Protein 4Z5P (pdb70)

CATH classification: 1.10.630.10

B-factor: mean 34.8, std 13.47, range [12.61, 114.12]

Sequence (776 aa):
VHIYPFEGEVDGLEIHPKFAELRETDPLARVRLPYGGEGWMVTRYDDVRAANSDPRFSRAQIGEDTPRTTPDTILSLDPPEHTRLLRRRLLSKAFTARRMMGAMQSWLEEELFAGLLDGVERTGHPADIVRDLAQPFTIAVICRLLGVPYEDRGRFQHWSEVIMMSTTAYSKEEAVSADASIRAYLADLVSARRAAPHDDLLLGVLVSARDDDDRLTEDDELITFGVTLLVAGHETSAHQLGNMVYALLTHEEDQLSLLREQPELLPRAVEELLRFVPLGNGVGNARIALEDVELSGGTVRAGEGVVAAAVNANRDPRAFDDPDRLDITREKNPHLAFGHGAHYCLGAQLARMELRVAIGGLLERFPGLRLAVPADQVEEWKTGGLFRGPQRLPIAWVHIYPFEGEVDGLEIHPKFAELRETDPLARVRLPYGGEGWMVTRYDDVRAANSDPRFSRAQIGEDTPRTTPDTILSLDPPEHTRLLRRLLSKAFTARRMMGAMQSWLEEELFAGLLDGVERTGHPADIVRDLAQPFTIAVICRLLGVPYEDRGRFQHWSEVIMMSTTAYSKEEAVSADASIRAYLADLVSARRAAPHDDLLLGVLVSARDDDDRLTEDELITFGVTLLVAGHETSAHQLGNMVYALLTHEEDQLSLLREQPELLPRAVEELLRFVPLGNGVGNARIALEDVELSGGTVRAGEGVVAAAVNANRDPRAFDDPDRLDITREKNPHLAFGHGAHYCLGAQLARMELRVAIGGLLERFPGLRLAVPADQVEEWKTGGLFRGPQRLPIAW

Organism: Streptomyces atroolivaceus (NCBI:txid66869)

Secondary structure (DSSP, 8-state):
-EESSPSSPPPTTPPPHHHHHHHHH-SSEEEE-SBSSEEEEE-SHHHHHHHHH-TTEESS---TTS-BS----GGG--TTHHHHHHHHHTTTS-HHHHHTTHHHHHHHHHHHHHHHHHH-S-EEIIIIIIHHHHHHHHHHHHT--GGGHHHHHHHHHHHH-TTTS-HHHHHHHHHHHHHHHHHHHHHHHHS---SHHHHHHH--BTTB---HHHHHHHHHHHIIIIIIHHHHHHHHHHHHHHT-HHHHHHHHH-GGGHHHHHHHHHHHS--S-S----EEESS-EEETTEEEPTT-EEEE-HHHHTT-TTTSSSTTS--TT-S-----TT--STT--TTHHHHHHHHHHHHHHHHHH-TT-EESS-GGG--B--SSS---BS--EEE-/-EESSPSSPPPTTPPPHHHHHHHHH-SSEEEE-SBSSEEEEE-SHHHHHHHHH-TTEESS---TTS-BS----GGG--TTHHHHHHHHHTTTS-HHHHHTTHHHHHHHHHHHHHHHHHH-S-EEIIIIIIHHHHHHHHHHHHT--GGGHHHHHHHHHHHH-TTTS-HHHHHHHHHHHHHHHHHHHHHHHHS---SHHHHHHH--BTTB---HHHHHHHHHHHIIIIIIHHHHHHHHHHHHHHT-HHHHHHHHH-GGGHHHHHHHHHHHS--S-S----EEESS-EEETTEEEPTT-EEEE-HHHHTT-TTTSSSTTS--TT-S-----TT--STT--TTHHHHHHHHHHHHHHHHHH-TT-EESS-GGG--B--SSS---BS--EEE-

Nearest PDB structures (foldseek):
  4z5p-assembly2_B  TM=1.002E+00  e=5.324E-66  Streptomyces atroolivaceus
  4aw3-assembly1_B  TM=9.470E-01  e=5.330E-37  Micromonospora griseorubida
  3zsn-assembly3_C  TM=9.431E-01  e=8.327E-37  Micromonospora griseorubida
  6j82-assembly1_A  TM=9.379E-01  e=2.478E-36  Streptomyces blastmyceticus
  6j87-assembly1_A  TM=9.157E-01  e=1.238E-36  Streptoalloteichus hindustanus

InterPro domains:
  IPR001128 Cytochrome P450 [PF00067] (202-369)
  IPR001128 Cytochrome P450 [PR00385] (236-253)
  IPR001128 Cytochrome P450 [PR00385] (271-282)
  IPR001128 Cytochrome P450 [PR00385] (339-348)
  IPR001128 Cytochrome P450 [PR00385] (348-359)
  IPR002397 Cytochrome P450, B-class [PR00359] (88-99)
  IPR002397 Cytochrome P450, B-class [PR00359] (135-151)
  IPR002397 Cytochrome P450, B-class [PR00359] (152-167)
  IPR002397 Cytochrome P450, B-class [PR00359] (190-212)
  IPR002397 Cytochrome P450, B-class [PR00359] (271-282)
  IPR002397 Cytochrome P450, B-class [PR00359] (290-317)
  IPR002397 Cytochrome P450, B-class [PR00359] (318-333)
  IPR002397 Cytochrome P450, B-class [PR00359] (339-348)
  IPR002397 Cytochrome P450, B-class [PR00359] (348-359)
  IPR017972 Cytochrome P450, conserved site [PS00086] (341-350)
  IPR036396 Cytochrome P450 superfamily [G3DSA:1.10.630.10] (1-399)
  IPR036396 Cytochrome P450 superfamily [SSF48264] (19-399)

Structure (mmCIF, N/CA/C/O backbone):
data_4Z5P
#
_entry.id   4Z5P
#
_cell.length_a   55.759
_cell.length_b   75.454
_cell.length_c   93.858
_cell.angle_alpha   90.000
_cell.angle_beta   98.910
_cell.angle_gamma   90.000
#
_symmetry.space_group_name_H-M   'P 1 21 1'
#
loop_
_entity.id
_entity.type
_entity.pdbx_description
1 polymer 'Cytochrome P450 hydroxylase'
2 non-polymer 'PROTOPORPHYRIN IX CONTAINING FE'
3 non-polymer 'TRIETHYLENE GLYCOL'
4 water water
#
loop_
_atom_site.group_PDB
_atom_site.id
_atom_site.type_symbol
_atom_site.label_atom_id
_atom_site.label_alt_id
_atom_site.label_comp_id
_atom_site.label_asym_id
_atom_site.label_entity_id
_atom_site.label_seq_id
_atom_site.pdbx_PDB_ins_code
_atom_site.Cartn_x
_atom_site.Cartn_y
_atom_site.Cartn_z
_atom_site.occupancy
_atom_site.B_iso_or_equiv
_atom_site.auth_seq_id
_atom_site.auth_comp_id
_atom_site.auth_asym_id
_atom_site.auth_atom_id
_atom_site.pdbx_PDB_model_num
ATOM 1 N N . VAL A 1 8 ? -24.749 7.571 17.352 1.00 46.75 7 VAL A N 1
ATOM 2 C CA . VAL A 1 8 ? -24.883 7.507 18.844 1.00 45.72 7 VAL A CA 1
ATOM 3 C C . VAL A 1 8 ? -23.676 6.801 19.428 1.00 44.05 7 VAL A C 1
ATOM 4 O O . VAL A 1 8 ? -23.391 5.674 19.048 1.00 44.82 7 VAL A O 1
ATOM 8 N N . HIS A 1 9 ? -22.998 7.455 20.366 1.00 41.72 8 HIS A N 1
ATOM 9 C CA . HIS A 1 9 ? -21.803 6.904 21.000 1.00 41.13 8 HIS A CA 1
ATOM 10 C C . HIS A 1 9 ? -22.198 6.172 22.264 1.00 43.10 8 HIS A C 1
ATOM 11 O O . HIS A 1 9 ? -22.969 6.697 23.084 1.00 42.58 8 HIS A O 1
ATOM 18 N N . ILE A 1 10 ? -21.641 4.985 22.458 1.00 45.58 9 ILE A N 1
ATOM 19 C CA . ILE A 1 10 ? -21.933 4.209 23.666 1.00 48.51 9 ILE A CA 1
ATOM 20 C C . ILE A 1 10 ? -20.901 4.565 24.722 1.00 49.38 9 ILE A C 1
ATOM 21 O O . ILE A 1 10 ? -19.715 4.512 24.443 1.00 51.92 9 ILE A O 1
ATOM 26 N N . TYR A 1 11 ? -21.350 4.903 25.930 1.00 49.31 10 TYR A N 1
ATOM 27 C CA . TYR A 1 11 ? -20.468 5.024 27.107 1.00 54.01 10 TYR A CA 1
ATOM 28 C C . TYR A 1 11 ? -20.802 3.846 28.052 1.00 55.25 10 TYR A C 1
ATOM 29 O O . TYR A 1 11 ? -21.993 3.615 28.282 1.00 51.88 10 TYR A O 1
ATOM 38 N N . PRO A 1 12 ? -19.814 3.122 28.616 1.00 54.14 11 PRO A N 1
ATOM 39 C CA . PRO A 1 12 ? -18.379 3.462 28.576 1.00 51.97 11 PRO A CA 1
ATOM 40 C C . PRO A 1 12 ? -17.737 3.318 27.207 1.00 50.69 11 PRO A C 1
ATOM 41 O O . PRO A 1 12 ? -18.135 2.469 26.431 1.00 48.46 11 PRO A O 1
ATOM 45 N N . PHE A 1 13 ? -16.752 4.164 26.923 1.00 50.20 12 PHE A N 1
ATOM 46 C CA . PHE A 1 13 ? -16.015 4.071 25.657 1.00 49.27 12 PHE A CA 1
ATOM 47 C C . PHE A 1 13 ? -15.100 2.845 25.690 1.00 51.16 12 PHE A C 1
ATOM 48 O O . PHE A 1 13 ? -14.727 2.367 26.770 1.00 55.25 12 PHE A O 1
ATOM 56 N N . GLU A 1 14 ? -14.723 2.368 24.509 1.00 54.40 13 GLU A N 1
ATOM 57 C CA . GLU A 1 14 ? -13.792 1.249 24.365 1.00 55.95 13 GLU A CA 1
ATOM 58 C C . GLU A 1 14 ? -12.388 1.630 24.839 1.00 50.64 13 GLU A C 1
ATOM 59 O O . GLU A 1 14 ? -11.884 2.698 24.489 1.00 49.87 13 GLU A O 1
ATOM 65 N N . GLY A 1 15 ? -11.762 0.739 25.611 1.00 46.17 14 GLY A N 1
ATOM 66 C CA . GLY A 1 15 ? -10.412 0.938 26.135 1.00 45.24 14 GLY A CA 1
ATOM 67 C C . GLY A 1 15 ? -10.535 1.602 27.487 1.00 45.21 14 GLY A C 1
ATOM 68 O O . GLY A 1 15 ? -11.213 2.618 27.601 1.00 41.94 14 GLY A O 1
ATOM 69 N N . GLU A 1 16 ? -9.926 1.003 28.517 1.00 49.24 15 GLU A N 1
ATOM 70 C CA . GLU A 1 16 ? -9.911 1.570 29.867 1.00 47.25 15 GLU A CA 1
ATOM 71 C C . GLU A 1 16 ? -8.664 2.438 30.040 1.00 45.89 15 GLU A C 1
ATOM 72 O O . GLU A 1 16 ? -7.612 2.181 29.441 1.00 46.46 15 GLU A O 1
ATOM 74 N N . VAL A 1 17 ? -8.779 3.475 30.859 1.00 43.93 16 VAL A N 1
ATOM 75 C CA . VAL A 1 17 ? -7.646 4.364 31.139 1.00 46.49 16 VAL A CA 1
ATOM 76 C C . VAL A 1 17 ? -6.942 3.934 32.435 1.00 46.66 16 VAL A C 1
ATOM 77 O O . VAL A 1 17 ? -7.579 3.387 33.350 1.00 45.95 16 VAL A O 1
ATOM 81 N N . ASP A 1 18 ? -5.622 4.091 32.471 1.00 47.63 17 ASP A N 1
ATOM 82 C CA . ASP A 1 18 ? -4.852 3.875 33.696 1.00 51.62 17 ASP A CA 1
ATOM 83 C C . ASP A 1 18 ? -4.551 5.226 34.386 1.00 48.28 17 ASP A C 1
ATOM 84 O O . ASP A 1 18 ? -4.367 6.264 33.727 1.00 40.14 17 ASP A O 1
ATOM 89 N N . GLY A 1 19 ? -4.452 5.191 35.710 1.00 43.98 18 GLY A N 1
ATOM 90 C CA . GLY A 1 19 ? -3.965 6.351 36.471 1.00 37.91 18 GLY A CA 1
ATOM 91 C C . GLY A 1 19 ? -4.810 7.568 36.249 1.00 31.96 18 GLY A C 1
ATOM 92 O O . GLY A 1 19 ? -6.029 7.516 36.361 1.00 31.79 18 GLY A O 1
ATOM 93 N N . LEU A 1 20 ? -4.157 8.654 35.884 1.00 32.18 19 LEU A N 1
ATOM 94 C CA . LEU A 1 20 ? -4.835 9.925 35.681 1.00 30.84 19 LEU A CA 1
ATOM 95 C C . LEU A 1 20 ? -5.078 10.216 34.210 1.00 30.71 19 LEU A C 1
ATOM 96 O O . LEU A 1 20 ? -5.389 11.347 33.879 1.00 29.76 19 LEU A O 1
ATOM 101 N N . GLU A 1 21 ? -4.980 9.214 33.324 1.00 30.49 20 GLU A N 1
ATOM 102 C CA . GLU A 1 21 ? -5.164 9.466 31.898 1.00 31.74 20 GLU A CA 1
ATOM 103 C C . GLU A 1 21 ? -6.613 9.792 31.582 1.00 29.35 20 GLU A C 1
ATOM 104 O O . GLU A 1 21 ? -7.521 9.273 32.227 1.00 26.48 20 GLU A O 1
ATOM 110 N N . ILE A 1 22 ? -6.793 10.714 30.640 1.00 28.98 21 ILE A N 1
ATOM 111 C CA . ILE A 1 22 ? -8.081 11.081 30.115 1.00 30.87 21 ILE A CA 1
ATOM 112 C C . ILE A 1 22 ? -8.373 10.251 28.856 1.00 31.44 21 ILE A C 1
ATOM 113 O O . ILE A 1 22 ? -7.551 10.197 27.949 1.00 30.34 21 ILE A O 1
ATOM 118 N N . HIS A 1 23 ? -9.545 9.627 28.782 1.00 29.84 22 HIS A N 1
ATOM 119 C CA . HIS A 1 23 ? -9.891 8.853 27.601 1.00 31.39 22 HIS A CA 1
ATOM 120 C C . HIS A 1 23 ? -9.853 9.755 26.354 1.00 30.30 22 HIS A C 1
ATOM 121 O O . HIS A 1 23 ? -10.465 10.815 26.371 1.00 27.53 22 HIS A O 1
ATOM 128 N N . PRO A 1 24 ? -9.129 9.353 25.294 1.00 31.41 23 PRO A N 1
ATOM 129 C CA . PRO A 1 24 ? -9.018 10.210 24.085 1.00 32.67 23 PRO A CA 1
ATOM 130 C C . PRO A 1 24 ? -10.341 10.603 23.382 1.00 32.65 23 PRO A C 1
ATOM 131 O O . PRO A 1 24 ? -10.395 11.614 22.659 1.00 33.30 23 PRO A O 1
ATOM 135 N N . LYS A 1 25 ? -11.379 9.797 23.568 1.00 31.19 24 LYS A N 1
ATOM 136 C CA . LYS A 1 25 ? -12.684 10.016 22.920 1.00 34.31 24 LYS A CA 1
ATOM 137 C C . LYS A 1 25 ? -13.275 11.386 23.259 1.00 32.11 24 LYS A C 1
ATOM 138 O O . LYS A 1 25 ? -13.931 11.991 22.419 1.00 31.54 24 LYS A O 1
ATOM 144 N N . PHE A 1 26 ? -13.047 11.865 24.479 1.00 30.99 25 PHE A N 1
ATOM 145 C CA . PHE A 1 26 ? -13.622 13.140 24.878 1.00 31.14 25 PHE A CA 1
ATOM 146 C C . PHE A 1 26 ? -13.040 14.265 24.007 1.00 31.07 25 PHE A C 1
ATOM 147 O O . PHE A 1 26 ? -13.777 15.114 23.500 1.00 31.87 25 PHE A O 1
ATOM 155 N N . ALA A 1 27 ? -11.719 14.260 23.843 1.00 31.27 26 ALA A N 1
ATOM 156 C CA . ALA A 1 27 ? -11.042 15.222 22.956 1.00 32.43 26 ALA A CA 1
ATOM 157 C C . ALA A 1 27 ? -11.469 15.122 21.476 1.00 31.89 26 ALA A C 1
ATOM 158 O O . ALA A 1 27 ? -11.664 16.143 20.804 1.00 30.87 26 ALA A O 1
ATOM 160 N N . GLU A 1 28 ? -11.643 13.890 21.006 1.00 33.33 27 GLU A N 1
ATOM 161 C CA . GLU A 1 28 ? -12.185 13.588 19.666 1.00 36.12 27 GLU A CA 1
ATOM 162 C C . GLU A 1 28 ? -13.584 14.183 19.512 1.00 35.81 27 GLU A C 1
ATOM 163 O O . GLU A 1 28 ? -13.852 14.929 18.547 1.00 34.60 27 GLU A O 1
ATOM 169 N N . LEU A 1 29 ? -14.449 13.924 20.497 1.00 34.61 28 LEU A N 1
ATOM 170 C CA . LEU A 1 29 ? -15.802 14.501 20.521 1.00 34.65 28 LEU A CA 1
ATOM 171 C C . LEU A 1 29 ? -15.792 16.022 20.622 1.00 34.34 28 LEU A C 1
ATOM 172 O O . LEU A 1 29 ? -16.553 16.691 19.926 1.00 35.80 28 LEU A O 1
ATOM 177 N N . ARG A 1 30 ? -14.936 16.581 21.470 1.00 32.99 29 ARG A N 1
ATOM 178 C CA . ARG A 1 30 ? -14.876 18.051 21.605 1.00 32.23 29 ARG A CA 1
ATOM 179 C C . ARG A 1 30 ? -14.662 18.763 20.263 1.00 33.15 29 ARG A C 1
ATOM 180 O O . ARG A 1 30 ? -15.303 19.776 19.998 1.00 32.31 29 ARG A O 1
ATOM 188 N N . GLU A 1 31 ? -13.804 18.209 19.411 1.00 36.79 30 GLU A N 1
ATOM 189 C CA . GLU A 1 31 ? -13.476 18.854 18.122 1.00 39.68 30 GLU A CA 1
ATOM 190 C C . GLU A 1 31 ? -14.440 18.558 16.980 1.00 42.72 30 GLU A C 1
ATOM 191 O O . GLU A 1 31 ? -14.700 19.433 16.171 1.00 42.50 30 GLU A O 1
ATOM 197 N N . THR A 1 32 ? -14.993 17.345 16.931 1.00 44.74 31 THR A N 1
ATOM 198 C CA . THR A 1 32 ? -15.830 16.903 15.790 1.00 44.87 31 THR A CA 1
ATOM 199 C C . THR A 1 32 ? -17.326 16.689 16.104 1.00 42.99 31 THR A C 1
ATOM 200 O O . THR A 1 32 ? -18.165 16.718 15.187 1.00 45.32 31 THR A O 1
ATOM 204 N N . ASP A 1 33 ? -17.659 16.500 17.385 1.00 40.45 32 ASP A N 1
ATOM 205 C CA . ASP A 1 33 ? -19.031 16.217 17.831 1.00 38.37 32 ASP A CA 1
ATOM 206 C C . ASP A 1 33 ? -19.363 16.936 19.159 1.00 38.09 32 ASP A C 1
ATOM 207 O O . ASP A 1 33 ? -19.611 16.277 20.185 1.00 32.93 32 ASP A O 1
ATOM 212 N N . PRO A 1 34 ? -19.383 18.288 19.148 1.00 38.42 33 PRO A N 1
ATOM 213 C CA . PRO A 1 34 ? -19.614 19.069 20.379 1.00 36.45 33 PRO A CA 1
ATOM 214 C C . PRO A 1 34 ? -20.991 18.915 21.058 1.00 37.14 33 PRO A C 1
ATOM 215 O O . PRO A 1 34 ? -21.109 19.140 22.287 1.00 31.94 33 PRO A O 1
ATOM 219 N N . LEU A 1 35 ? -22.021 18.589 20.275 1.00 37.92 34 LEU A N 1
ATOM 220 C CA . LEU A 1 35 ? -23.284 18.110 20.857 1.00 39.00 34 LEU A CA 1
ATOM 221 C C . LEU A 1 35 ? -23.435 16.628 20.490 1.00 38.43 34 LEU A C 1
ATOM 222 O O . LEU A 1 35 ? -24.153 16.269 19.569 1.00 34.07 34 LEU A O 1
ATOM 227 N N . ALA A 1 36 ? -22.747 15.774 21.245 1.00 35.67 35 ALA A N 1
ATOM 228 C CA . ALA A 1 36 ? -22.655 14.357 20.898 1.00 35.40 35 ALA A CA 1
ATOM 229 C C . ALA A 1 36 ? -23.831 13.596 21.496 1.00 34.86 35 ALA A C 1
ATOM 230 O O . ALA A 1 36 ? -24.103 13.697 22.677 1.00 31.76 35 ALA A O 1
ATOM 232 N N . ARG A 1 37 ? -24.521 12.830 20.669 1.00 35.96 36 ARG A N 1
ATOM 233 C CA . ARG A 1 37 ? -25.595 11.967 21.159 1.00 37.09 36 ARG A CA 1
ATOM 234 C C . ARG A 1 37 ? -24.954 10.743 21.788 1.00 35.76 36 ARG A C 1
ATOM 235 O O . ARG A 1 37 ? -24.103 10.102 21.164 1.00 35.09 36 ARG A O 1
ATOM 243 N N . VAL A 1 38 ? -25.335 10.441 23.014 1.00 33.76 37 VAL A N 1
ATOM 244 C CA . VAL A 1 38 ? -24.744 9.326 23.763 1.00 36.62 37 VAL A CA 1
ATOM 245 C C . VAL A 1 38 ? -25.808 8.424 24.385 1.00 39.12 37 VAL A C 1
ATOM 246 O O . VAL A 1 38 ? -26.956 8.843 24.604 1.00 38.84 37 VAL A O 1
ATOM 250 N N . ARG A 1 39 ? -25.394 7.189 24.655 1.00 39.90 38 ARG A N 1
ATOM 251 C CA . ARG A 1 39 ? -26.238 6.183 25.294 1.00 44.83 38 ARG A CA 1
ATOM 252 C C . ARG A 1 39 ? -25.430 5.648 26.444 1.00 43.57 38 ARG A C 1
ATOM 253 O O . ARG A 1 39 ? -24.386 5.027 26.235 1.00 45.60 38 ARG A O 1
ATOM 261 N N . LEU A 1 40 ? -25.900 5.924 27.646 1.00 44.27 39 LEU A N 1
ATOM 262 C CA . LEU A 1 40 ? -25.253 5.475 28.887 1.00 44.18 39 LEU A CA 1
ATOM 263 C C . LEU A 1 40 ? -25.821 4.096 29.234 1.00 45.69 39 LEU A C 1
ATOM 264 O O . LEU A 1 40 ? -26.660 3.582 28.480 1.00 45.06 39 LEU A O 1
ATOM 269 N N . PRO A 1 41 ? -25.313 3.449 30.298 1.00 44.29 40 PRO A N 1
ATOM 270 C CA . PRO A 1 41 ? -25.828 2.122 30.649 1.00 46.75 40 PRO A CA 1
ATOM 271 C C . PRO A 1 41 ? -27.330 2.084 30.962 1.00 47.47 40 PRO A C 1
ATOM 272 O O . PRO A 1 41 ? -28.004 1.134 30.560 1.00 45.97 40 PRO A O 1
ATOM 276 N N . TYR A 1 42 ? -27.842 3.104 31.652 1.00 46.89 41 TYR A N 1
ATOM 277 C CA . TYR A 1 42 ? -29.268 3.196 31.959 1.00 49.48 41 TYR A CA 1
ATOM 278 C C . TYR A 1 42 ? -29.891 4.464 31.378 1.00 54.67 41 TYR A C 1
ATOM 279 O O . TYR A 1 42 ? -29.189 5.443 31.092 1.00 56.42 41 TYR A O 1
ATOM 288 N N . GLY A 1 43 ? -31.216 4.443 31.229 1.00 52.97 42 GLY A N 1
ATOM 289 C CA . GLY A 1 43 ? -31.971 5.567 30.665 1.00 54.06 42 GLY A CA 1
ATOM 290 C C . GLY A 1 43 ? -31.862 5.584 29.155 1.00 56.38 42 GLY A C 1
ATOM 291 O O . GLY A 1 43 ? -31.108 4.810 28.572 1.00 55.96 42 GLY A O 1
ATOM 292 N N . GLY A 1 44 ? -32.598 6.487 28.522 1.00 57.64 43 GLY A N 1
ATOM 293 C CA . GLY A 1 44 ? -32.539 6.655 27.074 1.00 56.27 43 GLY A CA 1
ATOM 294 C C . GLY A 1 44 ? -31.329 7.462 26.641 1.00 53.68 43 GLY A C 1
ATOM 295 O O . GLY A 1 44 ? -30.404 7.704 27.423 1.00 61.97 43 GLY A O 1
ATOM 296 N N . GLU A 1 45 ? -31.346 7.910 25.395 1.00 51.94 44 GLU A N 1
ATOM 297 C CA . GLU A 1 45 ? -30.224 8.674 24.870 1.00 51.50 44 GLU A CA 1
ATOM 298 C C . GLU A 1 45 ? -30.183 10.066 25.488 1.00 46.21 44 GLU A C 1
ATOM 299 O O . GLU A 1 45 ? -31.209 10.609 25.872 1.00 47.36 44 GLU A O 1
ATOM 305 N N . GLY A 1 46 ? -28.980 10.616 25.586 1.00 41.79 45 GLY A N 1
ATOM 306 C CA . GLY A 1 46 ? -28.782 12.002 26.011 1.00 38.98 45 GLY A CA 1
ATOM 307 C C . GLY A 1 46 ? -27.759 12.666 25.139 1.00 35.77 45 GLY A C 1
ATOM 308 O O . GLY A 1 46 ? -27.333 12.093 24.130 1.00 36.95 45 GLY A O 1
ATOM 309 N N . TRP A 1 47 ? -27.431 13.904 25.480 1.00 31.76 46 TRP A N 1
ATOM 310 C CA . TRP A 1 47 ? -26.347 14.641 24.870 1.00 30.66 46 TRP A CA 1
ATOM 311 C C . TRP A 1 47 ? -25.151 14.710 25.838 1.00 31.45 46 TRP A C 1
ATOM 312 O O . TRP A 1 47 ? -25.317 14.801 27.084 1.00 30.40 46 TRP A O 1
ATOM 323 N N . MET A 1 48 ? -23.956 14.689 25.261 1.00 32.07 47 MET A N 1
ATOM 324 C CA . MET A 1 48 ? -22.718 14.881 26.003 1.00 32.63 47 MET A CA 1
ATOM 325 C C . MET A 1 48 ? -22.040 16.119 25.417 1.00 32.35 47 MET A C 1
ATOM 326 O O . MET A 1 48 ? -21.818 16.183 24.207 1.00 31.04 47 MET A O 1
ATOM 331 N N . VAL A 1 49 ? -21.694 17.069 26.276 1.00 30.00 48 VAL A N 1
ATOM 332 C CA . VAL A 1 49 ? -20.961 18.263 25.856 1.00 30.24 48 VAL A CA 1
ATOM 333 C C . VAL A 1 49 ? -19.594 18.241 26.504 1.00 30.20 48 VAL A C 1
ATOM 334 O O . VAL A 1 49 ? -19.447 17.815 27.672 1.00 29.03 48 VAL A O 1
ATOM 338 N N . THR A 1 50 ? -18.593 18.647 25.736 1.00 27.83 49 THR A N 1
ATOM 339 C CA . THR A 1 50 ? -17.195 18.572 26.154 1.00 28.43 49 THR A CA 1
ATOM 340 C C . THR A 1 50 ? -16.420 19.884 26.043 1.00 27.45 49 THR A C 1
ATOM 341 O O . THR A 1 50 ? -15.330 19.986 26.605 1.00 27.48 49 THR A O 1
ATOM 345 N N . ARG A 1 51 ? -16.967 20.881 25.355 1.00 26.98 50 ARG A N 1
ATOM 346 C CA . ARG A 1 51 ? -16.338 22.181 25.283 1.00 27.21 50 ARG A CA 1
ATOM 347 C C . ARG A 1 51 ? -16.657 22.969 26.523 1.00 25.97 50 ARG A C 1
ATOM 348 O O . ARG A 1 51 ? -17.761 22.903 27.038 1.00 28.26 50 ARG A O 1
ATOM 356 N N . TYR A 1 52 ? -15.665 23.718 26.979 1.00 25.68 51 TYR A N 1
ATOM 357 C CA . TYR A 1 52 ? -15.762 24.587 28.169 1.00 25.89 51 TYR A CA 1
ATOM 358 C C . TYR A 1 52 ? -17.038 25.410 28.225 1.00 27.41 51 TYR A C 1
ATOM 359 O O . TYR A 1 52 ? -17.790 25.308 29.186 1.00 26.40 51 TYR A O 1
ATOM 368 N N . ASP A 1 53 ? -17.316 26.185 27.187 1.00 29.90 52 ASP A N 1
ATOM 369 C CA . ASP A 1 53 ? -18.546 26.996 27.203 1.00 33.89 52 ASP A CA 1
ATOM 370 C C . ASP A 1 53 ? -19.834 26.180 27.380 1.00 32.68 52 ASP A C 1
ATOM 371 O O . ASP A 1 53 ? -20.744 26.582 28.116 1.00 31.70 52 ASP A O 1
ATOM 376 N N . ASP A 1 54 ? -19.892 25.024 26.742 1.00 30.09 53 ASP A N 1
ATOM 377 C CA . ASP A 1 54 ? -21.089 24.191 26.824 1.00 30.79 53 ASP A CA 1
ATOM 378 C C . ASP A 1 54 ? -21.225 23.524 28.178 1.00 29.20 53 ASP A C 1
ATOM 379 O O . ASP A 1 54 ? -22.312 23.468 28.713 1.00 30.80 53 ASP A O 1
ATOM 384 N N . VAL A 1 55 ? -20.123 22.983 28.690 1.00 27.35 54 VAL A N 1
ATOM 385 C CA . VAL A 1 55 ? -20.074 22.388 30.023 1.00 26.45 54 VAL A CA 1
ATOM 386 C C . VAL A 1 55 ? -20.456 23.424 31.037 1.00 26.41 54 VAL A C 1
ATOM 387 O O . VAL A 1 55 ? -21.204 23.122 31.974 1.00 28.20 54 VAL A O 1
ATOM 391 N N . ARG A 1 56 ? -19.935 24.628 30.879 1.00 26.32 55 ARG A N 1
ATOM 392 C CA . ARG A 1 56 ? -20.283 25.687 31.816 1.00 28.85 55 ARG A CA 1
ATOM 393 C C . ARG A 1 56 ? -21.769 25.982 31.821 1.00 29.09 55 ARG A C 1
ATOM 394 O O . ARG A 1 56 ? -22.383 26.068 32.887 1.00 31.14 55 ARG A O 1
ATOM 402 N N . ALA A 1 57 ? -22.338 26.124 30.631 1.00 30.12 56 ALA A N 1
ATOM 403 C CA . ALA A 1 57 ? -23.763 26.369 30.458 1.00 30.44 56 ALA A CA 1
ATOM 404 C C . ALA A 1 57 ? -24.571 25.243 31.077 1.00 32.45 56 ALA A C 1
ATOM 405 O O . ALA A 1 57 ? -25.483 25.508 31.853 1.00 33.14 56 ALA A O 1
ATOM 407 N N . ALA A 1 58 ? -24.210 23.994 30.772 1.00 29.82 57 ALA A N 1
ATOM 408 C CA . ALA A 1 58 ? -24.939 22.819 31.272 1.00 31.67 57 ALA A CA 1
ATOM 409 C C . ALA A 1 58 ? -24.984 22.786 32.766 1.00 31.12 57 ALA A C 1
ATOM 410 O O . ALA A 1 58 ? -26.011 22.442 33.324 1.00 32.54 57 ALA A O 1
ATOM 412 N N . ASN A 1 59 ? -23.881 23.143 33.416 1.00 30.20 58 ASN A N 1
ATOM 413 C CA . ASN A 1 59 ? -23.801 23.056 34.872 1.00 31.23 58 ASN A CA 1
ATOM 414 C C . ASN A 1 59 ? -24.212 24.298 35.623 1.00 33.83 58 ASN A C 1
ATOM 415 O O . ASN A 1 59 ? -24.334 24.254 36.846 1.00 37.03 58 ASN A O 1
ATOM 420 N N . SER A 1 60 ? -24.481 25.391 34.912 1.00 36.45 59 SER A N 1
ATOM 421 C CA . SER A 1 60 ? -24.848 26.640 35.572 1.00 36.51 59 SER A CA 1
ATOM 422 C C . SER A 1 60 ? -26.050 27.406 35.024 1.00 36.11 59 SER A C 1
ATOM 423 O O . SER A 1 60 ? -26.608 28.197 35.736 1.00 34.04 59 SER A O 1
ATOM 426 N N . ASP A 1 61 ? -26.464 27.192 33.784 1.00 37.50 60 ASP A N 1
ATOM 427 C CA . ASP A 1 61 ? -27.574 27.980 33.214 1.00 38.50 60 ASP A CA 1
ATOM 428 C C . ASP A 1 61 ? -28.840 27.527 33.915 1.00 38.50 60 ASP A C 1
ATOM 429 O O . ASP A 1 61 ? -29.084 26.319 34.021 1.00 36.60 60 ASP A O 1
ATOM 434 N N . PRO A 1 62 ? -29.658 28.483 34.411 1.00 43.61 61 PRO A N 1
ATOM 435 C CA . PRO A 1 62 ? -30.883 28.091 35.129 1.00 43.08 61 PRO A CA 1
ATOM 436 C C . PRO A 1 62 ? -31.969 27.419 34.259 1.00 45.34 61 PRO A C 1
ATOM 437 O O . PRO A 1 62 ? -33.004 27.018 34.794 1.00 45.40 61 PRO A O 1
ATOM 441 N N . ARG A 1 63 ? -31.744 27.312 32.947 1.00 44.12 62 ARG A N 1
ATOM 442 C CA . ARG A 1 63 ? -32.608 26.526 32.049 1.00 46.54 62 ARG A CA 1
ATOM 443 C C . ARG A 1 63 ? -32.389 25.015 32.118 1.00 46.40 62 ARG A C 1
ATOM 444 O O . ARG A 1 63 ? -33.109 24.259 31.458 1.00 47.62 62 ARG A O 1
ATOM 452 N N . PHE A 1 64 ? -31.391 24.574 32.888 1.00 43.37 63 PHE A N 1
ATOM 453 C CA . PHE A 1 64 ? -31.171 23.151 33.141 1.00 41.08 63 PHE A CA 1
ATOM 454 C C . PHE A 1 64 ? -31.543 22.866 34.590 1.00 41.51 63 PHE A C 1
ATOM 455 O O . PHE A 1 64 ? -31.196 23.654 35.466 1.00 43.12 63 PHE A O 1
ATOM 463 N N . SER A 1 65 ? -32.209 21.734 34.817 1.00 38.51 64 SER A N 1
ATOM 464 C CA . SER A 1 65 ? -32.605 21.252 36.128 1.00 38.08 64 SER A CA 1
ATOM 465 C C . SER A 1 65 ? -31.772 20.054 36.583 1.00 37.70 64 SER A C 1
ATOM 466 O O . SER A 1 65 ? -31.445 19.149 35.798 1.00 35.85 64 SER A O 1
ATOM 469 N N . ARG A 1 66 ? -31.461 20.055 37.869 1.00 34.26 65 ARG A N 1
ATOM 470 C CA . ARG A 1 66 ? -30.898 18.889 38.548 1.00 38.11 65 ARG A CA 1
ATOM 471 C C . ARG A 1 66 ? -31.942 18.039 39.289 1.00 40.52 65 ARG A C 1
ATOM 472 O O . ARG A 1 66 ? -31.688 16.879 39.584 1.00 40.53 65 ARG A O 1
ATOM 480 N N . ALA A 1 67 ? -33.070 18.646 39.658 1.00 45.80 66 ALA A N 1
ATOM 481 C CA . ALA A 1 67 ? -34.096 17.996 40.478 1.00 48.14 66 ALA A CA 1
ATOM 482 C C . ALA A 1 67 ? -35.010 17.076 39.677 1.00 54.63 66 ALA A C 1
ATOM 483 O O . ALA A 1 67 ? -35.327 15.973 40.141 1.00 54.98 66 ALA A O 1
ATOM 485 N N . GLN A 1 68 ? -35.419 17.515 38.482 1.00 56.00 67 GLN A N 1
ATOM 486 C CA . GLN A 1 68 ? -36.458 16.802 37.707 1.00 62.11 67 GLN A CA 1
ATOM 487 C C . GLN A 1 68 ? -35.892 15.739 36.784 1.00 64.41 67 GLN A C 1
ATOM 488 O O . GLN A 1 68 ? -36.339 15.630 35.648 1.00 77.25 67 GLN A O 1
ATOM 490 N N . ILE A 1 69 ? -34.924 14.972 37.287 1.00 62.91 68 ILE A N 1
ATOM 491 C CA . ILE A 1 69 ? -34.454 13.727 36.675 1.00 78.87 68 ILE A CA 1
ATOM 492 C C . ILE A 1 69 ? -35.616 12.701 36.590 1.00 88.49 68 ILE A C 1
ATOM 493 O O . ILE A 1 69 ? -36.624 12.841 37.282 1.00 94.77 68 ILE A O 1
ATOM 498 N N . GLY A 1 70 ? -35.497 11.715 35.698 1.00 87.09 69 GLY A N 1
ATOM 499 C CA . GLY A 1 70 ? -36.494 10.640 35.566 1.00 88.81 69 GLY A CA 1
ATOM 500 C C . GLY A 1 70 ? -35.912 9.318 35.082 1.00 86.35 69 GLY A C 1
ATOM 501 O O . GLY A 1 70 ? -34.696 9.131 35.101 1.00 93.31 69 GLY A O 1
ATOM 502 N N . GLU A 1 71 ? -36.792 8.426 34.622 1.00 84.50 70 GLU A N 1
ATOM 503 C CA . GLU A 1 71 ? -36.427 7.063 34.189 1.00 83.65 70 GLU A CA 1
ATOM 504 C C . GLU A 1 71 ? -35.637 7.055 32.875 1.00 84.21 70 GLU A C 1
ATOM 505 O O . GLU A 1 71 ? -34.600 6.384 32.775 1.00 82.22 70 GLU A O 1
ATOM 507 N N . ASP A 1 72 ? -36.091 7.843 31.897 1.00 83.89 71 ASP A N 1
ATOM 508 C CA . ASP A 1 72 ? -35.368 8.009 30.624 1.00 83.03 71 ASP A CA 1
ATOM 509 C C . ASP A 1 72 ? -34.168 8.980 30.712 1.00 77.54 71 ASP A C 1
ATOM 510 O O . ASP A 1 72 ? -33.643 9.402 29.672 1.00 80.06 71 ASP A O 1
ATOM 512 N N . THR A 1 73 ? -33.717 9.319 31.926 1.00 70.74 72 THR A N 1
ATOM 513 C CA . THR A 1 73 ? -32.543 10.178 32.106 1.00 67.81 72 THR A CA 1
ATOM 514 C C . THR A 1 73 ? -31.274 9.349 31.990 1.00 61.03 72 THR A C 1
ATOM 515 O O . THR A 1 73 ? -31.059 8.455 32.816 1.00 59.49 72 THR A O 1
ATOM 519 N N . PRO A 1 74 ? -30.416 9.658 30.991 1.00 49.32 73 PRO A N 1
ATOM 520 C CA . PRO A 1 74 ? -29.126 8.977 30.903 1.00 47.47 73 PRO A CA 1
ATOM 521 C C . PRO A 1 74 ? -28.375 8.994 32.232 1.00 46.57 73 PRO A C 1
ATOM 522 O O . PRO A 1 74 ? -28.325 10.024 32.900 1.00 41.73 73 PRO A O 1
ATOM 526 N N . ARG A 1 75 ? -27.787 7.863 32.590 1.00 48.27 74 ARG A N 1
ATOM 527 C CA . ARG A 1 75 ? -27.046 7.745 33.838 1.00 51.56 74 ARG A CA 1
ATOM 528 C C . ARG A 1 75 ? -26.271 6.439 33.825 1.00 51.60 74 ARG A C 1
ATOM 529 O O . ARG A 1 75 ? -26.567 5.547 33.037 1.00 51.17 74 ARG A O 1
ATOM 537 N N . THR A 1 76 ? -25.291 6.334 34.719 1.00 56.11 75 THR A N 1
ATOM 538 C CA . THR A 1 76 ? -24.455 5.142 34.827 1.00 58.88 75 THR A CA 1
ATOM 539 C C . THR A 1 76 ? -24.908 4.207 35.950 1.00 60.54 75 THR A C 1
ATOM 540 O O . THR A 1 76 ? -24.357 3.121 36.082 1.00 68.84 75 THR A O 1
ATOM 544 N N . THR A 1 77 ? -25.921 4.605 36.720 1.00 64.99 76 THR A N 1
ATOM 545 C CA . THR A 1 77 ? -26.365 3.845 37.898 1.00 73.00 76 THR A CA 1
ATOM 546 C C . THR A 1 77 ? -27.864 3.514 37.807 1.00 75.85 76 THR A C 1
ATOM 547 O O . THR A 1 77 ? -28.627 4.297 37.234 1.00 69.33 76 THR A O 1
ATOM 551 N N . PRO A 1 78 ? -28.292 2.346 38.345 1.00 83.26 77 PRO A N 1
ATOM 552 C CA . PRO A 1 78 ? -29.730 2.054 38.408 1.00 81.15 77 PRO A CA 1
ATOM 553 C C . PRO A 1 78 ? -30.326 2.483 39.747 1.00 73.18 77 PRO A C 1
ATOM 554 O O . PRO A 1 78 ? -30.986 3.513 39.816 1.00 63.10 77 PRO A O 1
ATOM 558 N N . ASP A 1 84 ? -32.624 14.503 47.887 1.00 72.48 83 ASP A N 1
ATOM 559 C CA . ASP A 1 84 ? -32.504 15.221 49.160 1.00 76.48 83 ASP A CA 1
ATOM 560 C C . ASP A 1 84 ? -31.478 16.376 49.113 1.00 73.04 83 ASP A C 1
ATOM 561 O O . ASP A 1 84 ? -31.768 17.510 49.549 1.00 75.37 83 ASP A O 1
ATOM 563 N N . THR A 1 85 ? -30.297 16.063 48.566 1.00 56.26 84 THR A N 1
ATOM 564 C CA . THR A 1 85 ? -29.095 16.901 48.633 1.00 50.95 84 THR A CA 1
ATOM 565 C C . THR A 1 85 ? -29.262 18.276 47.989 1.00 48.81 84 THR A C 1
ATOM 566 O O . THR A 1 85 ? -29.961 18.416 46.975 1.00 53.59 84 THR A O 1
ATOM 570 N N . ILE A 1 86 ? -28.600 19.285 48.558 1.00 36.51 85 ILE A N 1
ATOM 571 C CA . ILE A 1 86 ? -28.470 20.575 47.898 1.00 36.96 85 ILE A CA 1
ATOM 572 C C . ILE A 1 86 ? -27.948 20.474 46.440 1.00 38.91 85 ILE A C 1
ATOM 573 O O . ILE A 1 86 ? -28.342 21.271 45.600 1.00 33.24 85 ILE A O 1
ATOM 578 N N . LEU A 1 87 ? -27.057 19.530 46.167 1.00 35.68 86 LEU A N 1
ATOM 579 C CA . LEU A 1 87 ? -26.509 19.315 44.815 1.00 40.59 86 LEU A CA 1
ATOM 580 C C . LEU A 1 87 ? -27.554 19.005 43.746 1.00 42.35 86 LEU A C 1
ATOM 581 O O . LEU A 1 87 ? -27.336 19.346 42.572 1.00 44.63 86 LEU A O 1
ATOM 586 N N . SER A 1 88 ? -28.669 18.399 44.170 1.00 39.32 87 SER A N 1
ATOM 587 C CA . SER A 1 88 ? -29.776 18.008 43.312 1.00 41.16 87 SER A CA 1
ATOM 588 C C . SER A 1 88 ? -31.008 18.918 43.386 1.00 40.95 87 SER A C 1
ATOM 589 O O . SER A 1 88 ? -32.021 18.602 42.768 1.00 42.93 87 SER A O 1
ATOM 592 N N . LEU A 1 89 ? -30.941 20.047 44.100 1.00 35.70 88 LEU A N 1
ATOM 593 C CA . LEU A 1 89 ? -32.050 21.008 44.129 1.00 35.40 88 LEU A CA 1
ATOM 594 C C . LEU A 1 89 ? -31.867 22.096 43.098 1.00 32.86 88 LEU A C 1
ATOM 595 O O . LEU A 1 89 ? -30.750 22.442 42.758 1.00 34.37 88 LEU A O 1
ATOM 600 N N . ASP A 1 90 ? -32.984 22.653 42.640 1.00 33.31 89 ASP A N 1
ATOM 601 C CA . ASP A 1 90 ? -32.993 23.828 41.771 1.00 35.06 89 ASP A CA 1
ATOM 602 C C . ASP A 1 90 ? -33.596 24.990 42.524 1.00 37.37 89 ASP A C 1
ATOM 603 O O . ASP A 1 90 ? -34.227 24.780 43.578 1.00 36.49 89 ASP A O 1
ATOM 608 N N . PRO A 1 91 ? -33.432 26.218 41.983 1.00 40.54 90 PRO A N 1
ATOM 609 C CA . PRO A 1 91 ? -34.184 27.333 42.501 1.00 43.01 90 PRO A CA 1
ATOM 610 C C . PRO A 1 91 ? -35.686 27.119 42.357 1.00 48.79 90 PRO A C 1
ATOM 611 O O . PRO A 1 91 ? -36.101 26.459 41.414 1.00 55.90 90 PRO A O 1
ATOM 615 N N . PRO A 1 92 ? -36.500 27.667 43.258 1.00 50.07 91 PRO A N 1
ATOM 616 C CA . PRO A 1 92 ? -36.052 28.529 44.347 1.00 48.56 91 PRO A CA 1
ATOM 617 C C . PRO A 1 92 ? -35.667 27.803 45.652 1.00 42.16 91 PRO A C 1
ATOM 618 O O . PRO A 1 92 ? -35.144 28.450 46.558 1.00 40.70 91 PRO A O 1
ATOM 622 N N . GLU A 1 93 ? -35.897 26.489 45.747 1.00 41.47 92 GLU A N 1
ATOM 623 C CA . GLU A 1 93 ? -35.579 25.702 46.966 1.00 38.99 92 GLU A CA 1
ATOM 624 C C . GLU A 1 93 ? -34.085 25.805 47.255 1.00 36.59 92 GLU A C 1
ATOM 625 O O . GLU A 1 93 ? -33.651 26.039 48.393 1.00 35.71 92 GLU A O 1
ATOM 631 N N . HIS A 1 94 ? -33.295 25.632 46.198 1.00 32.34 93 HIS A N 1
ATOM 632 C CA . HIS A 1 94 ? -31.856 25.702 46.301 1.00 30.65 93 HIS A CA 1
ATOM 633 C C . HIS A 1 94 ? -31.386 27.040 46.819 1.00 29.86 93 HIS A C 1
ATOM 634 O O . HIS A 1 94 ? -30.472 27.118 47.619 1.00 29.70 93 HIS A O 1
ATOM 641 N N . THR A 1 95 ? -32.012 28.100 46.337 1.00 29.99 94 THR A N 1
ATOM 642 C CA . THR A 1 95 ? -31.648 29.449 46.682 1.00 30.89 94 THR A CA 1
ATOM 643 C C . THR A 1 95 ? -31.855 29.722 48.167 1.00 29.76 94 THR A C 1
ATOM 644 O O . THR A 1 95 ? -30.986 30.301 48.815 1.00 27.74 94 THR A O 1
ATOM 648 N N . ARG A 1 96 ? -32.989 29.292 48.695 1.00 29.57 95 ARG A N 1
ATOM 649 C CA . ARG A 1 96 ? -33.261 29.409 50.151 1.00 29.98 95 ARG A CA 1
ATOM 650 C C . ARG A 1 96 ? -32.222 28.644 50.998 1.00 29.49 95 ARG A C 1
ATOM 651 O O . ARG A 1 96 ? -31.691 29.177 51.995 1.00 27.08 95 ARG A O 1
ATOM 659 N N . LEU A 1 97 ? -31.938 27.400 50.600 1.00 27.09 96 LEU A N 1
ATOM 660 C CA A LEU A 1 97 ? -30.958 26.563 51.290 0.50 27.27 96 LEU A CA 1
ATOM 661 C CA B LEU A 1 97 ? -30.977 26.579 51.317 0.50 26.85 96 LEU A CA 1
ATOM 662 C C . LEU A 1 97 ? -29.591 27.214 51.292 1.00 26.26 96 LEU A C 1
ATOM 663 O O . LEU A 1 97 ? -28.938 27.342 52.335 1.00 25.36 96 LEU A O 1
ATOM 672 N N . ARG A 1 98 ? -29.156 27.634 50.116 1.00 25.18 97 ARG A N 1
ATOM 673 C CA . ARG A 1 98 ? -27.869 28.285 49.967 1.00 26.55 97 ARG A CA 1
ATOM 674 C C . ARG A 1 98 ? -27.735 29.599 50.779 1.00 27.07 97 ARG A C 1
ATOM 675 O O . ARG A 1 98 ? -26.646 29.873 51.317 1.00 25.83 97 ARG A O 1
ATOM 683 N N . ARG A 1 99 ? -28.784 30.421 50.812 1.00 25.80 98 ARG A N 1
ATOM 684 C CA A ARG A 1 99 ? -28.754 31.669 51.604 0.60 27.41 98 ARG A CA 1
ATOM 685 C CA B ARG A 1 99 ? -28.749 31.663 51.608 0.40 26.54 98 ARG A CA 1
ATOM 686 C C . ARG A 1 99 ? -28.526 31.348 53.090 1.00 25.88 98 ARG A C 1
ATOM 687 O O . ARG A 1 99 ? -27.750 32.023 53.766 1.00 25.13 98 ARG A O 1
ATOM 702 N N . LEU A 1 100 ? -29.216 30.328 53.595 1.00 24.85 99 LEU A N 1
ATOM 703 C CA . LEU A 1 100 ? -29.026 29.937 55.001 1.00 23.26 99 LEU A CA 1
ATOM 704 C C . LEU A 1 100 ? -27.630 29.396 55.235 1.00 24.09 99 LEU A C 1
ATOM 705 O O . LEU A 1 100 ? -26.965 29.792 56.199 1.00 24.51 99 LEU A O 1
ATOM 710 N N . LEU A 1 101 ? -27.161 28.491 54.375 1.00 23.18 100 LEU A N 1
ATOM 711 C CA . LEU A 1 101 ? -25.838 27.876 54.548 1.00 23.26 100 LEU A CA 1
ATOM 712 C C . LEU A 1 101 ? -24.714 28.894 54.529 1.00 24.12 100 LEU A C 1
ATOM 713 O O . LEU A 1 101 ? -23.754 28.730 55.245 1.00 23.41 100 LEU A O 1
ATOM 718 N N . SER A 1 102 ? -24.856 29.956 53.719 1.00 24.28 101 SER A N 1
ATOM 719 C CA . SER A 1 102 ? -23.881 31.037 53.609 1.00 26.36 101 SER A CA 1
ATOM 720 C C . SER A 1 102 ? -23.807 31.968 54.813 1.00 28.13 101 SER A C 1
ATOM 721 O O . SER A 1 102 ? -22.942 32.848 54.870 1.00 30.68 101 SER A O 1
ATOM 724 N N . LYS A 1 103 ? -24.683 31.777 55.785 1.00 30.36 102 LYS A N 1
ATOM 725 C CA . LYS A 1 103 ? -24.494 32.439 57.081 1.00 29.39 102 LYS A CA 1
ATOM 726 C C . LYS A 1 103 ? -23.367 31.819 57.887 1.00 28.38 102 LYS A C 1
ATOM 727 O O . LYS A 1 103 ? -22.820 32.491 58.753 1.00 27.43 102 LYS A O 1
ATOM 733 N N . ALA A 1 104 ? -23.043 30.537 57.641 1.00 27.66 103 ALA A N 1
ATOM 734 C CA . ALA A 1 104 ? -21.919 29.860 58.294 1.00 26.25 103 ALA A CA 1
ATOM 735 C C . ALA A 1 104 ? -20.694 29.791 57.426 1.00 27.04 103 ALA A C 1
ATOM 736 O O . ALA A 1 104 ? -19.578 29.987 57.912 1.00 25.89 103 ALA A O 1
ATOM 738 N N . PHE A 1 105 ? -20.870 29.418 56.150 1.00 26.13 104 PHE A N 1
ATOM 739 C CA . PHE A 1 105 ? -19.735 29.353 55.234 1.00 26.50 104 PHE A CA 1
ATOM 740 C C . PHE A 1 105 ? -19.431 30.774 54.779 1.00 27.69 104 PHE A C 1
ATOM 741 O O . PHE A 1 105 ? -19.891 31.191 53.719 1.00 29.71 104 PHE A O 1
ATOM 749 N N . THR A 1 106 ? -18.646 31.490 55.571 1.00 26.42 105 THR A N 1
ATOM 750 C CA . THR A 1 106 ? -18.230 32.857 55.259 1.00 27.43 105 THR A CA 1
ATOM 751 C C . THR A 1 106 ? -16.717 32.911 55.097 1.00 27.33 105 THR A C 1
ATOM 752 O O . THR A 1 106 ? -16.002 32.050 55.603 1.00 25.18 105 THR A O 1
ATOM 756 N N . ALA A 1 107 ? -16.235 33.898 54.331 1.00 27.21 106 ALA A N 1
ATOM 757 C CA . ALA A 1 107 ? -14.799 34.067 54.146 1.00 26.36 106 ALA A CA 1
ATOM 758 C C . ALA A 1 107 ? -14.070 34.263 55.453 1.00 25.99 106 ALA A C 1
ATOM 759 O O . ALA A 1 107 ? -12.925 33.816 55.611 1.00 26.10 106 ALA A O 1
ATOM 761 N N . ARG A 1 108 ? -14.715 34.971 56.368 1.00 26.09 107 ARG A N 1
ATOM 762 C CA . ARG A 1 108 ? -14.129 35.247 57.662 1.00 30.74 107 ARG A CA 1
ATOM 763 C C . ARG A 1 108 ? -14.006 33.957 58.462 1.00 27.80 107 ARG A C 1
ATOM 764 O O . ARG A 1 108 ? -12.955 33.675 58.996 1.00 27.28 107 ARG A O 1
ATOM 772 N N . ARG A 1 109 ? -15.066 33.152 58.502 1.00 27.88 108 ARG A N 1
ATOM 773 C CA . ARG A 1 109 ? -15.013 31.889 59.273 1.00 28.37 108 ARG A CA 1
ATOM 774 C C . ARG A 1 109 ? -14.062 30.852 58.670 1.00 29.32 108 ARG A C 1
ATOM 775 O O . ARG A 1 109 ? -13.313 30.190 59.398 1.00 30.26 108 ARG A O 1
ATOM 783 N N A MET A 1 110 ? -14.085 30.699 57.348 0.60 28.45 109 MET A N 1
ATOM 784 N N B MET A 1 110 ? -14.085 30.701 57.350 0.40 28.65 109 MET A N 1
ATOM 785 C CA A MET A 1 110 ? -13.182 29.753 56.691 0.60 28.93 109 MET A CA 1
ATOM 786 C CA B MET A 1 110 ? -13.184 29.755 56.695 0.40 28.91 109 MET A CA 1
ATOM 787 C C A MET A 1 110 ? -11.716 30.189 56.792 0.60 28.56 109 MET A C 1
ATOM 788 C C B MET A 1 110 ? -11.718 30.190 56.794 0.40 28.87 109 MET A C 1
ATOM 789 O O A MET A 1 110 ? -10.863 29.389 57.146 0.60 29.09 109 MET A O 1
ATOM 790 O O B MET A 1 110 ? -10.863 29.387 57.145 0.40 29.27 109 MET A O 1
ATOM 799 N N . GLY A 1 111 ? -11.443 31.464 56.525 1.00 30.14 110 GLY A N 1
ATOM 800 C CA . GLY A 1 111 ? -10.066 32.014 56.576 1.00 31.43 110 GLY A CA 1
ATOM 801 C C . GLY A 1 111 ? -9.396 31.962 57.945 1.00 32.05 110 GLY A C 1
ATOM 802 O O . GLY A 1 111 ? -8.192 31.771 58.050 1.00 33.19 110 GLY A O 1
ATOM 803 N N . ALA A 1 112 ? -10.194 32.033 59.001 1.00 32.62 111 ALA A N 1
ATOM 804 C CA . ALA A 1 112 ? -9.678 31.930 60.358 1.00 34.99 111 ALA A CA 1
ATOM 805 C C . ALA A 1 112 ? -9.208 30.533 60.714 1.00 33.53 111 ALA A C 1
ATOM 806 O O . ALA A 1 112 ? -8.503 30.369 61.684 1.00 30.22 111 ALA A O 1
ATOM 808 N N . MET A 1 113 ? -9.538 29.529 59.899 1.00 32.30 112 MET A N 1
ATOM 809 C CA . MET A 1 113 ? -9.034 28.187 60.111 1.00 30.00 112 MET A CA 1
ATOM 810 C C . MET A 1 113 ? -7.582 27.927 59.708 1.00 31.20 112 MET A C 1
ATOM 811 O O . MET A 1 113 ? -7.085 26.844 60.016 1.00 29.45 112 MET A O 1
ATOM 816 N N . GLN A 1 114 ? -6.900 28.890 59.065 1.00 29.24 113 GLN A N 1
ATOM 817 C CA . GLN A 1 114 ? -5.565 28.660 58.470 1.00 30.44 113 GLN A CA 1
ATOM 818 C C . GLN A 1 114 ? -4.562 28.068 59.435 1.00 30.68 113 GLN A C 1
ATOM 819 O O . GLN A 1 114 ? -3.913 27.067 59.116 1.00 27.41 113 GLN A O 1
ATOM 825 N N . SER A 1 115 ? -4.414 28.684 60.610 1.00 29.95 114 SER A N 1
ATOM 826 C CA . SER A 1 115 ? -3.427 28.218 61.590 1.00 31.71 114 SER A CA 1
ATOM 827 C C . SER A 1 115 ? -3.667 26.818 62.074 1.00 27.85 114 SER A C 1
ATOM 828 O O . SER A 1 115 ? -2.739 26.066 62.255 1.00 29.98 114 SER A O 1
ATOM 831 N N . TRP A 1 116 ? -4.920 26.531 62.372 1.00 26.66 115 TRP A N 1
ATOM 832 C CA . TRP A 1 116 ? -5.319 25.237 62.819 1.00 26.05 115 TRP A CA 1
ATOM 833 C C . TRP A 1 116 ? -5.050 24.175 61.719 1.00 25.67 115 TRP A C 1
ATOM 834 O O . TRP A 1 116 ? -4.587 23.108 62.025 1.00 22.99 115 TRP A O 1
ATOM 845 N N . LEU A 1 117 ? -5.315 24.495 60.449 1.00 23.85 116 LEU A N 1
ATOM 846 C CA . LEU A 1 117 ? -4.946 23.564 59.365 1.00 25.65 116 LEU A CA 1
ATOM 847 C C . LEU A 1 117 ? -3.470 23.225 59.343 1.00 25.22 116 LEU A C 1
ATOM 848 O O . LEU A 1 117 ? -3.106 22.066 59.194 1.00 25.63 116 LEU A O 1
ATOM 853 N N . GLU A 1 118 ? -2.637 24.247 59.453 1.00 24.47 117 GLU A N 1
ATOM 854 C CA . GLU A 1 118 ? -1.186 24.097 59.466 1.00 26.70 117 GLU A CA 1
ATOM 855 C C . GLU A 1 118 ? -0.677 23.206 60.605 1.00 26.37 117 GLU A C 1
ATOM 856 O O . GLU A 1 118 ? 0.223 22.377 60.408 1.00 26.14 117 GLU A O 1
ATOM 862 N N . GLU A 1 119 ? -1.225 23.405 61.811 1.00 26.67 118 GLU A N 1
ATOM 863 C CA A GLU A 1 119 ? -0.839 22.577 62.959 0.50 26.97 118 GLU A CA 1
ATOM 864 C CA B GLU A 1 119 ? -0.869 22.613 62.976 0.50 26.88 118 GLU A CA 1
ATOM 865 C C . GLU A 1 119 ? -1.385 21.160 62.843 1.00 25.34 118 GLU A C 1
ATOM 866 O O . GLU A 1 119 ? -0.712 20.203 63.223 1.00 25.67 118 GLU A O 1
ATOM 871 N N . LEU A 1 120 ? -2.592 21.002 62.315 1.00 24.34 119 LEU A N 1
ATOM 872 C CA . LEU A 1 120 ? -3.135 19.672 62.053 1.00 24.70 119 LEU A CA 1
ATOM 873 C C . LEU A 1 120 ? -2.254 18.896 61.073 1.00 26.06 119 LEU A C 1
ATOM 874 O O . LEU A 1 120 ? -1.822 17.768 61.336 1.00 25.23 119 LEU A O 1
ATOM 879 N N . PHE A 1 121 ? -1.956 19.513 59.927 1.00 23.98 120 PHE A N 1
ATOM 880 C CA . PHE A 1 121 ? -1.104 18.835 58.971 1.00 23.94 120 PHE A CA 1
ATOM 881 C C . PHE A 1 121 ? 0.301 18.587 59.488 1.00 23.85 120 PHE A C 1
ATOM 882 O O . PHE A 1 121 ? 0.859 17.522 59.245 1.00 22.41 120 PHE A O 1
ATOM 890 N N . ALA A 1 122 ? 0.844 19.514 60.283 1.00 25.95 121 ALA A N 1
ATOM 891 C CA . ALA A 1 122 ? 2.211 19.332 60.835 1.00 26.59 121 ALA A CA 1
ATOM 892 C C . ALA A 1 122 ? 2.303 18.101 61.776 1.00 27.52 121 ALA A C 1
ATOM 893 O O . ALA A 1 122 ? 3.290 17.358 61.752 1.00 24.63 121 ALA A O 1
ATOM 895 N N . GLY A 1 123 ? 1.270 17.903 62.582 1.00 29.08 122 GLY A N 1
ATOM 896 C CA . GLY A 1 123 ? 1.173 16.712 63.437 1.00 29.34 122 GLY A CA 1
ATOM 897 C C . GLY A 1 123 ? 1.107 15.419 62.651 1.00 28.26 122 GLY A C 1
ATOM 898 O O . GLY A 1 123 ? 1.763 14.466 62.992 1.00 27.12 122 GLY A O 1
ATOM 899 N N . LEU A 1 124 ? 0.342 15.399 61.561 1.00 27.78 123 LEU A N 1
ATOM 900 C CA . LEU A 1 124 ? 0.297 14.216 60.696 1.00 27.29 123 LEU A CA 1
ATOM 901 C C . LEU A 1 124 ? 1.642 13.928 60.032 1.00 27.51 123 LEU A C 1
ATOM 902 O O . LEU A 1 124 ? 2.081 12.775 59.991 1.00 26.52 123 LEU A O 1
ATOM 907 N N . LEU A 1 125 ? 2.297 14.977 59.527 1.00 27.00 124 LEU A N 1
ATOM 908 C CA . LEU A 1 125 ? 3.654 14.847 58.982 1.00 27.53 124 LEU A CA 1
ATOM 909 C C . LEU A 1 125 ? 4.668 14.358 60.005 1.00 28.19 124 LEU A C 1
ATOM 910 O O . LEU A 1 125 ? 5.485 13.495 59.697 1.00 30.96 124 LEU A O 1
ATOM 915 N N . ASP A 1 126 ? 4.616 14.885 61.228 1.00 30.27 125 ASP A N 1
ATOM 916 C CA . ASP A 1 126 ? 5.526 14.413 62.308 1.00 32.02 125 ASP A CA 1
ATOM 917 C C . ASP A 1 126 ? 5.448 12.906 62.486 1.00 30.57 125 ASP A C 1
ATOM 918 O O . ASP A 1 126 ? 6.458 12.264 62.646 1.00 33.29 125 ASP A O 1
ATOM 923 N N . GLY A 1 127 ? 4.233 12.359 62.452 1.00 29.85 126 GLY A N 1
ATOM 924 C CA . GLY A 1 127 ? 4.014 10.934 62.663 1.00 29.77 126 GLY A CA 1
ATOM 925 C C . GLY A 1 127 ? 4.550 10.107 61.530 1.00 29.98 126 GLY A C 1
ATOM 926 O O . GLY A 1 127 ? 5.196 9.090 61.751 1.00 26.75 126 GLY A O 1
ATOM 927 N N . VAL A 1 128 ? 4.302 10.579 60.303 1.00 30.11 127 VAL A N 1
ATOM 928 C CA . VAL A 1 128 ? 4.881 9.966 59.119 1.00 31.37 127 VAL A CA 1
ATOM 929 C C . VAL A 1 128 ? 6.411 9.971 59.193 1.00 30.29 127 VAL A C 1
ATOM 930 O O . VAL A 1 128 ? 7.074 8.968 58.920 1.00 32.09 127 VAL A O 1
ATOM 934 N N . GLU A 1 129 ? 6.963 11.108 59.548 1.00 32.37 128 GLU A N 1
ATOM 935 C CA . GLU A 1 129 ? 8.409 11.260 59.627 1.00 34.51 128 GLU A CA 1
ATOM 936 C C . GLU A 1 129 ? 9.015 10.369 60.704 1.00 35.39 128 GLU A C 1
ATOM 937 O O . GLU A 1 129 ? 10.039 9.744 60.499 1.00 35.77 128 GLU A O 1
ATOM 943 N N . ARG A 1 130 ? 8.344 10.260 61.847 1.00 37.23 129 ARG A N 1
ATOM 944 C CA . ARG A 1 130 ? 8.832 9.390 62.923 1.00 40.82 129 ARG A CA 1
ATOM 945 C C . ARG A 1 130 ? 8.864 7.938 62.500 1.00 40.34 129 ARG A C 1
ATOM 946 O O . ARG A 1 130 ? 9.788 7.217 62.853 1.00 38.66 129 ARG A O 1
ATOM 954 N N . THR A 1 131 ? 7.824 7.509 61.786 1.00 41.89 130 THR A N 1
ATOM 955 C CA . THR A 1 131 ? 7.660 6.111 61.372 1.00 43.40 130 THR A CA 1
ATOM 956 C C . THR A 1 131 ? 8.658 5.711 60.322 1.00 42.99 130 THR A C 1
ATOM 957 O O . THR A 1 131 ? 9.113 4.569 60.301 1.00 43.91 130 THR A O 1
ATOM 961 N N . GLY A 1 132 ? 9.000 6.665 59.462 1.00 41.31 131 GLY A N 1
ATOM 962 C CA . GLY A 1 132 ? 9.993 6.454 58.414 1.00 39.67 131 GLY A CA 1
ATOM 963 C C . GLY A 1 132 ? 9.340 6.017 57.119 1.00 36.40 131 GLY A C 1
ATOM 964 O O . GLY A 1 132 ? 8.216 5.532 57.105 1.00 34.77 131 GLY A O 1
ATOM 965 N N . HIS A 1 133 ? 10.052 6.206 56.021 1.00 39.49 132 HIS A N 1
ATOM 966 C CA . HIS A 1 133 ? 9.512 5.840 54.722 1.00 39.17 132 HIS A CA 1
ATOM 967 C C . HIS A 1 133 ? 9.606 4.325 54.506 1.00 39.85 132 HIS A C 1
ATOM 968 O O . HIS A 1 133 ? 10.445 3.664 55.129 1.00 41.43 132 HIS A O 1
ATOM 975 N N . PRO A 1 134 ? 8.738 3.745 53.677 1.00 40.19 133 PRO A N 1
ATOM 976 C CA . PRO A 1 134 ? 7.718 4.459 52.925 1.00 39.49 133 PRO A CA 1
ATOM 977 C C . PRO A 1 134 ? 6.456 4.716 53.726 1.00 39.03 133 PRO A C 1
ATOM 978 O O . PRO A 1 134 ? 6.098 3.934 54.591 1.00 39.36 133 PRO A O 1
ATOM 982 N N . ALA A 1 135 ? 5.785 5.813 53.411 1.00 32.27 134 ALA A N 1
ATOM 983 C CA . ALA A 1 135 ? 4.461 6.084 53.911 1.00 33.36 134 ALA A CA 1
ATOM 984 C C . ALA A 1 135 ? 3.466 6.054 52.754 1.00 32.52 134 ALA A C 1
ATOM 985 O O . ALA A 1 135 ? 3.837 6.117 51.577 1.00 33.81 134 ALA A O 1
ATOM 987 N N . ASP A 1 136 ? 2.192 5.981 53.100 1.00 32.55 135 ASP A N 1
ATOM 988 C CA . ASP A 1 136 ? 1.103 6.019 52.147 1.00 31.91 135 ASP A CA 1
ATOM 989 C C . ASP A 1 136 ? 0.458 7.410 52.275 1.00 31.53 135 ASP A C 1
ATOM 990 O O . ASP A 1 136 ? -0.167 7.717 53.256 1.00 30.29 135 ASP A O 1
ATOM 995 N N . ILE A 1 137 ? 0.575 8.226 51.230 1.00 29.24 136 ILE A N 1
ATOM 996 C CA . ILE A 1 137 ? -0.161 9.483 51.127 1.00 29.42 136 ILE A CA 1
ATOM 997 C C . ILE A 1 137 ? -1.647 9.356 51.436 1.00 28.68 136 ILE A C 1
ATOM 998 O O . ILE A 1 137 ? -2.220 10.252 52.111 1.00 28.38 136 ILE A O 1
ATOM 1003 N N . VAL A 1 138 ? -2.289 8.305 50.921 1.00 24.87 137 VAL A N 1
ATOM 1004 C CA . VAL A 1 138 ? -3.756 8.188 51.010 1.00 26.73 137 VAL A CA 1
ATOM 1005 C C . VAL A 1 138 ? -4.187 7.961 52.478 1.00 27.46 137 VAL A C 1
ATOM 1006 O O . VAL A 1 138 ? -4.984 8.733 53.035 1.00 25.02 137 VAL A O 1
ATOM 1010 N N . ARG A 1 139 ? -3.653 6.909 53.082 1.00 28.55 138 ARG A N 1
ATOM 1011 C CA . ARG A 1 139 ? -4.067 6.490 54.427 1.00 31.00 138 ARG A CA 1
ATOM 1012 C C . ARG A 1 139 ? -3.442 7.310 55.533 1.00 27.91 138 ARG A C 1
ATOM 1013 O O . ARG A 1 139 ? -4.104 7.546 56.531 1.00 27.67 138 ARG A O 1
ATOM 1021 N N . ASP A 1 140 ? -2.178 7.697 55.368 1.00 25.61 139 ASP A N 1
ATOM 1022 C CA . ASP A 1 140 ? -1.404 8.330 56.433 1.00 28.66 139 ASP A CA 1
ATOM 1023 C C . ASP A 1 140 ? -1.528 9.855 56.458 1.00 29.82 139 ASP A C 1
ATOM 1024 O O . ASP A 1 140 ? -1.287 10.468 57.487 1.00 29.91 139 ASP A O 1
ATOM 1029 N N . LEU A 1 141 ? -1.872 10.502 55.344 1.00 27.35 140 LEU A N 1
ATOM 1030 C CA . LEU A 1 141 ? -1.939 11.967 55.332 1.00 27.24 140 LEU A CA 1
ATOM 1031 C C . LEU A 1 141 ? -3.262 12.520 54.823 1.00 25.50 140 LEU A C 1
ATOM 1032 O O . LEU A 1 141 ? -3.932 13.293 55.551 1.00 25.27 140 LEU A O 1
ATOM 1037 N N . ALA A 1 142 ? -3.648 12.133 53.613 1.00 22.02 141 ALA A N 1
ATOM 1038 C CA . ALA A 1 142 ? -4.808 12.748 52.962 1.00 22.26 141 ALA A CA 1
ATOM 1039 C C . ALA A 1 142 ? -6.108 12.464 53.695 1.00 23.41 141 ALA A C 1
ATOM 1040 O O . ALA A 1 142 ? -6.792 13.418 54.130 1.00 24.24 141 ALA A O 1
ATOM 1042 N N . GLN A 1 143 ? -6.421 11.181 53.888 1.00 22.82 142 GLN A N 1
ATOM 1043 C CA . GLN A 1 143 ? -7.651 10.801 54.547 1.00 24.40 142 GLN A CA 1
ATOM 1044 C C . GLN A 1 143 ? -7.791 11.364 55.968 1.00 23.68 142 GLN A C 1
ATOM 1045 O O . GLN A 1 143 ? -8.803 11.995 56.259 1.00 23.92 142 GLN A O 1
ATOM 1051 N N . PRO A 1 144 ? -6.767 11.187 56.828 1.00 23.91 143 PRO A N 1
ATOM 1052 C CA . PRO A 1 144 ? -6.902 11.733 58.193 1.00 23.90 143 PRO A CA 1
ATOM 1053 C C . PRO A 1 144 ? -6.971 13.263 58.256 1.00 23.30 143 PRO A C 1
ATOM 1054 O O . PRO A 1 144 ? -7.671 13.802 59.106 1.00 24.79 143 PRO A O 1
ATOM 1058 N N . PHE A 1 145 ? -6.264 13.957 57.374 1.00 21.97 144 PHE A N 1
ATOM 1059 C CA . PHE A 1 145 ? -6.357 15.401 57.281 1.00 21.83 144 PHE A CA 1
ATOM 1060 C C . PHE A 1 145 ? -7.778 15.870 56.975 1.00 21.65 144 PHE A C 1
ATOM 1061 O O . PHE A 1 145 ? -8.363 16.674 57.727 1.00 21.30 144 PHE A O 1
ATOM 1069 N N . THR A 1 146 ? -8.355 15.360 55.910 1.00 20.17 145 THR A N 1
ATOM 1070 C CA . THR A 1 146 ? -9.625 15.892 55.435 1.00 20.72 145 THR A CA 1
ATOM 1071 C C . THR A 1 146 ? -10.780 15.500 56.325 1.00 21.00 145 THR A C 1
ATOM 1072 O O . THR A 1 146 ? -11.738 16.261 56.444 1.00 22.06 145 THR A O 1
ATOM 1076 N N . ILE A 1 147 ? -10.731 14.303 56.933 1.00 21.39 146 ILE A N 1
ATOM 1077 C CA . ILE A 1 147 ? -11.794 13.922 57.856 1.00 21.96 146 ILE A CA 1
ATOM 1078 C C . ILE A 1 147 ? -11.757 14.788 59.117 1.00 21.29 146 ILE A C 1
ATOM 1079 O O . ILE A 1 147 ? -12.803 15.180 59.605 1.00 20.79 146 ILE A O 1
ATOM 1084 N N . ALA A 1 148 ? -10.560 15.133 59.588 1.00 20.37 147 ALA A N 1
ATOM 1085 C CA . ALA A 1 148 ? -10.431 15.982 60.745 1.00 20.92 147 ALA A CA 1
ATOM 1086 C C . ALA A 1 148 ? -11.032 17.351 60.480 1.00 20.26 147 ALA A C 1
ATOM 1087 O O . ALA A 1 148 ? -11.651 17.945 61.362 1.00 19.48 147 ALA A O 1
ATOM 1089 N N . VAL A 1 149 ? -10.813 17.881 59.276 1.00 19.87 148 VAL A N 1
ATOM 1090 C CA . VAL A 1 149 ? -11.365 19.185 58.960 1.00 20.64 148 VAL A CA 1
ATOM 1091 C C . VAL A 1 149 ? -12.891 19.136 59.026 1.00 19.38 148 VAL A C 1
ATOM 1092 O O . VAL A 1 149 ? -13.516 19.995 59.629 1.00 17.19 148 VAL A O 1
ATOM 1096 N N . ILE A 1 150 ? -13.499 18.105 58.418 1.00 19.65 149 ILE A N 1
ATOM 1097 C CA . ILE A 1 150 ? -14.975 18.011 58.405 1.00 20.44 149 ILE A CA 1
ATOM 1098 C C . ILE A 1 150 ? -15.500 17.760 59.837 1.00 21.41 149 ILE A C 1
ATOM 1099 O O . ILE A 1 150 ? -16.517 18.344 60.246 1.00 20.00 149 ILE A O 1
ATOM 1104 N N . CYS A 1 151 ? -14.775 16.956 60.608 1.00 21.46 150 CYS A N 1
ATOM 1105 C CA . CYS A 1 151 ? -15.149 16.740 62.011 1.00 22.55 150 CYS A CA 1
ATOM 1106 C C . CYS A 1 151 ? -15.116 18.037 62.806 1.00 23.68 150 CYS A C 1
ATOM 1107 O O . CYS A 1 151 ? -16.024 18.231 63.612 1.00 23.59 150 CYS A O 1
ATOM 1110 N N . ARG A 1 152 ? -14.113 18.905 62.586 1.00 23.90 151 ARG A N 1
ATOM 1111 C CA . ARG A 1 152 ? -14.136 20.239 63.225 1.00 25.99 151 ARG A CA 1
ATOM 1112 C C . ARG A 1 152 ? -15.373 21.024 62.825 1.00 25.42 151 ARG A C 1
ATOM 1113 O O . ARG A 1 152 ? -15.980 21.696 63.661 1.00 23.82 151 ARG A O 1
ATOM 1121 N N . LEU A 1 153 ? -15.736 21.000 61.542 1.00 24.08 152 LEU A N 1
ATOM 1122 C CA . LEU A 1 153 ? -16.927 21.767 61.080 1.00 24.66 152 LEU A CA 1
ATOM 1123 C C . LEU A 1 153 ? -18.227 21.262 61.758 1.00 24.73 152 LEU A C 1
ATOM 1124 O O . LEU A 1 153 ? -19.084 22.060 62.150 1.00 26.90 152 LEU A O 1
ATOM 1129 N N . LEU A 1 154 ? -18.331 19.956 61.941 1.00 23.28 153 LEU A N 1
ATOM 1130 C CA . LEU A 1 154 ? -19.530 19.334 62.517 1.00 24.86 153 LEU A CA 1
ATOM 1131 C C . LEU A 1 154 ? -19.588 19.275 64.059 1.00 25.06 153 LEU A C 1
ATOM 1132 O O . LEU A 1 154 ? -20.631 18.976 64.599 1.00 25.92 153 LEU A O 1
ATOM 1137 N N . GLY A 1 155 ? -18.491 19.576 64.752 1.00 26.06 154 GLY A N 1
ATOM 1138 C CA . GLY A 1 155 ? -18.437 19.481 66.174 1.00 27.06 154 GLY A CA 1
ATOM 1139 C C . GLY A 1 155 ? -18.168 18.059 66.631 1.00 27.32 154 GLY A C 1
ATOM 1140 O O . GLY A 1 155 ? -18.474 17.700 67.777 1.00 25.18 154 GLY A O 1
ATOM 1141 N N . VAL A 1 156 ? -17.601 17.232 65.759 1.00 25.45 155 VAL A N 1
ATOM 1142 C CA . VAL A 1 156 ? -17.342 15.830 66.125 1.00 25.98 155 VAL A CA 1
ATOM 1143 C C . VAL A 1 156 ? -16.021 15.820 66.861 1.00 26.17 155 VAL A C 1
ATOM 1144 O O . VAL A 1 156 ? -15.023 16.283 66.323 1.00 27.49 155 VAL A O 1
ATOM 1148 N N . PRO A 1 157 ? -15.995 15.278 68.087 1.00 26.85 156 PRO A N 1
ATOM 1149 C CA . PRO A 1 157 ? -14.719 15.222 68.797 1.00 27.69 156 PRO A CA 1
ATOM 1150 C C . PRO A 1 157 ? -13.663 14.317 68.167 1.00 27.23 156 PRO A C 1
ATOM 1151 O O . PRO A 1 157 ? -13.968 13.395 67.376 1.00 26.24 156 PRO A O 1
ATOM 1155 N N . TYR A 1 158 ? -12.420 14.607 68.534 1.00 27.80 157 TYR A N 1
ATOM 1156 C CA . TYR A 1 158 ? -11.242 13.921 68.055 1.00 29.98 157 TYR A CA 1
ATOM 1157 C C . TYR A 1 158 ? -11.371 12.430 68.098 1.00 29.92 157 TYR A C 1
ATOM 1158 O O . TYR A 1 158 ? -11.008 11.759 67.157 1.00 33.06 157 TYR A O 1
ATOM 1167 N N . GLU A 1 159 ? -11.870 11.883 69.200 1.00 28.64 158 GLU A N 1
ATOM 1168 C CA . GLU A 1 159 ? -11.958 10.437 69.325 1.00 30.15 158 GLU A CA 1
ATOM 1169 C C . GLU A 1 159 ? -12.887 9.741 68.325 1.00 27.64 158 GLU A C 1
ATOM 1170 O O . GLU A 1 159 ? -12.839 8.522 68.246 1.00 26.74 158 GLU A O 1
ATOM 1176 N N . ASP A 1 160 ? -13.801 10.481 67.687 1.00 26.28 159 ASP A N 1
ATOM 1177 C CA . ASP A 1 160 ? -14.780 9.919 66.743 1.00 27.06 159 ASP A CA 1
ATOM 1178 C C . ASP A 1 160 ? -14.430 10.196 65.274 1.00 26.24 159 ASP A C 1
ATOM 1179 O O . ASP A 1 160 ? -15.198 9.856 64.389 1.00 25.66 159 ASP A O 1
ATOM 1184 N N . ARG A 1 161 ? -13.248 10.746 65.016 1.00 26.98 160 ARG A N 1
ATOM 1185 C CA . ARG A 1 161 ? -12.798 10.990 63.643 1.00 28.76 160 ARG A CA 1
ATOM 1186 C C . ARG A 1 161 ? -12.761 9.664 62.863 1.00 26.76 160 ARG A C 1
ATOM 1187 O O . ARG A 1 161 ? -13.261 9.599 61.766 1.00 28.85 160 ARG A O 1
ATOM 1195 N N . GLY A 1 162 ? -12.172 8.626 63.455 1.00 27.86 161 GLY A N 1
ATOM 1196 C CA . GLY A 1 162 ? -12.048 7.278 62.846 1.00 26.76 161 GLY A CA 1
ATOM 1197 C C . GLY A 1 162 ? -13.403 6.694 62.479 1.00 27.36 161 GLY A C 1
ATOM 1198 O O . GLY A 1 162 ? -13.562 6.135 61.406 1.00 26.65 161 GLY A O 1
ATOM 1199 N N . ARG A 1 163 ? -14.386 6.906 63.344 1.00 26.02 162 ARG A N 1
ATOM 1200 C CA . ARG A 1 163 ? -15.762 6.426 63.154 1.00 27.68 162 ARG A CA 1
ATOM 1201 C C . ARG A 1 163 ? -16.441 7.084 61.943 1.00 26.56 162 ARG A C 1
ATOM 1202 O O . ARG A 1 163 ? -17.097 6.401 61.134 1.00 25.29 162 ARG A O 1
ATOM 1210 N N . PHE A 1 164 ? -16.294 8.408 61.852 1.00 25.66 163 PHE A N 1
ATOM 1211 C CA . PHE A 1 164 ? -16.807 9.173 60.739 1.00 25.50 163 PHE A CA 1
ATOM 1212 C C . PHE A 1 164 ? -16.092 8.817 59.429 1.00 24.16 163 PHE A C 1
ATOM 1213 O O . PHE A 1 164 ? -16.746 8.655 58.410 1.00 22.93 163 PHE A O 1
ATOM 1221 N N . GLN A 1 165 ? -14.772 8.685 59.485 1.00 24.67 164 GLN A N 1
ATOM 1222 C CA . GLN A 1 165 ? -13.975 8.281 58.347 1.00 25.70 164 GLN A CA 1
ATOM 1223 C C . GLN A 1 165 ? -14.471 6.974 57.791 1.00 26.19 164 GLN A C 1
ATOM 1224 O O . GLN A 1 165 ? -14.620 6.838 56.561 1.00 26.44 164 GLN A O 1
ATOM 1230 N N . HIS A 1 166 ? -14.725 6.010 58.684 1.00 24.97 165 HIS A N 1
ATOM 1231 C CA . HIS A 1 166 ? -15.250 4.732 58.265 1.00 27.74 165 HIS A CA 1
ATOM 1232 C C . HIS A 1 166 ? -16.680 4.793 57.704 1.00 24.65 165 HIS A C 1
ATOM 1233 O O . HIS A 1 166 ? -16.961 4.220 56.655 1.00 24.34 165 HIS A O 1
ATOM 1240 N N . TRP A 1 167 ? -17.575 5.460 58.405 1.00 22.55 166 TRP A N 1
ATOM 1241 C CA . TRP A 1 167 ? -18.962 5.555 57.951 1.00 22.83 166 TRP A CA 1
ATOM 1242 C C . TRP A 1 167 ? -19.031 6.286 56.599 1.00 23.54 166 TRP A C 1
ATOM 1243 O O . TRP A 1 167 ? -19.785 5.884 55.703 1.00 23.61 166 TRP A O 1
ATOM 1254 N N . SER A 1 168 ? -18.195 7.301 56.433 1.00 23.08 167 SER A N 1
ATOM 1255 C CA . SER A 1 168 ? -18.151 8.058 55.162 1.00 23.79 167 SER A CA 1
ATOM 1256 C C . SER A 1 168 ? -17.718 7.137 54.017 1.00 24.98 167 SER A C 1
ATOM 1257 O O . SER A 1 168 ? -18.281 7.175 52.925 1.00 24.30 167 SER A O 1
ATOM 1260 N N . GLU A 1 169 ? -16.697 6.340 54.283 1.00 26.66 168 GLU A N 1
ATOM 1261 C CA . GLU A 1 169 ? -16.173 5.386 53.303 1.00 29.81 168 GLU A CA 1
ATOM 1262 C C . GLU A 1 169 ? -17.261 4.417 52.843 1.00 29.49 168 GLU A C 1
ATOM 1263 O O . GLU A 1 169 ? -17.344 4.093 51.672 1.00 31.68 168 GLU A O 1
ATOM 1269 N N . VAL A 1 170 ? -18.077 3.948 53.781 1.00 27.03 169 VAL A N 1
ATOM 1270 C CA . VAL A 1 170 ? -19.113 2.973 53.508 1.00 28.64 169 VAL A CA 1
ATOM 1271 C C . VAL A 1 170 ? -20.179 3.533 52.600 1.00 31.35 169 VAL A C 1
ATOM 1272 O O . VAL A 1 170 ? -20.485 2.921 51.593 1.00 32.24 169 VAL A O 1
ATOM 1276 N N . ILE A 1 171 ? -20.726 4.696 52.951 1.00 31.22 170 ILE A N 1
ATOM 1277 C CA . ILE A 1 171 ? -21.771 5.315 52.108 1.00 31.55 170 ILE A CA 1
ATOM 1278 C C . ILE A 1 171 ? -21.262 5.851 50.744 1.00 31.53 170 ILE A C 1
ATOM 1279 O O . ILE A 1 171 ? -22.034 5.957 49.820 1.00 33.11 170 ILE A O 1
ATOM 1284 N N A MET A 1 172 ? -19.970 6.163 50.650 0.40 32.49 171 MET A N 1
ATOM 1285 N N B MET A 1 172 ? -19.974 6.162 50.648 0.60 31.89 171 MET A N 1
ATOM 1286 C CA A MET A 1 172 ? -19.355 6.654 49.420 0.40 35.44 171 MET A CA 1
ATOM 1287 C CA B MET A 1 172 ? -19.362 6.658 49.427 0.60 35.33 171 MET A CA 1
ATOM 1288 C C A MET A 1 172 ? -18.962 5.532 48.469 0.40 38.69 171 MET A C 1
ATOM 1289 C C B MET A 1 172 ? -18.966 5.532 48.474 0.60 39.15 171 MET A C 1
ATOM 1290 O O A MET A 1 172 ? -19.083 5.693 47.263 0.40 39.38 171 MET A O 1
ATOM 1291 O O B MET A 1 172 ? -19.085 5.695 47.270 0.60 40.32 171 MET A O 1
ATOM 1300 N N . SER A 1 173 ? -18.468 4.415 49.010 1.00 40.37 172 SER A N 1
ATOM 1301 C CA . SER A 1 173 ? -17.855 3.348 48.190 1.00 43.65 172 SER A CA 1
ATOM 1302 C C . SER A 1 173 ? -18.908 2.330 47.798 1.00 42.22 172 SER A C 1
ATOM 1303 O O . SER A 1 173 ? -18.948 1.194 48.314 1.00 37.01 172 SER A O 1
ATOM 1306 N N . THR A 1 174 ? -19.721 2.751 46.824 1.00 40.72 173 THR A N 1
ATOM 1307 C CA . THR A 1 174 ? -20.888 2.003 46.347 1.00 44.65 173 THR A CA 1
ATOM 1308 C C . THR A 1 174 ? -20.590 0.603 45.733 1.00 39.60 173 THR A C 1
ATOM 1309 O O . THR A 1 174 ? -21.447 -0.282 45.718 1.00 39.31 173 THR A O 1
ATOM 1313 N N . THR A 1 175 ? -19.381 0.394 45.247 1.00 37.49 174 THR A N 1
ATOM 1314 C CA . THR A 1 175 ? -19.024 -0.923 44.726 1.00 39.24 174 THR A CA 1
ATOM 1315 C C . THR A 1 175 ? -18.365 -1.830 45.757 1.00 35.31 174 THR A C 1
ATOM 1316 O O . THR A 1 175 ? -18.289 -3.018 45.529 1.00 34.03 174 THR A O 1
ATOM 1320 N N . ALA A 1 176 ? -17.882 -1.271 46.865 1.00 33.47 175 ALA A N 1
ATOM 1321 C CA . ALA A 1 176 ? -17.164 -2.031 47.895 1.00 32.51 175 ALA A CA 1
ATOM 1322 C C . ALA A 1 176 ? -18.007 -2.450 49.099 1.00 31.75 175 ALA A C 1
ATOM 1323 O O . ALA A 1 176 ? -17.583 -3.297 49.883 1.00 33.08 175 ALA A O 1
ATOM 1325 N N . TYR A 1 177 ? -19.187 -1.845 49.274 1.00 31.75 176 TYR A N 1
ATOM 1326 C CA . TYR A 1 177 ? -20.058 -2.140 50.408 1.00 30.79 176 TYR A CA 1
ATOM 1327 C C . TYR A 1 177 ? -21.441 -2.361 49.876 1.00 30.38 176 TYR A C 1
ATOM 1328 O O . TYR A 1 177 ? -21.817 -1.757 48.894 1.00 32.87 176 TYR A O 1
ATOM 1337 N N . SER A 1 178 ? -22.197 -3.193 50.551 1.00 30.43 177 SER A N 1
ATOM 1338 C CA . SER A 1 178 ? -23.521 -3.555 50.143 1.00 32.14 177 SER A CA 1
ATOM 1339 C C . SER A 1 178 ? -24.511 -2.465 50.502 1.00 32.85 177 SER A C 1
ATOM 1340 O O . SER A 1 178 ? -24.224 -1.587 51.321 1.00 30.89 177 SER A O 1
ATOM 1343 N N . LYS A 1 179 ? -25.694 -2.565 49.900 1.00 33.79 178 LYS A N 1
ATOM 1344 C CA . LYS A 1 179 ? -26.803 -1.655 50.185 1.00 34.65 178 LYS A CA 1
ATOM 1345 C C . LYS A 1 179 ? -27.145 -1.696 51.658 1.00 33.34 178 LYS A C 1
ATOM 1346 O O . LYS A 1 179 ? -27.357 -0.650 52.262 1.00 31.33 178 LYS A O 1
ATOM 1348 N N . GLU A 1 180 ? -27.196 -2.896 52.232 1.00 32.76 179 GLU A N 1
ATOM 1349 C CA . GLU A 1 180 ? -27.490 -3.041 53.648 1.00 35.20 179 GLU A CA 1
ATOM 1350 C C . GLU A 1 180 ? -26.428 -2.360 54.534 1.00 32.84 179 GLU A C 1
ATOM 1351 O O . GLU A 1 180 ? -26.767 -1.686 55.508 1.00 31.41 179 GLU A O 1
ATOM 1357 N N . GLU A 1 181 ? -25.156 -2.526 54.176 1.00 31.01 180 GLU A N 1
ATOM 1358 C CA . GLU A 1 181 ? -24.068 -1.827 54.886 1.00 30.33 180 GLU A CA 1
ATOM 1359 C C . GLU A 1 181 ? -24.181 -0.285 54.773 1.00 28.90 180 GLU A C 1
ATOM 1360 O O . GLU A 1 181 ? -24.003 0.428 55.762 1.00 26.84 180 GLU A O 1
ATOM 1366 N N . ALA A 1 182 ? -24.472 0.204 53.573 1.00 28.32 181 ALA A N 1
ATOM 1367 C CA . ALA A 1 182 ? -24.658 1.636 53.356 1.00 29.34 181 ALA A CA 1
ATOM 1368 C C . ALA A 1 182 ? -25.852 2.161 54.159 1.00 30.23 181 ALA A C 1
ATOM 1369 O O . ALA A 1 182 ? -25.746 3.192 54.825 1.00 28.19 181 ALA A O 1
ATOM 1371 N N . VAL A 1 183 ? -26.963 1.440 54.142 1.00 30.77 182 VAL A N 1
ATOM 1372 C CA . VAL A 1 183 ? -28.121 1.823 54.955 1.00 32.62 182 VAL A CA 1
ATOM 1373 C C . VAL A 1 183 ? -27.750 1.949 56.448 1.00 33.94 182 VAL A C 1
ATOM 1374 O O . VAL A 1 183 ? -28.118 2.926 57.093 1.00 31.14 182 VAL A O 1
ATOM 1378 N N . SER A 1 184 ? -27.029 0.951 56.971 1.00 31.16 183 SER A N 1
ATOM 1379 C CA . SER A 1 184 ? -26.606 0.953 58.374 1.00 32.47 183 SER A CA 1
ATOM 1380 C C . SER A 1 184 ? -25.652 2.116 58.718 1.00 28.94 183 SER A C 1
ATOM 1381 O O . SER A 1 184 ? -25.855 2.824 59.715 1.00 27.77 183 SER A O 1
ATOM 1384 N N . ALA A 1 185 ? -24.645 2.336 57.880 1.00 26.78 184 ALA A N 1
ATOM 1385 C CA . ALA A 1 185 ? -23.746 3.486 58.057 1.00 27.41 184 ALA A CA 1
ATOM 1386 C C . ALA A 1 185 ? -24.481 4.839 58.002 1.00 28.14 184 ALA A C 1
ATOM 1387 O O . ALA A 1 185 ? -24.190 5.740 58.798 1.00 26.45 184 ALA A O 1
ATOM 1389 N N . ASP A 1 186 ? -25.410 4.984 57.060 1.00 27.42 185 ASP A N 1
ATOM 1390 C CA . ASP A 1 186 ? -26.148 6.229 56.895 1.00 28.37 185 ASP A CA 1
ATOM 1391 C C . ASP A 1 186 ? -26.979 6.449 58.145 1.00 28.81 185 ASP A C 1
ATOM 1392 O O . ASP A 1 186 ? -27.026 7.567 58.661 1.00 29.00 185 ASP A O 1
ATOM 1397 N N . ALA A 1 187 ? -27.652 5.399 58.629 1.00 28.08 186 ALA A N 1
ATOM 1398 C CA . ALA A 1 187 ? -28.421 5.484 59.842 1.00 27.97 186 ALA A CA 1
ATOM 1399 C C . ALA A 1 187 ? -27.551 5.904 61.038 1.00 29.54 186 ALA A C 1
ATOM 1400 O O . ALA A 1 187 ? -27.993 6.707 61.875 1.00 28.39 186 ALA A O 1
ATOM 1402 N N . SER A 1 188 ? -26.322 5.393 61.107 1.00 28.53 187 SER A N 1
ATOM 1403 C CA . SER A 1 188 ? -25.416 5.733 62.216 1.00 28.76 187 SER A CA 1
ATOM 1404 C C . SER A 1 188 ? -24.999 7.197 62.149 1.00 26.63 187 SER A C 1
ATOM 1405 O O . SER A 1 188 ? -25.000 7.917 63.161 1.00 26.00 187 SER A O 1
ATOM 1408 N N . ILE A 1 189 ? -24.595 7.620 60.964 1.00 25.92 188 ILE A N 1
ATOM 1409 C CA . ILE A 1 189 ? -24.239 9.040 60.732 1.00 26.23 188 ILE A CA 1
ATOM 1410 C C . ILE A 1 189 ? -25.388 9.939 61.177 1.00 26.02 188 ILE A C 1
ATOM 1411 O O . ILE A 1 189 ? -25.195 10.889 61.957 1.00 25.34 188 ILE A O 1
ATOM 1416 N N . ARG A 1 190 ? -26.590 9.630 60.689 1.00 26.16 189 ARG A N 1
ATOM 1417 C CA . ARG A 1 190 ? -27.747 10.488 60.953 1.00 27.87 189 ARG A CA 1
ATOM 1418 C C . ARG A 1 190 ? -28.131 10.512 62.415 1.00 28.65 189 ARG A C 1
ATOM 1419 O O . ARG A 1 190 ? -28.572 11.561 62.904 1.00 30.21 189 ARG A O 1
ATOM 1427 N N . ALA A 1 191 ? -27.961 9.389 63.117 1.00 26.79 190 ALA A N 1
ATOM 1428 C CA . ALA A 1 191 ? -28.238 9.359 64.560 1.00 27.11 190 ALA A CA 1
ATOM 1429 C C . ALA A 1 191 ? -27.252 10.233 65.316 1.00 26.05 190 ALA A C 1
ATOM 1430 O O . ALA A 1 191 ? -27.656 10.985 66.205 1.00 26.09 190 ALA A O 1
ATOM 1432 N N . TYR A 1 192 ? -25.977 10.147 64.958 1.00 25.06 191 TYR A N 1
ATOM 1433 C CA . TYR A 1 192 ? -24.947 10.991 65.569 1.00 25.99 191 TYR A CA 1
ATOM 1434 C C . TYR A 1 192 ? -25.235 12.478 65.293 1.00 25.42 191 TYR A C 1
ATOM 1435 O O . TYR A 1 192 ? -25.172 13.298 66.216 1.00 24.81 191 TYR A O 1
ATOM 1444 N N . LEU A 1 193 ? -25.561 12.819 64.034 1.00 24.95 192 LEU A N 1
ATOM 1445 C CA . LEU A 1 193 ? -25.820 14.216 63.669 1.00 25.20 192 LEU A CA 1
ATOM 1446 C C . LEU A 1 193 ? -27.065 14.738 64.373 1.00 25.36 192 LEU A C 1
ATOM 1447 O O . LEU A 1 193 ? -27.103 15.893 64.804 1.00 24.42 192 LEU A O 1
ATOM 1452 N N . ALA A 1 194 ? -28.068 13.879 64.536 1.00 25.82 193 ALA A N 1
ATOM 1453 C CA . ALA A 1 194 ? -29.280 14.262 65.253 1.00 26.24 193 ALA A CA 1
ATOM 1454 C C . ALA A 1 194 ? -28.936 14.698 66.699 1.00 26.77 193 ALA A C 1
ATOM 1455 O O . ALA A 1 194 ? -29.485 15.671 67.188 1.00 27.23 193 ALA A O 1
ATOM 1457 N N . ASP A 1 195 ? -28.056 13.960 67.374 1.00 27.98 194 ASP A N 1
ATOM 1458 C CA . ASP A 1 195 ? -27.575 14.321 6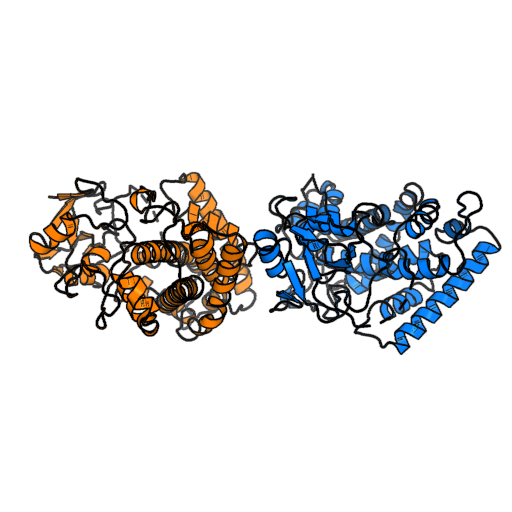8.719 1.00 28.94 194 ASP A CA 1
ATOM 1459 C C . ASP A 1 195 ? -26.772 15.638 68.735 1.00 26.92 194 ASP A C 1
ATOM 1460 O O . ASP A 1 195 ? -26.925 16.487 69.628 1.00 24.45 194 ASP A O 1
ATOM 1465 N N . LEU A 1 196 ? -25.886 15.790 67.778 1.00 25.14 195 LEU A N 1
ATOM 1466 C CA . LEU A 1 196 ? -25.190 17.072 67.626 1.00 24.70 195 LEU A CA 1
ATOM 1467 C C . LEU A 1 196 ? -26.176 18.235 67.416 1.00 24.85 195 LEU A C 1
ATOM 1468 O O . LEU A 1 196 ? -26.009 19.328 67.999 1.00 23.53 195 LEU A O 1
ATOM 1473 N N . VAL A 1 197 ? -27.186 18.029 66.576 1.00 25.03 196 VAL A N 1
ATOM 1474 C CA . VAL A 1 197 ? -28.122 19.125 66.260 1.00 25.55 196 VAL A CA 1
ATOM 1475 C C . VAL A 1 197 ? -28.929 19.434 67.518 1.00 26.63 196 VAL A C 1
ATOM 1476 O O . VAL A 1 197 ? -29.118 20.597 67.865 1.00 25.32 196 VAL A O 1
ATOM 1480 N N . SER A 1 198 ? -29.389 18.377 68.206 1.00 25.49 197 SER A N 1
ATOM 1481 C CA . SER A 1 198 ? -30.157 18.558 69.405 1.00 26.44 197 SER A CA 1
ATOM 1482 C C . SER A 1 198 ? -29.367 19.360 70.479 1.00 25.24 197 SER A C 1
ATOM 1483 O O . SER A 1 198 ? -29.921 20.271 71.107 1.00 26.65 197 SER A O 1
ATOM 1486 N N . ALA A 1 199 ? -28.079 19.070 70.652 1.00 23.73 198 ALA A N 1
ATOM 1487 C CA . ALA A 1 199 ? -27.251 19.854 71.583 1.00 25.21 198 ALA A CA 1
ATOM 1488 C C . ALA A 1 199 ? -27.119 21.333 71.135 1.00 23.10 198 ALA A C 1
ATOM 1489 O O . ALA A 1 199 ? -27.102 22.266 71.948 1.00 22.58 198 ALA A O 1
ATOM 1491 N N . ARG A 1 200 ? -27.007 21.520 69.825 1.00 21.32 199 ARG A N 1
ATOM 1492 C CA . ARG A 1 200 ? -26.910 22.869 69.238 1.00 21.42 199 ARG A CA 1
ATOM 1493 C C . ARG A 1 200 ? -28.218 23.677 69.251 1.00 21.97 199 ARG A C 1
ATOM 1494 O O . ARG A 1 200 ? -28.207 24.893 69.079 1.00 21.65 199 ARG A O 1
ATOM 1502 N N . ARG A 1 201 ? -29.346 22.998 69.398 1.00 24.11 200 ARG A N 1
ATOM 1503 C CA . ARG A 1 201 ? -30.614 23.695 69.585 1.00 27.25 200 ARG A CA 1
ATOM 1504 C C . ARG A 1 201 ? -30.841 24.066 71.041 1.00 28.32 200 ARG A C 1
ATOM 1505 O O . ARG A 1 201 ? -31.572 24.970 71.287 1.00 29.22 200 ARG A O 1
ATOM 1513 N N . ALA A 1 202 ? -30.198 23.387 71.986 1.00 27.78 201 ALA A N 1
ATOM 1514 C CA . ALA A 1 202 ? -30.358 23.685 73.417 1.00 28.35 201 ALA A CA 1
ATOM 1515 C C . ALA A 1 202 ? -29.510 24.902 73.818 1.00 28.99 201 ALA A C 1
ATOM 1516 O O . ALA A 1 202 ? -29.932 25.690 74.643 1.00 28.38 201 ALA A O 1
ATOM 1518 N N . ALA A 1 203 ? -28.323 25.046 73.218 1.00 28.89 202 ALA A N 1
ATOM 1519 C CA . ALA A 1 203 ? -27.464 26.219 73.454 1.00 27.51 202 ALA A CA 1
ATOM 1520 C C . ALA A 1 203 ? -26.574 26.473 72.243 1.00 25.34 202 ALA A C 1
ATOM 1521 O O . ALA A 1 203 ? -26.097 25.524 71.638 1.00 24.88 202 ALA A O 1
ATOM 1523 N N . PRO A 1 204 ? -26.374 27.750 71.863 1.00 24.06 203 PRO A N 1
ATOM 1524 C CA . PRO A 1 204 ? -25.569 28.018 70.683 1.00 22.91 203 PRO A CA 1
ATOM 1525 C C . PRO A 1 204 ? -24.123 27.498 70.802 1.00 23.68 203 PRO A C 1
ATOM 1526 O O . PRO A 1 204 ? -23.470 27.721 71.807 1.00 25.22 203 PRO A O 1
ATOM 1530 N N . HIS A 1 205 ? -23.662 26.794 69.783 1.00 23.41 204 HIS A N 1
ATOM 1531 C CA . HIS A 1 205 ? -22.279 26.360 69.642 1.00 24.49 204 HIS A CA 1
ATOM 1532 C C . HIS A 1 205 ? -21.681 27.106 68.455 1.00 24.35 204 HIS A C 1
ATOM 1533 O O . HIS A 1 205 ? -22.408 27.535 67.553 1.00 25.46 204 HIS A O 1
ATOM 1540 N N . ASP A 1 206 ? -20.355 27.203 68.448 1.00 25.04 205 ASP A N 1
ATOM 1541 C CA . ASP A 1 206 ? -19.627 28.106 67.553 1.00 26.59 205 ASP A CA 1
ATOM 1542 C C . ASP A 1 206 ? -18.987 27.373 66.379 1.00 26.33 205 ASP A C 1
ATOM 1543 O O . ASP A 1 206 ? -18.459 28.004 65.478 1.00 26.47 205 ASP A O 1
ATOM 1548 N N . ASP A 1 207 ? -19.047 26.054 66.393 1.00 25.41 206 ASP A N 1
ATOM 1549 C CA . ASP A 1 207 ? -18.639 25.310 65.213 1.00 24.86 206 ASP A CA 1
ATOM 1550 C C . ASP A 1 207 ? -19.628 25.565 64.080 1.00 24.13 206 ASP A C 1
ATOM 1551 O O . ASP A 1 207 ? -20.762 26.087 64.288 1.00 21.29 206 ASP A O 1
ATOM 1556 N N A LEU A 1 208 ? -19.221 25.186 62.867 0.60 23.88 207 LEU A N 1
ATOM 1557 N N B LEU A 1 208 ? -19.216 25.190 62.873 0.40 23.58 207 LEU A N 1
ATOM 1558 C CA A LEU A 1 208 ? -19.989 25.506 61.695 0.60 23.36 207 LEU A CA 1
ATOM 1559 C CA B LEU A 1 208 ? -19.974 25.516 61.702 0.40 23.09 207 LEU A CA 1
ATOM 1560 C C A LEU A 1 208 ? -21.372 24.942 61.786 0.60 21.69 207 LEU A C 1
ATOM 1561 C C B LEU A 1 208 ? -21.366 24.936 61.765 0.40 21.79 207 LEU A C 1
ATOM 1562 O O A LEU A 1 208 ? -22.330 25.619 61.470 0.60 21.38 207 LEU A O 1
ATOM 1563 O O B LEU A 1 208 ? -22.324 25.617 61.460 0.40 21.61 207 LEU A O 1
ATOM 1572 N N . LEU A 1 209 ? -21.497 23.710 62.244 1.00 21.97 208 LEU A N 1
ATOM 1573 C CA . LEU A 1 209 ? -22.825 23.113 62.423 1.00 22.00 208 LEU A CA 1
ATOM 1574 C C . LEU A 1 209 ? -23.667 23.905 63.457 1.00 21.19 208 LEU A C 1
ATOM 1575 O O . LEU A 1 209 ? -24.830 24.153 63.213 1.00 20.52 208 LEU A O 1
ATOM 1580 N N . GLY A 1 210 ? -23.065 24.357 64.560 1.00 21.65 209 GLY A N 1
ATOM 1581 C CA . GLY A 1 210 ? -23.785 25.180 65.541 1.00 20.91 209 GLY A CA 1
ATOM 1582 C C . GLY A 1 210 ? -24.226 26.513 64.892 1.00 21.01 209 GLY A C 1
ATOM 1583 O O . GLY A 1 210 ? -25.328 26.995 65.097 1.00 21.20 209 GLY A O 1
ATOM 1584 N N . VAL A 1 211 ? -23.380 27.066 64.042 1.00 22.42 210 VAL A N 1
ATOM 1585 C CA . VAL A 1 211 ? -23.718 28.306 63.342 1.00 22.27 210 VAL A CA 1
ATOM 1586 C C . VAL A 1 211 ? -24.891 28.093 62.379 1.00 21.52 210 VAL A C 1
ATOM 1587 O O . VAL A 1 211 ? -25.821 28.909 62.352 1.00 20.10 210 VAL A O 1
ATOM 1591 N N . LEU A 1 212 ? -24.878 26.976 61.646 1.00 20.91 211 LEU A N 1
ATOM 1592 C CA . LEU A 1 212 ? -26.018 26.587 60.801 1.00 21.40 211 LEU A CA 1
ATOM 1593 C C . LEU A 1 212 ? -27.324 26.409 61.554 1.00 21.42 211 LEU A C 1
ATOM 1594 O O . LEU A 1 212 ? -28.380 26.809 61.050 1.00 23.30 211 LEU A O 1
ATOM 1599 N N . VAL A 1 213 ? -27.269 25.788 62.729 1.00 20.45 212 VAL A N 1
ATOM 1600 C CA . VAL A 1 213 ? -28.431 25.645 63.585 1.00 20.97 212 VAL A CA 1
ATOM 1601 C C . VAL A 1 213 ? -28.947 27.024 64.017 1.00 21.93 212 VAL A C 1
ATOM 1602 O O . VAL A 1 213 ? -30.154 27.238 64.043 1.00 22.58 212 VAL A O 1
ATOM 1606 N N . SER A 1 214 ? -28.036 27.953 64.315 1.00 21.81 213 SER A N 1
ATOM 1607 C CA . SER A 1 214 ? -28.411 29.300 64.705 1.00 23.21 213 SER A CA 1
ATOM 1608 C C . SER A 1 214 ? -28.788 30.222 63.543 1.00 23.19 213 SER A C 1
ATOM 1609 O O . SER A 1 214 ? -29.425 31.232 63.775 1.00 23.09 213 SER A O 1
ATOM 1612 N N . ALA A 1 215 ? -28.429 29.878 62.314 1.00 22.34 214 ALA A N 1
ATOM 1613 C CA . ALA A 1 215 ? -28.694 30.734 61.148 1.00 23.08 214 ALA A CA 1
ATOM 1614 C C . ALA A 1 215 ? -30.182 31.013 60.918 1.00 24.25 214 ALA A C 1
ATOM 1615 O O . ALA A 1 215 ? -31.030 30.131 61.096 1.00 24.07 214 ALA A O 1
ATOM 1617 N N . ARG A 1 216 ? -30.503 32.262 60.575 1.00 24.18 215 ARG A N 1
ATOM 1618 C CA . ARG A 1 216 ? -31.881 32.657 60.284 1.00 26.02 215 ARG A CA 1
ATOM 1619 C C . ARG A 1 216 ? -31.898 33.610 59.103 1.00 30.28 215 ARG A C 1
ATOM 1620 O O . ARG A 1 216 ? -31.016 34.440 59.002 1.00 34.50 215 ARG A O 1
ATOM 1628 N N . ASP A 1 217 ? -32.923 33.496 58.261 1.00 34.58 216 ASP A N 1
ATOM 1629 C CA . ASP A 1 217 ? -33.135 34.355 57.084 1.00 39.43 216 ASP A CA 1
ATOM 1630 C C . ASP A 1 217 ? -34.534 34.943 57.234 1.00 40.87 216 ASP A C 1
ATOM 1631 O O . ASP A 1 217 ? -35.511 34.337 56.829 1.00 35.71 216 ASP A O 1
ATOM 1636 N N . ASP A 1 218 ? -34.609 36.119 57.866 1.00 46.29 217 ASP A N 1
ATOM 1637 C CA . ASP A 1 218 ? -35.844 36.617 58.503 1.00 49.65 217 ASP A CA 1
ATOM 1638 C C . ASP A 1 218 ? -36.315 35.594 59.537 1.00 45.97 217 ASP A C 1
ATOM 1639 O O . ASP A 1 218 ? -35.551 35.219 60.406 1.00 45.99 217 ASP A O 1
ATOM 1644 N N . ASP A 1 219 ? -37.537 35.103 59.463 1.00 49.63 218 ASP A N 1
ATOM 1645 C CA . ASP A 1 219 ? -37.944 34.030 60.382 1.00 52.94 218 ASP A CA 1
ATOM 1646 C C . ASP A 1 219 ? -37.487 32.617 59.933 1.00 44.09 218 ASP A C 1
ATOM 1647 O O . ASP A 1 219 ? -37.680 31.663 60.669 1.00 44.76 218 ASP A O 1
ATOM 1652 N N . ASP A 1 220 ? -36.912 32.474 58.742 1.00 37.32 219 ASP A N 1
ATOM 1653 C CA . ASP A 1 220 ? -36.707 31.140 58.149 1.00 34.87 219 ASP A CA 1
ATOM 1654 C C . ASP A 1 220 ? -35.488 30.496 58.767 1.00 31.86 219 ASP A C 1
ATOM 1655 O O . ASP A 1 220 ? -34.548 31.184 59.124 1.00 31.40 219 ASP A O 1
ATOM 1660 N N . ARG A 1 221 ? -35.506 29.178 58.890 1.00 30.13 220 ARG A N 1
ATOM 1661 C CA . ARG A 1 221 ? -34.363 28.427 59.437 1.00 28.61 220 ARG A CA 1
ATOM 1662 C C . ARG A 1 221 ? -34.288 27.068 58.758 1.00 27.17 220 ARG A C 1
ATOM 1663 O O . ARG A 1 221 ? -35.262 26.625 58.162 1.00 26.93 220 ARG A O 1
ATOM 1671 N N . LEU A 1 222 ? -33.148 26.417 58.908 1.00 24.95 221 LEU A N 1
ATOM 1672 C CA . LEU A 1 222 ? -32.978 25.042 58.452 1.00 26.16 221 LEU A CA 1
ATOM 1673 C C . LEU A 1 222 ? -33.723 24.099 59.409 1.00 27.30 221 LEU A C 1
ATOM 1674 O O . LEU A 1 222 ? -33.661 24.251 60.640 1.00 23.74 221 LEU A O 1
ATOM 1679 N N . THR A 1 223 ? -34.463 23.153 58.848 1.00 26.79 222 THR A N 1
ATOM 1680 C CA . THR A 1 223 ? -35.103 22.127 59.648 1.00 26.56 222 THR A CA 1
ATOM 1681 C C . THR A 1 223 ? -34.058 21.092 60.068 1.00 25.76 222 THR A C 1
ATOM 1682 O O . THR A 1 223 ? -32.950 20.985 59.486 1.00 23.80 222 THR A O 1
ATOM 1686 N N . GLU A 1 224 ? -34.426 20.295 61.052 1.00 28.58 223 GLU A N 1
ATOM 1687 C CA . GLU A 1 224 ? -33.577 19.198 61.532 1.00 33.23 223 GLU A CA 1
ATOM 1688 C C . GLU A 1 224 ? -33.186 18.280 60.385 1.00 30.49 223 GLU A C 1
ATOM 1689 O O . GLU A 1 224 ? -32.024 17.939 60.266 1.00 27.99 223 GLU A O 1
ATOM 1695 N N . ASP A 1 225 ? -34.156 17.905 59.562 1.00 29.28 224 ASP A N 1
ATOM 1696 C CA A ASP A 1 225 ? -33.877 17.050 58.387 0.56 30.98 224 ASP A CA 1
ATOM 1697 C CA B ASP A 1 225 ? -33.915 17.044 58.392 0.44 30.28 224 ASP A CA 1
ATOM 1698 C C . ASP A 1 225 ? -32.884 17.657 57.421 1.00 30.76 224 ASP A C 1
ATOM 1699 O O . ASP A 1 225 ? -32.030 16.929 56.863 1.00 29.48 224 ASP A O 1
ATOM 1708 N N . GLU A 1 226 ? -32.984 18.980 57.197 1.00 28.65 225 GLU A N 1
ATOM 1709 C CA . GLU A 1 226 ? -32.091 19.655 56.267 1.00 26.85 225 GLU A CA 1
ATOM 1710 C C . GLU A 1 226 ? -30.705 19.699 56.855 1.00 26.61 225 GLU A C 1
ATOM 1711 O O . GLU A 1 226 ? -29.719 19.514 56.137 1.00 27.11 225 GLU A O 1
ATOM 1717 N N . LEU A 1 227 ? -30.623 19.922 58.168 1.00 25.66 226 LEU A N 1
ATOM 1718 C CA . LEU A 1 227 ? -29.316 19.983 58.865 1.00 25.09 226 LEU A CA 1
ATOM 1719 C C . LEU A 1 227 ? -28.600 18.655 58.822 1.00 25.32 226 LEU A C 1
ATOM 1720 O O . LEU A 1 227 ? -27.423 18.596 58.500 1.00 24.21 226 LEU A O 1
ATOM 1725 N N . ILE A 1 228 ? -29.326 17.603 59.166 1.00 26.20 227 ILE A N 1
ATOM 1726 C CA . ILE A 1 228 ? -28.789 16.242 59.177 1.00 26.78 227 ILE A CA 1
ATOM 1727 C C . ILE A 1 228 ? -28.356 15.824 57.767 1.00 27.08 227 ILE A C 1
ATOM 1728 O O . ILE A 1 228 ? -27.272 15.297 57.593 1.00 27.95 227 ILE A O 1
ATOM 1733 N N . THR A 1 229 ? -29.194 16.090 56.768 1.00 27.40 228 THR A N 1
ATOM 1734 C CA . THR A 1 229 ? -28.889 15.741 55.374 1.00 28.08 228 THR A CA 1
ATOM 1735 C C . THR A 1 229 ? -27.673 16.518 54.904 1.00 26.92 228 THR A C 1
ATOM 1736 O O . THR A 1 229 ? -26.794 15.967 54.232 1.00 25.03 228 THR A O 1
ATOM 1740 N N . PHE A 1 230 ? -27.580 17.772 55.307 1.00 24.85 229 PHE A N 1
ATOM 1741 C CA . PHE A 1 230 ? -26.402 18.549 54.956 1.00 23.95 229 PHE A CA 1
ATOM 1742 C C . PHE A 1 230 ? -25.113 18.015 55.602 1.00 22.79 229 PHE A C 1
ATOM 1743 O O . PHE A 1 230 ? -24.052 18.030 54.936 1.00 22.32 229 PHE A O 1
ATOM 1751 N N . GLY A 1 231 ? -25.181 17.544 56.855 1.00 21.70 230 GLY A N 1
ATOM 1752 C CA . GLY A 1 231 ? -24.012 16.850 57.473 1.00 22.23 230 GLY A CA 1
ATOM 1753 C C . GLY A 1 231 ? -23.494 15.672 56.628 1.00 23.66 230 GLY A C 1
ATOM 1754 O O . GLY A 1 231 ? -22.287 15.479 56.433 1.00 23.80 230 GLY A O 1
ATOM 1755 N N . VAL A 1 232 ? -24.425 14.884 56.116 1.00 26.16 231 VAL A N 1
ATOM 1756 C CA . VAL A 1 232 ? -24.084 13.759 55.245 1.00 27.70 231 VAL A CA 1
ATOM 1757 C C . VAL A 1 232 ? -23.429 14.280 53.976 1.00 26.51 231 VAL A C 1
ATOM 1758 O O . VAL A 1 232 ? -22.374 13.781 53.594 1.00 29.40 231 VAL A O 1
ATOM 1762 N N . THR A 1 233 ? -24.032 15.293 53.342 1.00 28.74 232 THR A N 1
ATOM 1763 C CA . THR A 1 233 ? -23.474 15.900 52.126 1.00 27.72 232 THR A CA 1
ATOM 1764 C C . THR A 1 233 ? -22.063 16.410 52.399 1.00 29.53 232 THR A C 1
ATOM 1765 O O . THR A 1 233 ? -21.183 16.323 51.553 1.00 29.83 232 THR A O 1
ATOM 1769 N N . LEU A 1 234 ? -21.841 16.949 53.590 1.00 28.04 233 LEU A N 1
ATOM 1770 C CA . LEU A 1 234 ? -20.536 17.503 53.901 1.00 27.95 233 LEU A CA 1
ATOM 1771 C C . LEU A 1 234 ? -19.458 16.413 53.971 1.00 25.02 233 LEU A C 1
ATOM 1772 O O . LEU A 1 234 ? -18.307 16.683 53.645 1.00 25.90 233 LEU A O 1
ATOM 1777 N N . LEU A 1 235 ? -19.803 15.200 54.385 1.00 25.34 234 LEU A N 1
ATOM 1778 C CA . LEU A 1 235 ? -18.830 14.095 54.371 1.00 27.15 234 LEU A CA 1
ATOM 1779 C C . LEU A 1 235 ? -18.398 13.691 52.968 1.00 26.58 234 LEU A C 1
ATOM 1780 O O . LEU A 1 235 ? -17.240 13.389 52.722 1.00 28.16 234 LEU A O 1
ATOM 1785 N N . VAL A 1 236 ? -19.334 13.673 52.048 1.00 26.47 235 VAL A N 1
ATOM 1786 C CA . VAL A 1 236 ? -19.036 13.266 50.664 1.00 28.62 235 VAL A CA 1
ATOM 1787 C C . VAL A 1 236 ? -18.428 14.435 49.889 1.00 28.34 235 VAL A C 1
ATOM 1788 O O . VAL A 1 236 ? -17.378 14.282 49.258 1.00 28.51 235 VAL A O 1
ATOM 1792 N N . ALA A 1 237 ? -19.058 15.608 49.970 1.00 26.14 236 ALA A N 1
ATOM 1793 C CA . ALA A 1 237 ? -18.574 16.804 49.231 1.00 24.24 236 ALA A CA 1
ATOM 1794 C C . ALA A 1 237 ? -17.303 17.352 49.859 1.00 25.25 236 ALA A C 1
ATOM 1795 O O . ALA A 1 237 ? -16.396 17.766 49.154 1.00 26.60 236 ALA A O 1
ATOM 1797 N N . GLY A 1 238 ? -17.199 17.343 51.195 1.00 24.25 237 GLY A N 1
ATOM 1798 C CA . GLY A 1 238 ? -16.044 17.942 51.819 1.00 25.83 237 GLY A CA 1
ATOM 1799 C C . GLY A 1 238 ? -14.864 17.032 52.184 1.00 27.27 237 GLY A C 1
ATOM 1800 O O . GLY A 1 238 ? -13.705 17.476 52.228 1.00 34.33 237 GLY A O 1
ATOM 1801 N N . HIS A 1 239 ? -15.153 15.823 52.630 1.00 23.39 238 HIS A N 1
ATOM 1802 C CA . HIS A 1 239 ? -14.079 14.960 53.054 1.00 23.68 238 HIS A CA 1
ATOM 1803 C C . HIS A 1 239 ? -13.621 14.107 51.888 1.00 22.34 238 HIS A C 1
ATOM 1804 O O . HIS A 1 239 ? -12.442 14.124 51.536 1.00 21.74 238 HIS A O 1
ATOM 1811 N N . GLU A 1 240 ? -14.541 13.328 51.328 1.00 25.75 239 GLU A N 1
ATOM 1812 C CA . GLU A 1 240 ? -14.168 12.314 50.325 1.00 24.83 239 GLU A CA 1
ATOM 1813 C C . GLU A 1 240 ? -13.593 12.954 49.054 1.00 23.95 239 GLU A C 1
ATOM 1814 O O . GLU A 1 240 ? -12.584 12.502 48.489 1.00 23.26 239 GLU A O 1
ATOM 1820 N N . THR A 1 241 ? -14.259 14.001 48.603 1.00 22.66 240 THR A N 1
ATOM 1821 C CA . THR A 1 241 ? -13.768 14.797 47.462 1.00 22.69 240 THR A CA 1
ATOM 1822 C C . THR A 1 241 ? -12.386 15.341 47.742 1.00 21.85 240 THR A C 1
ATOM 1823 O O . THR A 1 241 ? -11.467 15.083 46.989 1.00 20.32 240 THR A O 1
ATOM 1827 N N . SER A 1 242 ? -12.222 16.041 48.865 1.00 20.40 241 SER A N 1
ATOM 1828 C CA . SER A 1 242 ? -10.931 16.609 49.177 1.00 20.65 241 SER A CA 1
ATOM 1829 C C . SER A 1 242 ? -9.835 15.570 49.321 1.00 20.43 241 SER A C 1
ATOM 18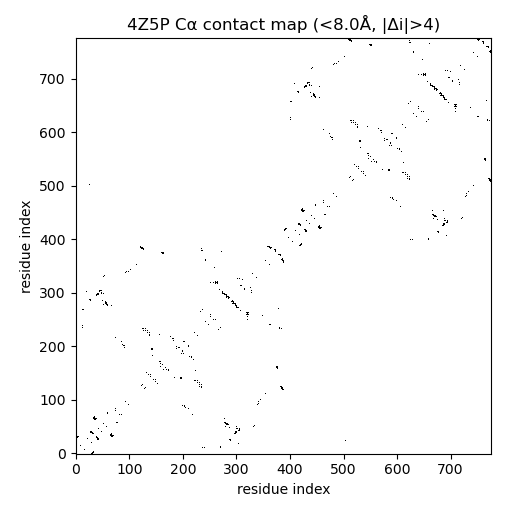30 O O . SER A 1 242 ? -8.714 15.828 48.867 1.00 20.24 241 SER A O 1
ATOM 1833 N N . ALA A 1 243 ? -10.112 14.459 50.026 1.00 20.28 242 ALA A N 1
ATOM 1834 C CA . ALA A 1 243 ? -9.077 13.423 50.206 1.00 22.28 242 ALA A CA 1
ATOM 1835 C C . ALA A 1 243 ? -8.611 12.850 48.843 1.00 21.25 242 ALA A C 1
ATOM 1836 O O . ALA A 1 243 ? -7.425 12.705 48.598 1.00 20.73 242 ALA A O 1
ATOM 1838 N N . HIS A 1 244 ? -9.558 12.545 47.970 1.00 21.87 243 HIS A N 1
ATOM 1839 C CA . HIS A 1 244 ? -9.199 11.949 46.656 1.00 22.50 243 HIS A CA 1
ATOM 1840 C C . HIS A 1 244 ? -8.477 12.925 45.756 1.00 23.10 243 HIS A C 1
ATOM 1841 O O . HIS A 1 244 ? -7.534 12.565 45.091 1.00 23.63 243 HIS A O 1
ATOM 1848 N N . GLN A 1 245 ? -8.898 14.181 45.788 1.00 24.00 244 GLN A N 1
ATOM 1849 C CA . GLN A 1 245 ? -8.292 15.231 44.997 1.00 23.38 244 GLN A CA 1
ATOM 1850 C C . GLN A 1 245 ? -6.866 15.460 45.449 1.00 25.34 244 GLN A C 1
ATOM 1851 O O . GLN A 1 245 ? -5.976 15.684 44.614 1.00 23.40 244 GLN A O 1
ATOM 1857 N N . LEU A 1 246 ? -6.626 15.437 46.763 1.00 23.89 245 LEU A N 1
ATOM 1858 C CA . LEU A 1 246 ? -5.280 15.661 47.266 1.00 23.33 245 LEU A CA 1
ATOM 1859 C C . LEU A 1 246 ? -4.327 14.525 46.853 1.00 23.95 245 LEU A C 1
ATOM 1860 O O . LEU A 1 246 ? -3.182 14.760 46.437 1.00 23.18 245 LEU A O 1
ATOM 1865 N N . GLY A 1 247 ? -4.761 13.281 47.038 1.00 25.31 246 GLY A N 1
ATOM 1866 C CA . GLY A 1 247 ? -3.937 12.117 46.651 1.00 23.24 246 GLY A CA 1
ATOM 1867 C C . GLY A 1 247 ? -3.592 12.168 45.160 1.00 22.90 246 GLY A C 1
ATOM 1868 O O . GLY A 1 247 ? -2.439 11.933 44.768 1.00 22.48 246 GLY A O 1
ATOM 1869 N N . ASN A 1 248 ? -4.606 12.418 44.333 1.00 22.42 247 ASN A N 1
ATOM 1870 C CA . ASN A 1 248 ? -4.409 12.515 42.884 1.00 23.78 247 ASN A CA 1
ATOM 1871 C C . ASN A 1 248 ? -3.464 13.670 42.508 1.00 23.23 247 ASN A C 1
ATOM 1872 O O . ASN A 1 248 ? -2.548 13.483 41.722 1.00 23.31 247 ASN A O 1
ATOM 1877 N N . MET A 1 249 ? -3.609 14.822 43.172 1.00 23.04 248 MET A N 1
ATOM 1878 C CA . MET A 1 249 ? -2.688 15.957 42.963 1.00 23.67 248 MET A CA 1
ATOM 1879 C C . MET A 1 249 ? -1.261 15.630 43.343 1.00 22.07 248 MET A C 1
ATOM 1880 O O . MET A 1 249 ? -0.333 16.000 42.638 1.00 22.26 248 MET A O 1
ATOM 1885 N N . VAL A 1 250 ? -1.071 14.903 44.420 1.00 20.40 249 VAL A N 1
ATOM 1886 C CA . VAL A 1 250 ? 0.289 14.517 44.795 1.00 21.45 249 VAL A CA 1
ATOM 1887 C C . VAL A 1 250 ? 0.845 13.544 43.748 1.00 21.97 249 VAL A C 1
ATOM 1888 O O . VAL A 1 250 ? 2.006 13.638 43.380 1.00 23.51 249 VAL A O 1
ATOM 1892 N N . TYR A 1 251 ? 0.042 12.591 43.299 1.00 22.60 250 TYR A N 1
ATOM 1893 C CA . TYR A 1 251 ? 0.518 11.632 42.279 1.00 22.85 250 TYR A CA 1
ATOM 1894 C C . TYR A 1 251 ? 0.979 12.408 41.044 1.00 23.47 250 TYR A C 1
ATOM 1895 O O . TYR A 1 251 ? 2.084 12.198 40.546 1.00 24.76 250 TYR A O 1
ATOM 1904 N N . ALA A 1 252 ? 0.135 13.330 40.588 1.00 23.92 251 ALA A N 1
ATOM 1905 C CA . ALA A 1 252 ? 0.470 14.155 39.445 1.00 22.56 251 ALA A CA 1
ATOM 1906 C C . ALA A 1 252 ? 1.805 14.888 39.643 1.00 23.96 251 ALA A C 1
ATOM 1907 O O . ALA A 1 252 ? 2.654 14.855 38.741 1.00 23.53 251 ALA A O 1
ATOM 1909 N N . LEU A 1 253 ? 2.020 15.512 40.803 1.00 24.04 252 LEU A N 1
ATOM 1910 C CA . LEU A 1 253 ? 3.309 16.214 41.063 1.00 25.22 252 LEU A CA 1
ATOM 1911 C C . LEU A 1 253 ? 4.480 15.300 41.051 1.00 25.81 252 LEU A C 1
ATOM 1912 O O . LEU A 1 253 ? 5.517 15.616 40.449 1.00 29.41 252 LEU A O 1
ATOM 1917 N N . LEU A 1 254 ? 4.335 14.171 41.718 1.00 27.06 253 LEU A N 1
ATOM 1918 C CA . LEU A 1 254 ? 5.421 13.187 41.778 1.00 28.55 253 LEU A CA 1
ATOM 1919 C C . LEU A 1 254 ? 5.740 12.501 40.447 1.00 28.11 253 LEU A C 1
ATOM 1920 O O . LEU A 1 254 ? 6.815 11.933 40.317 1.00 30.20 253 LEU A O 1
ATOM 1925 N N . THR A 1 255 ? 4.821 12.530 39.483 1.00 26.76 254 THR A N 1
ATOM 1926 C CA . THR A 1 255 ? 5.100 12.002 38.151 1.00 27.30 254 THR A CA 1
ATOM 1927 C C . THR A 1 255 ? 5.430 13.121 37.122 1.00 28.94 254 THR A C 1
ATOM 1928 O O . THR A 1 255 ? 5.634 12.834 35.955 1.00 27.34 254 THR A O 1
ATOM 1932 N N . HIS A 1 256 ? 5.478 14.382 37.567 1.00 27.76 255 HIS A N 1
ATOM 1933 C CA . HIS A 1 256 ? 5.856 15.522 36.713 1.00 29.81 255 HIS A CA 1
ATOM 1934 C C . HIS A 1 256 ? 6.998 16.199 37.447 1.00 32.03 255 HIS A C 1
ATOM 1935 O O . HIS A 1 256 ? 6.819 17.230 38.119 1.00 34.21 255 HIS A O 1
ATOM 1942 N N . GLU A 1 257 ? 8.164 15.593 37.306 1.00 32.87 256 GLU A N 1
ATOM 1943 C CA A GLU A 1 257 ? 9.334 15.967 38.089 0.50 35.99 256 GLU A CA 1
ATOM 1944 C CA B GLU A 1 257 ? 9.335 15.945 38.106 0.50 37.38 256 GLU A CA 1
ATOM 1945 C C . GLU A 1 257 ? 9.856 17.364 37.816 1.00 36.77 256 GLU A C 1
ATOM 1946 O O . GLU A 1 257 ? 10.319 18.052 38.736 1.00 33.61 256 GLU A O 1
ATOM 1957 N N . ASP A 1 258 ? 9.787 17.779 36.560 1.00 36.65 257 ASP A N 1
ATOM 1958 C CA . ASP A 1 258 ? 10.187 19.134 36.189 1.00 36.76 257 ASP A CA 1
ATOM 1959 C C . ASP A 1 258 ? 9.286 20.161 36.898 1.00 31.73 257 ASP A C 1
ATOM 1960 O O . ASP A 1 258 ? 9.771 21.146 37.431 1.00 32.85 257 ASP A O 1
ATOM 1965 N N . GLN A 1 259 ? 7.98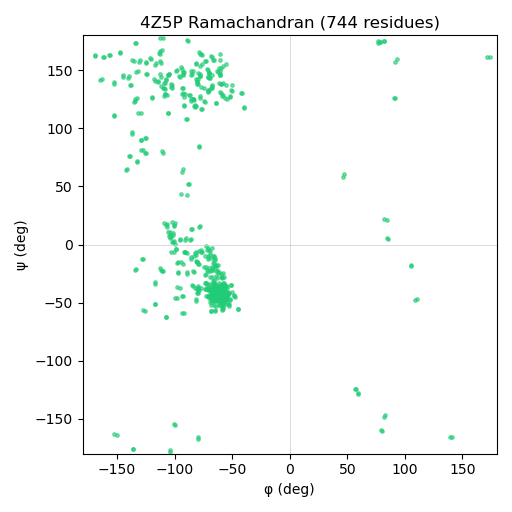9 19.904 36.935 1.00 29.03 258 GLN A N 1
ATOM 1966 C CA . GLN A 1 259 ? 7.071 20.793 37.632 1.00 27.51 258 GLN A CA 1
ATOM 1967 C C . GLN A 1 259 ? 7.267 20.798 39.149 1.00 30.16 258 GLN A C 1
ATOM 1968 O O . GLN A 1 259 ? 7.175 21.862 39.773 1.00 27.69 258 GLN A O 1
ATOM 1974 N N . LEU A 1 260 ? 7.514 19.624 39.743 1.00 28.87 259 LEU A N 1
ATOM 1975 C CA . LEU A 1 260 ? 7.775 19.537 41.160 1.00 30.57 259 LEU A CA 1
ATOM 1976 C C . LEU A 1 260 ? 9.034 20.327 41.548 1.00 31.74 259 LEU A C 1
ATOM 1977 O O . LEU A 1 260 ? 9.009 21.090 42.520 1.00 29.48 259 LEU A O 1
ATOM 1982 N N . SER A 1 261 ? 10.103 20.158 40.765 1.00 31.57 260 SER A N 1
ATOM 1983 C CA . SER A 1 261 ? 11.361 20.907 40.931 1.00 35.52 260 SER A CA 1
ATOM 1984 C C . SER A 1 261 ? 11.159 22.414 40.859 1.00 33.62 260 SER A C 1
ATOM 1985 O O . SER A 1 261 ? 11.746 23.163 41.614 1.00 33.78 260 SER A O 1
ATOM 1988 N N . LEU A 1 262 ? 10.364 22.840 39.892 1.00 31.33 261 LEU A N 1
ATOM 1989 C CA . LEU A 1 262 ? 10.040 24.239 39.727 1.00 29.57 261 LEU A CA 1
ATOM 1990 C C . LEU A 1 262 ? 9.359 24.784 40.956 1.00 28.19 261 LEU A C 1
ATOM 1991 O O . LEU A 1 262 ? 9.713 25.868 41.434 1.00 29.51 261 LEU A O 1
ATOM 1996 N N . LEU A 1 263 ? 8.399 24.033 41.496 1.00 28.27 262 LEU A N 1
ATOM 1997 C CA . LEU A 1 263 ? 7.691 24.446 42.697 1.00 27.49 262 LEU A CA 1
ATOM 1998 C C . LEU A 1 263 ? 8.633 24.559 43.925 1.00 31.64 262 LEU A C 1
ATOM 1999 O O . LEU A 1 263 ? 8.541 25.514 44.677 1.00 29.37 262 LEU A O 1
ATOM 2004 N N . ARG A 1 264 ? 9.578 23.631 44.067 1.00 33.42 263 ARG A N 1
ATOM 2005 C CA . ARG A 1 264 ? 10.567 23.741 45.154 1.00 36.87 263 ARG A CA 1
ATOM 2006 C C . ARG A 1 264 ? 11.460 24.945 45.004 1.00 37.51 263 ARG A C 1
ATOM 2007 O O . ARG A 1 264 ? 11.709 25.653 45.958 1.00 44.89 263 ARG A O 1
ATOM 2015 N N . GLU A 1 265 ? 11.960 25.152 43.800 1.00 38.93 264 GLU A N 1
ATOM 2016 C CA . GLU A 1 265 ? 12.839 26.286 43.526 1.00 39.70 264 GLU A CA 1
ATOM 2017 C C . GLU A 1 265 ? 12.097 27.620 43.620 1.00 35.77 264 GLU A C 1
ATOM 2018 O O . GLU A 1 265 ? 12.704 28.625 43.967 1.00 37.56 264 GLU A O 1
ATOM 2024 N N . GLN A 1 266 ? 10.786 27.625 43.353 1.00 30.90 265 GLN A N 1
ATOM 2025 C CA . GLN A 1 266 ? 9.981 28.848 43.311 1.00 28.51 265 GLN A CA 1
ATOM 2026 C C . GLN A 1 266 ? 8.704 28.652 44.102 1.00 27.62 265 GLN A C 1
ATOM 2027 O O . GLN A 1 266 ? 7.615 28.543 43.522 1.00 27.71 265 GLN A O 1
ATOM 2033 N N . PRO A 1 267 ? 8.823 28.590 45.441 1.00 28.97 266 PRO A N 1
ATOM 2034 C CA . PRO A 1 267 ? 7.677 28.252 46.311 1.00 28.77 266 PRO A CA 1
ATOM 2035 C C . PRO A 1 267 ? 6.507 29.235 46.264 1.00 26.43 266 PRO A C 1
ATOM 2036 O O . PRO A 1 267 ? 5.394 28.868 46.593 1.00 24.65 266 PRO A O 1
ATOM 2040 N N . GLU A 1 268 ? 6.740 30.448 45.770 1.00 27.65 267 GLU A N 1
ATOM 2041 C CA . GLU A 1 268 ? 5.656 31.424 45.582 1.00 26.85 267 GLU A CA 1
ATOM 2042 C C . GLU A 1 268 ? 4.685 30.981 44.516 1.00 24.16 267 GLU A C 1
ATOM 2043 O O . GLU A 1 268 ? 3.566 31.491 44.441 1.00 24.75 267 GLU A O 1
ATOM 2049 N N . LEU A 1 269 ? 5.077 30.006 43.701 1.00 25.27 268 LEU A N 1
ATOM 2050 C CA . LEU A 1 269 ? 4.130 29.373 42.764 1.00 25.41 268 LEU A CA 1
ATOM 2051 C C . LEU A 1 269 ? 3.008 28.556 43.393 1.00 24.64 268 LEU A C 1
ATOM 2052 O O . LEU A 1 269 ? 2.060 28.214 42.698 1.00 24.23 268 LEU A O 1
ATOM 2057 N N . LEU A 1 270 ? 3.070 28.248 44.689 1.00 24.29 269 LEU A N 1
ATOM 2058 C CA . LEU A 1 270 ? 2.116 27.274 45.279 1.00 23.02 269 LEU A CA 1
ATOM 2059 C C . LEU A 1 270 ? 0.636 27.570 44.989 1.00 22.81 269 LEU A C 1
ATOM 2060 O O . LEU A 1 270 ? -0.125 26.664 44.609 1.00 21.23 269 LEU A O 1
ATOM 2065 N N . PRO A 1 271 ? 0.198 28.826 45.172 1.00 23.21 270 PRO A N 1
ATOM 2066 C CA . PRO A 1 271 ? -1.222 29.049 44.846 1.00 23.39 270 PRO A CA 1
ATOM 2067 C C . PRO A 1 271 ? -1.579 28.732 43.391 1.00 21.76 270 PRO A C 1
ATOM 2068 O O . PRO A 1 271 ? -2.611 28.140 43.144 1.00 21.03 270 PRO A O 1
ATOM 2072 N N . ARG A 1 272 ? -0.751 29.149 42.452 1.00 21.57 271 ARG A N 1
ATOM 2073 C CA . ARG A 1 272 ? -1.023 28.847 41.025 1.00 23.26 271 ARG A CA 1
ATOM 2074 C C . ARG A 1 272 ? -0.916 27.373 40.754 1.00 21.84 271 ARG A C 1
ATOM 2075 O O . ARG A 1 272 ? -1.673 26.861 39.925 1.00 21.30 271 ARG A O 1
ATOM 2083 N N . ALA A 1 273 ? -0.013 26.686 41.463 1.00 22.66 272 ALA A N 1
ATOM 2084 C CA . ALA A 1 273 ? 0.187 25.227 41.290 1.00 23.06 272 ALA A CA 1
ATOM 2085 C C . ALA A 1 273 ? -1.035 24.464 41.718 1.00 22.50 272 ALA A C 1
ATOM 2086 O O . ALA A 1 273 ? -1.487 23.550 41.026 1.00 22.57 272 ALA A O 1
ATOM 2088 N N . VAL A 1 274 ? -1.632 24.913 42.816 1.00 20.47 273 VAL A N 1
ATOM 2089 C CA . VAL A 1 274 ? -2.837 24.318 43.302 1.00 20.33 273 VAL A CA 1
ATOM 2090 C C . VAL A 1 274 ? -3.968 24.529 42.305 1.00 19.79 273 VAL A C 1
ATOM 2091 O O . VAL A 1 274 ? -4.707 23.609 42.031 1.00 18.85 273 VAL A O 1
ATOM 2095 N N . GLU A 1 275 ? -4.137 25.747 41.798 1.00 20.58 274 GLU A N 1
ATOM 2096 C CA . GLU A 1 275 ? -5.190 25.979 40.790 1.00 20.51 274 GLU A CA 1
ATOM 2097 C C . GLU A 1 275 ? -4.935 25.150 39.514 1.00 19.51 274 GLU A C 1
ATOM 2098 O O . GLU A 1 275 ? -5.871 24.629 38.944 1.00 18.59 274 GLU A O 1
ATOM 2104 N N . GLU A 1 276 ? -3.685 25.022 39.096 1.00 19.23 275 GLU A N 1
ATOM 2105 C CA . GLU A 1 276 ? -3.361 24.253 37.908 1.00 20.77 275 GLU A CA 1
ATOM 2106 C C . GLU A 1 276 ? -3.618 22.756 38.113 1.00 21.43 275 GLU A C 1
ATOM 2107 O O . GLU A 1 276 ? -4.153 22.074 37.252 1.00 22.27 275 GLU A O 1
ATOM 2113 N N . LEU A 1 277 ? -3.255 22.251 39.270 1.00 21.65 276 LEU A N 1
ATOM 2114 C CA . LEU A 1 277 ? -3.568 20.885 39.624 1.00 21.13 276 LEU A CA 1
ATOM 2115 C C . LEU A 1 277 ? -5.075 20.623 39.752 1.00 20.90 276 LEU A C 1
ATOM 2116 O O . LEU A 1 277 ? -5.551 19.556 39.340 1.00 22.48 276 LEU A O 1
ATOM 2121 N N . LEU A 1 278 ? -5.835 21.575 40.291 1.00 21.68 277 LEU A N 1
ATOM 2122 C CA . LEU A 1 278 ? -7.327 21.503 40.212 1.00 20.84 277 LEU A CA 1
ATOM 2123 C C . LEU A 1 278 ? -7.852 21.408 38.767 1.00 21.28 277 LEU A C 1
ATOM 2124 O O . LEU A 1 278 ? -8.802 20.647 38.462 1.00 21.56 277 LEU A O 1
ATOM 2129 N N . ARG A 1 279 ? -7.276 22.208 37.883 1.00 20.96 278 ARG A N 1
ATOM 2130 C CA . ARG A 1 279 ? -7.691 22.196 36.504 1.00 21.38 278 ARG A CA 1
ATOM 2131 C C . ARG A 1 279 ? -7.339 20.847 35.898 1.00 21.81 278 ARG A C 1
ATOM 2132 O O . ARG A 1 279 ? -8.123 20.264 35.138 1.00 22.42 278 ARG A O 1
ATOM 2140 N N . PHE A 1 280 ? -6.139 20.388 36.158 1.00 21.18 279 PHE A N 1
ATOM 2141 C CA . PHE A 1 280 ? -5.573 19.275 35.381 1.00 22.02 279 PHE A CA 1
ATOM 2142 C C . PHE A 1 280 ? -6.019 17.874 35.830 1.00 24.34 279 PHE A C 1
ATOM 2143 O O . PHE A 1 280 ? -6.231 16.973 34.996 1.00 25.32 279 PHE A O 1
ATOM 2151 N N . VAL A 1 281 ? -6.168 17.662 37.126 1.00 25.13 280 VAL A N 1
ATOM 2152 C CA . VAL A 1 281 ? -6.228 16.286 37.647 1.00 27.13 280 VAL A CA 1
ATOM 2153 C C . VAL A 1 281 ? -7.668 15.802 37.543 1.00 26.46 280 VAL A C 1
ATOM 2154 O O . VAL A 1 281 ? -8.565 16.447 38.032 1.00 30.77 280 VAL A O 1
ATOM 2158 N N . PRO A 1 282 ? -7.908 14.663 36.880 1.00 24.33 281 PRO A N 1
ATOM 2159 C CA . PRO A 1 282 ? -9.264 14.112 36.873 1.00 26.36 281 PRO A CA 1
ATOM 2160 C C . PRO A 1 282 ? -9.634 13.565 38.281 1.00 28.20 281 PRO A C 1
ATOM 2161 O O . PRO A 1 282 ? -8.744 13.116 39.021 1.00 30.41 281 PRO A O 1
ATOM 2165 N N . LEU A 1 283 ? -10.907 13.661 38.642 1.00 28.89 282 LEU A N 1
ATOM 2166 C CA . LEU A 1 283 ? -11.414 13.237 39.960 1.00 31.76 282 LEU A CA 1
ATOM 2167 C C . LEU A 1 283 ? -12.417 12.089 39.836 1.00 34.29 282 LEU A C 1
ATOM 2168 O O . LEU A 1 283 ? -12.306 11.078 40.536 1.00 30.62 282 LEU A O 1
ATOM 2173 N N . GLY A 1 284 ? -13.417 12.282 38.976 1.00 38.28 283 GLY A N 1
ATOM 2174 C CA . GLY A 1 284 ? -14.391 11.251 38.651 1.00 44.02 283 GLY A CA 1
ATOM 2175 C C . GLY A 1 284 ? -14.081 10.587 37.344 1.00 46.05 283 GLY A C 1
ATOM 2176 O O . GLY A 1 284 ? -12.940 10.571 36.909 1.00 53.91 283 GLY A O 1
ATOM 2177 N N . ASN A 1 285 ? -15.115 10.050 36.705 1.00 64.64 284 ASN A N 1
ATOM 2178 C CA . ASN A 1 285 ? -14.963 9.187 35.530 1.00 67.24 284 ASN A CA 1
ATOM 2179 C C . ASN A 1 285 ? -15.421 9.829 34.202 1.00 71.03 284 ASN A C 1
ATOM 2180 O O . ASN A 1 285 ? -15.631 9.127 33.203 1.00 73.18 284 ASN A O 1
ATOM 2185 N N . GLY A 1 286 ? -15.528 11.163 34.181 1.00 65.61 285 GLY A N 1
ATOM 2186 C CA . GLY A 1 286 ? -15.751 11.922 32.939 1.00 63.34 285 GLY A CA 1
ATOM 2187 C C . GLY A 1 286 ? -17.181 12.101 32.424 1.00 61.43 285 GLY A C 1
ATOM 2188 O O . GLY A 1 286 ? -17.371 12.665 31.333 1.00 55.41 285 GLY A O 1
ATOM 2189 N N . VAL A 1 287 ? -18.191 11.646 33.178 1.00 54.58 286 VAL A N 1
ATOM 2190 C CA . VAL A 1 287 ? -19.581 11.787 32.727 1.00 52.79 286 VAL A CA 1
ATOM 2191 C C . VAL A 1 287 ? -20.307 12.849 33.548 1.00 48.78 286 VAL A C 1
ATOM 2192 O O . VAL A 1 287 ? -20.721 13.864 32.992 1.00 51.22 286 VAL A O 1
ATOM 2196 N N . GLY A 1 288 ? -20.447 12.629 34.854 1.00 46.50 287 GLY A N 1
ATOM 2197 C CA . GLY A 1 288 ? -21.243 13.518 35.707 1.00 47.61 287 GLY A CA 1
ATOM 2198 C C . GLY A 1 288 ? -22.739 13.268 35.564 1.00 47.48 287 GLY A C 1
ATOM 2199 O O . GLY A 1 288 ? -23.161 12.498 34.730 1.00 51.18 287 GLY A O 1
ATOM 2200 N N . ASN A 1 289 ? -23.547 13.934 36.377 1.00 49.84 288 ASN A N 1
ATOM 2201 C CA . ASN A 1 289 ? -25.001 13.706 36.432 1.00 47.00 288 ASN A CA 1
ATOM 2202 C C . ASN A 1 289 ? -25.680 14.426 35.309 1.00 43.00 288 ASN A C 1
ATOM 2203 O O . ASN A 1 289 ? -25.342 15.566 35.024 1.00 39.57 288 ASN A O 1
ATOM 2208 N N . ALA A 1 290 ? -26.685 13.799 34.713 1.00 44.07 289 ALA A N 1
ATOM 2209 C CA . ALA A 1 290 ? -27.453 14.468 33.672 1.00 45.43 289 ALA A CA 1
ATOM 2210 C C . ALA A 1 290 ? -28.114 15.716 34.251 1.00 44.47 289 ALA A C 1
ATOM 2211 O O . ALA A 1 290 ? -28.414 15.765 35.439 1.00 54.47 289 ALA A O 1
ATOM 2213 N N . ARG A 1 291 ? -28.224 16.750 33.427 1.00 42.37 290 ARG A N 1
ATOM 2214 C CA . ARG A 1 291 ? -29.070 17.894 33.693 1.00 42.16 290 ARG A CA 1
ATOM 2215 C C . ARG A 1 291 ? -30.170 17.804 32.663 1.00 47.73 290 ARG A C 1
ATOM 2216 O O . ARG A 1 291 ? -29.919 17.339 31.539 1.00 47.55 290 ARG A O 1
ATOM 2224 N N . ILE A 1 292 ? -31.390 18.185 33.040 1.00 43.78 291 ILE A N 1
ATOM 2225 C CA . ILE A 1 292 ? -32.514 18.138 32.117 1.00 42.91 291 ILE A CA 1
ATOM 2226 C C . ILE A 1 292 ? -32.869 19.565 31.749 1.00 41.33 291 ILE A C 1
ATOM 2227 O O . ILE A 1 292 ? -32.963 20.433 32.611 1.00 40.42 291 ILE A O 1
ATOM 2232 N N . ALA A 1 293 ? -33.065 19.806 30.464 1.00 39.81 292 ALA A N 1
ATOM 2233 C CA . ALA A 1 293 ? -33.468 21.118 29.975 1.00 41.08 292 ALA A CA 1
ATOM 2234 C C . ALA A 1 293 ? -34.937 21.405 30.304 1.00 42.84 292 ALA A C 1
ATOM 2235 O O . ALA A 1 293 ? -35.815 20.636 29.929 1.00 40.93 292 ALA A O 1
ATOM 2237 N N . LEU A 1 294 ? -35.189 22.504 31.020 1.00 44.22 293 LEU A N 1
ATOM 2238 C CA . LEU A 1 294 ? -36.551 23.003 31.270 1.00 44.19 293 LEU A CA 1
ATOM 2239 C C . LEU A 1 294 ? -37.095 23.792 30.087 1.00 46.03 293 LEU A C 1
ATOM 2240 O O . LEU A 1 294 ? -38.294 24.004 29.995 1.00 49.97 293 LEU A O 1
ATOM 2245 N N . GLU A 1 295 ? -36.210 24.176 29.166 1.00 46.76 294 GLU A N 1
ATOM 2246 C CA . GLU A 1 295 ? -36.520 25.097 28.084 1.00 47.11 294 GLU A CA 1
ATOM 2247 C C . GLU A 1 295 ? -35.431 24.903 27.026 1.00 44.77 294 GLU A C 1
ATOM 2248 O O . GLU A 1 295 ? -34.367 24.366 27.335 1.00 41.45 294 GLU A O 1
ATOM 2254 N N . ASP A 1 296 ? -35.666 25.339 25.795 1.00 45.68 295 ASP A N 1
ATOM 2255 C CA . ASP A 1 296 ? -34.692 25.140 24.721 1.00 46.46 295 ASP A CA 1
ATOM 2256 C C . ASP A 1 296 ? -33.435 25.974 24.992 1.00 47.28 295 ASP A C 1
ATOM 2257 O O . ASP A 1 296 ? -33.517 27.114 25.453 1.00 48.52 295 ASP A O 1
ATOM 2262 N N . VAL A 1 297 ? -32.269 25.378 24.777 1.00 47.34 296 VAL A N 1
ATOM 2263 C CA . VAL A 1 297 ? -30.990 26.039 25.049 1.00 45.19 296 VAL A CA 1
ATOM 2264 C C . VAL A 1 297 ? -30.096 25.764 23.862 1.00 43.39 296 VAL A C 1
ATOM 2265 O O . VAL A 1 297 ? -29.877 24.585 23.509 1.00 40.66 296 VAL A O 1
ATOM 2269 N N . GLU A 1 298 ? -29.610 26.841 23.238 1.00 40.76 297 GLU A N 1
ATOM 2270 C CA . GLU A 1 298 ? -28.655 26.749 22.136 1.00 41.70 297 GLU A CA 1
ATOM 2271 C C . GLU A 1 298 ? -27.251 26.576 22.698 1.00 41.18 297 GLU A C 1
ATOM 2272 O O . GLU A 1 298 ? -26.781 27.419 23.465 1.00 40.54 297 GLU A O 1
ATOM 2278 N N . LEU A 1 299 ? -26.604 25.472 22.341 1.00 38.69 298 LEU A N 1
ATOM 2279 C CA . LEU A 1 299 ? -25.203 25.231 22.674 1.00 37.54 298 LEU A CA 1
ATOM 2280 C C . LEU A 1 299 ? -24.368 25.249 21.396 1.00 39.20 298 LEU A C 1
ATOM 2281 O O . LEU A 1 299 ? -24.921 25.415 20.313 1.00 36.76 298 LEU A O 1
ATOM 2286 N N . SER A 1 300 ? -23.045 25.093 21.523 1.00 40.57 299 SER A N 1
ATOM 2287 C CA . SER A 1 300 ? -22.130 25.248 20.382 1.00 42.25 299 SER A CA 1
ATOM 2288 C C . SER A 1 300 ? -22.477 24.306 19.239 1.00 42.50 299 SER A C 1
ATOM 2289 O O . SER A 1 300 ? -22.486 24.723 18.078 1.00 38.87 299 SER A O 1
ATOM 2292 N N . GLY A 1 301 ? -22.770 23.043 19.571 1.00 41.04 300 GLY A N 1
ATOM 2293 C CA . GLY A 1 301 ? -23.115 22.013 18.577 1.00 38.88 300 GLY A CA 1
ATOM 2294 C C . GLY A 1 301 ? -24.574 21.896 18.137 1.00 38.76 300 GLY A C 1
ATOM 2295 O O . GLY A 1 301 ? -24.908 21.007 17.353 1.00 37.14 300 GLY A O 1
ATOM 2296 N N . GLY A 1 302 ? -25.448 22.780 18.616 1.00 39.44 301 GLY A N 1
ATOM 2297 C CA . GLY A 1 302 ? -26.880 22.730 18.288 1.00 39.38 301 GLY A CA 1
ATOM 2298 C C . GLY A 1 302 ? -27.763 23.063 19.469 1.00 39.40 301 GLY A C 1
ATOM 2299 O O . GLY A 1 302 ? -27.294 23.604 20.487 1.00 36.72 301 GLY A O 1
ATOM 2300 N N . THR A 1 303 ? -29.051 22.746 19.341 1.00 40.43 302 THR A N 1
ATOM 2301 C CA . THR A 1 303 ? -30.043 23.127 20.362 1.00 41.55 302 THR A CA 1
ATOM 2302 C C . THR A 1 303 ? -30.510 21.912 21.155 1.00 42.05 302 THR A C 1
ATOM 2303 O O . THR A 1 303 ? -30.860 20.890 20.561 1.00 45.77 302 THR A O 1
ATOM 2307 N N . VAL A 1 304 ? -30.473 22.039 22.485 1.00 40.13 303 VAL A N 1
ATOM 2308 C CA . VAL A 1 304 ? -31.028 21.057 23.409 1.00 41.52 303 VAL A CA 1
ATOM 2309 C C . VAL A 1 304 ? -32.473 21.460 23.723 1.00 40.46 303 VAL A C 1
ATOM 2310 O O . VAL A 1 304 ? -32.718 22.564 24.223 1.00 38.07 303 VAL A O 1
ATOM 2314 N N . ARG A 1 305 ? -33.426 20.594 23.384 1.00 40.18 304 ARG A N 1
ATOM 2315 C CA . ARG A 1 305 ? -34.843 20.893 23.579 1.00 41.81 304 ARG A CA 1
ATOM 2316 C C . ARG A 1 305 ? -35.254 20.623 25.012 1.00 42.45 304 ARG A C 1
ATOM 2317 O O . ARG A 1 305 ? -34.599 19.844 25.712 1.00 41.99 304 ARG A O 1
ATOM 2325 N N . ALA A 1 306 ? -36.317 21.297 25.456 1.00 41.87 305 ALA A N 1
ATOM 2326 C CA . ALA A 1 306 ? -36.903 21.047 26.775 1.00 41.31 305 ALA A CA 1
ATOM 2327 C C . ALA A 1 306 ? -37.205 19.561 26.975 1.00 40.22 305 ALA A C 1
ATOM 2328 O O . ALA A 1 306 ? -37.851 18.954 26.147 1.00 43.07 305 ALA A O 1
ATOM 2330 N N . GLY A 1 307 ? -36.722 18.988 28.063 1.00 40.71 306 GLY A N 1
ATOM 2331 C CA . GLY A 1 307 ? -36.985 17.592 28.415 1.00 40.75 306 GLY A CA 1
ATOM 2332 C C . GLY A 1 307 ? -35.811 16.663 28.184 1.00 39.94 306 GLY A C 1
ATOM 2333 O O . GLY A 1 307 ? -35.794 15.571 28.739 1.00 40.17 306 GLY A O 1
ATOM 2334 N N . GLU A 1 308 ? -34.845 17.088 27.362 1.00 40.36 307 GLU A N 1
ATOM 2335 C CA . GLU A 1 308 ? -33.689 16.267 26.978 1.00 42.02 307 GLU A CA 1
ATOM 2336 C C . GLU A 1 308 ? -32.581 16.376 28.030 1.00 43.30 307 GLU A C 1
ATOM 2337 O O . GLU A 1 308 ? -32.392 17.441 28.662 1.00 42.45 307 GLU A O 1
ATOM 2343 N N . GLY A 1 309 ? -31.857 15.273 28.209 1.00 41.12 308 GLY A N 1
ATOM 2344 C CA . GLY A 1 309 ? -30.779 15.200 29.180 1.00 38.32 308 GLY A CA 1
ATOM 2345 C C . GLY A 1 309 ? -29.429 15.545 28.573 1.00 37.48 308 GLY A C 1
ATOM 2346 O O . GLY A 1 309 ? -29.154 15.222 27.402 1.00 35.77 308 GLY A O 1
ATOM 2347 N N . VAL A 1 310 ? -28.586 16.178 29.387 1.00 35.31 309 VAL A N 1
ATOM 2348 C CA . VAL A 1 310 ? -27.220 16.576 29.028 1.00 33.74 309 VAL A CA 1
ATOM 2349 C C . VAL A 1 310 ? -26.236 16.169 30.134 1.00 33.61 309 VAL A C 1
ATOM 2350 O O . VAL A 1 310 ? -26.437 16.546 31.320 1.00 30.09 309 VAL A O 1
ATOM 2354 N N . VAL A 1 311 ? -25.187 15.433 29.751 1.00 31.53 310 VAL A N 1
ATOM 2355 C CA . VAL A 1 311 ? -24.071 15.177 30.658 1.00 32.21 310 VAL A CA 1
ATOM 2356 C C . VAL A 1 311 ? -22.867 16.055 30.319 1.00 31.05 310 VAL A C 1
ATOM 2357 O O . VAL A 1 311 ? -22.526 16.221 29.164 1.00 31.45 310 VAL A O 1
ATOM 2361 N N . ALA A 1 312 ? -22.219 16.585 31.350 1.00 29.50 311 ALA A N 1
ATOM 2362 C CA . ALA A 1 312 ? -21.148 17.561 31.189 1.00 29.58 311 ALA A CA 1
ATOM 2363 C C . ALA A 1 312 ? -20.174 17.496 32.360 1.00 32.69 311 ALA A C 1
ATOM 2364 O O . ALA A 1 312 ? -20.530 17.880 33.489 1.00 33.53 311 ALA A O 1
ATOM 2366 N N . ALA A 1 313 ? -18.951 17.029 32.107 1.00 31.85 312 ALA A N 1
ATOM 2367 C CA . ALA A 1 313 ? -17.960 16.849 33.167 1.00 33.35 312 ALA A CA 1
ATOM 2368 C C . ALA A 1 313 ? -16.981 17.997 33.110 1.00 32.27 312 ALA A C 1
ATOM 2369 O O . ALA A 1 313 ? -16.496 18.342 32.046 1.00 29.70 312 ALA A O 1
ATOM 2371 N N . ALA A 1 314 ? -16.674 18.560 34.273 1.00 30.72 313 ALA A N 1
ATOM 2372 C CA . ALA A 1 314 ? -15.722 19.668 34.390 1.00 30.03 313 ALA A CA 1
ATOM 2373 C C . ALA A 1 314 ? -14.330 19.300 33.870 1.00 27.15 313 ALA A C 1
ATOM 2374 O O . ALA A 1 314 ? -13.630 20.129 33.310 1.00 23.86 313 ALA A O 1
ATOM 2376 N N . VAL A 1 315 ? -13.939 18.054 34.079 1.00 25.96 314 VAL A N 1
ATOM 2377 C CA . VAL A 1 315 ? -12.631 17.578 33.662 1.00 27.59 314 VAL A CA 1
ATOM 2378 C C . VAL A 1 315 ? -12.425 17.805 32.159 1.00 27.08 314 VAL A C 1
ATOM 2379 O O . VAL A 1 315 ? -11.336 18.172 31.746 1.00 25.38 314 VAL A O 1
ATOM 2383 N N . ASN A 1 316 ? -13.478 17.656 31.365 1.00 26.92 315 ASN A N 1
ATOM 2384 C CA . ASN A 1 316 ? -13.347 17.831 29.910 1.00 27.84 315 ASN A CA 1
ATOM 2385 C C . ASN A 1 316 ? -13.319 19.273 29.494 1.00 25.81 315 ASN A C 1
ATOM 2386 O O . ASN A 1 316 ? -12.510 19.655 28.648 1.00 24.58 315 ASN A O 1
ATOM 2391 N N . ALA A 1 317 ? -14.139 20.096 30.152 1.00 24.54 316 ALA A N 1
ATOM 2392 C CA . ALA A 1 317 ? -14.054 21.501 29.998 1.00 23.61 316 ALA A CA 1
ATOM 2393 C C . ALA A 1 317 ? -12.659 22.035 30.305 1.00 23.37 316 ALA A C 1
ATOM 2394 O O . ALA A 1 317 ? -12.163 22.945 29.598 1.00 22.19 316 ALA A O 1
ATOM 2396 N N . ASN A 1 318 ? -12.029 21.489 31.356 1.00 22.07 317 ASN A N 1
ATOM 2397 C CA . ASN A 1 318 ? -10.716 21.973 31.797 1.00 21.50 317 ASN A CA 1
ATOM 2398 C C . ASN A 1 318 ? -9.548 21.588 30.893 1.00 22.03 317 ASN A C 1
ATOM 2399 O O . ASN A 1 318 ? -8.430 22.096 31.090 1.00 22.37 317 ASN A O 1
ATOM 2404 N N . ARG A 1 319 ? -9.782 20.697 29.927 1.00 23.69 318 ARG A N 1
ATOM 2405 C CA . ARG A 1 319 ? -8.814 20.393 28.888 1.00 25.19 318 ARG A CA 1
ATOM 2406 C C . ARG A 1 319 ? -9.166 21.037 27.522 1.00 26.16 318 ARG A C 1
ATOM 2407 O O . ARG A 1 319 ? -8.555 20.703 26.515 1.00 29.45 318 ARG A O 1
ATOM 2415 N N . ASP A 1 320 ? -10.141 21.941 27.474 1.00 25.01 319 ASP A N 1
ATOM 2416 C CA . ASP A 1 320 ? -10.570 22.547 26.204 1.00 25.62 319 ASP A CA 1
ATOM 2417 C C . ASP A 1 320 ? -9.537 23.618 25.792 1.00 26.77 319 ASP A C 1
ATOM 2418 O O . ASP A 1 320 ? -9.352 24.633 26.513 1.00 24.41 319 ASP A O 1
ATOM 2423 N N . PRO A 1 321 ? -8.851 23.406 24.637 1.00 27.42 320 PRO A N 1
ATOM 2424 C CA . PRO A 1 321 ? -7.872 24.423 24.216 1.00 28.15 320 PRO A CA 1
ATOM 2425 C C . PRO A 1 321 ? -8.475 25.799 23.852 1.00 28.93 320 PRO A C 1
ATOM 2426 O O . PRO A 1 321 ? -7.726 26.773 23.728 1.00 33.64 320 PRO A O 1
ATOM 2430 N N . ARG A 1 322 ? -9.797 25.887 23.679 1.00 27.42 321 ARG A N 1
ATOM 2431 C CA . ARG A 1 322 ? -10.464 27.177 23.589 1.00 28.78 321 ARG A CA 1
ATOM 2432 C C . ARG A 1 322 ? -10.380 28.010 24.871 1.00 28.19 321 ARG A C 1
ATOM 2433 O O . ARG A 1 322 ? -10.530 29.216 24.827 1.00 27.82 321 ARG A O 1
ATOM 2441 N N . ALA A 1 323 ? -10.167 27.371 26.020 1.00 27.08 322 ALA A N 1
ATOM 2442 C CA . ALA A 1 323 ? -10.101 28.070 27.325 1.00 27.77 322 ALA A CA 1
ATOM 2443 C C . ALA A 1 323 ? -8.713 28.098 27.982 1.00 26.25 322 ALA A C 1
ATOM 2444 O O . ALA A 1 323 ? -8.481 28.955 28.818 1.00 25.46 322 ALA A O 1
ATOM 2446 N N . PHE A 1 324 ? -7.825 27.157 27.633 1.00 25.32 323 PHE A N 1
ATOM 2447 C CA . PHE A 1 324 ? -6.488 27.063 28.220 1.00 26.17 323 PHE A CA 1
ATOM 2448 C C . PHE A 1 324 ? -5.475 26.765 27.130 1.00 28.34 323 PHE A C 1
ATOM 2449 O O . PHE A 1 324 ? -5.740 25.980 26.249 1.00 31.10 323 PHE A O 1
ATOM 2457 N N . ASP A 1 325 ? -4.330 27.428 27.169 1.00 30.21 324 ASP A N 1
ATOM 2458 C CA . ASP A 1 325 ? -3.247 27.138 26.263 1.00 32.13 324 ASP A CA 1
ATOM 2459 C C . ASP A 1 325 ? -2.591 25.791 26.603 1.00 30.44 324 ASP A C 1
ATOM 2460 O O . ASP A 1 325 ? -2.294 25.530 27.769 1.00 27.92 324 ASP A O 1
ATOM 2465 N N . ASP A 1 326 ? -2.376 24.945 25.580 1.00 30.87 325 ASP A N 1
ATOM 2466 C CA . ASP A 1 326 ? -1.690 23.654 25.700 1.00 29.79 325 ASP A CA 1
ATOM 2467 C C . ASP A 1 326 ? -2.253 22.890 26.908 1.00 28.15 325 ASP A C 1
ATOM 2468 O O . ASP A 1 326 ? -1.539 22.591 27.878 1.00 26.69 325 ASP A O 1
ATOM 2473 N N . PRO A 1 327 ? -3.556 22.616 26.859 1.00 26.36 326 PRO A N 1
ATOM 2474 C CA . PRO A 1 327 ? -4.313 22.206 28.037 1.00 25.97 326 PRO A CA 1
ATOM 2475 C C . PRO A 1 327 ? -3.928 20.843 28.588 1.00 25.61 326 PRO A C 1
ATOM 2476 O O . PRO A 1 327 ? -4.200 20.571 29.773 1.00 23.28 326 PRO A O 1
ATOM 2480 N N . ASP A 1 328 ? -3.311 19.989 27.754 1.00 25.08 327 ASP A N 1
ATOM 2481 C CA . ASP A 1 328 ? -2.942 18.663 28.199 1.00 26.46 327 ASP A CA 1
ATOM 2482 C C . ASP A 1 328 ? -1.545 18.600 28.795 1.00 27.00 327 ASP A C 1
ATOM 2483 O O . ASP A 1 328 ? -1.112 17.558 29.169 1.00 28.53 327 ASP A O 1
ATOM 2488 N N . ARG A 1 329 ? -0.878 19.729 28.951 1.00 28.78 328 ARG A N 1
ATOM 2489 C CA . ARG A 1 329 ? 0.379 19.813 29.671 1.00 32.36 328 ARG A CA 1
ATOM 2490 C C . ARG A 1 329 ? 0.174 20.547 31.014 1.00 31.51 328 ARG A C 1
ATOM 2491 O O . ARG A 1 329 ? -0.368 21.653 31.066 1.00 31.18 328 ARG A O 1
ATOM 2499 N N . LEU A 1 330 ? 0.625 19.917 32.090 1.00 30.22 329 LEU A N 1
ATOM 2500 C CA . LEU A 1 330 ? 0.674 20.546 33.395 1.00 28.80 329 LEU A CA 1
ATOM 2501 C C . LEU A 1 330 ? 1.648 21.730 33.344 1.00 27.03 329 LEU A C 1
ATOM 2502 O O . LEU A 1 330 ? 2.806 21.553 33.015 1.00 30.13 329 LEU A O 1
ATOM 2507 N N . ASP A 1 331 ? 1.164 22.922 33.660 1.00 26.47 330 ASP A N 1
ATOM 2508 C CA . ASP A 1 331 ? 2.010 24.113 33.783 1.00 26.37 330 ASP A CA 1
ATOM 2509 C C . ASP A 1 331 ? 1.618 24.948 35.038 1.00 23.92 330 ASP A C 1
ATOM 2510 O O . ASP A 1 331 ? 0.699 25.763 34.999 1.00 21.56 330 ASP A O 1
ATOM 2515 N N . ILE A 1 332 ? 2.334 24.742 36.132 1.00 23.22 331 ILE A N 1
ATOM 2516 C CA . ILE A 1 332 ? 1.961 25.374 37.461 1.00 23.31 331 ILE A CA 1
ATOM 2517 C C . ILE A 1 332 ? 2.165 26.889 37.503 1.00 24.06 331 ILE A C 1
ATOM 2518 O O . ILE A 1 332 ? 1.725 27.554 38.452 1.00 23.09 331 ILE A O 1
ATOM 2523 N N . THR A 1 333 ? 2.802 27.440 36.464 1.00 25.14 332 THR A N 1
ATOM 2524 C CA . THR A 1 333 ? 2.937 28.888 36.345 1.00 27.22 332 THR A CA 1
ATOM 2525 C C . THR A 1 333 ? 1.702 29.602 35.773 1.00 29.02 332 THR A C 1
ATOM 2526 O O . THR A 1 333 ? 1.670 30.828 35.836 1.00 28.94 332 THR A O 1
ATOM 2530 N N . ARG A 1 334 ? 0.695 28.871 35.255 1.00 27.61 333 ARG A N 1
ATOM 2531 C CA . ARG A 1 334 ? -0.454 29.479 34.551 1.00 27.99 333 ARG A CA 1
ATOM 2532 C C . ARG A 1 334 ? -1.143 30.501 35.441 1.00 31.39 333 ARG A C 1
ATOM 2533 O O . ARG A 1 334 ? -1.521 30.174 36.573 1.00 28.71 333 ARG A O 1
ATOM 2541 N N . GLU A 1 335 ? -1.301 31.726 34.924 1.00 31.33 334 GLU A N 1
ATOM 2542 C CA . GLU A 1 335 ? -1.848 32.877 35.685 1.00 34.09 334 GLU A CA 1
ATOM 2543 C C . GLU A 1 335 ? -3.345 33.018 35.520 1.00 33.87 334 GLU A C 1
ATOM 2544 O O . GLU A 1 335 ? -4.062 33.224 36.479 1.00 36.93 334 GLU A O 1
ATOM 2550 N N . LYS A 1 336 ? -3.800 32.890 34.290 1.00 36.71 335 LYS A N 1
ATOM 2551 C CA . LYS A 1 336 ? -5.209 32.945 33.936 1.00 40.78 335 LYS A CA 1
ATOM 2552 C C . LYS A 1 336 ? -5.725 31.505 34.014 1.00 35.05 335 LYS A C 1
ATOM 2553 O O . LYS A 1 336 ? -5.370 30.682 33.178 1.00 37.43 335 LYS A O 1
ATOM 2559 N N . ASN A 1 337 ? -6.527 31.204 35.027 1.00 34.74 336 ASN A N 1
ATOM 2560 C CA . ASN A 1 337 ? -6.975 29.828 35.248 1.00 29.94 336 ASN A CA 1
ATOM 2561 C C . ASN A 1 337 ? -8.413 29.757 35.639 1.00 28.07 336 ASN A C 1
ATOM 2562 O O . ASN A 1 337 ? -8.727 29.481 36.781 1.00 26.77 336 ASN A O 1
ATOM 2567 N N . PRO A 1 338 ? -9.317 29.926 34.652 1.00 27.83 337 PRO A N 1
ATOM 2568 C CA . PRO A 1 338 ? -10.748 29.911 34.960 1.00 26.40 337 PRO A CA 1
ATOM 2569 C C . PRO A 1 338 ? -11.333 28.499 34.906 1.00 25.05 337 PRO A C 1
ATOM 2570 O O . PRO A 1 338 ? -12.346 28.269 34.255 1.00 26.93 337 PRO A O 1
ATOM 2574 N N . HIS A 1 339 ? -10.717 27.563 35.619 1.00 23.24 338 HIS A N 1
ATOM 2575 C CA . HIS A 1 339 ? -11.135 26.149 35.592 1.00 23.04 338 HIS A CA 1
ATOM 2576 C C . HIS A 1 339 ? -12.491 26.026 36.265 1.00 24.12 338 HIS A C 1
ATOM 2577 O O . HIS A 1 339 ? -12.907 26.927 37.039 1.00 22.23 338 HIS A O 1
ATOM 2584 N N . LEU A 1 340 ? -13.149 24.910 35.987 1.00 22.38 339 LEU A N 1
ATOM 2585 C CA . LEU A 1 340 ? -14.462 24.593 36.524 1.00 23.75 339 LEU A CA 1
ATOM 2586 C C . LEU A 1 340 ? -14.493 23.515 37.613 1.00 22.79 339 LEU A C 1
ATOM 2587 O O . LEU A 1 340 ? -15.529 22.924 37.872 1.00 21.86 339 LEU A O 1
ATOM 2592 N N . ALA A 1 341 ? -13.344 23.196 38.191 1.00 22.92 340 ALA A N 1
ATOM 2593 C CA . ALA A 1 341 ? -13.209 22.191 39.242 1.00 21.91 340 ALA A CA 1
ATOM 2594 C C . ALA A 1 341 ? -14.057 22.428 40.479 1.00 21.86 340 ALA A C 1
ATOM 2595 O O . ALA A 1 341 ? -14.389 21.466 41.150 1.00 23.77 340 ALA A O 1
ATOM 2597 N N . PHE A 1 342 ? -14.369 23.689 40.789 1.00 20.45 341 PHE A N 1
ATOM 2598 C CA . PHE A 1 342 ? -15.342 24.016 41.831 1.00 21.11 341 PHE A CA 1
ATOM 2599 C C . PHE A 1 342 ? -16.704 24.395 41.295 1.00 21.12 341 PHE A C 1
ATOM 2600 O O . PHE A 1 342 ? -17.536 24.867 42.037 1.00 20.17 341 PHE A O 1
ATOM 2608 N N . GLY A 1 343 ? -16.905 24.231 39.983 1.00 21.78 342 GLY A N 1
ATOM 2609 C CA . GLY A 1 343 ? -18.120 24.647 39.311 1.00 22.29 342 GLY A CA 1
ATOM 2610 C C . GLY A 1 343 ? -18.181 26.118 38.990 1.00 23.98 342 GLY A C 1
ATOM 2611 O O . GLY A 1 343 ? -17.165 26.800 38.949 1.00 25.09 342 GLY A O 1
ATOM 2612 N N . HIS A 1 344 ? -19.395 26.592 38.765 1.00 25.89 343 HIS A N 1
ATOM 2613 C CA . HIS A 1 344 ? -19.666 27.946 38.352 1.00 28.83 343 HIS A CA 1
ATOM 2614 C C . HIS A 1 344 ? -21.130 28.272 38.597 1.00 28.88 343 HIS A C 1
ATOM 2615 O O . HIS A 1 344 ? -21.982 27.461 38.359 1.00 32.92 343 HIS A O 1
ATOM 2622 N N . GLY A 1 345 ? -21.447 29.469 39.019 1.00 30.95 344 GLY A N 1
ATOM 2623 C CA . GLY A 1 345 ? -22.858 29.838 39.206 1.00 32.31 344 GLY A CA 1
ATOM 2624 C C . GLY A 1 345 ? -23.417 29.378 40.530 1.00 29.22 344 GLY A C 1
ATOM 2625 O O . GLY A 1 345 ? -22.691 29.309 41.503 1.00 25.04 344 GLY A O 1
ATOM 2626 N N . ALA A 1 346 ? -24.701 29.035 40.549 1.00 28.59 345 ALA A N 1
ATOM 2627 C CA . ALA A 1 346 ? -25.462 28.880 41.786 1.00 30.59 345 ALA A CA 1
ATOM 2628 C C . ALA A 1 346 ? -24.922 27.800 42.746 1.00 29.57 345 ALA A C 1
ATOM 2629 O O . ALA A 1 346 ? -24.946 27.985 43.971 1.00 28.47 345 ALA A O 1
ATOM 2631 N N . HIS A 1 347 ? -24.412 26.713 42.174 1.00 26.92 346 HIS A N 1
ATOM 2632 C CA . HIS A 1 347 ? -23.956 25.553 42.935 1.00 29.68 346 HIS A CA 1
ATOM 2633 C C . HIS A 1 347 ? -22.461 25.583 43.219 1.00 26.30 346 HIS A C 1
ATOM 2634 O O . HIS A 1 347 ? -21.926 24.617 43.761 1.00 28.10 346 HIS A O 1
ATOM 2641 N N . TYR A 1 348 ? -21.791 26.670 42.849 1.00 24.66 347 TYR A N 1
ATOM 2642 C CA . TYR A 1 348 ? -20.364 26.815 43.087 1.00 25.95 347 TYR A CA 1
ATOM 2643 C C . TYR A 1 348 ? -19.941 26.317 44.474 1.00 25.27 347 TYR A C 1
ATOM 2644 O O . TYR A 1 348 ? -20.541 26.709 45.493 1.00 25.86 347 TYR A O 1
ATOM 2653 N N . CYS A 1 349 ? -18.912 25.479 44.514 1.00 22.30 348 CYS A N 1
ATOM 2654 C CA . CYS A 1 349 ? -18.478 24.824 45.750 1.00 22.30 348 CYS A CA 1
ATOM 2655 C C . CYS A 1 349 ? -18.538 25.759 46.988 1.00 22.07 348 CYS A C 1
ATOM 2656 O O . CYS A 1 349 ? -17.838 26.752 47.069 1.00 19.45 348 CYS A O 1
ATOM 2659 N N . LEU A 1 350 ? -19.360 25.382 47.944 1.00 23.71 349 LEU A N 1
ATOM 2660 C CA . LEU A 1 350 ? -19.579 26.201 49.144 1.00 25.52 349 LEU A CA 1
ATOM 2661 C C . LEU A 1 350 ? -18.341 26.208 50.044 1.00 23.16 349 LEU A C 1
ATOM 2662 O O . LEU A 1 350 ? -18.125 27.121 50.850 1.00 22.72 349 LEU A O 1
ATOM 2667 N N . GLY A 1 351 ? -17.489 25.209 49.851 1.00 20.98 350 GLY A N 1
ATOM 2668 C CA . GLY A 1 351 ? -16.234 25.142 50.525 1.00 20.94 350 GLY A CA 1
ATOM 2669 C C . GLY A 1 351 ? -14.975 25.510 49.819 1.00 20.67 350 GLY A C 1
ATOM 2670 O O . GLY A 1 351 ? -13.883 25.185 50.308 1.00 20.75 350 GLY A O 1
ATOM 2671 N N . ALA A 1 352 ? -15.061 26.255 48.723 1.00 23.02 351 ALA A N 1
ATOM 2672 C CA . ALA A 1 352 ? -13.871 26.410 47.831 1.00 22.35 351 ALA A CA 1
ATOM 2673 C C . ALA A 1 352 ? -12.696 27.045 48.522 1.00 22.11 351 ALA A C 1
ATOM 2674 O O . ALA A 1 352 ? -11.552 26.647 48.319 1.00 21.61 351 ALA A O 1
ATOM 2676 N N . GLN A 1 353 ? -12.973 28.054 49.343 1.00 22.62 352 GLN A N 1
ATOM 2677 C CA . GLN A 1 353 ? -11.904 28.735 50.061 1.00 22.62 352 GLN A CA 1
ATOM 2678 C C . GLN A 1 353 ? -11.162 27.781 50.980 1.00 21.96 352 GLN A C 1
ATOM 2679 O O . GLN A 1 353 ? -9.940 27.783 51.046 1.00 21.99 352 GLN A O 1
ATOM 2685 N N . LEU A 1 354 ? -11.924 26.990 51.722 1.00 22.94 353 LEU A N 1
ATOM 2686 C CA . LEU A 1 354 ? -11.362 26.026 52.650 1.00 22.58 353 LEU A CA 1
ATOM 2687 C C . LEU A 1 354 ? -10.605 24.895 51.918 1.00 22.12 353 LEU A C 1
ATOM 2688 O O . LEU A 1 354 ? -9.518 24.473 52.326 1.00 21.94 353 LEU A O 1
ATOM 2693 N N . ALA A 1 355 ? -11.171 24.424 50.829 1.00 22.60 354 ALA A N 1
ATOM 2694 C CA . ALA A 1 355 ? -10.495 23.422 49.953 1.00 21.64 354 ALA A CA 1
ATOM 2695 C C . ALA A 1 355 ? -9.149 23.914 49.444 1.00 20.23 354 ALA A C 1
ATOM 2696 O O . ALA A 1 355 ? -8.135 23.224 49.549 1.00 19.52 354 ALA A O 1
ATOM 2698 N N . ARG A 1 356 ? -9.132 25.137 48.929 1.00 19.74 355 ARG A N 1
ATOM 2699 C CA . ARG A 1 356 ? -7.885 25.734 48.522 1.00 20.97 355 ARG A CA 1
ATOM 2700 C C . ARG A 1 356 ? -6.890 25.827 49.646 1.00 20.74 355 ARG A C 1
ATOM 2701 O O . ARG A 1 356 ? -5.719 25.563 49.463 1.00 21.14 355 ARG A O 1
ATOM 2709 N N . MET A 1 357 ? -7.346 26.227 50.830 1.00 22.58 356 MET A N 1
ATOM 2710 C CA . MET A 1 357 ? -6.450 26.305 52.005 1.00 23.12 356 MET A CA 1
ATOM 2711 C C . MET A 1 357 ? -5.912 24.936 52.350 1.00 20.13 356 MET A C 1
ATOM 2712 O O . MET A 1 357 ? -4.727 24.761 52.606 1.00 20.67 356 MET A O 1
ATOM 2717 N N . GLU A 1 358 ? -6.785 23.968 52.351 1.00 20.96 357 GLU A N 1
ATOM 2718 C CA . GLU A 1 358 ? -6.368 22.575 52.603 1.00 24.00 357 GLU A CA 1
ATOM 2719 C C . GLU A 1 358 ? -5.298 22.070 51.638 1.00 22.97 357 GLU A C 1
ATOM 2720 O O . GLU A 1 358 ? -4.301 21.438 52.055 1.00 22.10 357 GLU A O 1
ATOM 2726 N N . LEU A 1 359 ? -5.496 22.340 50.357 1.00 22.03 358 LEU A N 1
ATOM 2727 C CA . LEU A 1 359 ? -4.567 21.850 49.337 1.00 23.43 358 LEU A CA 1
ATOM 2728 C C . LEU A 1 359 ? -3.233 22.596 49.427 1.00 22.64 358 LEU A C 1
ATOM 2729 O O . LEU A 1 359 ? -2.196 21.979 49.325 1.00 23.02 358 LEU A O 1
ATOM 2734 N N . ARG A 1 360 ? -3.246 23.891 49.726 1.00 22.60 359 ARG A N 1
ATOM 2735 C CA . ARG A 1 360 ? -1.974 24.625 49.905 1.00 22.67 359 ARG A CA 1
ATOM 2736 C C . ARG A 1 360 ? -1.204 24.190 51.142 1.00 22.41 359 ARG A C 1
ATOM 2737 O O . ARG A 1 360 ? 0.024 24.071 51.110 1.00 21.18 359 ARG A O 1
ATOM 2745 N N . VAL A 1 361 ? -1.928 24.018 52.249 1.00 23.25 360 VAL A N 1
ATOM 2746 C CA . VAL A 1 361 ? -1.316 23.558 53.493 1.00 24.44 360 VAL A CA 1
ATOM 2747 C C . VAL A 1 361 ? -0.658 22.188 53.277 1.00 23.78 360 VAL A C 1
ATOM 2748 O O . VAL A 1 361 ? 0.495 21.988 53.643 1.00 23.73 360 VAL A O 1
ATOM 2752 N N . ALA A 1 362 ? -1.386 21.264 52.664 1.00 22.73 361 ALA A N 1
ATOM 2753 C CA . ALA A 1 362 ? -0.910 19.897 52.510 1.00 23.54 361 ALA A CA 1
ATOM 2754 C C . ALA A 1 362 ? 0.256 19.836 51.558 1.00 23.90 361 ALA A C 1
ATOM 2755 O O . ALA A 1 362 ? 1.330 19.284 51.890 1.00 23.48 361 ALA A O 1
ATOM 2757 N N . ILE A 1 363 ? 0.084 20.413 50.372 1.00 23.32 362 ILE A N 1
ATOM 2758 C CA . ILE A 1 363 ? 1.156 20.331 49.371 1.00 24.67 362 ILE A CA 1
ATOM 2759 C C . ILE A 1 363 ? 2.383 21.128 49.818 1.00 25.50 362 ILE A C 1
ATOM 2760 O O . ILE A 1 363 ? 3.519 20.621 49.759 1.00 24.04 362 ILE A O 1
ATOM 2765 N N . GLY A 1 364 ? 2.151 22.339 50.349 1.00 26.86 363 GLY A N 1
ATOM 2766 C CA . GLY A 1 364 ? 3.244 23.182 50.871 1.00 25.06 363 GLY A CA 1
ATOM 2767 C C . GLY A 1 364 ? 3.936 22.521 52.014 1.00 24.77 363 GLY A C 1
ATOM 2768 O O . GLY A 1 364 ? 5.149 22.489 52.074 1.00 28.43 363 GLY A O 1
ATOM 2769 N N . GLY A 1 365 ? 3.166 21.948 52.928 1.00 25.81 364 GLY A N 1
ATOM 2770 C CA . GLY A 1 365 ? 3.736 21.212 54.097 1.00 24.09 364 GLY A CA 1
ATOM 2771 C C . GLY A 1 365 ? 4.587 20.014 53.681 1.00 24.03 364 GLY A C 1
ATOM 2772 O O . GLY A 1 365 ? 5.685 19.810 54.193 1.00 23.60 364 GLY A O 1
ATOM 2773 N N . LEU A 1 366 ? 4.066 19.220 52.758 1.00 22.76 365 LEU A N 1
ATOM 2774 C CA . LEU A 1 366 ? 4.775 18.053 52.226 1.00 24.50 365 LEU A CA 1
ATOM 2775 C C . LEU A 1 366 ? 6.121 18.449 51.603 1.00 25.71 365 LEU A C 1
ATOM 2776 O O . LEU A 1 366 ? 7.171 17.886 51.945 1.00 24.41 365 LEU A O 1
ATOM 2781 N N . LEU A 1 367 ? 6.113 19.436 50.696 1.00 26.63 366 LEU A N 1
ATOM 2782 C CA . LEU A 1 367 ? 7.368 19.861 50.045 1.00 29.16 366 LEU A CA 1
ATOM 2783 C C . LEU A 1 367 ? 8.380 20.454 50.991 1.00 30.13 366 LEU A C 1
ATOM 2784 O O . LEU A 1 367 ? 9.569 20.260 50.789 1.00 28.85 366 LEU A O 1
ATOM 2789 N N . GLU A 1 368 ? 7.932 21.201 52.008 1.00 30.59 367 GLU A N 1
ATOM 2790 C CA . GLU A 1 368 ? 8.878 21.799 52.936 1.00 33.74 367 GLU A CA 1
ATOM 2791 C C . GLU A 1 368 ? 9.497 20.761 53.862 1.00 32.86 367 GLU A C 1
ATOM 2792 O O . GLU A 1 368 ? 10.670 20.821 54.154 1.00 35.39 367 GLU A O 1
ATOM 2798 N N . ARG A 1 369 ? 8.716 19.789 54.313 1.00 31.11 368 ARG A N 1
ATOM 2799 C CA . ARG A 1 369 ? 9.256 18.746 55.189 1.00 31.12 368 ARG A CA 1
ATOM 2800 C C . ARG A 1 369 ? 10.171 17.787 54.455 1.00 31.36 368 ARG A C 1
ATOM 2801 O O . ARG A 1 369 ? 11.128 17.311 55.041 1.00 31.68 368 ARG A O 1
ATOM 2809 N N . PHE A 1 370 ? 9.881 17.498 53.188 1.00 30.45 369 PHE A N 1
ATOM 2810 C CA . PHE A 1 370 ? 10.576 16.426 52.444 1.00 32.51 369 PHE A CA 1
ATOM 2811 C C . PHE A 1 370 ? 11.150 16.923 51.101 1.00 32.77 369 PHE A C 1
ATOM 2812 O O . PHE A 1 370 ? 10.550 16.702 50.046 1.00 31.95 369 PHE A O 1
ATOM 2820 N N . PRO A 1 371 ? 12.333 17.570 51.137 1.00 38.54 370 PRO A N 1
ATOM 2821 C CA . PRO A 1 371 ? 13.016 17.979 49.895 1.00 40.63 370 PRO A CA 1
ATOM 2822 C C . PRO A 1 371 ? 13.238 16.819 48.900 1.00 39.04 370 PRO A C 1
ATOM 2823 O O . PRO A 1 371 ? 13.119 16.996 47.692 1.00 42.37 370 PRO A O 1
ATOM 2827 N N . GLY A 1 372 ? 13.542 15.647 49.426 1.00 36.15 371 GLY A N 1
ATOM 2828 C CA . GLY A 1 372 ? 13.748 14.453 48.614 1.00 38.12 371 GLY A CA 1
ATOM 2829 C C . GLY A 1 372 ? 12.481 13.688 48.265 1.00 36.55 371 GLY A C 1
ATOM 2830 O O . GLY A 1 372 ? 12.571 12.564 47.794 1.00 39.40 371 GLY A O 1
ATOM 2831 N N . LEU A 1 373 ? 11.300 14.272 48.475 1.00 35.22 372 LEU A N 1
ATOM 2832 C CA . LEU A 1 373 ? 10.045 13.542 48.242 1.00 33.60 372 LEU A CA 1
ATOM 2833 C C . LEU A 1 373 ? 9.999 12.855 46.841 1.00 31.79 372 LEU A C 1
ATOM 2834 O O . LEU A 1 373 ? 10.274 13.478 45.837 1.00 29.34 372 LEU A O 1
ATOM 2839 N N . ARG A 1 374 ? 9.619 11.589 46.802 1.00 31.12 373 ARG A N 1
ATOM 2840 C CA . ARG A 1 374 ? 9.461 10.868 45.521 1.00 31.91 373 ARG A CA 1
ATOM 2841 C C . ARG A 1 374 ? 8.490 9.709 45.695 1.00 30.45 373 ARG A C 1
ATOM 2842 O O . ARG A 1 374 ? 8.223 9.313 46.835 1.00 28.82 373 ARG A O 1
ATOM 2850 N N . LEU A 1 375 ? 7.970 9.161 44.595 1.00 28.80 374 LEU A N 1
ATOM 2851 C CA . LEU A 1 375 ? 7.275 7.876 44.660 1.00 30.10 374 LEU A CA 1
ATOM 2852 C C . LEU A 1 375 ? 8.252 6.849 45.180 1.00 29.95 374 LEU A C 1
ATOM 2853 O O . LEU A 1 375 ? 9.402 6.860 44.809 1.00 35.58 374 LEU A O 1
ATOM 2858 N N . ALA A 1 376 ? 7.804 5.984 46.065 1.00 27.93 375 ALA A N 1
ATOM 2859 C CA . ALA A 1 376 ? 8.658 4.970 46.615 1.00 28.94 375 ALA A CA 1
ATOM 2860 C C . ALA A 1 376 ? 8.786 3.765 45.664 1.00 30.57 375 ALA A C 1
ATOM 2861 O O . ALA A 1 376 ? 9.635 2.945 45.881 1.00 33.46 375 ALA A O 1
ATOM 2863 N N . VAL A 1 377 ? 7.919 3.663 44.658 1.00 30.68 376 VAL A N 1
ATOM 2864 C CA . VAL A 1 377 ? 7.945 2.581 43.639 1.00 32.31 376 VAL A CA 1
ATOM 2865 C C . VAL A 1 377 ? 7.710 3.202 42.260 1.00 30.51 376 VAL A C 1
ATOM 2866 O O . VAL A 1 377 ? 7.127 4.278 42.176 1.00 28.31 376 VAL A O 1
ATOM 2870 N N . PRO A 1 378 ? 8.121 2.509 41.170 1.00 30.40 377 PRO A N 1
ATOM 2871 C CA . PRO A 1 378 ? 7.804 3.051 39.860 1.00 29.84 377 PRO A CA 1
ATOM 2872 C C . PRO A 1 378 ? 6.296 3.226 39.724 1.00 30.55 377 PRO A C 1
ATOM 2873 O O . PRO A 1 378 ? 5.523 2.555 40.417 1.00 28.01 377 PRO A O 1
ATOM 2877 N N . ALA A 1 379 ? 5.886 4.155 38.877 1.00 28.29 378 ALA A N 1
ATOM 2878 C CA . ALA A 1 379 ? 4.469 4.425 38.651 1.00 28.45 378 ALA A CA 1
ATOM 2879 C C . ALA A 1 379 ? 3.672 3.223 38.190 1.00 28.90 378 ALA A C 1
ATOM 2880 O O . ALA A 1 379 ? 2.486 3.152 38.487 1.00 27.85 378 ALA A O 1
ATOM 2882 N N . ASP A 1 380 ? 4.292 2.320 37.421 1.00 29.86 379 ASP A N 1
ATOM 2883 C CA . ASP A 1 380 ? 3.580 1.135 36.925 1.00 32.42 379 ASP A CA 1
ATOM 2884 C C . ASP A 1 380 ? 3.282 0.149 38.045 1.00 30.58 379 ASP A C 1
ATOM 2885 O O . ASP A 1 380 ? 2.627 -0.852 37.807 1.00 28.34 379 ASP A O 1
ATOM 2890 N N . GLN A 1 381 ? 3.765 0.432 39.256 1.00 28.02 380 GLN A N 1
ATOM 2891 C CA . GLN A 1 381 ? 3.455 -0.402 40.416 1.00 28.51 380 GLN A CA 1
ATOM 2892 C C . GLN A 1 381 ? 2.360 0.164 41.292 1.00 28.73 380 GLN A C 1
ATOM 2893 O O . GLN A 1 381 ? 2.016 -0.472 42.299 1.00 29.74 380 GLN A O 1
ATOM 2899 N N . VAL A 1 382 ? 1.794 1.317 40.936 1.00 27.58 381 VAL A N 1
ATOM 2900 C CA . VAL A 1 382 ? 0.694 1.909 41.707 1.00 28.64 381 VAL A CA 1
ATOM 2901 C C . VAL A 1 382 ? -0.589 1.258 41.223 1.00 29.24 381 VAL A C 1
ATOM 2902 O O . VAL A 1 382 ? -0.827 1.223 40.019 1.00 28.56 381 VAL A O 1
ATOM 2906 N N . GLU A 1 383 ? -1.368 0.676 42.147 1.00 26.97 382 GLU A N 1
ATOM 2907 C CA A GLU A 1 383 ? -2.680 0.129 41.832 0.48 29.17 382 GLU A CA 1
ATOM 2908 C CA B GLU A 1 383 ? -2.683 0.125 41.817 0.52 28.98 382 GLU A CA 1
ATOM 2909 C C . GLU A 1 383 ? -3.733 1.212 41.977 1.00 30.15 382 GLU A C 1
ATOM 2910 O O . GLU A 1 383 ? -3.753 1.910 42.975 1.00 30.78 382 GLU A O 1
ATOM 2921 N N . TRP A 1 384 ? -4.592 1.341 40.965 1.00 31.85 383 TRP A N 1
ATOM 2922 C CA . TRP A 1 384 ? -5.639 2.355 40.930 1.00 34.09 383 TRP A CA 1
ATOM 2923 C C . TRP A 1 384 ? -6.990 1.713 41.219 1.00 33.94 383 TRP A C 1
ATOM 2924 O O . TRP A 1 384 ? -7.216 0.568 40.850 1.00 34.43 383 TRP A O 1
ATOM 2935 N N . LYS A 1 385 ? -7.870 2.453 41.880 1.00 35.26 384 LYS A N 1
ATOM 2936 C CA . LYS A 1 385 ? -9.232 2.002 42.138 1.00 39.52 384 LYS A CA 1
ATOM 2937 C C . LYS A 1 385 ? -9.955 1.786 40.825 1.00 46.18 384 LYS A C 1
ATOM 2938 O O . LYS A 1 385 ? -9.617 2.409 39.828 1.00 46.16 384 LYS A O 1
ATOM 2944 N N . THR A 1 386 ? -10.925 0.877 40.809 1.00 53.45 385 THR A N 1
ATOM 2945 C CA . THR A 1 386 ? -11.674 0.602 39.581 1.00 59.17 385 THR A CA 1
ATOM 2946 C C . THR A 1 386 ? -13.173 0.917 39.637 1.00 60.42 385 THR A C 1
ATOM 2947 O O . THR A 1 386 ? -13.742 1.305 38.624 1.00 74.38 385 THR A O 1
ATOM 2951 N N . GLY A 1 387 ? -13.815 0.740 40.785 1.00 61.29 386 GLY A N 1
ATOM 2952 C CA . GLY A 1 387 ? -15.233 1.080 40.926 1.00 65.95 386 GLY A CA 1
ATOM 2953 C C . GLY A 1 387 ? -15.401 2.372 41.682 1.00 63.16 386 GLY A C 1
ATOM 2954 O O . GLY A 1 387 ? -14.417 3.004 42.071 1.00 68.56 386 GLY A O 1
ATOM 2955 N N . GLY A 1 388 ? -16.655 2.761 41.885 1.00 58.78 387 GLY A N 1
ATOM 2956 C CA . GLY A 1 388 ? -16.993 3.905 42.715 1.00 57.53 387 GLY A CA 1
ATOM 2957 C C . GLY A 1 388 ? -16.866 5.210 41.968 1.00 49.09 387 GLY A C 1
ATOM 2958 O O . GLY A 1 388 ? -16.428 5.263 40.809 1.00 51.78 387 GLY A O 1
ATOM 2959 N N . LEU A 1 389 ? -17.255 6.268 42.662 1.00 47.86 388 LEU A N 1
ATOM 2960 C CA . LEU A 1 389 ? -17.343 7.589 42.082 1.00 48.60 388 LEU A CA 1
ATOM 2961 C C . LEU A 1 389 ? -16.001 8.251 41.768 1.00 47.41 388 LEU A C 1
ATOM 2962 O O . LEU A 1 389 ? -15.965 9.176 40.940 1.00 45.13 388 LEU A O 1
ATOM 2967 N N . PHE A 1 390 ? -14.923 7.819 42.435 1.00 38.78 389 PHE A N 1
ATOM 2968 C CA . PHE A 1 390 ? -13.636 8.521 42.369 1.00 35.14 389 PHE A CA 1
ATOM 2969 C C . PHE A 1 390 ? -12.536 7.710 41.755 1.00 35.33 389 PHE A C 1
ATOM 2970 O O . PHE A 1 390 ? -12.406 6.488 41.980 1.00 33.69 389 PHE A O 1
ATOM 2978 N N . ARG A 1 391 ? -11.730 8.402 40.969 1.00 30.51 390 ARG A N 1
ATOM 2979 C CA . ARG A 1 391 ? -10.422 7.906 40.658 1.00 30.48 390 ARG A CA 1
ATOM 2980 C 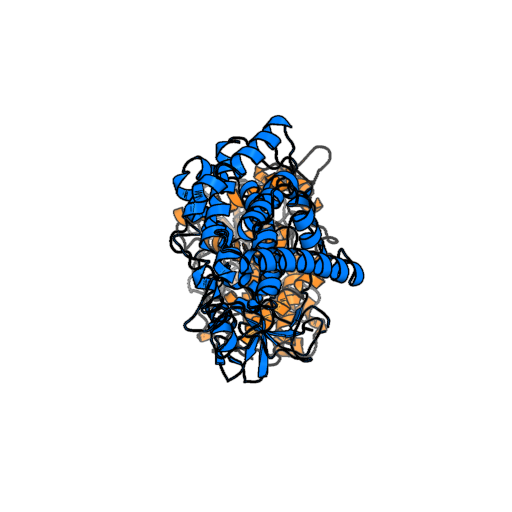C . ARG A 1 391 ? -9.518 8.149 41.827 1.00 32.03 390 ARG A C 1
ATOM 2981 O O . ARG A 1 391 ? -9.642 9.172 42.497 1.00 33.04 390 ARG A O 1
ATOM 2989 N N . GLY A 1 392 ? -8.600 7.214 42.044 1.00 32.14 391 GLY A N 1
ATOM 2990 C CA . GLY A 1 392 ? -7.512 7.407 42.970 1.00 30.76 391 GLY A CA 1
ATOM 2991 C C . GLY A 1 392 ? -6.684 6.157 43.167 1.00 32.85 391 GLY A C 1
ATOM 2992 O O . GLY A 1 392 ? -7.138 5.039 42.849 1.00 30.97 391 GLY A O 1
ATOM 2993 N N . PRO A 1 393 ? -5.458 6.331 43.694 1.00 33.02 392 PRO A N 1
ATOM 2994 C CA . PRO A 1 393 ? -4.602 5.186 43.964 1.00 34.49 392 PRO A CA 1
ATOM 2995 C C . PRO A 1 393 ? -5.147 4.416 45.127 1.00 34.85 392 PRO A C 1
ATOM 2996 O O . PRO A 1 393 ? -5.679 5.021 46.048 1.00 33.29 392 PRO A O 1
ATOM 3000 N N . GLN A 1 394 ? -5.019 3.099 45.097 1.00 35.97 393 GLN A N 1
ATOM 3001 C CA . GLN A 1 394 ? -5.375 2.290 46.273 1.00 38.68 393 GLN A CA 1
ATOM 3002 C C . GLN A 1 394 ? -4.466 2.653 47.433 1.00 34.14 393 GLN A C 1
ATOM 3003 O O . GLN A 1 394 ? -4.897 2.770 48.561 1.00 35.44 393 GLN A O 1
ATOM 3009 N N . ARG A 1 395 ? -3.192 2.772 47.128 1.00 31.74 394 ARG A N 1
ATOM 3010 C CA . ARG A 1 395 ? -2.169 3.167 48.054 1.00 33.56 394 ARG A CA 1
ATOM 3011 C C . ARG A 1 395 ? -1.200 3.995 47.210 1.00 31.38 394 ARG A C 1
ATOM 3012 O O . ARG A 1 395 ? -0.983 3.679 46.052 1.00 33.07 394 ARG A O 1
ATOM 3020 N N . LEU A 1 396 ? -0.620 5.029 47.784 1.00 27.62 395 LEU A N 1
ATOM 3021 C CA . LEU A 1 396 ? 0.345 5.874 47.094 1.00 26.03 395 LEU A CA 1
ATOM 3022 C C . LEU A 1 396 ? 1.584 6.010 47.975 1.00 28.06 395 LEU A C 1
ATOM 3023 O O . LEU A 1 396 ? 1.653 6.941 48.803 1.00 25.94 395 LEU A O 1
ATOM 3028 N N . PRO A 1 397 ? 2.568 5.096 47.804 1.00 28.41 396 PRO A N 1
ATOM 3029 C CA . PRO A 1 397 ? 3.732 5.144 48.669 1.00 29.09 396 PRO A CA 1
ATOM 3030 C C . PRO A 1 397 ? 4.733 6.205 48.244 1.00 31.07 396 PRO A C 1
ATOM 3031 O O . PRO A 1 397 ? 4.999 6.378 47.034 1.00 31.01 396 PRO A O 1
ATOM 3035 N N . ILE A 1 398 ? 5.265 6.912 49.233 1.00 27.39 397 ILE A N 1
ATOM 3036 C CA . ILE A 1 398 ? 6.270 7.910 49.018 1.00 26.90 397 ILE A CA 1
ATOM 3037 C C . ILE A 1 398 ? 7.480 7.610 49.856 1.00 28.46 397 ILE A C 1
ATOM 3038 O O . ILE A 1 398 ? 7.387 6.916 50.883 1.00 28.83 397 ILE A O 1
ATOM 3043 N N . ALA A 1 399 ? 8.613 8.146 49.412 1.00 28.56 398 ALA A N 1
ATOM 3044 C CA . ALA A 1 399 ? 9.843 8.120 50.176 1.00 31.02 398 ALA A CA 1
ATOM 3045 C C . ALA A 1 399 ? 10.442 9.514 50.097 1.00 30.44 398 ALA A C 1
ATOM 3046 O O . ALA A 1 399 ? 9.914 10.370 49.416 1.00 29.37 398 ALA A O 1
ATOM 3048 N N . TRP A 1 400 ? 11.513 9.747 50.840 1.00 33.00 399 TRP A N 1
ATOM 3049 C CA . TRP A 1 400 ? 12.099 11.086 50.949 1.00 34.33 399 TRP A CA 1
ATOM 3050 C C . TRP A 1 400 ? 13.520 11.012 51.463 1.00 39.18 399 TRP A C 1
ATOM 3051 O O . TRP A 1 400 ? 13.957 9.948 51.927 1.00 37.62 399 TRP A O 1
ATOM 3063 N N . VAL B 1 8 ? 25.596 17.650 -22.057 1.00 65.09 7 VAL B N 1
ATOM 3064 C CA . VAL B 1 8 ? 25.260 17.690 -20.598 1.00 64.13 7 VAL B CA 1
ATOM 3065 C C . VAL B 1 8 ? 23.935 18.388 -20.406 1.00 63.65 7 VAL B C 1
ATOM 3066 O O . VAL B 1 8 ? 23.775 19.519 -20.845 1.00 63.15 7 VAL B O 1
ATOM 3070 N N . HIS B 1 9 ? 23.000 17.717 -19.734 1.00 62.01 8 HIS B N 1
ATOM 3071 C CA . HIS B 1 9 ? 21.652 18.251 -19.510 1.00 61.43 8 HIS B CA 1
ATOM 3072 C C . HIS B 1 9 ? 21.616 18.962 -18.174 1.00 65.35 8 HIS B C 1
ATOM 3073 O O . HIS B 1 9 ? 22.096 18.428 -17.171 1.00 65.68 8 HIS B O 1
ATOM 3080 N N . ILE B 1 10 ? 21.025 20.149 -18.156 1.00 65.94 9 ILE B N 1
ATOM 3081 C CA . ILE B 1 10 ? 20.913 20.936 -16.937 1.00 68.67 9 ILE B CA 1
ATOM 3082 C C . ILE B 1 10 ? 19.586 20.594 -16.261 1.00 68.38 9 ILE B C 1
ATOM 3083 O O . ILE B 1 10 ? 18.547 20.604 -16.910 1.00 65.33 9 ILE B O 1
ATOM 3088 N N . TYR B 1 11 ? 19.633 20.217 -14.980 1.00 66.25 10 TYR B N 1
ATOM 3089 C CA . TYR B 1 11 ? 18.415 20.070 -14.155 1.00 67.52 10 TYR B CA 1
ATOM 3090 C C . TYR B 1 11 ? 18.430 21.235 -13.150 1.00 68.80 10 TYR B C 1
ATOM 3091 O O . TYR B 1 11 ? 19.491 21.458 -12.548 1.00 71.25 10 TYR B O 1
ATOM 3100 N N . PRO B 1 12 ? 17.307 21.948 -12.919 1.00 65.05 11 PRO B N 1
ATOM 3101 C CA . PRO B 1 12 ? 15.951 21.601 -13.409 1.00 64.97 11 PRO B CA 1
ATOM 3102 C C . PRO B 1 12 ? 15.750 21.755 -14.910 1.00 64.73 11 PRO B C 1
ATOM 3103 O O . PRO B 1 12 ? 16.376 22.614 -15.525 1.00 65.24 11 PRO B O 1
ATOM 3107 N N . PHE B 1 13 ? 14.903 20.906 -15.491 1.00 60.47 12 PHE B N 1
ATOM 3108 C CA . PHE B 1 13 ? 14.600 20.999 -16.922 1.00 59.71 12 PHE B CA 1
ATOM 3109 C C . PHE B 1 13 ? 13.703 22.212 -17.185 1.00 60.97 12 PHE B C 1
ATOM 3110 O O . PHE B 1 13 ? 13.012 22.694 -16.275 1.00 61.12 12 PHE B O 1
ATOM 3118 N N . GLU B 1 14 ? 13.714 22.686 -18.432 1.00 64.47 13 GLU B N 1
ATOM 3119 C CA . GLU B 1 14 ? 12.877 23.812 -18.872 1.00 67.70 13 GLU B CA 1
ATOM 3120 C C . GLU B 1 14 ? 11.400 23.424 -18.889 1.00 66.00 13 GLU B C 1
ATOM 3121 O O . GLU B 1 14 ? 11.051 22.344 -19.373 1.00 61.47 13 GLU B O 1
ATOM 3127 N N . GLY B 1 15 ? 10.551 24.308 -18.362 1.00 62.74 14 GLY B N 1
ATOM 3128 C CA . GLY B 1 15 ? 9.108 24.091 -18.301 1.00 58.58 14 GLY B CA 1
ATOM 3129 C C . GLY B 1 15 ? 8.785 23.414 -16.990 1.00 56.25 14 GLY B C 1
ATOM 3130 O O . GLY B 1 15 ? 9.391 22.396 -16.669 1.00 55.15 14 GLY B O 1
ATOM 3131 N N . GLU B 1 16 ? 7.864 23.993 -16.217 1.00 54.06 15 GLU B N 1
ATOM 3132 C CA . GLU B 1 16 ? 7.447 23.432 -14.939 1.00 53.73 15 GLU B CA 1
ATOM 3133 C C . GLU B 1 16 ? 6.226 22.537 -15.133 1.00 52.30 15 GLU B C 1
ATOM 3134 O O . GLU B 1 16 ? 5.397 22.774 -16.011 1.00 48.17 15 GLU B O 1
ATOM 3136 N N . VAL B 1 17 ? 6.114 21.504 -14.299 1.00 53.44 16 VAL B N 1
ATOM 3137 C CA . VAL B 1 17 ? 4.968 20.591 -14.366 1.00 50.39 16 VAL B CA 1
ATOM 3138 C C . VAL B 1 17 ? 3.905 21.041 -13.356 1.00 48.98 16 VAL B C 1
ATOM 3139 O O . VAL B 1 17 ? 4.231 21.563 -12.282 1.00 47.19 16 VAL B O 1
ATOM 3143 N N . ASP B 1 18 ? 2.639 20.880 -13.729 1.00 49.06 17 ASP B N 1
ATOM 3144 C CA . ASP B 1 18 ? 1.544 21.048 -12.785 1.00 50.61 17 ASP B CA 1
ATOM 3145 C C . ASP B 1 18 ? 1.068 19.670 -12.230 1.00 47.14 17 ASP B C 1
ATOM 3146 O O . ASP B 1 18 ? 1.118 18.635 -12.909 1.00 40.49 17 ASP B O 1
ATOM 3151 N N . GLY B 1 19 ? 0.574 19.688 -11.001 1.00 41.82 18 GLY B N 1
ATOM 3152 C CA . GLY B 1 19 ? -0.091 18.523 -10.444 1.00 39.61 18 GLY B CA 1
ATOM 3153 C C . GLY B 1 19 ? 0.792 17.305 -10.401 1.00 33.74 18 GLY B C 1
ATOM 3154 O O . GLY B 1 19 ? 1.918 17.355 -9.902 1.00 33.78 18 GLY B O 1
ATOM 3155 N N . LEU B 1 20 ? 0.274 16.208 -10.930 1.00 34.19 19 LEU B N 1
ATOM 3156 C CA . LEU B 1 20 ? 0.989 14.941 -10.911 1.00 32.31 19 LEU B CA 1
ATOM 3157 C C . LEU B 1 20 ? 1.655 14.664 -12.261 1.00 33.91 19 LEU B C 1
ATOM 3158 O O . LEU B 1 20 ? 2.079 13.556 -12.487 1.00 31.34 19 LEU B O 1
ATOM 3163 N N . GLU B 1 21 ? 1.814 15.671 -13.123 1.00 34.24 20 GLU B N 1
ATOM 3164 C CA . GLU B 1 21 ? 2.438 15.441 -14.426 1.00 35.42 20 GLU B CA 1
ATOM 3165 C C . GLU B 1 21 ? 3.905 15.125 -14.265 1.00 33.84 20 GLU B C 1
ATOM 3166 O O . GLU B 1 21 ? 4.575 15.661 -13.374 1.00 29.02 20 GLU B O 1
ATOM 3172 N N . ILE B 1 22 ? 4.376 14.214 -15.112 1.00 32.75 21 ILE B N 1
ATOM 3173 C CA . ILE B 1 22 ? 5.772 13.869 -15.214 1.00 33.58 21 ILE B CA 1
ATOM 3174 C C . ILE B 1 22 ? 6.420 14.733 -16.314 1.00 34.41 21 ILE B C 1
ATOM 3175 O O . ILE B 1 22 ? 5.923 14.781 -17.439 1.00 34.12 21 ILE B O 1
ATOM 3180 N N . HIS B 1 23 ? 7.542 15.372 -16.015 1.00 32.58 22 HIS B N 1
ATOM 3181 C CA . HIS B 1 23 ? 8.240 16.153 -17.035 1.00 37.26 22 HIS B CA 1
ATOM 3182 C C . HIS B 1 23 ? 8.609 15.259 -18.239 1.00 37.78 22 HIS B C 1
ATOM 3183 O O . HIS B 1 23 ? 9.198 14.212 -18.040 1.00 38.48 22 HIS B O 1
ATOM 3190 N N . PRO B 1 24 ? 8.262 15.669 -19.491 1.00 40.41 23 PRO B N 1
ATOM 3191 C CA . PRO B 1 24 ? 8.536 14.821 -20.674 1.00 39.18 23 PRO B CA 1
ATOM 3192 C C . PRO B 1 24 ? 10.023 14.459 -20.943 1.00 37.21 23 PRO B C 1
ATOM 3193 O O . PRO B 1 24 ? 10.318 13.448 -21.592 1.00 36.27 23 PRO B O 1
ATOM 3197 N N . LYS B 1 25 ? 10.939 15.286 -20.471 1.00 37.98 24 LYS B N 1
ATOM 3198 C CA . LYS B 1 25 ? 12.385 15.074 -20.640 1.00 40.99 24 LYS B CA 1
ATOM 3199 C C . LYS B 1 25 ? 12.850 13.708 -20.133 1.00 39.40 24 LYS B C 1
ATOM 3200 O O . LYS B 1 25 ? 13.762 13.113 -20.718 1.00 39.78 24 LYS B O 1
ATOM 3206 N N . PHE B 1 26 ? 12.247 13.209 -19.053 1.00 37.04 25 PHE B N 1
ATOM 3207 C CA . PHE B 1 26 ? 12.699 11.942 -18.486 1.00 37.32 25 PHE B CA 1
ATOM 3208 C C . PHE B 1 26 ? 12.428 10.824 -19.483 1.00 37.51 25 PHE B C 1
ATOM 3209 O O . PHE B 1 26 ? 13.305 9.981 -19.746 1.00 38.19 25 PHE B O 1
ATOM 3217 N N . ALA B 1 27 ? 11.224 10.822 -20.049 1.00 39.72 26 ALA B N 1
ATOM 3218 C CA . ALA B 1 27 ? 10.878 9.860 -21.110 1.00 40.01 26 ALA B CA 1
ATOM 3219 C C . ALA B 1 27 ? 11.756 9.983 -22.378 1.00 41.36 26 ALA B C 1
ATOM 3220 O O . ALA B 1 27 ? 12.151 8.971 -22.984 1.00 39.71 26 ALA B O 1
ATOM 3222 N N . GLU B 1 28 ? 12.072 11.223 -22.748 1.00 45.13 27 GLU B N 1
ATOM 3223 C CA . GLU B 1 28 ? 12.990 11.538 -23.865 1.00 48.37 27 GLU B CA 1
ATOM 3224 C C . GLU B 1 28 ? 14.367 10.946 -23.584 1.00 48.08 27 GLU B C 1
ATOM 3225 O O . GLU B 1 28 ? 14.929 10.225 -24.428 1.00 50.65 27 GLU B O 1
ATOM 3231 N N . LEU B 1 29 ? 14.883 11.201 -22.376 1.00 45.03 28 LEU B N 1
ATOM 3232 C CA . LEU B 1 29 ? 16.164 10.643 -21.946 1.00 44.63 28 LEU B CA 1
ATOM 3233 C C . LEU B 1 29 ? 16.141 9.133 -21.870 1.00 42.58 28 LEU B C 1
ATOM 3234 O O . LEU B 1 29 ? 17.083 8.474 -22.289 1.00 43.81 28 LEU B O 1
ATOM 3239 N N . ARG B 1 30 ? 15.072 8.562 -21.343 1.00 42.05 29 ARG B N 1
ATOM 3240 C CA . ARG B 1 30 ? 14.991 7.097 -21.250 1.00 42.88 29 ARG B CA 1
ATOM 3241 C C . ARG B 1 30 ? 15.238 6.400 -22.591 1.00 43.79 29 ARG B C 1
ATOM 3242 O O . ARG B 1 30 ? 15.913 5.376 -22.640 1.00 44.52 29 ARG B O 1
ATOM 3250 N N . GLU B 1 31 ? 14.680 6.943 -23.659 1.00 49.35 30 GLU B N 1
ATOM 3251 C CA . GLU B 1 31 ? 14.768 6.294 -24.975 1.00 50.28 30 GLU B CA 1
ATOM 3252 C C . GLU B 1 31 ? 16.041 6.604 -25.741 1.00 52.55 30 GLU B C 1
ATOM 3253 O O . GLU B 1 31 ? 16.540 5.750 -26.450 1.00 54.83 30 GLU B O 1
ATOM 3259 N N . THR B 1 32 ? 16.552 7.821 -25.613 1.00 53.32 31 THR B N 1
ATOM 3260 C CA . THR B 1 32 ? 17.687 8.271 -26.432 1.00 54.82 31 THR B CA 1
ATOM 3261 C C . THR B 1 32 ? 19.014 8.445 -25.667 1.00 54.83 31 THR B C 1
ATOM 3262 O O . THR B 1 32 ? 20.096 8.432 -26.292 1.00 52.96 31 THR B O 1
ATOM 3266 N N . ASP B 1 33 ? 18.932 8.635 -24.340 1.00 50.26 32 ASP B N 1
ATOM 3267 C CA . ASP B 1 33 ? 20.101 8.947 -23.489 1.00 48.27 32 ASP B CA 1
ATOM 3268 C C . ASP B 1 33 ? 19.995 8.228 -22.120 1.00 45.65 32 ASP B C 1
ATOM 3269 O O . ASP B 1 33 ? 19.892 8.882 -21.079 1.00 42.92 32 ASP B O 1
ATOM 3274 N N . PRO B 1 34 ? 20.018 6.880 -22.125 1.00 45.01 33 PRO B N 1
ATOM 3275 C CA . PRO B 1 34 ? 19.852 6.082 -20.891 1.00 43.01 33 PRO B CA 1
ATOM 3276 C C . PRO B 1 34 ? 20.938 6.246 -19.817 1.00 43.03 33 PRO B C 1
ATOM 3277 O O . PRO B 1 34 ? 20.667 6.012 -18.623 1.00 39.84 33 PRO B O 1
ATOM 3281 N N . LEU B 1 35 ? 22.162 6.568 -20.233 1.00 44.53 34 LEU B N 1
ATOM 3282 C CA . LEU B 1 35 ? 23.184 7.049 -19.298 1.00 45.66 34 LEU B CA 1
ATOM 3283 C C . LEU B 1 35 ? 23.431 8.532 -19.575 1.00 46.62 34 LEU B C 1
ATOM 3284 O O . LEU B 1 35 ? 24.399 8.904 -20.227 1.00 50.41 34 LEU B O 1
ATOM 3289 N N . ALA B 1 36 ? 22.538 9.378 -19.077 1.00 47.28 35 ALA B N 1
ATOM 3290 C CA . ALA B 1 36 ? 22.547 10.798 -19.413 1.00 50.16 35 ALA B CA 1
ATOM 3291 C C . ALA B 1 36 ? 23.465 11.543 -18.490 1.00 53.18 35 ALA B C 1
ATOM 3292 O O . ALA B 1 36 ? 23.348 11.431 -17.271 1.00 50.93 35 ALA B O 1
ATOM 3294 N N . ARG B 1 37 ? 24.375 12.326 -19.057 1.00 57.22 36 ARG B N 1
ATOM 3295 C CA . ARG B 1 37 ? 25.238 13.193 -18.250 1.00 59.06 36 ARG B CA 1
ATOM 3296 C C . ARG B 1 37 ? 24.422 14.401 -17.833 1.00 55.11 36 ARG B C 1
ATOM 3297 O O . ARG B 1 37 ? 23.808 15.052 -18.675 1.00 52.63 36 ARG B O 1
ATOM 3305 N N . VAL B 1 38 ? 24.384 14.675 -16.528 1.00 50.24 37 VAL B N 1
ATOM 3306 C CA . VAL B 1 38 ? 23.587 15.784 -15.988 1.00 50.80 37 VAL B CA 1
ATOM 3307 C C . VAL B 1 38 ? 24.381 16.675 -15.051 1.00 53.30 37 VAL B C 1
ATOM 3308 O O . VAL B 1 38 ? 25.423 16.269 -14.508 1.00 52.41 37 VAL B O 1
ATOM 3312 N N . ARG B 1 39 ? 23.874 17.892 -14.884 1.00 53.86 38 ARG B N 1
ATOM 3313 C CA . ARG B 1 39 ? 24.471 18.887 -14.020 1.00 55.78 38 ARG B CA 1
ATOM 3314 C C . ARG B 1 39 ? 23.338 19.427 -13.197 1.00 56.49 38 ARG B C 1
ATOM 3315 O O . ARG B 1 39 ? 22.425 20.054 -13.724 1.00 52.32 38 ARG B O 1
ATOM 3318 N N . LEU B 1 40 ? 23.397 19.145 -11.902 1.00 57.75 39 LEU B N 1
ATOM 3319 C CA . LEU B 1 40 ? 22.392 19.588 -10.952 1.00 55.62 39 LEU B CA 1
ATOM 3320 C C . LEU B 1 40 ? 22.814 20.973 -10.453 1.00 54.72 39 LEU B C 1
ATOM 3321 O O . LEU B 1 40 ? 23.866 21.467 -10.851 1.00 54.45 39 LEU B O 1
ATOM 3326 N N . PRO B 1 41 ? 21.982 21.627 -9.626 1.00 53.77 40 PRO B N 1
ATOM 3327 C CA . PRO B 1 41 ? 22.385 22.914 -9.064 1.00 57.04 40 PRO B CA 1
ATOM 3328 C C . PRO B 1 41 ? 23.718 22.910 -8.279 1.00 62.86 40 PRO B C 1
ATOM 3329 O O . PRO B 1 41 ? 24.497 23.852 -8.423 1.00 67.43 40 PRO B O 1
ATOM 3333 N N . TYR B 1 42 ? 23.970 21.873 -7.474 1.00 65.87 41 TYR B N 1
ATOM 3334 C CA . TYR B 1 42 ? 25.225 21.755 -6.713 1.00 70.68 41 TYR B CA 1
ATOM 3335 C C . TYR B 1 42 ? 25.984 20.483 -7.048 1.00 67.44 41 TYR B C 1
ATOM 3336 O O . TYR B 1 42 ? 25.412 19.538 -7.581 1.00 71.62 41 TYR B O 1
ATOM 3345 N N . GLY B 1 43 ? 27.278 20.476 -6.742 1.00 63.49 42 GLY B N 1
ATOM 3346 C CA . GLY B 1 43 ? 28.163 19.365 -7.074 1.00 59.28 42 GLY B CA 1
ATOM 3347 C C . GLY B 1 43 ? 28.535 19.368 -8.538 1.00 59.09 42 GLY B C 1
ATOM 3348 O O . GLY B 1 43 ? 28.028 20.167 -9.328 1.00 64.50 42 GLY B O 1
ATOM 3349 N N . GLY B 1 44 ? 29.441 18.477 -8.916 1.00 62.26 43 GLY B N 1
ATOM 3350 C CA . GLY B 1 44 ? 29.875 18.352 -10.311 1.00 65.95 43 GLY B CA 1
ATOM 3351 C C . GLY B 1 44 ? 28.877 17.558 -11.129 1.00 65.10 43 GLY B C 1
ATOM 3352 O O . GLY B 1 44 ? 27.751 17.307 -10.692 1.00 59.61 43 GLY B O 1
ATOM 3353 N N . GLU B 1 45 ? 29.297 17.163 -12.329 1.00 70.40 44 GLU B N 1
ATOM 3354 C CA . GLU B 1 45 ? 28.420 16.415 -13.219 1.00 69.47 44 GLU B CA 1
ATOM 3355 C C . GLU B 1 45 ? 28.213 15.002 -12.689 1.00 65.55 44 GLU B C 1
ATOM 3356 O O . GLU B 1 45 ? 29.054 14.457 -11.973 1.00 70.25 44 GLU B O 1
ATOM 3362 N N . GLY B 1 46 ? 27.048 14.454 -12.990 1.00 58.88 45 GLY B N 1
ATOM 3363 C CA . GLY B 1 46 ? 26.737 13.084 -12.657 1.00 58.13 45 GLY B CA 1
ATOM 3364 C C . GLY B 1 46 ? 26.064 12.426 -13.824 1.00 54.32 45 GLY B C 1
ATOM 3365 O O . GLY B 1 46 ? 25.951 13.021 -14.878 1.00 54.41 45 GLY B O 1
ATOM 3366 N N . TRP B 1 47 ? 25.648 11.184 -13.609 1.00 48.33 46 TRP B N 1
ATOM 3367 C CA . TRP B 1 47 ? 24.807 10.455 -14.506 1.00 44.39 46 TRP B CA 1
ATOM 3368 C C . TRP B 1 47 ? 23.375 10.370 -13.941 1.00 43.47 46 TRP B C 1
ATOM 3369 O O . TRP B 1 47 ? 23.148 10.276 -12.702 1.00 37.64 46 TRP B O 1
ATOM 3380 N N . MET B 1 48 ? 22.415 10.402 -14.869 1.00 41.33 47 MET B N 1
ATOM 3381 C CA . MET B 1 48 ? 21.003 10.216 -14.570 1.00 39.94 47 MET B CA 1
ATOM 3382 C C . MET B 1 48 ? 20.552 8.997 -15.342 1.00 39.20 47 MET B C 1
ATOM 3383 O O . MET B 1 48 ? 20.719 8.933 -16.562 1.00 38.25 47 MET B O 1
ATOM 3388 N N . VAL B 1 49 ? 19.963 8.039 -14.628 1.00 36.10 48 VAL B N 1
ATOM 3389 C CA . VAL B 1 49 ? 19.419 6.857 -15.258 1.00 35.49 48 VAL B CA 1
ATOM 3390 C C . VAL B 1 49 ? 17.919 6.885 -15.073 1.00 35.03 48 VAL B C 1
ATOM 3391 O O . VAL B 1 49 ? 17.417 7.273 -14.015 1.00 35.45 48 VAL B O 1
ATOM 3395 N N . THR B 1 50 ? 17.212 6.475 -16.120 1.00 34.83 49 THR B N 1
ATOM 3396 C CA . THR B 1 50 ? 15.757 6.526 -16.156 1.00 34.67 49 THR B CA 1
ATOM 3397 C C . THR B 1 50 ? 15.081 5.205 -16.541 1.00 32.50 49 THR B C 1
ATOM 3398 O O . THR B 1 50 ? 13.874 5.086 -16.358 1.00 32.37 49 THR B O 1
ATOM 3402 N N . ARG B 1 51 ? 15.834 4.228 -17.054 1.00 32.36 50 ARG B N 1
ATOM 3403 C CA . ARG B 1 51 ? 15.272 2.924 -17.328 1.00 33.39 50 ARG B CA 1
ATOM 3404 C C . ARG B 1 51 ? 15.189 2.119 -16.041 1.00 31.71 50 ARG B C 1
ATOM 3405 O O . ARG B 1 51 ? 16.077 2.181 -15.198 1.00 33.32 50 ARG B O 1
ATOM 3413 N N . TYR B 1 52 ? 14.110 1.359 -15.921 1.00 30.53 51 TYR B N 1
ATOM 3414 C CA . TYR B 1 52 ? 13.847 0.491 -14.778 1.00 30.56 51 TYR B CA 1
ATOM 3415 C C . TYR B 1 52 ? 15.058 -0.322 -14.339 1.00 31.73 51 TYR B C 1
ATOM 3416 O O . TYR B 1 52 ? 15.447 -0.255 -13.176 1.00 29.23 51 TYR B O 1
ATOM 3425 N N . ASP B 1 53 ? 15.658 -1.092 -15.248 1.00 31.51 52 ASP B N 1
ATOM 3426 C CA . ASP B 1 53 ? 16.813 -1.898 -14.849 1.00 36.30 52 ASP B CA 1
ATOM 3427 C C . ASP B 1 53 ? 17.970 -1.078 -14.270 1.00 34.89 52 ASP B C 1
ATOM 3428 O O . ASP B 1 53 ? 18.597 -1.488 -13.284 1.00 35.70 52 ASP B O 1
ATOM 3433 N N . ASP B 1 54 ? 18.229 0.076 -14.865 1.00 32.84 53 ASP B N 1
ATOM 3434 C CA . ASP B 1 54 ? 19.310 0.932 -14.391 1.00 34.35 53 ASP B CA 1
ATOM 3435 C C . ASP B 1 54 ? 19.019 1.598 -13.049 1.00 31.08 53 ASP B C 1
ATOM 3436 O O . ASP B 1 54 ? 19.872 1.623 -12.181 1.00 32.09 53 ASP B O 1
ATOM 3441 N N . VAL B 1 55 ? 17.815 2.115 -12.892 1.00 29.10 54 VAL B N 1
ATOM 3442 C CA . VAL B 1 55 ? 17.354 2.677 -11.632 1.00 28.73 54 VAL B CA 1
ATOM 3443 C C . VAL B 1 55 ? 17.383 1.624 -10.549 1.00 29.80 54 VAL B C 1
ATOM 3444 O O . VAL B 1 55 ? 17.791 1.916 -9.419 1.00 31.72 54 VAL B O 1
ATOM 3448 N N . ARG B 1 56 ? 16.931 0.420 -10.867 1.00 28.80 55 ARG B N 1
ATOM 3449 C CA . ARG B 1 56 ? 16.963 -0.653 -9.878 1.00 30.64 55 ARG B CA 1
ATOM 3450 C C . ARG B 1 56 ? 18.387 -0.950 -9.416 1.00 30.87 55 ARG B C 1
ATOM 3451 O O . ARG B 1 56 ? 18.637 -1.063 -8.221 1.00 30.89 55 ARG B O 1
ATOM 3459 N N . ALA B 1 57 ? 19.301 -1.055 -10.379 1.00 33.35 56 ALA B N 1
ATOM 3460 C CA . ALA B 1 57 ? 20.703 -1.304 -10.111 1.00 34.23 56 ALA B CA 1
ATOM 3461 C C . ALA B 1 57 ? 21.270 -0.181 -9.244 1.00 34.65 56 ALA B C 1
ATOM 3462 O O . ALA B 1 57 ? 21.888 -0.459 -8.221 1.00 35.33 56 ALA B O 1
ATOM 3464 N N . ALA B 1 58 ? 21.036 1.065 -9.643 1.00 32.49 57 ALA B N 1
ATOM 3465 C CA . ALA B 1 58 ? 21.547 2.231 -8.921 1.00 32.71 57 ALA B CA 1
ATOM 3466 C C . ALA B 1 58 ? 21.105 2.232 -7.478 1.00 31.61 57 ALA B C 1
ATOM 3467 O O . ALA B 1 58 ? 21.900 2.553 -6.620 1.00 32.10 57 ALA B O 1
ATOM 3469 N N . ASN B 1 59 ? 19.866 1.858 -7.214 1.00 31.55 58 ASN B N 1
ATOM 3470 C CA . ASN B 1 59 ? 19.331 1.903 -5.854 1.00 32.69 58 ASN B CA 1
ATOM 3471 C C . ASN B 1 59 ? 19.506 0.640 -5.026 1.00 32.50 58 ASN B C 1
ATOM 3472 O O . ASN B 1 59 ? 19.199 0.636 -3.860 1.00 33.08 58 ASN B O 1
ATOM 3477 N N . SER B 1 60 ? 20.003 -0.433 -5.620 1.00 32.74 59 SER B N 1
ATOM 3478 C CA . SER B 1 60 ? 20.144 -1.701 -4.902 1.00 34.38 59 SER B CA 1
ATOM 3479 C C . SER B 1 60 ? 21.481 -2.441 -5.071 1.00 33.78 59 SER B C 1
ATOM 3480 O O . SER B 1 60 ? 21.793 -3.234 -4.234 1.00 31.77 59 SER B O 1
ATOM 3483 N N . ASP B 1 61 ? 22.260 -2.203 -6.125 1.00 35.13 60 ASP B N 1
ATOM 3484 C CA . ASP B 1 61 ? 23.480 -2.953 -6.353 1.00 37.87 60 ASP B CA 1
ATOM 3485 C C . ASP B 1 61 ? 24.505 -2.509 -5.306 1.00 40.93 60 ASP B C 1
ATOM 3486 O O . ASP B 1 61 ? 24.677 -1.316 -5.105 1.00 37.27 60 ASP B O 1
ATOM 3491 N N . PRO B 1 62 ? 25.193 -3.473 -4.647 1.00 45.20 61 PRO B N 1
ATOM 3492 C CA . PRO B 1 62 ? 26.090 -3.104 -3.545 1.00 47.13 61 PRO B CA 1
ATOM 3493 C C . PRO B 1 62 ? 27.377 -2.429 -4.016 1.00 46.17 61 PRO B C 1
ATOM 3494 O O . PRO B 1 62 ? 28.185 -2.021 -3.180 1.00 49.83 61 PRO B O 1
ATOM 3498 N N . ARG B 1 63 ? 27.546 -2.280 -5.328 1.00 41.91 62 ARG B N 1
ATOM 3499 C CA . ARG B 1 63 ? 28.626 -1.471 -5.884 1.00 43.46 62 ARG B CA 1
ATOM 3500 C C . ARG B 1 63 ? 28.385 0.049 -5.862 1.00 44.09 62 ARG B C 1
ATOM 3501 O O . ARG B 1 63 ? 29.260 0.817 -6.257 1.00 46.87 62 ARG B O 1
ATOM 3509 N N . PHE B 1 64 ? 27.194 0.477 -5.454 1.00 41.02 63 PHE B N 1
ATOM 3510 C CA . PHE B 1 64 ? 26.886 1.889 -5.260 1.00 38.10 63 PHE B CA 1
ATOM 3511 C C . PHE B 1 64 ? 26.772 2.141 -3.771 1.00 35.05 63 PHE B C 1
ATOM 3512 O O . PHE B 1 64 ? 26.192 1.322 -3.065 1.00 37.10 63 PHE B O 1
ATOM 3520 N N . SER B 1 65 ? 27.309 3.271 -3.317 1.00 33.34 64 SER B N 1
ATOM 3521 C CA . SER B 1 65 ? 27.251 3.680 -1.926 1.00 32.44 64 SER B CA 1
ATOM 3522 C C . SER B 1 65 ? 26.295 4.838 -1.730 1.00 32.38 64 SER B C 1
ATOM 3523 O O . SER B 1 65 ? 26.233 5.766 -2.548 1.00 30.95 64 SER B O 1
ATOM 3526 N N . ARG B 1 66 ? 25.584 4.785 -0.605 1.00 29.95 65 ARG B N 1
ATOM 3527 C CA . ARG B 1 66 ? 24.811 5.911 -0.095 1.00 32.12 65 ARG B CA 1
ATOM 3528 C C . ARG B 1 66 ? 25.538 6.736 0.975 1.00 34.26 65 ARG B C 1
ATOM 3529 O O . ARG B 1 66 ? 25.224 7.895 1.164 1.00 38.02 65 ARG B O 1
ATOM 3537 N N . ALA B 1 67 ? 26.490 6.123 1.679 1.00 38.17 66 ALA B N 1
ATOM 3538 C CA . ALA B 1 67 ? 27.211 6.760 2.805 1.00 37.64 66 ALA B CA 1
ATOM 3539 C C . ALA B 1 67 ? 28.314 7.705 2.386 1.00 41.43 66 ALA B C 1
ATOM 3540 O O . ALA B 1 67 ? 28.437 8.803 2.940 1.00 42.93 66 ALA B O 1
ATOM 3542 N N . GLN B 1 68 ? 29.090 7.308 1.372 1.00 45.20 67 GLN B N 1
ATOM 3543 C CA . GLN B 1 68 ? 30.315 8.002 1.012 1.00 47.09 67 GLN B CA 1
ATOM 3544 C C . GLN B 1 68 ? 30.108 9.047 -0.099 1.00 50.28 67 GLN B C 1
ATOM 3545 O O . GLN B 1 68 ? 30.936 9.190 -0.995 1.00 51.19 67 GLN B O 1
ATOM 3551 N N . ILE B 1 69 ? 29.016 9.814 0.022 1.00 55.99 68 ILE B N 1
ATOM 3552 C CA . ILE B 1 69 ? 28.791 11.058 -0.750 1.00 59.52 68 ILE B CA 1
ATOM 3553 C C . ILE B 1 69 ? 29.880 12.091 -0.466 1.00 59.22 68 ILE B C 1
ATOM 3554 O O . ILE B 1 69 ? 30.587 11.986 0.540 1.00 65.96 68 ILE B O 1
ATOM 3559 N N . GLY B 1 70 ? 29.993 13.102 -1.326 1.00 58.91 69 GLY B N 1
ATOM 3560 C CA . GLY B 1 70 ? 30.957 14.193 -1.124 1.00 62.48 69 GLY B CA 1
ATOM 3561 C C . GLY B 1 70 ? 30.548 15.517 -1.762 1.00 64.11 69 GLY B C 1
ATOM 3562 O O . GLY B 1 70 ? 29.374 15.718 -2.087 1.00 58.95 69 GLY B O 1
ATOM 3563 N N . GLU B 1 71 ? 31.523 16.419 -1.914 1.00 62.28 70 GLU B N 1
ATOM 3564 C CA . GLU B 1 71 ? 31.293 17.782 -2.403 1.00 64.63 70 GLU B CA 1
ATOM 3565 C C . GLU B 1 71 ? 30.922 17.789 -3.871 1.00 71.87 70 GLU B C 1
ATOM 3566 O O . GLU B 1 71 ? 29.990 18.495 -4.270 1.00 67.13 70 GLU B O 1
ATOM 3568 N N . ASP B 1 72 ? 31.675 17.026 -4.669 1.00 71.79 71 ASP B N 1
ATOM 3569 C CA . ASP B 1 72 ? 31.402 16.901 -6.101 1.00 73.62 71 ASP B CA 1
ATOM 3570 C C . ASP B 1 72 ? 30.233 15.946 -6.412 1.00 70.11 71 ASP B C 1
ATOM 3571 O O . ASP B 1 72 ? 30.081 15.546 -7.565 1.00 72.77 71 ASP B O 1
ATOM 3573 N N . THR B 1 73 ? 29.412 15.600 -5.410 1.00 66.55 72 THR B N 1
ATOM 3574 C CA . THR B 1 73 ? 28.241 14.747 -5.604 1.00 67.12 72 THR B CA 1
ATOM 3575 C C . THR B 1 73 ? 27.046 15.569 -6.090 1.00 68.65 72 THR B C 1
ATOM 3576 O O . THR B 1 73 ? 26.605 16.481 -5.376 1.00 63.67 72 THR B O 1
ATOM 3580 N N . PRO B 1 74 ? 26.515 15.252 -7.296 1.00 67.77 73 PRO B N 1
ATOM 3581 C CA . PRO B 1 74 ? 25.367 15.989 -7.834 1.00 62.27 73 PRO B CA 1
ATOM 3582 C C . PRO B 1 74 ? 24.213 15.962 -6.845 1.00 62.72 73 PRO B C 1
ATOM 3583 O O . PRO B 1 74 ? 23.982 14.940 -6.208 1.00 61.76 73 PRO B O 1
ATOM 3587 N N . ARG B 1 75 ? 23.551 17.098 -6.675 1.00 62.98 74 ARG B N 1
ATOM 3588 C CA . ARG B 1 75 ? 22.466 17.234 -5.707 1.00 62.43 74 ARG B CA 1
ATOM 3589 C C . ARG B 1 75 ? 21.753 18.553 -5.951 1.00 63.74 74 ARG B C 1
ATOM 3590 O O . ARG B 1 75 ? 22.303 19.456 -6.584 1.00 66.47 74 ARG B O 1
ATOM 3598 N N . THR B 1 76 ? 20.547 18.668 -5.416 1.00 69.44 75 THR B N 1
ATOM 3599 C CA . THR B 1 76 ? 19.734 19.873 -5.569 1.00 75.26 75 THR B CA 1
ATOM 3600 C C . THR B 1 76 ? 19.813 20.800 -4.353 1.00 84.75 75 THR B C 1
ATOM 3601 O O . THR B 1 76 ? 19.258 21.892 -4.394 1.00 77.37 75 THR B O 1
ATOM 3605 N N . THR B 1 77 ? 20.522 20.384 -3.297 1.00 93.71 76 THR B N 1
ATOM 3606 C CA . THR B 1 77 ? 20.586 21.139 -2.036 1.00 99.03 76 THR B CA 1
ATOM 3607 C C . THR B 1 77 ? 22.041 21.448 -1.651 1.00 98.95 76 THR B C 1
ATOM 3608 O O . THR B 1 77 ? 22.932 20.649 -1.942 1.00 101.17 76 THR B O 1
ATOM 3612 N N . PRO B 1 78 ? 22.293 22.609 -1.010 1.00 101.20 77 PRO B N 1
ATOM 3613 C CA . PRO B 1 78 ? 23.630 22.875 -0.470 1.00 97.05 77 PRO B CA 1
ATOM 3614 C C . PRO B 1 78 ? 23.756 22.441 0.989 1.00 86.03 77 PRO B C 1
ATOM 3615 O O . PRO B 1 78 ? 24.336 21.393 1.269 1.00 75.34 77 PRO B O 1
ATOM 3619 N N . ASP B 1 84 ? 23.491 10.166 9.261 1.00 57.29 83 ASP B N 1
ATOM 3620 C CA . ASP B 1 84 ? 23.012 9.420 10.426 1.00 61.85 83 ASP B CA 1
ATOM 3621 C C . ASP B 1 84 ? 22.063 8.255 10.062 1.00 57.76 83 ASP B C 1
ATOM 3622 O O . ASP B 1 84 ? 22.207 7.130 10.562 1.00 59.05 83 ASP B O 1
ATOM 3624 N N . THR B 1 85 ? 21.098 8.563 9.194 1.00 52.80 84 THR B N 1
ATOM 3625 C CA . THR B 1 85 ? 19.938 7.721 8.896 1.00 43.00 84 THR B CA 1
ATOM 3626 C C . THR B 1 85 ? 20.306 6.340 8.335 1.00 40.01 84 THR B C 1
ATOM 3627 O O . THR B 1 85 ? 21.258 6.218 7.569 1.00 39.55 84 THR B O 1
ATOM 3631 N N . ILE B 1 86 ? 19.506 5.331 8.666 1.00 29.15 85 ILE B N 1
ATOM 3632 C CA . ILE B 1 86 ? 19.576 4.049 7.992 1.00 30.33 85 ILE B CA 1
ATOM 3633 C C . ILE B 1 86 ? 19.515 4.147 6.441 1.00 29.44 85 ILE B C 1
ATOM 3634 O O . ILE B 1 86 ? 20.166 3.377 5.761 1.00 27.06 85 ILE B O 1
ATOM 3639 N N . LEU B 1 87 ? 18.757 5.104 5.903 1.00 31.49 86 LEU B N 1
ATOM 3640 C CA . LEU B 1 87 ? 18.667 5.337 4.451 1.00 34.07 86 LEU B CA 1
ATOM 3641 C C . LEU B 1 87 ? 19.990 5.651 3.774 1.00 34.38 86 LEU B C 1
ATOM 3642 O O . LEU B 1 87 ? 20.163 5.341 2.590 1.00 38.42 86 LEU B O 1
ATOM 3647 N N . SER B 1 88 ? 20.907 6.249 4.525 1.00 32.02 87 SER B N 1
ATOM 3648 C CA . SER B 1 88 ? 22.221 6.670 4.045 1.00 36.24 87 SER B CA 1
ATOM 3649 C C . SER B 1 88 ? 23.382 5.755 4.482 1.00 34.70 87 SER B C 1
ATOM 3650 O O . SER B 1 88 ? 24.530 6.093 4.239 1.00 34.30 87 SER B O 1
ATOM 3653 N N . LEU B 1 89 ? 23.104 4.624 5.134 1.00 29.24 88 LEU B N 1
ATOM 3654 C CA . LEU B 1 89 ? 24.157 3.676 5.499 1.00 27.98 88 LEU B CA 1
ATOM 3655 C C . LEU B 1 89 ? 24.316 2.605 4.430 1.00 26.57 88 LEU B C 1
ATOM 3656 O O . LEU B 1 89 ? 23.355 2.252 3.778 1.00 28.52 88 LEU B O 1
ATOM 3661 N N . ASP B 1 90 ? 25.518 2.078 4.309 1.00 26.26 89 ASP B N 1
ATOM 3662 C CA . ASP B 1 90 ? 25.805 0.915 3.489 1.00 30.41 89 ASP B CA 1
ATOM 3663 C C . ASP B 1 90 ? 26.156 -0.271 4.398 1.00 31.34 89 ASP B C 1
ATOM 3664 O O . ASP B 1 90 ? 26.387 -0.079 5.619 1.00 29.36 89 ASP B O 1
ATOM 3669 N N . PRO B 1 91 ? 26.190 -1.490 3.814 1.00 31.71 90 PRO B N 1
ATOM 3670 C CA . PRO B 1 91 ? 26.695 -2.632 4.568 1.00 34.87 90 PRO B CA 1
ATOM 3671 C C . PRO B 1 91 ? 28.156 -2.407 4.910 1.00 36.15 90 PRO B C 1
ATOM 3672 O O . PRO B 1 91 ? 28.840 -1.750 4.136 1.00 43.56 90 PRO B O 1
ATOM 3676 N N . PRO B 1 92 ? 28.640 -2.929 6.034 1.00 38.02 91 PRO B N 1
ATOM 3677 C CA . PRO B 1 92 ? 27.888 -3.822 6.907 1.00 36.29 91 PRO B CA 1
ATOM 3678 C C . PRO B 1 92 ? 27.124 -3.094 8.039 1.00 34.26 91 PRO B C 1
ATOM 3679 O O . PRO B 1 92 ? 26.351 -3.743 8.730 1.00 35.29 91 PRO B O 1
ATOM 3683 N N . GLU B 1 93 ? 27.309 -1.780 8.198 1.00 30.79 92 GLU B N 1
ATOM 3684 C CA . GLU B 1 93 ? 26.637 -0.999 9.266 1.00 28.79 92 GLU B CA 1
ATOM 3685 C C . GLU B 1 93 ? 25.125 -1.099 9.069 1.00 26.80 92 GLU B C 1
ATOM 3686 O O . GLU B 1 93 ? 24.361 -1.353 10.020 1.00 23.78 92 GLU B O 1
ATOM 3692 N N . HIS B 1 94 ? 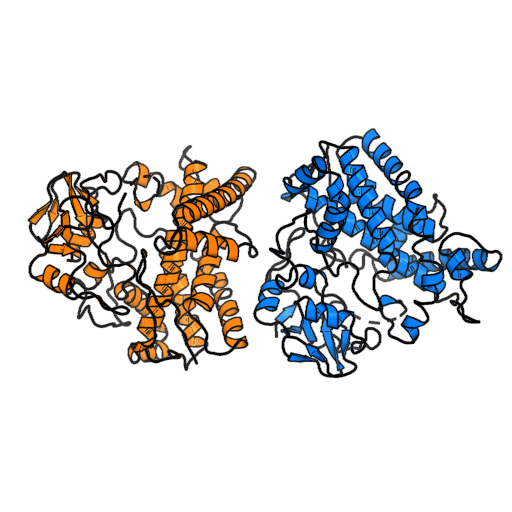24.704 -0.938 7.805 1.00 23.78 93 HIS B N 1
ATOM 3693 C CA . HIS B 1 94 ? 23.297 -1.016 7.451 1.00 22.04 93 HIS B CA 1
ATOM 3694 C C . HIS B 1 94 ? 22.697 -2.367 7.830 1.00 22.34 93 HIS B C 1
ATOM 3695 O O . HIS B 1 94 ? 21.593 -2.446 8.317 1.00 22.19 93 HIS B O 1
ATOM 3702 N N . THR B 1 95 ? 23.436 -3.418 7.559 1.00 24.89 94 THR B N 1
ATOM 3703 C CA . THR B 1 95 ? 22.986 -4.775 7.783 1.00 25.29 94 THR B CA 1
ATOM 3704 C C . THR B 1 95 ? 22.721 -5.027 9.247 1.00 25.03 94 THR B C 1
ATOM 3705 O O . THR B 1 95 ? 21.708 -5.616 9.588 1.00 25.93 94 THR B O 1
ATOM 3709 N N . ARG B 1 96 ? 23.643 -4.600 10.100 1.00 25.44 95 ARG B N 1
ATOM 3710 C CA . ARG B 1 96 ? 23.457 -4.705 11.556 1.00 27.26 95 ARG B CA 1
ATOM 3711 C C . ARG B 1 96 ? 22.192 -3.971 12.050 1.00 26.34 95 ARG B C 1
ATOM 3712 O O . ARG B 1 96 ? 21.389 -4.503 12.832 1.00 26.20 95 ARG B O 1
ATOM 3720 N N . LEU B 1 97 ? 22.041 -2.736 11.615 1.00 24.28 96 LEU B N 1
ATOM 3721 C CA A LEU B 1 97 ? 20.897 -1.929 12.053 0.50 23.44 96 LEU B CA 1
ATOM 3722 C CA B LEU B 1 97 ? 20.913 -1.913 12.011 0.50 23.18 96 LEU B CA 1
ATOM 3723 C C . LEU B 1 97 ? 19.614 -2.555 11.551 1.00 23.35 96 LEU B C 1
ATOM 3724 O O . LEU B 1 97 ? 18.662 -2.672 12.317 1.00 21.74 96 LEU B O 1
ATOM 3733 N N . ARG B 1 98 ? 19.578 -2.955 10.280 1.00 21.75 97 ARG B N 1
ATOM 3734 C CA . ARG B 1 98 ? 18.390 -3.612 9.736 1.00 22.79 97 ARG B CA 1
ATOM 3735 C C . ARG B 1 98 ? 17.998 -4.912 10.482 1.00 22.38 97 ARG B C 1
ATOM 3736 O O . ARG B 1 98 ? 16.811 -5.195 10.642 1.00 22.31 97 ARG B O 1
ATOM 3744 N N . ARG B 1 99 ? 18.981 -5.742 10.842 1.00 21.99 98 ARG B N 1
ATOM 3745 C CA . ARG B 1 99 ? 18.704 -6.986 11.565 1.00 23.23 98 ARG B CA 1
ATOM 3746 C C . ARG B 1 99 ? 18.034 -6.671 12.896 1.00 22.34 98 ARG B C 1
ATOM 3747 O O . ARG B 1 99 ? 17.111 -7.377 13.316 1.00 23.19 98 ARG B O 1
ATOM 3755 N N . LEU B 1 100 ? 18.531 -5.656 13.598 1.00 20.05 99 LEU B N 1
ATOM 3756 C CA . LEU B 1 100 ? 17.949 -5.284 14.890 1.00 20.49 99 LEU B CA 1
ATOM 3757 C C . LEU B 1 100 ? 16.562 -4.717 14.708 1.00 20.87 99 LEU B C 1
ATOM 3758 O O . LEU B 1 100 ? 15.622 -5.152 15.391 1.00 20.74 99 LEU B O 1
ATOM 3763 N N . LEU B 1 101 ? 16.383 -3.797 13.746 1.00 20.21 100 LEU B N 1
ATOM 3764 C CA . LEU B 1 101 ? 15.048 -3.207 13.477 1.00 19.79 100 LEU B CA 1
ATOM 3765 C C . LEU B 1 101 ? 13.987 -4.224 13.100 1.00 20.03 100 LEU B C 1
ATOM 3766 O O . LEU B 1 101 ? 12.848 -4.074 13.485 1.00 22.88 100 LEU B O 1
ATOM 3771 N N . SER B 1 102 ? 14.370 -5.266 12.372 1.00 21.31 101 SER B N 1
ATOM 3772 C CA . SER B 1 102 ? 13.469 -6.362 11.973 1.00 23.31 101 SER B CA 1
ATOM 3773 C C . SER B 1 102 ? 12.988 -7.279 13.089 1.00 24.66 101 SER B C 1
ATOM 3774 O O . SER B 1 102 ? 12.162 -8.177 12.853 1.00 28.05 101 SER B O 1
ATOM 3777 N N . LYS B 1 103 ? 13.522 -7.101 14.283 1.00 25.73 102 LYS B N 1
ATOM 3778 C CA . LYS B 1 103 ? 12.969 -7.779 15.460 1.00 26.83 102 LYS B CA 1
ATOM 3779 C C . LYS B 1 103 ? 11.661 -7.159 15.877 1.00 26.66 102 LYS B C 1
ATOM 3780 O O . LYS B 1 103 ? 10.877 -7.844 16.506 1.00 30.68 102 LYS B O 1
ATOM 3786 N N . ALA B 1 104 ? 11.440 -5.873 15.568 1.00 27.25 103 ALA B N 1
ATOM 3787 C CA . ALA B 1 104 ? 10.152 -5.194 15.819 1.00 26.58 103 ALA B CA 1
ATOM 3788 C C . ALA B 1 104 ? 9.233 -5.120 14.597 1.00 25.40 103 ALA B C 1
ATOM 3789 O O . ALA B 1 104 ? 8.033 -5.323 14.709 1.00 22.37 103 ALA B O 1
ATOM 3791 N N . PHE B 1 105 ? 9.788 -4.746 13.445 1.00 24.53 104 PHE B N 1
ATOM 3792 C CA . PHE B 1 105 ? 9.003 -4.683 12.217 1.00 24.19 104 PHE B CA 1
ATOM 3793 C C . PHE B 1 105 ? 8.840 -6.080 11.664 1.00 25.49 104 PHE B C 1
ATOM 3794 O O . PHE B 1 105 ? 9.625 -6.507 10.813 1.00 24.05 104 PHE B O 1
ATOM 3802 N N . THR B 1 106 ? 7.848 -6.794 12.181 1.00 24.48 105 THR B N 1
ATOM 3803 C CA . THR B 1 106 ? 7.570 -8.150 11.742 1.00 25.74 105 THR B CA 1
ATOM 3804 C C . THR B 1 106 ? 6.198 -8.172 11.095 1.00 25.81 105 THR B C 1
ATOM 3805 O O . THR B 1 106 ? 5.343 -7.332 11.388 1.00 22.72 105 THR B O 1
ATOM 3809 N N . ALA B 1 107 ? 5.975 -9.153 10.220 1.00 23.28 106 ALA B N 1
ATOM 3810 C CA . ALA B 1 107 ? 4.664 -9.326 9.607 1.00 22.32 106 ALA B CA 1
ATOM 3811 C C . ALA B 1 107 ? 3.563 -9.538 10.635 1.00 23.31 106 ALA B C 1
ATOM 3812 O O . ALA B 1 107 ? 2.429 -9.116 10.431 1.00 23.11 106 ALA B O 1
ATOM 3814 N N . ARG B 1 108 ? 3.887 -10.255 11.705 1.00 24.37 107 ARG B N 1
ATOM 3815 C CA . ARG B 1 108 ? 2.930 -10.539 12.749 1.00 27.92 107 ARG B CA 1
ATOM 3816 C C . ARG B 1 108 ? 2.560 -9.258 13.465 1.00 24.99 107 ARG B C 1
ATOM 3817 O O . ARG B 1 108 ? 1.399 -8.992 13.661 1.00 26.95 107 ARG B O 1
ATOM 3825 N N . ARG B 1 109 ? 3.547 -8.463 13.833 1.00 24.97 108 ARG B N 1
ATOM 3826 C CA . ARG B 1 109 ? 3.252 -7.205 14.566 1.00 26.74 108 ARG B CA 1
ATOM 3827 C C . ARG B 1 109 ? 2.519 -6.177 13.694 1.00 27.71 108 ARG B C 1
ATOM 3828 O O . ARG B 1 109 ? 1.583 -5.519 14.158 1.00 30.55 108 ARG B O 1
ATOM 3836 N N A MET B 1 110 ? 2.963 -6.011 12.450 0.60 26.06 109 MET B N 1
ATOM 3837 N N B MET B 1 110 ? 2.945 -6.015 12.448 0.40 27.31 109 MET B N 1
ATOM 3838 C CA A MET B 1 110 ? 2.324 -5.065 11.542 0.60 25.58 109 MET B CA 1
ATOM 3839 C CA B MET B 1 110 ? 2.312 -5.046 11.571 0.40 27.45 109 MET B CA 1
ATOM 3840 C C A MET B 1 110 ? 0.904 -5.505 11.168 0.60 25.50 109 MET B C 1
ATOM 3841 C C B MET B 1 110 ? 0.904 -5.493 11.148 0.40 26.67 109 MET B C 1
ATOM 3842 O O A MET B 1 110 ? -0.024 -4.710 11.231 0.60 24.68 109 MET B O 1
ATOM 3843 O O B MET B 1 110 ? -0.018 -4.681 11.154 0.40 26.10 109 MET B O 1
ATOM 3852 N N . GLY B 1 111 ? 0.730 -6.779 10.832 1.00 26.51 110 GLY B N 1
ATOM 3853 C CA . GLY B 1 111 ? -0.581 -7.324 10.430 1.00 26.93 110 GLY B CA 1
ATOM 3854 C C . GLY B 1 111 ? -1.651 -7.244 11.507 1.00 29.05 110 GLY B C 1
ATOM 3855 O O . GLY B 1 111 ? -2.843 -7.090 11.219 1.00 29.47 110 GLY B O 1
ATOM 3856 N N . ALA B 1 112 ? -1.234 -7.339 12.758 1.00 30.50 111 ALA B N 1
ATOM 3857 C CA . ALA B 1 112 ? -2.170 -7.260 13.875 1.00 31.13 111 ALA B CA 1
ATOM 3858 C C . ALA B 1 112 ? -2.732 -5.869 14.062 1.00 29.12 111 ALA B C 1
ATOM 3859 O O . ALA B 1 112 ? -3.702 -5.702 14.774 1.00 28.37 111 ALA B O 1
ATOM 3861 N N . MET B 1 113 ? -2.167 -4.867 13.389 1.00 28.77 112 MET B N 1
ATOM 3862 C CA . MET B 1 113 ? -2.708 -3.530 13.439 1.00 27.40 112 MET B CA 1
ATOM 3863 C C . MET B 1 113 ? -3.946 -3.262 12.605 1.00 27.36 112 MET B C 1
ATOM 3864 O O . MET B 1 113 ? -4.522 -2.185 12.760 1.00 28.28 112 MET B O 1
ATOM 3869 N N . GLN B 1 114 ? -4.387 -4.215 11.775 1.00 26.57 113 GLN B N 1
ATOM 3870 C CA . GLN B 1 114 ? -5.467 -3.970 10.798 1.00 27.45 113 GLN B CA 1
ATOM 3871 C C . GLN B 1 114 ? -6.731 -3.380 11.388 1.00 27.13 113 GLN B C 1
ATOM 3872 O O . GLN B 1 114 ? -7.240 -2.393 10.882 1.00 25.82 113 GLN B O 1
ATOM 3878 N N . SER B 1 115 ? -7.262 -4.021 12.425 1.00 27.51 114 SER B N 1
ATOM 3879 C CA . SER B 1 115 ? -8.502 -3.583 13.055 1.00 28.36 114 SER B CA 1
ATOM 3880 C C . SER B 1 115 ? -8.440 -2.189 13.622 1.00 26.47 114 SER B C 1
ATOM 3881 O O . SER B 1 115 ? -9.377 -1.426 13.483 1.00 26.52 114 SER B O 1
ATOM 3884 N N . TRP B 1 116 ? -7.353 -1.900 14.307 1.00 24.76 115 TRP B N 1
ATOM 3885 C CA . TRP B 1 116 ? -7.116 -0.593 14.858 1.00 24.64 115 TRP B CA 1
ATOM 3886 C C . TRP B 1 116 ? -7.008 0.472 13.735 1.00 22.23 115 TRP B C 1
ATOM 3887 O O . TRP B 1 116 ? -7.523 1.543 13.891 1.00 21.50 115 TRP B O 1
ATOM 3898 N N . LEU B 1 117 ? -6.342 0.165 12.628 1.00 20.37 116 LEU B N 1
ATOM 3899 C CA . LEU B 1 117 ? -6.319 1.098 11.493 1.00 21.61 116 LEU B CA 1
ATOM 3900 C C . LEU B 1 117 ? -7.710 1.449 10.994 1.00 21.08 116 LEU B C 1
ATOM 3901 O O . LEU B 1 117 ? -8.008 2.620 10.750 1.00 22.55 116 LEU B O 1
ATOM 3906 N N . GLU B 1 118 ? -8.538 0.434 10.840 1.00 23.03 117 GLU B N 1
ATOM 3907 C CA . GLU B 1 118 ? -9.931 0.592 10.365 1.00 24.23 117 GLU B CA 1
ATOM 3908 C C . GLU B 1 118 ? -10.785 1.468 11.276 1.00 24.39 117 GLU B C 1
ATOM 3909 O O . GLU B 1 118 ? -11.567 2.321 10.807 1.00 23.28 117 GLU B O 1
ATOM 3915 N N . GLU B 1 119 ? -10.653 1.265 12.584 1.00 24.56 118 GLU B N 1
ATOM 3916 C CA A GLU B 1 119 ? -11.387 2.085 13.553 0.50 25.41 118 GLU B CA 1
ATOM 3917 C CA B GLU B 1 119 ? -11.385 2.073 13.550 0.50 25.39 118 GLU B CA 1
ATOM 3918 C C . GLU B 1 119 ? -10.828 3.507 13.634 1.00 25.43 118 GLU B C 1
ATOM 3919 O O . GLU B 1 119 ? -11.577 4.453 13.812 1.00 25.52 118 GLU B O 1
ATOM 3924 N N . LEU B 1 120 ? -9.509 3.656 13.541 1.00 25.19 119 LEU B N 1
ATOM 3925 C CA . LEU B 1 120 ? -8.888 4.984 13.520 1.00 23.93 119 LEU B CA 1
ATOM 3926 C C . LEU B 1 120 ? -9.394 5.787 12.308 1.00 24.76 119 LEU B C 1
ATOM 3927 O O . LEU B 1 120 ? -9.883 6.908 12.428 1.00 24.58 119 LEU B O 1
ATOM 3932 N N . PHE B 1 121 ? -9.318 5.188 11.126 1.00 22.14 120 PHE B N 1
ATOM 3933 C CA . PHE B 1 121 ? -9.811 5.885 9.960 1.00 22.26 120 PHE B CA 1
ATOM 3934 C C . PHE B 1 121 ? -11.313 6.154 10.014 1.00 22.42 120 PHE B C 1
ATOM 3935 O O . PHE B 1 121 ? -11.749 7.211 9.605 1.00 22.84 120 PHE B O 1
ATOM 3943 N N . ALA B 1 122 ? -12.102 5.214 10.533 1.00 22.49 121 ALA B N 1
ATOM 3944 C CA . ALA B 1 122 ? -13.555 5.406 10.607 1.00 24.35 121 ALA B CA 1
ATOM 3945 C C . ALA B 1 122 ? -13.934 6.620 11.503 1.00 26.00 121 ALA B C 1
ATOM 3946 O O . ALA B 1 122 ? -14.852 7.374 11.206 1.00 24.12 121 ALA B O 1
ATOM 3948 N N . GLY B 1 123 ? -13.217 6.774 12.610 1.00 27.55 122 GLY B N 1
ATOM 3949 C CA . GLY B 1 123 ? -13.375 7.952 13.472 1.00 28.09 122 GLY B CA 1
ATOM 3950 C C . GLY B 1 123 ? -13.038 9.251 12.742 1.00 26.87 122 GLY B C 1
ATOM 3951 O O . GLY B 1 123 ? -13.743 10.234 12.897 1.00 25.85 122 GLY B O 1
ATOM 3952 N N . LEU B 1 124 ? -11.969 9.275 11.956 1.00 26.04 123 LEU B N 1
ATOM 3953 C CA . LEU B 1 124 ? -11.620 10.492 11.183 1.00 25.88 123 LEU B CA 1
ATOM 3954 C C . LEU B 1 124 ? -12.671 10.824 10.133 1.00 26.14 123 LEU B C 1
ATOM 3955 O O . LEU B 1 124 ? -13.074 11.973 10.000 1.00 25.58 123 LEU B O 1
ATOM 3960 N N . LEU B 1 125 ? -13.145 9.803 9.426 1.00 25.38 124 LEU B N 1
ATOM 3961 C CA . LEU B 1 125 ? -14.260 9.962 8.493 1.00 25.29 124 LEU B CA 1
ATOM 3962 C C . LEU B 1 125 ? -15.530 10.461 9.181 1.00 25.88 124 LEU B C 1
ATOM 3963 O O . LEU B 1 125 ? -16.207 11.333 8.658 1.00 26.81 124 LEU B O 1
ATOM 3968 N N . ASP B 1 126 ? -15.877 9.913 10.337 1.00 26.69 125 ASP B N 1
ATOM 3969 C CA . ASP B 1 126 ? -17.062 10.390 11.077 1.00 29.65 125 ASP B CA 1
ATOM 3970 C C . ASP B 1 126 ? -17.010 11.891 11.319 1.00 28.18 125 ASP B C 1
ATOM 3971 O O . ASP B 1 126 ? -18.011 12.554 11.202 1.00 29.07 125 ASP B O 1
ATOM 3976 N N . GLY B 1 127 ? -15.844 12.398 11.710 1.00 28.92 126 GLY B N 1
ATOM 3977 C CA . GLY B 1 127 ? -15.663 13.822 12.012 1.00 28.73 126 GLY B CA 1
ATOM 3978 C C . GLY B 1 127 ? -15.811 14.681 10.789 1.00 27.83 126 GLY B C 1
ATOM 3979 O O . GLY B 1 127 ? -16.481 15.708 10.816 1.00 26.61 126 GLY B O 1
ATOM 3980 N N . VAL B 1 128 ? -15.210 14.222 9.692 1.00 28.80 127 VAL B N 1
ATOM 3981 C CA . VAL B 1 128 ? -15.387 14.851 8.387 1.00 29.28 127 VAL B CA 1
ATOM 3982 C C . VAL B 1 128 ? -16.863 14.889 7.995 1.00 28.81 127 VAL B C 1
ATOM 3983 O O . VAL B 1 128 ? -17.377 15.908 7.537 1.00 31.01 127 VAL B O 1
ATOM 3987 N N . GLU B 1 129 ? -17.531 13.770 8.155 1.00 28.55 128 GLU B N 1
ATOM 3988 C CA . GLU B 1 129 ? -18.929 13.656 7.787 1.00 32.29 128 GLU B CA 1
ATOM 3989 C C . GLU B 1 129 ? -19.791 14.571 8.668 1.00 33.39 128 GLU B C 1
ATOM 3990 O O . GLU B 1 129 ? -20.694 15.226 8.173 1.00 31.12 128 GLU B O 1
ATOM 3996 N N . ARG B 1 130 ? -19.489 14.649 9.970 1.00 31.89 129 ARG B N 1
ATOM 3997 C CA . ARG B 1 130 ? -20.253 15.533 10.890 1.00 34.44 129 ARG B CA 1
ATOM 3998 C C . ARG B 1 130 ? -20.088 17.014 10.552 1.00 34.41 129 ARG B C 1
ATOM 3999 O O . ARG B 1 130 ? -21.059 17.751 10.561 1.00 38.97 129 ARG B O 1
ATOM 4007 N N . THR B 1 131 ? -18.875 17.404 10.180 1.00 34.68 130 THR B N 1
ATOM 4008 C CA . THR B 1 131 ? -18.554 18.782 9.798 1.00 37.01 130 THR B CA 1
ATOM 4009 C C . THR B 1 131 ? -19.187 19.201 8.502 1.00 35.46 130 THR B C 1
ATOM 4010 O O . THR B 1 131 ? -19.585 20.363 8.352 1.00 37.49 130 THR B O 1
ATOM 4014 N N . GLY B 1 132 ? -19.300 18.259 7.566 1.00 33.92 131 GLY B N 1
ATOM 4015 C CA . GLY B 1 132 ? -19.927 18.522 6.263 1.00 34.55 131 GLY B CA 1
ATOM 4016 C C . GLY B 1 132 ? -18.907 18.970 5.233 1.00 34.51 131 GLY B C 1
ATOM 4017 O O . GLY B 1 132 ? -17.815 19.411 5.552 1.00 33.96 131 GLY B O 1
ATOM 4018 N N . HIS B 1 133 ? -19.241 18.780 3.973 1.00 38.14 132 HIS B N 1
ATOM 4019 C CA . HIS B 1 133 ? -18.305 19.119 2.909 1.00 39.19 132 HIS B CA 1
ATOM 4020 C C . HIS B 1 133 ? -18.292 20.659 2.741 1.00 39.64 132 HIS B C 1
ATOM 4021 O O . HIS B 1 133 ? -19.296 21.328 3.035 1.00 38.81 132 HIS B O 1
ATOM 4028 N N . PRO B 1 134 ? -17.206 21.220 2.216 1.00 39.24 133 PRO B N 1
ATOM 4029 C CA . PRO B 1 134 ? -16.055 20.469 1.732 1.00 39.59 133 PRO B CA 1
ATOM 4030 C C . PRO B 1 134 ? -15.096 20.171 2.860 1.00 38.43 133 PRO B C 1
ATOM 4031 O O . PRO B 1 134 ? -14.998 20.936 3.811 1.00 36.94 133 PRO B O 1
ATOM 4035 N N . ALA B 1 135 ? -14.406 19.052 2.742 1.00 33.44 134 ALA B N 1
ATOM 4036 C CA . ALA B 1 135 ? -13.318 18.732 3.612 1.00 31.20 134 ALA B CA 1
ATOM 4037 C C . ALA B 1 135 ? -12.018 18.749 2.811 1.00 30.42 134 ALA B C 1
ATOM 4038 O O . ALA B 1 135 ? -12.010 18.727 1.575 1.00 30.70 134 ALA B O 1
ATOM 4040 N N . ASP B 1 136 ? -10.912 18.801 3.536 1.00 30.50 135 ASP B N 1
ATOM 4041 C CA . ASP B 1 136 ? -9.585 18.768 2.957 1.00 30.61 135 ASP B CA 1
ATOM 4042 C C . ASP B 1 136 ? -8.996 17.388 3.235 1.00 29.33 135 ASP B C 1
ATOM 4043 O O . ASP B 1 136 ? -8.751 17.057 4.373 1.00 26.18 135 ASP B O 1
ATOM 4048 N N . ILE B 1 137 ? -8.790 16.581 2.179 1.00 25.96 136 ILE B N 1
ATOM 4049 C CA . ILE B 1 137 ? -8.107 15.305 2.298 1.00 25.89 136 ILE B CA 1
ATOM 4050 C C . ILE B 1 137 ? -6.783 15.388 3.043 1.00 25.48 136 ILE B C 1
ATOM 4051 O O . ILE B 1 137 ? -6.492 14.499 3.876 1.00 28.83 136 ILE B O 1
ATOM 4056 N N . VAL B 1 138 ? -6.004 16.437 2.782 1.00 23.55 137 VAL B N 1
ATOM 4057 C CA . VAL B 1 138 ? -4.650 16.546 3.335 1.00 24.97 137 VAL B CA 1
ATOM 4058 C C . VAL B 1 138 ? -4.703 16.759 4.872 1.00 26.35 137 VAL B C 1
ATOM 4059 O O . VAL B 1 138 ? -4.129 15.972 5.647 1.00 24.72 137 VAL B O 1
ATOM 4063 N N . ARG B 1 139 ? -5.384 17.813 5.301 1.00 29.02 138 ARG B N 1
ATOM 4064 C CA . ARG B 1 139 ? -5.396 18.211 6.721 1.00 32.09 138 ARG B CA 1
ATOM 4065 C C . ARG B 1 139 ? -6.344 17.393 7.570 1.00 27.72 138 ARG B C 1
ATOM 4066 O O . ARG B 1 139 ? -6.051 17.164 8.731 1.00 25.81 138 ARG B O 1
ATOM 4074 N N . ASP B 1 140 ? -7.506 17.035 7.014 1.00 25.71 139 ASP B N 1
ATOM 4075 C CA . ASP B 1 140 ? -8.584 16.429 7.774 1.00 26.62 139 ASP B CA 1
ATOM 4076 C C . ASP B 1 140 ? -8.484 14.901 7.822 1.00 25.62 139 ASP B C 1
ATOM 4077 O O . ASP B 1 140 ? -9.071 14.274 8.692 1.00 26.00 139 ASP B O 1
ATOM 4082 N N . LEU B 1 141 ? -7.837 14.264 6.851 1.00 24.85 140 LEU B N 1
ATOM 4083 C CA . LEU B 1 141 ? -7.802 12.787 6.847 1.00 24.12 140 LEU B CA 1
ATOM 4084 C C . LEU B 1 141 ? -6.407 12.221 6.786 1.00 23.85 140 LEU B C 1
ATOM 4085 O O . LEU B 1 141 ? -6.020 11.416 7.671 1.00 23.26 140 LEU B O 1
ATOM 4090 N N . ALA B 1 142 ? -5.653 12.595 5.752 1.00 21.56 141 ALA B N 1
ATOM 4091 C CA . ALA B 1 142 ? -4.371 11.951 5.483 1.00 22.70 141 ALA B CA 1
ATOM 4092 C C . ALA B 1 142 ? -3.376 12.216 6.606 1.00 21.81 141 ALA B C 1
ATOM 4093 O O . ALA B 1 142 ? -2.864 11.260 7.207 1.00 22.66 141 ALA B O 1
ATOM 4095 N N . GLN B 1 143 ? -3.119 13.484 6.889 1.00 22.20 142 GLN B N 1
ATOM 4096 C CA . GLN B 1 143 ? -2.141 13.845 7.912 1.00 25.36 142 GLN B CA 1
ATOM 4097 C C . GLN B 1 143 ? -2.477 13.290 9.289 1.00 23.72 142 GLN B C 1
ATOM 4098 O O . GLN B 1 143 ? -1.632 12.620 9.881 1.00 23.29 142 GLN B O 1
ATOM 4104 N N . PRO B 1 144 ? -3.710 13.488 9.779 1.00 23.16 143 PRO B N 1
ATOM 4105 C CA . PRO B 1 144 ? -4.033 12.924 11.113 1.00 22.88 143 PRO B CA 1
ATOM 4106 C C . PRO B 1 144 ? -4.028 11.393 11.193 1.00 22.45 143 PRO B C 1
ATOM 4107 O O . PRO B 1 144 ? -3.635 10.831 12.217 1.00 19.96 143 PRO B O 1
ATOM 4111 N N . PHE B 1 145 ? -4.415 10.717 10.116 1.00 21.45 144 PHE B N 1
ATOM 4112 C CA . PHE B 1 145 ? -4.290 9.260 10.032 1.00 19.95 144 PHE B CA 1
ATOM 4113 C C . PHE B 1 145 ? -2.860 8.786 10.201 1.00 19.14 144 PHE B C 1
ATOM 4114 O O . PHE B 1 145 ? -2.553 7.959 11.090 1.00 19.16 144 PHE B O 1
ATOM 4122 N N . THR B 1 146 ? -1.974 9.295 9.374 1.00 18.16 145 THR B N 1
ATOM 4123 C CA . THR B 1 146 ? -0.618 8.742 9.301 1.00 17.98 145 THR B CA 1
ATOM 4124 C C . THR B 1 146 ? 0.205 9.122 10.508 1.00 19.21 145 THR B C 1
ATOM 4125 O O . THR B 1 146 ? 1.057 8.335 10.934 1.00 19.39 145 THR B O 1
ATOM 4129 N N . ILE B 1 147 ? -0.019 10.319 11.071 1.00 18.98 146 ILE B N 1
ATOM 4130 C CA . ILE B 1 147 ? 0.670 10.676 12.303 1.00 19.59 146 ILE B CA 1
ATOM 4131 C C . ILE B 1 147 ? 0.226 9.767 13.484 1.00 18.89 146 ILE B C 1
ATOM 4132 O O . ILE B 1 147 ? 1.070 9.388 14.289 1.00 19.16 146 ILE B O 1
ATOM 4137 N N . ALA B 1 148 ? -1.057 9.417 13.560 1.00 18.17 147 ALA B N 1
ATOM 4138 C CA . ALA B 1 148 ? -1.559 8.583 14.633 1.00 19.23 147 ALA B CA 1
ATOM 4139 C C . ALA B 1 148 ? -0.941 7.219 14.554 1.00 20.36 147 ALA B C 1
ATOM 4140 O O . ALA B 1 148 ? -0.582 6.628 15.579 1.00 19.99 147 ALA B O 1
ATOM 4142 N N . VAL B 1 149 ? -0.740 6.721 13.332 1.00 18.40 148 VAL B N 1
ATOM 4143 C CA . VAL B 1 149 ? -0.097 5.432 13.194 1.00 19.47 148 VAL B CA 1
ATOM 4144 C C . VAL B 1 149 ? 1.330 5.478 13.765 1.00 18.55 148 VAL B C 1
ATOM 4145 O O . VAL B 1 149 ? 1.731 4.601 14.532 1.00 18.00 148 VAL B O 1
ATOM 4149 N N . ILE B 1 150 ? 2.100 6.482 13.386 1.00 18.09 149 ILE B N 1
ATOM 4150 C CA . ILE B 1 150 ? 3.499 6.564 13.822 1.00 19.41 149 ILE B CA 1
ATOM 4151 C C . ILE B 1 150 ? 3.548 6.823 15.358 1.00 18.98 149 ILE B C 1
ATOM 4152 O O . ILE B 1 150 ? 4.387 6.256 16.051 1.00 18.36 149 ILE B O 1
ATOM 4157 N N . CYS B 1 151 ? 2.619 7.625 15.870 1.00 19.99 150 CYS B N 1
ATOM 4158 C CA . CYS B 1 151 ? 2.524 7.849 17.332 1.00 20.21 150 CYS B CA 1
ATOM 4159 C C . CYS B 1 151 ? 2.236 6.548 18.076 1.00 21.66 150 CYS B C 1
ATOM 4160 O O . CYS B 1 151 ? 2.874 6.329 19.113 1.00 21.02 150 CYS B O 1
ATOM 4163 N N . ARG B 1 152 ? 1.372 5.666 17.534 1.00 21.58 151 ARG B N 1
ATOM 4164 C CA . ARG B 1 152 ? 1.208 4.320 18.128 1.00 24.89 151 ARG B CA 1
ATOM 4165 C C . ARG B 1 152 ? 2.507 3.533 18.152 1.00 23.53 151 ARG B C 1
ATOM 4166 O O . ARG B 1 152 ? 2.810 2.861 19.150 1.00 21.71 151 ARG B O 1
ATOM 4174 N N . LEU B 1 153 ? 3.259 3.566 17.051 1.00 21.98 152 LEU B N 1
ATOM 4175 C CA . LEU B 1 153 ? 4.516 2.810 16.988 1.00 22.33 152 LEU B CA 1
ATOM 4176 C C . LEU B 1 153 ? 5.526 3.312 18.051 1.00 22.01 152 LEU B C 1
ATOM 4177 O O . LEU B 1 153 ? 6.248 2.516 18.673 1.00 22.06 152 LEU B O 1
ATOM 4182 N N . LEU B 1 154 ? 5.559 4.608 18.256 1.00 20.48 153 LEU B N 1
ATOM 4183 C CA . LEU B 1 154 ? 6.543 5.225 19.168 1.00 21.37 153 LEU B CA 1
ATOM 4184 C C . LEU B 1 154 ? 6.139 5.260 20.663 1.00 22.32 153 LEU B C 1
ATOM 4185 O O . LEU B 1 154 ? 6.968 5.583 21.485 1.00 22.38 153 LEU B O 1
ATOM 4190 N N . GLY B 1 155 ? 4.887 4.988 20.983 1.00 22.50 154 GLY B N 1
ATOM 4191 C CA . GLY B 1 155 ? 4.393 5.096 22.330 1.00 23.96 154 GLY B CA 1
ATOM 4192 C C . GLY B 1 155 ? 3.976 6.517 22.663 1.00 25.25 154 GLY B C 1
ATOM 4193 O O . GLY B 1 155 ? 3.931 6.871 23.828 1.00 23.88 154 GLY B O 1
ATOM 4194 N N . VAL B 1 156 ? 3.695 7.352 21.650 1.00 23.30 155 VAL B N 1
ATOM 4195 C CA . VAL B 1 156 ? 3.334 8.735 21.909 1.00 23.11 155 VAL B CA 1
ATOM 4196 C C . VAL B 1 156 ? 1.859 8.745 22.196 1.00 24.29 155 VAL B C 1
ATOM 4197 O O . VAL B 1 156 ? 1.076 8.292 21.379 1.00 28.09 155 VAL B O 1
ATOM 4201 N N . PRO B 1 157 ? 1.448 9.294 23.349 1.00 27.67 156 PRO B N 1
ATOM 4202 C CA . PRO B 1 157 ? 0.012 9.380 23.627 1.00 27.54 156 PRO B CA 1
ATOM 4203 C C . PRO B 1 157 ? -0.793 10.302 22.727 1.00 26.88 156 PRO B C 1
ATOM 4204 O O . PRO B 1 157 ? -0.242 11.202 22.054 1.00 26.56 156 PRO B O 1
ATOM 4208 N N . TYR B 1 158 ? -2.093 10.028 22.705 1.00 25.56 157 TYR B N 1
ATOM 4209 C CA . TYR B 1 158 ? -3.036 10.712 21.867 1.00 28.13 157 TYR B CA 1
ATOM 4210 C C . TYR B 1 158 ? -2.897 12.208 21.934 1.00 27.66 157 TYR B C 1
ATOM 4211 O O . TYR B 1 158 ? -2.952 12.869 20.924 1.00 26.97 157 TYR B O 1
ATOM 4220 N N . GLU B 1 159 ? -2.749 12.742 23.133 1.00 29.81 158 GLU B N 1
ATOM 4221 C CA . GLU B 1 159 ? -2.699 14.188 23.311 1.00 32.00 158 GLU B CA 1
ATOM 4222 C C . GLU B 1 159 ? -1.511 14.875 22.658 1.00 29.91 158 GLU B C 1
ATOM 4223 O O . GLU B 1 159 ? -1.538 16.082 22.551 1.00 30.36 158 GLU B O 1
ATOM 4229 N N . ASP B 1 160 ? -0.470 14.122 22.308 1.00 28.61 159 ASP B N 1
ATOM 4230 C CA . ASP B 1 160 ? 0.738 14.666 21.695 1.00 28.25 159 ASP B CA 1
ATOM 4231 C C . ASP B 1 160 ? 0.848 14.392 20.197 1.00 26.23 159 ASP B C 1
ATOM 4232 O O . ASP B 1 160 ? 1.863 14.726 19.605 1.00 25.34 159 ASP B O 1
ATOM 4237 N N . ARG B 1 161 ? -0.191 13.836 19.579 1.00 26.01 160 ARG B N 1
ATOM 4238 C CA . ARG B 1 161 ? -0.184 13.566 18.148 1.00 26.52 160 ARG B CA 1
ATOM 4239 C C . ARG B 1 161 ? 0.007 14.895 17.380 1.00 28.11 160 ARG B C 1
ATOM 4240 O O . ARG B 1 161 ? 0.842 14.975 16.507 1.00 28.02 160 ARG B O 1
ATOM 4248 N N . GLY B 1 162 ? -0.755 15.915 17.749 1.00 28.77 161 GLY B N 1
ATOM 4249 C CA . GLY B 1 162 ? -0.678 17.249 17.143 1.00 29.47 161 GLY B CA 1
ATOM 4250 C C . GLY B 1 162 ? 0.697 17.862 17.229 1.00 28.76 161 GLY B C 1
ATOM 4251 O O . GLY B 1 162 ? 1.183 18.447 16.264 1.00 25.44 161 GLY B O 1
ATOM 4252 N N . ARG B 1 163 ? 1.355 17.650 18.354 1.00 28.43 162 ARG B N 1
ATOM 4253 C CA . ARG B 1 163 ? 2.733 18.156 18.598 1.00 30.50 162 ARG B CA 1
ATOM 4254 C C . ARG B 1 163 ? 3.748 17.509 17.639 1.00 29.03 162 ARG B C 1
ATOM 4255 O O . ARG B 1 163 ? 4.625 18.195 17.077 1.00 27.70 162 ARG B O 1
ATOM 4263 N N . PHE B 1 164 ? 3.660 16.184 17.523 1.00 24.40 163 PHE B N 1
ATOM 4264 C CA . PHE B 1 164 ? 4.514 15.424 16.617 1.00 23.23 163 PHE B CA 1
ATOM 4265 C C . PHE B 1 164 ? 4.228 15.768 15.136 1.00 22.37 163 PHE B C 1
ATOM 4266 O O . PHE B 1 164 ? 5.157 15.936 14.370 1.00 20.81 163 PHE B O 1
ATOM 4274 N N . GLN B 1 165 ? 2.953 15.906 14.793 1.00 22.28 164 GLN B N 1
ATOM 4275 C CA . GLN B 1 165 ? 2.550 16.300 13.465 1.00 22.52 164 GLN B CA 1
ATOM 4276 C C . GLN B 1 165 ? 3.163 17.613 13.080 1.00 23.68 164 GLN B C 1
ATOM 4277 O O . GLN B 1 165 ? 3.683 17.761 11.966 1.00 22.63 164 GLN B O 1
ATOM 4283 N N . HIS B 1 166 ? 3.119 18.575 13.999 1.00 23.59 165 HIS B N 1
ATOM 4284 C CA . HIS B 1 166 ? 3.719 19.846 13.769 1.00 25.19 165 HIS B CA 1
ATOM 4285 C C . HIS B 1 166 ? 5.233 19.795 13.688 1.00 24.36 165 HIS B C 1
ATOM 4286 O O . HIS B 1 166 ? 5.816 20.388 12.771 1.00 24.31 165 HIS B O 1
ATOM 4293 N N . TRP B 1 167 ? 5.885 19.156 14.651 1.00 21.06 166 TRP B N 1
ATOM 4294 C CA . TRP B 1 167 ? 7.336 19.068 14.625 1.00 21.85 166 TRP B CA 1
ATOM 4295 C C . TRP B 1 167 ? 7.835 18.344 13.345 1.00 21.50 166 TRP B C 1
ATOM 4296 O O . TRP B 1 167 ? 8.812 18.748 12.731 1.00 22.17 166 TRP B O 1
ATOM 4307 N N . SER B 1 168 ? 7.123 17.314 12.936 1.00 21.33 167 SER B N 1
ATOM 4308 C CA . SER B 1 168 ? 7.476 16.591 11.706 1.00 22.13 167 SER B CA 1
ATOM 4309 C C . SER B 1 168 ? 7.392 17.543 10.493 1.00 23.34 167 SER B C 1
ATOM 4310 O O . SER B 1 168 ? 8.253 17.520 9.603 1.00 22.84 167 SER B O 1
ATOM 4313 N N . GLU B 1 169 ? 6.341 18.346 10.465 1.00 24.34 168 GLU B N 1
ATOM 4314 C CA . GLU B 1 169 ? 6.110 19.300 9.370 1.00 28.42 168 GLU B CA 1
ATOM 4315 C C . GLU B 1 169 ? 7.232 20.307 9.255 1.00 28.33 168 GLU B C 1
ATOM 4316 O O . GLU B 1 169 ? 7.699 20.616 8.158 1.00 28.48 168 GLU B O 1
ATOM 4322 N N . VAL B 1 170 ? 7.706 20.764 10.405 1.00 26.94 169 VAL B N 1
ATOM 4323 C CA . VAL B 1 170 ? 8.773 21.716 10.462 1.00 27.89 169 VAL B CA 1
ATOM 4324 C C . VAL B 1 170 ? 10.069 21.165 9.908 1.00 29.79 169 VAL B C 1
ATOM 4325 O O . VAL B 1 170 ? 10.680 21.804 9.053 1.00 31.06 169 VAL B O 1
ATOM 4329 N N . ILE B 1 171 ? 10.508 20.018 10.406 1.00 28.37 170 ILE B N 1
ATOM 4330 C CA . ILE B 1 171 ? 11.767 19.414 9.910 1.00 32.24 170 ILE B CA 1
ATOM 4331 C C . ILE B 1 171 ? 11.727 18.935 8.448 1.00 31.97 170 ILE B C 1
ATOM 4332 O O . ILE B 1 171 ? 12.763 18.824 7.827 1.00 34.93 170 ILE B O 1
ATOM 4337 N N A MET B 1 172 ? 10.540 18.605 7.958 0.40 33.57 171 MET B N 1
ATOM 4338 N N B MET B 1 172 ? 10.534 18.644 7.930 0.60 31.39 171 MET B N 1
ATOM 4339 C CA A MET B 1 172 ? 10.354 18.120 6.609 0.40 36.71 171 MET B CA 1
ATOM 4340 C CA B MET B 1 172 ? 10.350 18.142 6.575 0.60 33.38 171 MET B CA 1
ATOM 4341 C C A MET B 1 172 ? 10.249 19.254 5.592 0.40 40.48 171 MET B C 1
ATOM 4342 C C B MET B 1 172 ? 10.297 19.287 5.583 0.60 39.47 171 MET B C 1
ATOM 4343 O O A MET B 1 172 ? 10.755 19.112 4.495 0.40 41.07 171 MET B O 1
ATOM 4344 O O B MET B 1 172 ? 10.866 19.186 4.498 0.60 41.28 171 MET B O 1
ATOM 4353 N N . SER B 1 173 ? 9.604 20.367 5.955 1.00 40.37 172 SER B N 1
ATOM 4354 C CA . SER B 1 173 ? 9.256 21.427 4.988 1.00 40.90 172 SER B CA 1
ATOM 4355 C C . SER B 1 173 ? 10.360 22.470 4.951 1.00 40.20 172 SER B C 1
ATOM 4356 O O . SER B 1 173 ? 10.219 23.578 5.485 1.00 33.80 172 SER B O 1
ATOM 4359 N N . THR B 1 174 ? 11.453 22.074 4.293 1.00 40.95 173 THR B N 1
ATOM 4360 C CA . THR B 1 174 ? 12.727 22.813 4.274 1.00 47.53 173 THR B CA 1
ATOM 4361 C C . THR B 1 174 ? 12.629 24.211 3.647 1.00 46.95 173 THR B C 1
ATOM 4362 O O . THR B 1 174 ? 13.454 25.068 3.930 1.00 52.84 173 THR B O 1
ATOM 4366 N N . THR B 1 175 ? 11.648 24.436 2.783 1.00 46.19 174 THR B N 1
ATOM 4367 C CA . THR B 1 175 ? 11.487 25.752 2.195 1.00 44.39 174 THR B CA 1
ATOM 4368 C C . THR B 1 175 ? 10.488 26.632 2.938 1.00 40.73 174 THR B C 1
ATOM 4369 O O . THR B 1 175 ? 10.500 27.835 2.737 1.00 36.84 174 THR B O 1
ATOM 4373 N N . ALA B 1 176 ? 9.661 26.050 3.808 1.00 35.58 175 ALA B N 1
ATOM 4374 C CA . ALA B 1 176 ? 8.651 26.793 4.569 1.00 35.16 175 ALA B CA 1
ATOM 4375 C C . ALA B 1 176 ? 9.054 27.198 5.997 1.00 34.37 175 ALA B C 1
ATOM 4376 O O . ALA B 1 176 ? 8.389 28.022 6.620 1.00 34.44 175 ALA B O 1
ATOM 4378 N N . TYR B 1 177 ? 10.123 26.606 6.528 1.00 33.84 176 TYR B N 1
ATOM 4379 C CA . TYR B 1 177 ? 10.561 26.875 7.876 1.00 33.32 176 TYR B CA 1
ATOM 4380 C C . TYR B 1 177 ? 12.032 27.093 7.820 1.00 33.68 176 TYR B C 1
ATOM 4381 O O . TYR B 1 177 ? 12.712 26.501 7.000 1.00 38.58 176 TYR B O 1
ATOM 4390 N N . SER B 1 178 ? 12.526 27.927 8.703 1.00 33.11 177 SER B N 1
ATOM 4391 C CA . SER B 1 178 ? 13.922 28.303 8.714 1.00 34.59 177 SER B CA 1
ATOM 4392 C C . SER B 1 178 ? 14.774 27.200 9.332 1.00 34.78 177 SER B C 1
ATOM 4393 O O . SER B 1 178 ? 14.257 26.314 10.029 1.00 32.53 177 SER B O 1
ATOM 4396 N N . LYS B 1 179 ? 16.079 27.293 9.095 1.00 35.83 178 LYS B N 1
ATOM 4397 C CA . LYS B 1 179 ? 17.064 26.392 9.696 1.00 35.81 178 LYS B CA 1
ATOM 4398 C C . LYS B 1 179 ? 16.949 26.415 11.203 1.00 34.33 178 LYS B C 1
ATOM 4399 O O . LYS B 1 179 ? 16.970 25.370 11.827 1.00 34.23 178 LYS B O 1
ATOM 4401 N N . GLU B 1 180 ? 16.822 27.600 11.790 1.00 34.27 179 GLU B N 1
ATOM 4402 C CA . GLU B 1 180 ? 16.662 27.700 13.230 1.00 35.22 179 GLU B CA 1
ATOM 4403 C C . GLU B 1 180 ? 15.392 26.998 13.740 1.00 32.34 179 GLU B C 1
ATOM 4404 O O . GLU B 1 180 ? 15.420 26.320 14.767 1.00 29.39 179 GLU B O 1
ATOM 4410 N N . GLU B 1 181 ? 14.273 27.190 13.034 1.00 32.10 180 GLU B N 1
ATOM 4411 C CA . GLU B 1 181 ? 13.028 26.486 13.366 1.00 30.75 180 GLU B CA 1
ATOM 4412 C C . GLU B 1 181 ? 13.172 24.950 13.255 1.00 28.02 180 GLU B C 1
ATOM 4413 O O . GLU B 1 181 ? 12.714 24.223 14.123 1.00 25.28 180 GLU B O 1
ATOM 4419 N N . ALA B 1 182 ? 13.806 24.481 12.180 1.00 27.83 181 ALA B N 1
ATOM 4420 C CA . ALA B 1 182 ? 14.069 23.067 12.001 1.00 29.16 181 ALA B CA 1
ATOM 4421 C C . ALA B 1 182 ? 14.977 22.520 13.099 1.00 30.17 181 ALA B C 1
ATOM 4422 O O . ALA B 1 182 ? 14.698 21.465 13.691 1.00 28.82 181 ALA B O 1
ATOM 4424 N N . VAL B 1 183 ? 16.036 23.242 13.418 1.00 30.90 182 VAL B N 1
ATOM 4425 C CA . VAL B 1 183 ? 16.896 22.829 14.548 1.00 33.24 182 VAL B CA 1
ATOM 4426 C C . VAL B 1 183 ? 16.074 22.659 15.840 1.00 33.74 182 VAL B C 1
ATOM 4427 O O . VAL B 1 183 ? 16.265 21.687 16.567 1.00 30.36 182 VAL B O 1
ATOM 4431 N N . SER B 1 184 ? 15.218 23.645 16.139 1.00 33.54 183 SER B N 1
ATOM 4432 C CA . SER B 1 184 ? 14.398 23.647 17.352 1.00 32.92 183 SER B CA 1
ATOM 4433 C C . SER B 1 184 ? 13.413 22.480 17.379 1.00 31.52 183 SER B C 1
ATOM 4434 O O . SER B 1 184 ? 13.328 21.758 18.392 1.00 29.62 183 SER B O 1
ATOM 4437 N N . ALA B 1 185 ? 12.725 22.256 16.260 1.00 28.47 184 ALA B N 1
ATOM 4438 C CA . ALA B 1 185 ? 11.829 21.113 16.145 1.00 28.40 184 ALA B CA 1
ATOM 4439 C C . ALA B 1 185 ? 12.549 19.749 16.289 1.00 27.33 184 ALA B C 1
ATOM 4440 O O . ALA B 1 185 ? 12.058 18.858 16.986 1.00 25.01 184 ALA B O 1
ATOM 4442 N N . ASP B 1 186 ? 13.712 19.615 15.661 1.00 27.88 185 ASP B N 1
ATOM 4443 C CA . ASP B 1 186 ? 14.508 18.391 15.736 1.00 27.82 185 ASP B CA 1
ATOM 4444 C C . ASP B 1 186 ? 14.933 18.147 17.183 1.00 25.94 185 ASP B C 1
ATOM 4445 O O . ASP B 1 186 ? 14.820 17.031 17.688 1.00 26.13 185 ASP B O 1
ATOM 4450 N N . ALA B 1 187 ? 15.404 19.197 17.852 1.00 26.14 186 ALA B N 1
ATOM 4451 C CA . ALA B 1 187 ? 15.756 19.102 19.250 1.00 26.60 186 ALA B CA 1
ATOM 4452 C C . ALA B 1 187 ? 14.570 18.631 20.087 1.00 27.68 186 ALA B C 1
ATOM 4453 O O . ALA B 1 187 ? 14.749 17.850 21.028 1.00 28.92 186 ALA B O 1
ATOM 4455 N N . SER B 1 188 ? 13.375 19.139 19.785 1.00 26.95 187 SER B N 1
ATOM 4456 C CA . SER B 1 188 ? 12.183 18.822 20.586 1.00 26.67 187 SER B CA 1
ATOM 4457 C C . SER B 1 188 ? 11.796 17.358 20.402 1.00 25.61 187 SER B C 1
ATOM 4458 O O . SER B 1 188 ? 11.512 16.644 21.371 1.00 24.32 187 SER B O 1
ATOM 4461 N N . ILE B 1 189 ? 11.805 16.932 19.151 1.00 24.39 188 ILE B N 1
ATOM 4462 C CA . ILE B 1 189 ? 11.544 15.528 18.839 1.00 24.92 188 ILE B CA 1
ATOM 4463 C C . ILE B 1 189 ? 12.517 14.637 19.605 1.00 24.54 188 ILE B C 1
ATOM 4464 O O . ILE B 1 189 ? 12.099 13.673 20.304 1.00 23.46 188 ILE B O 1
ATOM 4469 N N . ARG B 1 190 ? 13.804 14.954 19.494 1.00 24.00 189 ARG B N 1
ATOM 4470 C CA . ARG B 1 190 ? 14.846 14.100 20.118 1.00 24.40 189 ARG B CA 1
ATOM 4471 C C . ARG B 1 190 ? 14.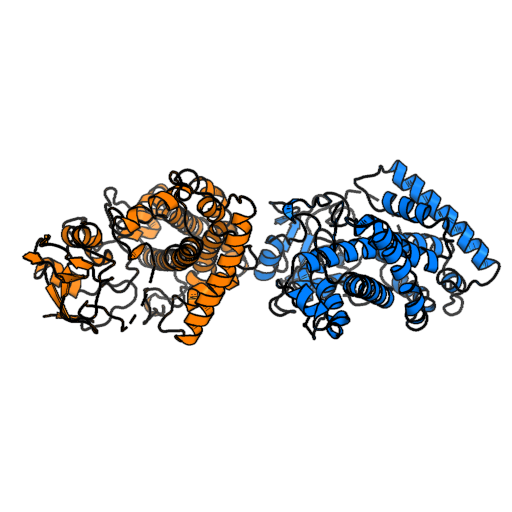744 14.060 21.614 1.00 24.60 189 ARG B C 1
ATOM 4472 O O . ARG B 1 190 ? 15.024 13.019 22.223 1.00 23.87 189 ARG B O 1
ATOM 4480 N N . ALA B 1 191 ? 14.360 15.183 22.230 1.00 24.19 190 ALA B N 1
ATOM 4481 C CA . ALA B 1 191 ? 14.197 15.215 23.666 1.00 24.86 190 ALA B CA 1
ATOM 4482 C C . ALA B 1 191 ? 13.032 14.333 24.101 1.00 23.42 190 ALA B C 1
ATOM 4483 O O . ALA B 1 191 ? 13.151 13.611 25.082 1.00 22.44 190 ALA B O 1
ATOM 4485 N N . TYR B 1 192 ? 11.912 14.421 23.386 1.00 21.68 191 TYR B N 1
ATOM 4486 C CA . TYR B 1 192 ? 10.752 13.591 23.663 1.00 22.93 191 TYR B CA 1
ATOM 4487 C C . TYR B 1 192 ? 11.099 12.097 23.486 1.00 22.19 191 TYR B C 1
ATOM 4488 O O . TYR B 1 192 ? 10.791 11.286 24.360 1.00 23.08 191 TYR B O 1
ATOM 4497 N N . LEU B 1 193 ? 11.797 11.761 22.395 1.00 21.73 192 LEU B N 1
ATOM 4498 C CA . LEU B 1 193 ? 12.183 10.358 22.141 1.00 22.38 192 LEU B CA 1
ATOM 4499 C C . LEU B 1 193 ? 13.157 9.859 23.189 1.00 22.77 192 LEU B C 1
ATOM 4500 O O . LEU B 1 193 ? 13.072 8.705 23.624 1.00 20.38 192 LEU B O 1
ATOM 4505 N N . ALA B 1 194 ? 14.058 10.737 23.648 1.00 24.64 193 ALA B N 1
ATOM 4506 C CA . ALA B 1 194 ? 15.000 10.361 24.711 1.00 24.52 193 ALA B CA 1
ATOM 4507 C C . ALA B 1 194 ? 14.238 9.929 25.976 1.00 25.60 193 ALA B C 1
ATOM 4508 O O . ALA B 1 194 ? 14.603 8.936 26.603 1.00 23.75 193 ALA B O 1
ATOM 4510 N N . ASP B 1 195 ? 13.178 10.661 26.337 1.00 26.12 194 ASP B N 1
ATOM 4511 C CA . ASP B 1 195 ? 12.316 10.289 27.478 1.00 27.67 194 ASP B CA 1
ATOM 4512 C C . ASP B 1 195 ? 11.543 8.966 27.256 1.00 26.14 194 ASP B C 1
ATOM 4513 O O . ASP B 1 195 ? 11.438 8.108 28.146 1.00 22.58 194 ASP B O 1
ATOM 4518 N N . LEU B 1 196 ? 11.005 8.798 26.062 1.00 24.21 195 LEU B N 1
ATOM 4519 C CA . LEU B 1 196 ? 10.401 7.516 25.717 1.00 23.69 195 LEU B CA 1
ATOM 4520 C C . LEU B 1 196 ? 11.407 6.357 25.823 1.00 22.78 195 LEU B C 1
ATOM 4521 O O . LEU B 1 196 ? 11.082 5.261 26.331 1.00 21.76 195 LEU B O 1
ATOM 4526 N N . VAL B 1 197 ? 12.608 6.557 25.309 1.00 22.53 196 VAL B N 1
ATOM 4527 C CA . VAL B 1 197 ? 13.596 5.469 25.298 1.00 23.80 196 VAL B CA 1
ATOM 4528 C C . VAL B 1 197 ? 14.002 5.160 26.737 1.00 24.03 196 VAL B C 1
ATOM 4529 O O . VAL B 1 197 ? 14.079 4.001 27.137 1.00 22.99 196 VAL B O 1
ATOM 4533 N N . SER B 1 198 ? 14.232 6.211 27.525 1.00 23.06 197 SER B N 1
ATOM 4534 C CA . SER B 1 198 ? 14.600 6.040 28.904 1.00 24.96 197 SER B CA 1
ATOM 4535 C C . SER B 1 198 ? 13.534 5.233 29.681 1.00 25.02 197 SER B C 1
A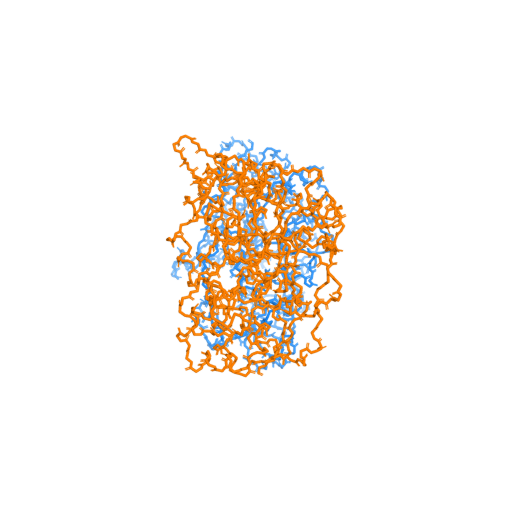TOM 4536 O O . SER B 1 198 ? 13.883 4.343 30.462 1.00 25.16 197 SER B O 1
ATOM 4539 N N . ALA B 1 199 ? 12.250 5.517 29.457 1.00 23.27 198 ALA B N 1
ATOM 4540 C CA . ALA B 1 199 ? 11.197 4.749 30.093 1.00 25.50 198 ALA B CA 1
ATOM 4541 C C . ALA B 1 199 ? 11.224 3.278 29.629 1.00 22.76 198 ALA B C 1
ATOM 4542 O O . ALA B 1 199 ? 10.956 2.338 30.407 1.00 22.76 198 ALA B O 1
ATOM 4544 N N . ARG B 1 200 ? 11.522 3.092 28.361 1.00 20.60 199 ARG B N 1
ATOM 4545 C CA . ARG B 1 200 ? 11.604 1.724 27.766 1.00 21.20 199 ARG B CA 1
ATOM 4546 C C . ARG B 1 200 ? 12.848 0.924 28.144 1.00 22.50 199 ARG B C 1
ATOM 4547 O O . ARG B 1 200 ? 12.871 -0.314 28.040 1.00 23.78 199 ARG B O 1
ATOM 4555 N N . ARG B 1 201 ? 13.881 1.607 28.603 1.00 23.63 200 ARG B N 1
ATOM 4556 C CA . ARG B 1 201 ? 15.022 0.919 29.203 1.00 26.45 200 ARG B CA 1
ATOM 4557 C C . ARG B 1 201 ? 14.802 0.573 30.661 1.00 26.53 200 ARG B C 1
ATOM 4558 O O . ARG B 1 201 ? 15.428 -0.350 31.125 1.00 26.24 200 ARG B O 1
ATOM 4566 N N . ALA B 1 202 ? 13.917 1.274 31.375 1.00 25.68 201 ALA B N 1
ATOM 4567 C CA . ALA B 1 202 ? 13.644 0.961 32.778 1.00 26.15 201 ALA B CA 1
ATOM 4568 C C . ALA B 1 202 ? 12.749 -0.270 32.890 1.00 27.13 201 ALA B C 1
ATOM 4569 O O . ALA B 1 202 ? 12.915 -1.066 33.820 1.00 27.08 201 ALA B O 1
ATOM 4571 N N . ALA B 1 203 ? 11.777 -0.420 31.977 1.00 25.10 202 ALA B N 1
ATOM 4572 C CA . ALA B 1 203 ? 10.899 -1.581 31.992 1.00 25.08 202 ALA B CA 1
ATOM 4573 C C . ALA B 1 203 ? 10.410 -1.858 30.594 1.00 23.50 202 ALA B C 1
ATOM 4574 O O . ALA B 1 203 ? 10.091 -0.928 29.868 1.00 24.97 202 ALA B O 1
ATOM 4576 N N . PRO B 1 204 ? 10.360 -3.139 30.191 1.00 22.89 203 PRO B N 1
ATOM 4577 C CA . PRO B 1 204 ? 9.929 -3.426 28.828 1.00 22.87 203 PRO B CA 1
ATOM 4578 C C . PRO B 1 204 ? 8.515 -2.933 28.489 1.00 22.76 203 PRO B C 1
ATOM 4579 O O . PRO B 1 204 ? 7.578 -3.186 29.242 1.00 25.62 203 PRO B O 1
ATOM 4583 N N . HIS B 1 205 ? 8.376 -2.227 27.382 1.00 22.93 204 HIS B N 1
ATOM 4584 C CA . HIS B 1 205 ? 7.083 -1.822 26.810 1.00 24.17 204 HIS B CA 1
ATOM 4585 C C . HIS B 1 205 ? 6.868 -2.589 25.484 1.00 25.00 204 HIS B C 1
ATOM 4586 O O . HIS B 1 205 ? 7.835 -2.976 24.819 1.00 25.22 204 HIS B O 1
ATOM 4593 N N . ASP B 1 206 ? 5.602 -2.733 25.094 1.00 24.57 205 ASP B N 1
ATOM 4594 C CA . ASP B 1 206 ? 5.195 -3.620 23.994 1.00 26.10 205 ASP B CA 1
ATOM 4595 C C . ASP B 1 206 ? 4.941 -2.882 22.687 1.00 25.82 205 ASP B C 1
ATOM 4596 O O . ASP B 1 206 ? 4.690 -3.518 21.672 1.00 23.61 205 ASP B O 1
ATOM 4601 N N . ASP B 1 207 ? 4.983 -1.555 22.714 1.00 22.86 206 ASP B N 1
ATOM 4602 C CA . ASP B 1 207 ? 4.930 -0.787 21.456 1.00 22.84 206 ASP B CA 1
ATOM 4603 C C . ASP B 1 207 ? 6.194 -1.031 20.672 1.00 21.32 206 ASP B C 1
ATOM 4604 O O . ASP B 1 207 ? 7.208 -1.529 21.209 1.00 20.95 206 ASP B O 1
ATOM 4609 N N A LEU B 1 208 ? 6.166 -0.636 19.396 0.60 21.69 207 LEU B N 1
ATOM 4610 N N B LEU B 1 208 ? 6.179 -0.701 19.383 0.40 20.93 207 LEU B N 1
ATOM 4611 C CA A LEU B 1 208 ? 7.262 -0.937 18.513 0.60 20.79 207 LEU B CA 1
ATOM 4612 C CA B LEU B 1 208 ? 7.303 -1.062 18.549 0.40 19.96 207 LEU B CA 1
ATOM 4613 C C A LEU B 1 208 ? 8.548 -0.378 19.050 0.60 19.15 207 LEU B C 1
ATOM 4614 C C B LEU B 1 208 ? 8.576 -0.393 19.057 0.40 18.93 207 LEU B C 1
ATOM 4615 O O A LEU B 1 208 ? 9.567 -1.028 19.003 0.60 18.46 207 LEU B O 1
ATOM 4616 O O B LEU B 1 208 ? 9.615 -1.027 19.071 0.40 18.52 207 LEU B O 1
ATOM 4625 N N . LEU B 1 209 ? 8.518 0.857 19.521 1.00 19.28 208 LEU B N 1
ATOM 4626 C CA . LEU B 1 209 ? 9.726 1.471 20.055 1.00 19.23 208 LEU B CA 1
ATOM 4627 C C . LEU B 1 209 ? 10.230 0.650 21.283 1.00 19.52 208 LEU B C 1
ATOM 4628 O O . LEU B 1 209 ? 11.415 0.428 21.417 1.00 20.34 208 LEU B O 1
ATOM 4633 N N . GLY B 1 210 ? 9.332 0.208 22.162 1.00 19.60 209 GLY B N 1
ATOM 4634 C CA . GLY B 1 210 ? 9.719 -0.630 23.306 1.00 19.16 209 GLY B CA 1
ATOM 4635 C C . GLY B 1 210 ? 10.334 -1.955 22.853 1.00 20.46 209 GLY B C 1
ATOM 4636 O O . GLY B 1 210 ? 11.352 -2.400 23.383 1.00 19.57 209 GLY B O 1
ATOM 4637 N N . VAL B 1 211 ? 9.779 -2.528 21.785 1.00 20.09 210 VAL B N 1
ATOM 4638 C CA . VAL B 1 211 ? 10.347 -3.732 21.209 1.00 20.99 210 VAL B CA 1
ATOM 4639 C C . VAL B 1 211 ? 11.760 -3.501 20.680 1.00 19.67 210 VAL B C 1
ATOM 4640 O O . VAL B 1 211 ? 12.646 -4.310 20.913 1.00 18.39 210 VAL B O 1
ATOM 4644 N N . LEU B 1 212 ? 11.972 -2.377 19.975 1.00 20.17 211 LEU B N 1
ATOM 4645 C CA . LEU B 1 212 ? 13.303 -1.995 19.503 1.00 19.40 211 LEU B CA 1
ATOM 4646 C C . LEU B 1 212 ? 14.308 -1.801 20.599 1.00 19.26 211 LEU B C 1
ATOM 4647 O O . LEU B 1 212 ? 15.476 -2.193 20.451 1.00 20.95 211 LEU B O 1
ATOM 4652 N N . VAL B 1 213 ? 13.896 -1.175 21.693 1.00 18.91 212 VAL B N 1
ATOM 4653 C CA . VAL B 1 213 ? 14.754 -1.040 22.872 1.00 19.85 212 VAL B CA 1
ATOM 4654 C C . VAL B 1 213 ? 15.141 -2.407 23.444 1.00 21.44 212 VAL B C 1
ATOM 4655 O O . VAL B 1 213 ? 16.289 -2.616 23.842 1.00 20.99 212 VAL B O 1
ATOM 4659 N N . SER B 1 214 ? 14.184 -3.336 23.460 1.00 22.11 213 SER B N 1
ATOM 4660 C CA . SER B 1 214 ? 14.426 -4.681 23.968 1.00 23.45 213 SER B CA 1
ATOM 4661 C C . SER B 1 214 ? 15.157 -5.598 22.979 1.00 24.76 213 SER B C 1
ATOM 4662 O O . SER B 1 214 ? 15.685 -6.617 23.387 1.00 25.44 213 SER B O 1
ATOM 4665 N N . ALA B 1 215 ? 15.199 -5.239 21.693 1.00 23.53 214 ALA B N 1
ATOM 4666 C CA . ALA B 1 215 ? 15.787 -6.107 20.659 1.00 24.34 214 ALA B CA 1
ATOM 4667 C C . ALA B 1 215 ? 17.270 -6.390 20.906 1.00 24.69 214 ALA B C 1
ATOM 4668 O O . ALA B 1 215 ? 18.017 -5.509 21.313 1.00 21.93 214 ALA B O 1
ATOM 4670 N N . ARG B 1 216 ? 17.682 -7.638 20.672 1.00 24.61 215 ARG B N 1
ATOM 4671 C CA . ARG B 1 216 ? 19.087 -8.030 20.793 1.00 27.44 215 ARG B CA 1
ATOM 4672 C C . ARG B 1 216 ? 19.454 -8.972 19.667 1.00 30.05 215 ARG B C 1
ATOM 4673 O O . ARG B 1 216 ? 18.641 -9.792 19.289 1.00 31.35 215 ARG B O 1
ATOM 4681 N N . ASP B 1 217 ? 20.685 -8.862 19.185 1.00 35.45 216 ASP B N 1
ATOM 4682 C CA . ASP B 1 217 ? 21.245 -9.718 18.125 1.00 45.43 216 ASP B CA 1
ATOM 4683 C C . ASP B 1 217 ? 22.545 -10.291 18.692 1.00 51.38 216 ASP B C 1
ATOM 4684 O O . ASP B 1 217 ? 23.597 -9.677 18.585 1.00 51.87 216 ASP B O 1
ATOM 4689 N N . ASP B 1 218 ? 22.444 -11.468 19.313 1.00 63.07 217 ASP B N 1
ATOM 4690 C CA . ASP B 1 218 ? 23.444 -11.958 20.285 1.00 63.84 217 ASP B CA 1
ATOM 4691 C C . ASP B 1 218 ? 23.587 -10.919 21.409 1.00 54.68 217 ASP B C 1
ATOM 4692 O O . ASP B 1 218 ? 22.588 -10.560 22.019 1.00 55.12 217 ASP B O 1
ATOM 4697 N N . ASP B 1 219 ? 24.780 -10.418 21.698 1.00 47.76 218 ASP B N 1
ATOM 4698 C CA . ASP B 1 219 ? 24.904 -9.355 22.689 1.00 50.22 218 ASP B CA 1
ATOM 4699 C C . ASP B 1 219 ? 24.603 -7.941 22.121 1.00 44.71 218 ASP B C 1
ATOM 4700 O O . ASP B 1 219 ? 24.523 -6.998 22.889 1.00 40.04 218 ASP B O 1
ATOM 4705 N N . ASP B 1 220 ? 24.422 -7.807 20.808 1.00 34.72 219 ASP B N 1
ATOM 4706 C CA . ASP B 1 220 ? 24.355 -6.480 20.184 1.00 34.19 219 ASP B CA 1
ATOM 4707 C C . ASP B 1 220 ? 22.984 -5.853 20.412 1.00 29.14 219 ASP B C 1
ATOM 4708 O O . ASP B 1 220 ? 21.988 -6.548 20.489 1.00 28.35 219 ASP B O 1
ATOM 4713 N N . ARG B 1 221 ? 22.950 -4.536 20.544 1.00 26.63 220 ARG B N 1
ATOM 4714 C CA . ARG B 1 221 ? 21.710 -3.813 20.716 1.00 25.34 220 ARG B CA 1
ATOM 4715 C C . ARG B 1 221 ? 21.825 -2.454 20.072 1.00 23.41 220 ARG B C 1
ATOM 4716 O O . ARG B 1 221 ? 22.913 -1.996 19.795 1.00 23.73 220 ARG B O 1
ATOM 4724 N N . LEU B 1 222 ? 20.690 -1.804 19.897 1.00 22.93 221 LEU B N 1
ATOM 4725 C CA . LEU B 1 222 ? 20.653 -0.433 19.401 1.00 22.38 221 LEU B CA 1
ATOM 4726 C C . LEU B 1 222 ? 21.046 0.505 20.546 1.00 23.16 221 LEU B C 1
ATOM 4727 O O . LEU B 1 222 ? 20.590 0.358 21.673 1.00 22.41 221 LEU B O 1
ATOM 4732 N N . THR B 1 223 ? 21.899 1.461 20.243 1.00 24.40 222 THR B N 1
ATOM 4733 C CA . THR B 1 223 ? 22.249 2.492 21.211 1.00 25.79 222 THR B CA 1
ATOM 4734 C C . THR B 1 223 ? 21.115 3.501 21.307 1.00 25.88 222 THR B C 1
ATOM 4735 O O . THR B 1 223 ? 20.260 3.622 20.381 1.00 22.57 222 THR B O 1
ATOM 4739 N N . GLU B 1 224 ? 21.137 4.278 22.380 1.00 26.36 223 GLU B N 1
ATOM 4740 C CA . GLU B 1 224 ? 20.207 5.385 22.558 1.00 29.93 223 GLU B CA 1
ATOM 4741 C C . GLU B 1 224 ? 20.203 6.307 21.331 1.00 25.88 223 GLU B C 1
ATOM 4742 O O . GLU B 1 224 ? 19.145 6.658 20.836 1.00 24.59 223 GLU B O 1
ATOM 4748 N N . ASP B 1 225 ? 21.380 6.677 20.869 1.00 24.49 224 ASP B N 1
ATOM 4749 C CA . ASP B 1 225 ? 21.530 7.567 19.677 1.00 27.23 224 ASP B CA 1
ATOM 4750 C C . ASP B 1 225 ? 20.875 6.967 18.413 1.00 25.38 224 ASP B C 1
ATOM 4751 O O . ASP B 1 225 ? 20.213 7.684 17.623 1.00 25.94 224 ASP B O 1
ATOM 4756 N N . GLU B 1 226 ? 21.022 5.647 18.245 1.00 25.10 225 GLU B N 1
ATOM 4757 C CA . GLU B 1 226 ? 20.443 4.957 17.093 1.00 23.99 225 GLU B CA 1
ATOM 4758 C C . GLU B 1 226 ? 18.937 4.907 17.196 1.00 21.45 225 GLU B C 1
ATOM 4759 O O . GLU B 1 226 ? 18.230 5.095 16.190 1.00 20.28 225 GLU B O 1
ATOM 4765 N N . LEU B 1 227 ? 18.442 4.681 18.412 1.00 20.51 226 LEU B N 1
ATOM 4766 C CA . LEU B 1 227 ? 17.017 4.626 18.661 1.00 20.23 226 LEU B CA 1
ATOM 4767 C C . LEU B 1 227 ? 16.345 5.958 18.392 1.00 20.85 226 LEU B C 1
ATOM 4768 O O . LEU B 1 227 ? 15.307 6.010 17.743 1.00 20.07 226 LEU B O 1
ATOM 4773 N N . ILE B 1 228 ? 16.919 7.009 18.941 1.00 22.26 227 ILE B N 1
ATOM 4774 C CA . ILE B 1 228 ? 16.411 8.370 18.779 1.00 22.66 227 ILE B CA 1
ATOM 4775 C C . ILE B 1 228 ? 16.433 8.807 17.315 1.00 23.56 227 ILE B C 1
ATOM 4776 O O . ILE B 1 228 ? 15.447 9.316 16.811 1.00 23.82 227 ILE B O 1
ATOM 4781 N N . THR B 1 229 ? 17.546 8.557 16.645 1.00 24.09 228 THR B N 1
ATOM 4782 C CA . THR B 1 229 ? 17.687 8.880 15.211 1.00 25.82 228 THR B CA 1
ATOM 4783 C C . THR B 1 229 ? 16.672 8.093 14.395 1.00 24.64 228 THR B C 1
ATOM 4784 O O . THR B 1 229 ? 16.033 8.640 13.488 1.00 21.85 228 THR B O 1
ATOM 4788 N N . PHE B 1 230 ? 16.439 6.845 14.780 1.00 21.33 229 PHE B N 1
ATOM 4789 C CA . PHE B 1 230 ? 15.416 6.062 14.068 1.00 21.16 229 PHE B CA 1
ATOM 4790 C C .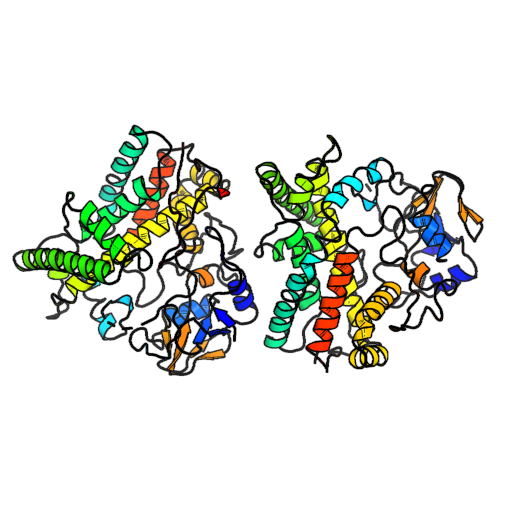 PHE B 1 230 ? 14.006 6.602 14.260 1.00 20.69 229 PHE B C 1
ATOM 4791 O O . PHE B 1 230 ? 13.201 6.572 13.304 1.00 20.63 229 PHE B O 1
ATOM 4799 N N . GLY B 1 231 ? 13.675 7.070 15.474 1.00 20.37 230 GLY B N 1
ATOM 4800 C CA . GLY B 1 231 ? 12.386 7.755 15.683 1.00 20.60 230 GLY B CA 1
ATOM 4801 C C . GLY B 1 231 ? 12.161 8.938 14.711 1.00 22.25 230 GLY B C 1
ATOM 4802 O O . GLY B 1 231 ? 11.055 9.130 14.166 1.00 22.17 230 GLY B O 1
ATOM 4803 N N . VAL B 1 232 ? 13.199 9.730 14.512 1.00 22.18 231 VAL B N 1
ATOM 4804 C CA . VAL B 1 232 ? 13.134 10.857 13.594 1.00 24.00 231 VAL B CA 1
ATOM 4805 C C . VAL B 1 232 ? 12.913 10.346 12.175 1.00 25.31 231 VAL B C 1
ATOM 4806 O O . VAL B 1 232 ? 12.015 10.839 11.501 1.00 24.82 231 VAL B O 1
ATOM 4810 N N . THR B 1 233 ? 13.686 9.330 11.761 1.00 24.30 232 THR B N 1
ATOM 4811 C CA . THR B 1 233 ? 13.518 8.696 10.454 1.00 25.33 232 THR B CA 1
ATOM 4812 C C . THR B 1 233 ? 12.103 8.150 10.281 1.00 24.80 232 THR B C 1
ATOM 4813 O O . THR B 1 233 ? 11.504 8.270 9.212 1.00 26.35 232 THR B O 1
ATOM 4817 N N . LEU B 1 234 ? 11.530 7.606 11.342 1.00 22.85 233 LEU B N 1
ATOM 4818 C CA . LEU B 1 234 ? 10.179 7.076 11.241 1.00 21.92 233 LEU B CA 1
ATOM 4819 C C . LEU B 1 234 ? 9.129 8.171 10.982 1.00 22.13 233 LEU B C 1
ATOM 4820 O O . LEU B 1 234 ? 8.132 7.918 10.303 1.00 21.67 233 LEU B O 1
ATOM 4825 N N . LEU B 1 235 ? 9.343 9.395 11.463 1.00 21.90 234 LEU B N 1
ATOM 4826 C CA . LEU B 1 235 ? 8.428 10.505 11.149 1.00 23.56 234 LEU B CA 1
ATOM 4827 C C . LEU B 1 235 ? 8.472 10.927 9.691 1.00 24.11 234 LEU B C 1
ATOM 4828 O O . LEU B 1 235 ? 7.443 11.251 9.106 1.00 25.81 234 LEU B O 1
ATOM 4833 N N . VAL B 1 236 ? 9.653 10.933 9.106 1.00 23.07 235 VAL B N 1
ATOM 4834 C CA . VAL B 1 236 ? 9.802 11.342 7.697 1.00 26.82 235 VAL B CA 1
ATOM 4835 C C . VAL B 1 236 ? 9.455 10.185 6.768 1.00 27.00 235 VAL B C 1
ATOM 4836 O O . VAL B 1 236 ? 8.649 10.355 5.850 1.00 26.94 235 VAL B O 1
ATOM 4840 N N . ALA B 1 237 ? 9.987 8.993 7.052 1.00 23.55 236 ALA B N 1
ATOM 4841 C CA . ALA B 1 237 ? 9.739 7.812 6.210 1.00 24.46 236 ALA B CA 1
ATOM 4842 C C . ALA B 1 237 ? 8.337 7.281 6.385 1.00 23.86 236 ALA B C 1
ATOM 4843 O O . ALA B 1 237 ? 7.722 6.868 5.413 1.00 24.95 236 ALA B O 1
ATOM 4845 N N . GLY B 1 238 ? 7.810 7.303 7.608 1.00 21.65 237 GLY B N 1
ATOM 4846 C CA . GLY B 1 238 ? 6.554 6.685 7.866 1.00 21.54 237 GLY B CA 1
ATOM 4847 C C . GLY B 1 238 ? 5.345 7.588 7.869 1.00 22.96 237 GLY B C 1
ATOM 4848 O O . GLY B 1 238 ? 4.217 7.137 7.528 1.00 28.04 237 GLY B O 1
ATOM 4849 N N . HIS B 1 239 ? 5.495 8.804 8.365 1.00 21.07 238 HIS B N 1
ATOM 4850 C CA . HIS B 1 239 ? 4.354 9.673 8.442 1.00 18.91 238 HIS B CA 1
ATOM 4851 C C . HIS B 1 239 ? 4.307 10.527 7.183 1.00 19.07 238 HIS B C 1
ATOM 4852 O O . HIS B 1 239 ? 3.291 10.524 6.482 1.00 18.47 238 HIS B O 1
ATOM 4859 N N . GLU B 1 240 ? 5.353 11.297 6.941 1.00 19.84 239 GLU B N 1
ATOM 4860 C CA . GLU B 1 240 ? 5.319 12.333 5.863 1.00 20.26 239 GLU B CA 1
ATOM 4861 C C . GLU B 1 240 ? 5.217 11.728 4.482 1.00 20.31 239 GLU B C 1
ATOM 4862 O O . GLU B 1 240 ? 4.405 12.167 3.637 1.00 20.85 239 GLU B O 1
ATOM 4868 N N . THR B 1 241 ? 5.983 10.680 4.264 1.00 20.57 240 THR B N 1
ATOM 4869 C CA . THR B 1 241 ? 5.859 9.891 3.024 1.00 21.01 240 THR B CA 1
ATOM 4870 C C . THR B 1 241 ? 4.454 9.354 2.851 1.00 19.68 240 THR B C 1
ATOM 4871 O O . THR B 1 241 ? 3.811 9.643 1.845 1.00 19.12 240 THR B O 1
ATOM 4875 N N . SER B 1 242 ? 3.945 8.622 3.840 1.00 18.12 241 SER B N 1
ATOM 4876 C CA . SER B 1 242 ? 2.615 8.066 3.744 1.00 18.57 241 SER B CA 1
ATOM 4877 C C . SER B 1 242 ? 1.521 9.097 3.564 1.00 18.56 241 SER B C 1
ATOM 4878 O O . SER B 1 242 ? 0.597 8.867 2.770 1.00 18.36 241 SER B O 1
ATOM 4881 N N . ALA B 1 243 ? 1.583 10.208 4.311 1.00 17.64 242 ALA B N 1
ATOM 4882 C CA . ALA B 1 243 ? 0.558 11.248 4.166 1.00 17.94 242 ALA B CA 1
ATOM 4883 C C . ALA B 1 243 ? 0.545 11.836 2.749 1.00 17.21 242 ALA B C 1
ATOM 4884 O O . ALA B 1 243 ? -0.514 12.012 2.144 1.00 17.28 242 ALA B O 1
ATOM 4886 N N . HIS B 1 244 ? 1.701 12.149 2.231 1.00 17.97 243 HIS B N 1
ATOM 4887 C CA . HIS B 1 244 ? 1.778 12.762 0.876 1.00 19.31 243 HIS B CA 1
ATOM 4888 C C . HIS B 1 244 ? 1.362 11.803 -0.206 1.00 20.62 243 HIS B C 1
ATOM 4889 O O . HIS B 1 244 ? 0.685 12.183 -1.148 1.00 20.83 243 HIS B O 1
ATOM 4896 N N . GLN B 1 245 ? 1.766 10.539 -0.055 1.00 21.91 244 GLN B N 1
ATOM 4897 C CA . GLN B 1 245 ? 1.422 9.523 -1.025 1.00 22.47 244 GLN B CA 1
ATOM 4898 C C . GLN B 1 245 ? -0.081 9.305 -1.045 1.00 23.87 244 GLN B C 1
ATOM 4899 O O . GLN B 1 245 ? -0.663 9.117 -2.120 1.00 24.97 244 GLN B O 1
ATOM 4905 N N . LEU B 1 246 ? -0.726 9.316 0.136 1.00 21.47 245 LEU B N 1
ATOM 4906 C CA . LEU B 1 246 ? -2.158 9.113 0.193 1.00 20.31 245 LEU B CA 1
ATOM 4907 C C . LEU B 1 246 ? -2.940 10.243 -0.456 1.00 20.82 245 LEU B C 1
ATOM 4908 O O . LEU B 1 246 ? -3.878 10.025 -1.244 1.00 20.48 245 LEU B O 1
ATOM 4913 N N . GLY B 1 247 ? -2.571 11.478 -0.137 1.00 20.71 246 GLY B N 1
ATOM 4914 C CA . GLY B 1 247 ? -3.206 12.651 -0.760 1.00 20.89 246 GLY B CA 1
ATOM 4915 C C . GLY B 1 247 ? -3.077 12.629 -2.269 1.00 19.82 246 GLY B C 1
ATOM 4916 O O . GLY B 1 247 ? -4.051 12.881 -3.019 1.00 20.68 246 GLY B O 1
ATOM 4917 N N . ASN B 1 248 ? -1.869 12.379 -2.732 1.00 20.65 247 ASN B N 1
ATOM 4918 C CA . ASN B 1 248 ? -1.621 12.289 -4.189 1.00 22.36 247 ASN B CA 1
ATOM 4919 C C . ASN B 1 248 ? -2.417 11.167 -4.857 1.00 21.87 247 ASN B C 1
ATOM 4920 O O . ASN B 1 248 ? -3.016 11.367 -5.911 1.00 23.24 247 ASN B O 1
ATOM 4925 N N . MET B 1 249 ? -2.463 9.990 -4.223 1.00 21.65 248 MET B N 1
ATOM 4926 C CA . MET B 1 249 ? -3.274 8.878 -4.712 1.00 21.75 248 MET B CA 1
ATOM 4927 C C . MET B 1 249 ? -4.739 9.232 -4.813 1.00 21.27 248 MET B C 1
ATOM 4928 O O . MET B 1 249 ? -5.411 8.841 -5.759 1.00 20.66 248 MET B O 1
ATOM 4933 N N . VAL B 1 250 ? -5.258 9.956 -3.835 1.00 20.11 249 VAL B N 1
ATOM 4934 C CA . VAL B 1 250 ? -6.662 10.333 -3.889 1.00 20.43 249 VAL B CA 1
ATOM 4935 C C . VAL B 1 250 ? -6.872 11.316 -5.036 1.00 20.38 249 VAL B C 1
ATOM 4936 O O . VAL B 1 250 ? -7.858 11.210 -5.764 1.00 21.08 249 VAL B O 1
ATOM 4940 N N . TYR B 1 251 ? -5.965 12.271 -5.204 1.00 20.19 250 TYR B N 1
ATOM 4941 C CA . TYR B 1 251 ? -6.092 13.222 -6.311 1.00 19.70 250 TYR B CA 1
ATOM 4942 C C . TYR B 1 251 ? -6.157 12.410 -7.639 1.00 20.28 250 TYR B C 1
ATOM 4943 O O . TYR B 1 251 ? -7.041 12.645 -8.474 1.00 21.93 250 TYR B O 1
ATOM 4952 N N . ALA B 1 252 ? -5.224 11.482 -7.811 1.00 19.41 251 ALA B N 1
ATOM 4953 C CA . ALA B 1 252 ? -5.183 10.671 -9.016 1.00 20.71 251 ALA B CA 1
ATOM 4954 C C . ALA B 1 252 ? -6.491 9.927 -9.269 1.00 23.78 251 ALA B C 1
ATOM 4955 O O . ALA B 1 252 ? -7.034 9.984 -10.404 1.00 22.90 251 ALA B O 1
ATOM 4957 N N . LEU B 1 253 ? -7.062 9.290 -8.236 1.00 23.65 252 LEU B N 1
ATOM 4958 C CA . LEU B 1 253 ? -8.366 8.609 -8.402 1.00 24.45 252 LEU B CA 1
ATOM 4959 C C . LEU B 1 253 ? -9.497 9.538 -8.772 1.00 25.95 252 LEU B C 1
ATOM 4960 O O . LEU B 1 253 ? -10.285 9.227 -9.699 1.00 24.48 252 LEU B O 1
ATOM 4965 N N . LEU B 1 254 ? -9.554 10.682 -8.088 1.00 24.92 253 LEU B N 1
ATOM 4966 C CA . LEU B 1 254 ? -10.591 11.679 -8.370 1.00 27.06 253 LEU B CA 1
ATOM 4967 C C . LEU B 1 254 ? -10.485 12.335 -9.727 1.00 25.52 253 LEU B C 1
ATOM 4968 O O . LEU B 1 254 ? -11.451 12.935 -10.170 1.00 33.31 253 LEU B O 1
ATOM 4973 N N . THR B 1 255 ? -9.323 12.291 -10.363 1.00 24.76 254 THR B N 1
ATOM 4974 C CA . THR B 1 255 ? -9.173 12.832 -11.714 1.00 24.76 254 THR B CA 1
ATOM 4975 C C . THR B 1 255 ? -9.179 11.727 -12.812 1.00 25.84 254 THR B C 1
ATOM 4976 O O . THR B 1 255 ? -8.994 12.017 -13.959 1.00 24.52 254 THR B O 1
ATOM 4980 N N . HIS B 1 256 ? -9.352 10.466 -12.421 1.00 27.05 255 HIS B N 1
ATOM 4981 C CA . HIS B 1 256 ? -9.421 9.308 -13.363 1.00 27.18 255 HIS B CA 1
ATOM 4982 C C . HIS B 1 256 ? -10.710 8.613 -13.050 1.00 28.74 255 HIS B C 1
ATOM 4983 O O . HIS B 1 256 ? -10.748 7.588 -12.336 1.00 28.10 255 HIS B O 1
ATOM 4990 N N . GLU B 1 257 ? -11.781 9.208 -13.563 1.00 28.77 256 GLU B N 1
ATOM 4991 C CA A GLU B 1 257 ? -13.150 8.828 -13.206 0.60 31.81 256 GLU B CA 1
ATOM 4992 C CA B GLU B 1 257 ? -13.114 8.832 -13.140 0.40 30.25 256 GLU B CA 1
ATOM 4993 C C . GLU B 1 257 ? -13.524 7.428 -13.601 1.00 29.82 256 GLU B C 1
ATOM 4994 O O . GLU B 1 257 ? -14.258 6.741 -12.881 1.00 30.70 256 GLU B O 1
ATOM 5005 N N . ASP B 1 258 ? -13.040 6.997 -14.759 1.00 30.36 257 ASP B N 1
ATOM 5006 C CA . ASP B 1 258 ? -13.315 5.626 -15.237 1.00 32.16 257 ASP B CA 1
ATOM 5007 C C . ASP B 1 258 ? -12.666 4.609 -14.301 1.00 29.68 257 ASP B C 1
ATOM 5008 O O . ASP B 1 258 ? -13.291 3.611 -13.944 1.00 28.86 257 ASP B O 1
ATOM 5013 N N . GLN B 1 259 ? -11.452 4.902 -13.843 1.00 25.88 258 GLN B N 1
ATOM 5014 C CA . GLN B 1 259 ? -10.778 4.008 -12.901 1.00 25.28 258 GLN B CA 1
ATOM 5015 C C . GLN B 1 259 ? -11.436 3.995 -11.521 1.00 25.75 258 GLN B C 1
ATOM 5016 O O . GLN B 1 259 ? -11.549 2.925 -10.908 1.00 23.92 258 GLN B O 1
ATOM 5022 N N . LEU B 1 260 ? -11.882 5.162 -11.047 1.00 26.76 259 LEU B N 1
ATOM 5023 C CA . LEU B 1 260 ? -12.588 5.257 -9.774 1.00 26.90 259 LEU B CA 1
ATOM 5024 C C . LEU B 1 260 ? -13.874 4.439 -9.813 1.00 28.66 259 LEU B C 1
ATOM 5025 O O . LEU B 1 260 ? -14.150 3.692 -8.878 1.00 27.07 259 LEU B O 1
ATOM 5030 N N . SER B 1 261 ? -14.645 4.599 -10.899 1.00 31.84 260 SER B N 1
ATOM 5031 C CA . SER B 1 261 ? -15.882 3.835 -11.143 1.00 34.00 260 SER B CA 1
ATOM 5032 C C . SER B 1 261 ? -15.663 2.321 -11.176 1.00 29.00 260 SER B C 1
ATOM 5033 O O . SER B 1 261 ? -16.421 1.572 -10.595 1.00 30.20 260 SER B O 1
ATOM 5036 N N . LEU B 1 262 ? -14.623 1.898 -11.867 1.00 27.09 261 LEU B N 1
ATOM 5037 C CA . LEU B 1 262 ? -14.226 0.495 -11.903 1.00 26.53 261 LEU B CA 1
ATOM 5038 C C . LEU B 1 262 ? -13.939 -0.057 -10.501 1.00 27.42 261 LEU B C 1
ATOM 5039 O O . LEU B 1 262 ? -14.428 -1.135 -10.145 1.00 26.20 261 LEU B O 1
ATOM 5044 N N . LEU B 1 263 ? -13.213 0.715 -9.685 1.00 25.86 262 LEU B N 1
ATOM 5045 C CA . LEU B 1 263 ? -12.936 0.305 -8.310 1.00 27.35 262 LEU B CA 1
ATOM 5046 C C . LEU B 1 263 ? -14.213 0.183 -7.459 1.00 27.99 262 LEU B C 1
ATOM 5047 O O . LEU B 1 263 ? -14.360 -0.784 -6.703 1.00 26.55 262 LEU B O 1
ATOM 5052 N N . ARG B 1 264 ? -15.153 1.124 -7.592 1.00 29.11 263 ARG B N 1
ATOM 5053 C CA . ARG B 1 264 ? -16.433 1.022 -6.861 1.00 29.20 263 ARG B CA 1
ATOM 5054 C C . ARG B 1 264 ? -17.192 -0.213 -7.285 1.00 30.46 263 ARG B C 1
ATOM 5055 O O . ARG B 1 264 ? -17.744 -0.916 -6.467 1.00 32.93 263 ARG B O 1
ATOM 5063 N N . GLU B 1 265 ? -17.264 -0.446 -8.588 1.00 30.62 264 GLU B N 1
ATOM 5064 C CA . GLU B 1 265 ? -18.012 -1.575 -9.114 1.00 31.63 264 GLU B CA 1
ATOM 5065 C C . GLU B 1 265 ? -17.341 -2.919 -8.790 1.00 29.78 264 GLU B C 1
ATOM 5066 O O . GLU B 1 265 ? -18.017 -3.923 -8.669 1.00 26.16 264 GLU B O 1
ATOM 5072 N N . GLN B 1 266 ? -16.020 -2.916 -8.636 1.00 27.55 265 GLN B N 1
ATOM 5073 C CA . GLN B 1 266 ? -15.245 -4.142 -8.440 1.00 27.37 265 GLN B CA 1
ATOM 5074 C C . GLN B 1 266 ? -14.289 -3.953 -7.292 1.00 27.04 265 GLN B C 1
ATOM 5075 O O . GLN B 1 266 ? -13.081 -3.807 -7.502 1.00 25.21 265 GLN B O 1
ATOM 5081 N N . PRO B 1 267 ? -14.832 -3.911 -6.049 1.00 30.16 266 PRO B N 1
ATOM 5082 C CA . PRO B 1 267 ? -14.015 -3.512 -4.872 1.00 28.91 266 PRO B CA 1
ATOM 5083 C C . PRO B 1 267 ? -12.885 -4.479 -4.556 1.00 27.27 266 PRO B C 1
ATOM 5084 O O . PRO B 1 267 ? -11.929 -4.100 -3.916 1.00 25.96 266 PRO B O 1
ATOM 5088 N N . GLU B 1 268 ? -12.949 -5.706 -5.056 1.00 26.29 267 GLU B N 1
ATOM 5089 C CA . GLU B 1 268 ? -11.851 -6.656 -4.881 1.00 25.57 267 GLU B CA 1
ATOM 5090 C C . GLU B 1 268 ? -10.591 -6.194 -5.611 1.00 23.79 267 GLU B C 1
ATOM 5091 O O . GLU B 1 268 ? -9.502 -6.720 -5.365 1.00 25.65 267 GLU B O 1
ATOM 5097 N N . LEU B 1 269 ? -10.710 -5.243 -6.532 1.00 23.08 268 LEU B N 1
ATOM 5098 C CA . LEU B 1 269 ? -9.527 -4.624 -7.124 1.00 24.11 268 LEU B CA 1
ATOM 5099 C C . LEU B 1 269 ? -8.657 -3.778 -6.181 1.00 21.77 268 LEU B C 1
ATOM 5100 O O . LEU B 1 269 ? -7.564 -3.420 -6.562 1.00 22.09 268 LEU B O 1
ATOM 5105 N N . LEU B 1 270 ? -9.107 -3.489 -4.966 1.00 22.21 269 LEU B N 1
ATOM 5106 C CA . LEU B 1 270 ? -8.443 -2.496 -4.116 1.00 22.21 269 LEU B CA 1
ATOM 5107 C C . LEU B 1 270 ? -6.951 -2.766 -3.890 1.00 22.27 269 LEU B C 1
ATOM 5108 O O . LEU B 1 270 ? -6.129 -1.859 -4.040 1.00 19.37 269 LEU B O 1
ATOM 5113 N N . PRO B 1 271 ? -6.579 -4.009 -3.550 1.00 22.90 270 PRO B N 1
ATOM 5114 C CA . PRO B 1 271 ? -5.142 -4.249 -3.462 1.00 22.36 270 PRO B CA 1
ATOM 5115 C C . PRO B 1 271 ? -4.311 -3.963 -4.737 1.00 22.46 270 PRO B C 1
ATOM 5116 O O . PRO B 1 271 ? -3.291 -3.324 -4.660 1.00 21.66 270 PRO B O 1
ATOM 5120 N N . ARG B 1 272 ? -4.779 -4.391 -5.881 1.00 23.54 271 ARG B N 1
ATOM 5121 C CA . ARG B 1 272 ? -4.116 -4.055 -7.156 1.00 24.37 271 ARG B CA 1
ATOM 5122 C C . ARG B 1 272 ? -4.159 -2.573 -7.477 1.00 22.69 271 ARG B C 1
ATOM 5123 O O . ARG B 1 272 ? -3.181 -2.046 -8.025 1.00 22.34 271 ARG B O 1
ATOM 5131 N N . ALA B 1 273 ? -5.253 -1.903 -7.113 1.00 23.23 272 ALA B N 1
ATOM 5132 C CA . ALA B 1 273 ? -5.384 -0.429 -7.312 1.00 22.28 272 ALA B CA 1
ATOM 5133 C C . ALA B 1 273 ? -4.358 0.331 -6.519 1.00 20.92 272 ALA B C 1
ATOM 5134 O O . ALA B 1 273 ? -3.722 1.273 -7.026 1.00 19.68 272 ALA B O 1
ATOM 5136 N N . VAL B 1 274 ? -4.153 -0.099 -5.275 1.00 18.90 273 VAL B N 1
ATOM 5137 C CA . VAL B 1 274 ? -3.163 0.513 -4.427 1.00 17.01 273 VAL B CA 1
ATOM 5138 C C . VAL B 1 274 ? -1.801 0.312 -5.008 1.00 17.42 273 VAL B C 1
ATOM 5139 O O . VAL B 1 274 ? -1.018 1.230 -5.042 1.00 17.45 273 VAL B O 1
ATOM 5143 N N . GLU B 1 275 ? -1.463 -0.900 -5.433 1.00 19.54 274 GLU B N 1
ATOM 5144 C CA . GLU B 1 275 ? -0.155 -1.127 -6.085 1.00 20.11 274 GLU B CA 1
ATOM 5145 C C . GLU B 1 275 ? 0.001 -0.291 -7.365 1.00 18.51 274 GLU B C 1
ATOM 5146 O O . GLU B 1 275 ? 1.058 0.229 -7.619 1.00 17.53 274 GLU B O 1
ATOM 5152 N N . GLU B 1 276 ? -1.045 -0.197 -8.173 1.00 18.87 275 GLU B N 1
ATOM 5153 C CA . GLU B 1 276 ? -0.961 0.594 -9.391 1.00 20.46 275 GLU B CA 1
ATOM 5154 C C . GLU B 1 276 ? -0.777 2.095 -9.081 1.00 20.54 275 GLU B C 1
ATOM 5155 O O . GLU B 1 276 ? -0.034 2.795 -9.758 1.00 23.57 275 GLU B O 1
ATOM 5161 N N . LEU B 1 277 ? -1.497 2.598 -8.094 1.00 19.82 276 LEU B N 1
ATOM 5162 C CA . LEU B 1 277 ? -1.342 3.984 -7.673 1.00 20.15 276 LEU B CA 1
ATOM 5163 C C . LEU B 1 277 ? 0.037 4.242 -7.086 1.00 21.50 276 LEU B C 1
ATOM 5164 O O . LEU B 1 277 ? 0.608 5.309 -7.318 1.00 22.74 276 LEU B O 1
ATOM 5169 N N . LEU B 1 278 ? 0.592 3.282 -6.328 1.00 19.86 277 LEU B N 1
ATOM 5170 C CA . LEU B 1 278 ? 2.018 3.352 -5.942 1.00 19.49 277 LEU B CA 1
ATOM 5171 C C . LEU B 1 278 ? 2.965 3.475 -7.149 1.00 19.78 277 LEU B C 1
ATOM 5172 O O . LEU B 1 278 ? 3.966 4.234 -7.113 1.00 20.78 277 LEU B O 1
ATOM 5177 N N . ARG B 1 279 ? 2.703 2.681 -8.193 1.00 19.27 278 ARG B N 1
ATOM 5178 C CA . ARG B 1 279 ? 3.542 2.707 -9.344 1.00 18.82 278 ARG B CA 1
ATOM 5179 C C . ARG B 1 279 ? 3.393 4.057 -10.036 1.00 19.46 278 ARG B C 1
ATOM 5180 O O . ARG B 1 279 ? 4.368 4.632 -10.485 1.00 21.63 278 ARG B O 1
ATOM 5188 N N . PHE B 1 280 ? 2.168 4.514 -10.161 1.00 19.37 279 PHE B N 1
ATOM 5189 C CA . PHE B 1 280 ? 1.853 5.627 -11.041 1.00 20.93 279 PHE B CA 1
ATOM 5190 C C . PHE B 1 280 ? 2.144 7.039 -10.471 1.00 24.47 279 PHE B C 1
ATOM 5191 O O . PHE B 1 280 ? 2.590 7.932 -11.193 1.00 25.66 279 PHE B O 1
ATOM 5199 N N . VAL B 1 281 ? 1.891 7.237 -9.201 1.00 22.96 280 VAL B N 1
ATOM 5200 C CA . VAL B 1 281 ? 1.770 8.593 -8.678 1.00 25.94 280 VAL B CA 1
ATOM 5201 C C . VAL B 1 281 ? 3.174 9.085 -8.333 1.00 25.35 280 VAL B C 1
ATOM 5202 O O . VAL B 1 281 ? 3.868 8.437 -7.577 1.00 29.75 280 VAL B O 1
ATOM 5206 N N . PRO B 1 282 ? 3.603 10.209 -8.896 1.00 24.13 281 PRO B N 1
ATOM 5207 C CA . PRO B 1 282 ? 4.881 10.793 -8.454 1.00 27.59 281 PRO B CA 1
ATOM 5208 C C . PRO B 1 282 ? 4.790 11.325 -6.997 1.00 29.16 281 PRO B C 1
ATOM 5209 O O . PRO B 1 282 ? 3.708 11.745 -6.565 1.00 31.33 281 PRO B O 1
ATOM 5213 N N . LEU B 1 283 ? 5.892 11.220 -6.253 1.00 28.56 282 LEU B N 1
ATOM 5214 C CA . LEU B 1 283 ? 5.952 11.608 -4.835 1.00 32.79 282 LEU B CA 1
ATOM 5215 C C . LEU B 1 283 ? 6.941 12.748 -4.641 1.00 34.48 282 LEU B C 1
ATOM 5216 O O . LEU B 1 283 ? 6.628 13.740 -3.997 1.00 29.93 282 LEU B O 1
ATOM 5221 N N . GLY B 1 284 ? 8.155 12.570 -5.152 1.00 42.18 283 GLY B N 1
ATOM 5222 C CA . GLY B 1 284 ? 9.183 13.618 -5.150 1.00 48.00 283 GLY B CA 1
ATOM 5223 C C . GLY B 1 284 ? 9.274 14.322 -6.478 1.00 48.89 283 GLY B C 1
ATOM 5224 O O . GLY B 1 284 ? 8.331 14.317 -7.257 1.00 55.43 283 GLY B O 1
ATOM 5225 N N . ASN B 1 285 ? 10.440 14.890 -6.754 1.00 61.77 284 ASN B N 1
ATOM 5226 C CA . ASN B 1 285 ? 10.641 15.774 -7.909 1.00 64.34 284 ASN B CA 1
ATOM 5227 C C . ASN B 1 285 ? 11.460 15.144 -9.059 1.00 70.14 284 ASN B C 1
ATOM 5228 O O . ASN B 1 285 ? 11.957 15.859 -9.936 1.00 77.55 284 ASN B O 1
ATOM 5233 N N . GLY B 1 286 ? 11.581 13.812 -9.060 1.00 65.27 285 GLY B N 1
ATOM 5234 C CA . GLY B 1 286 ? 12.185 13.066 -10.172 1.00 60.85 285 GLY B CA 1
ATOM 5235 C C . GLY B 1 286 ? 13.701 12.905 -10.210 1.00 60.36 285 GLY B C 1
ATOM 5236 O O . GLY B 1 286 ? 14.232 12.353 -11.176 1.00 50.87 285 GLY B O 1
ATOM 5237 N N . VAL B 1 287 ? 14.414 13.356 -9.175 1.00 58.78 286 VAL B N 1
ATOM 5238 C CA . VAL B 1 287 ? 15.866 13.220 -9.157 1.00 59.58 286 VAL B CA 1
ATOM 5239 C C . VAL B 1 287 ? 16.293 12.139 -8.159 1.00 58.78 286 VAL B C 1
ATOM 5240 O O . VAL B 1 287 ? 16.890 11.146 -8.558 1.00 61.52 286 VAL B O 1
ATOM 5244 N N . GLY B 1 288 ? 15.993 12.332 -6.876 1.00 60.25 287 GLY B N 1
ATOM 5245 C CA . GLY B 1 288 ? 16.475 11.428 -5.812 1.00 61.64 287 GLY B CA 1
ATOM 5246 C C . GLY B 1 288 ? 17.935 11.661 -5.463 1.00 60.48 287 GLY B C 1
ATOM 5247 O O . GLY B 1 288 ? 18.610 12.463 -6.107 1.00 67.18 287 GLY B O 1
ATOM 5248 N N . ASN B 1 289 ? 18.425 10.955 -4.445 1.00 59.12 288 ASN B N 1
ATOM 5249 C CA . ASN B 1 289 ? 19.776 11.175 -3.901 1.00 54.02 288 ASN B CA 1
ATOM 5250 C C . ASN B 1 289 ? 20.811 10.492 -4.751 1.00 44.47 288 ASN B C 1
ATOM 5251 O O . ASN B 1 289 ? 20.611 9.366 -5.161 1.00 44.82 288 ASN B O 1
ATOM 5256 N N . ALA B 1 290 ? 21.944 11.136 -4.975 1.00 45.12 289 ALA B N 1
ATOM 5257 C CA . ALA B 1 290 ? 22.998 10.498 -5.743 1.00 49.74 289 ALA B CA 1
ATOM 5258 C C . ALA B 1 290 ? 23.459 9.248 -4.995 1.00 42.63 289 ALA B C 1
ATOM 5259 O O . ALA B 1 290 ? 23.377 9.185 -3.772 1.00 42.33 289 ALA B O 1
ATOM 5261 N N . ARG B 1 291 ? 23.885 8.253 -5.758 1.00 39.70 290 ARG B N 1
ATOM 5262 C CA . ARG B 1 291 ? 24.647 7.137 -5.267 1.00 40.16 290 ARG B CA 1
ATOM 5263 C C . ARG B 1 291 ? 26.017 7.291 -5.895 1.00 41.62 290 ARG B C 1
ATOM 5264 O O . ARG B 1 291 ? 26.127 7.719 -7.050 1.00 45.15 290 ARG B O 1
ATOM 5272 N N . ILE B 1 292 ? 27.064 6.881 -5.185 1.00 38.19 291 ILE B N 1
ATOM 5273 C CA . ILE B 1 292 ? 28.405 6.931 -5.758 1.00 38.45 291 ILE B CA 1
ATOM 5274 C C . ILE B 1 292 ? 28.914 5.516 -5.988 1.00 37.72 291 ILE B C 1
ATOM 5275 O O . ILE B 1 292 ? 28.728 4.630 -5.150 1.00 33.66 291 ILE B O 1
ATOM 5280 N N . ALA B 1 293 ? 29.522 5.303 -7.156 1.00 39.90 292 ALA B N 1
ATOM 5281 C CA . ALA B 1 293 ? 30.060 3.993 -7.504 1.00 41.44 292 ALA B CA 1
ATOM 5282 C C . ALA B 1 293 ? 31.342 3.718 -6.721 1.00 42.11 292 ALA B C 1
ATOM 5283 O O . ALA B 1 293 ? 32.284 4.482 -6.812 1.00 43.13 292 ALA B O 1
ATOM 5285 N N . LEU B 1 294 ? 31.364 2.608 -5.986 1.00 43.43 293 LEU B N 1
ATOM 5286 C CA . LEU B 1 294 ? 32.581 2.100 -5.353 1.00 45.16 293 LEU B CA 1
ATOM 5287 C C . LEU B 1 294 ? 33.467 1.314 -6.332 1.00 51.71 293 LEU B C 1
ATOM 5288 O O . LEU B 1 294 ? 34.640 1.085 -6.036 1.00 51.42 293 LEU B O 1
ATOM 5293 N N . GLU B 1 295 ? 32.907 0.924 -7.488 1.00 54.96 294 GLU B N 1
ATOM 5294 C CA . GLU B 1 295 ? 33.527 -0.016 -8.429 1.00 56.01 294 GLU B CA 1
ATOM 5295 C C . GLU B 1 295 ? 32.824 0.156 -9.772 1.00 55.89 294 GLU B C 1
ATOM 5296 O O . GLU B 1 295 ? 31.729 0.722 -9.780 1.00 54.38 294 GLU B O 1
ATOM 5302 N N . ASP B 1 296 ? 33.428 -0.289 -10.891 1.00 59.65 295 ASP B N 1
ATOM 5303 C CA . ASP B 1 296 ? 32.807 -0.069 -12.257 1.00 60.62 295 ASP B CA 1
ATOM 5304 C C . ASP B 1 296 ? 31.540 -0.892 -12.325 1.00 59.07 295 ASP B C 1
ATOM 5305 O O . ASP B 1 296 ? 31.505 -2.023 -11.857 1.00 59.07 295 ASP B O 1
ATOM 5310 N N . VAL B 1 297 ? 30.494 -0.297 -12.875 1.00 57.69 296 VAL B N 1
ATOM 5311 C CA . VAL B 1 297 ? 29.219 -0.958 -13.012 1.00 54.09 296 VAL B CA 1
ATOM 5312 C C . VAL B 1 297 ? 28.758 -0.669 -14.424 1.00 55.73 296 VAL B C 1
ATOM 5313 O O . VAL B 1 297 ? 28.656 0.511 -14.819 1.00 54.64 296 VAL B O 1
ATOM 5317 N N . GLU B 1 298 ? 28.501 -1.745 -15.170 1.00 54.66 297 GLU B N 1
ATOM 5318 C CA . GLU B 1 298 ? 27.930 -1.636 -16.520 1.00 57.34 297 GLU B CA 1
ATOM 5319 C C . GLU B 1 298 ? 26.424 -1.459 -16.406 1.00 51.00 297 GLU B C 1
ATOM 5320 O O . GLU B 1 298 ? 25.734 -2.313 -15.842 1.00 51.06 297 GLU B O 1
ATOM 5326 N N . LEU B 1 299 ? 25.928 -0.339 -16.905 1.00 47.82 298 LEU B N 1
ATOM 5327 C CA . LEU B 1 299 ? 24.481 -0.103 -17.044 1.00 47.32 298 LEU B CA 1
ATOM 5328 C C . LEU B 1 299 ? 24.080 -0.114 -18.542 1.00 49.64 298 LEU B C 1
ATOM 5329 O O . LEU B 1 299 ? 24.939 -0.259 -19.397 1.00 55.08 298 LEU B O 1
ATOM 5334 N N . SER B 1 300 ? 22.788 0.031 -18.836 1.00 50.44 299 SER B N 1
ATOM 5335 C CA . SER B 1 300 ? 22.268 -0.097 -20.207 1.00 51.46 299 SER B CA 1
ATOM 5336 C C . SER B 1 300 ? 22.929 0.875 -21.203 1.00 53.53 299 SER B C 1
ATOM 5337 O O . SER B 1 300 ? 23.317 0.466 -22.288 1.00 55.19 299 SER B O 1
ATOM 5340 N N . GLY B 1 301 ? 23.107 2.131 -20.791 1.00 55.33 300 GLY B N 1
ATOM 5341 C CA . GLY B 1 301 ? 23.756 3.165 -21.605 1.00 54.94 300 GLY B CA 1
ATOM 5342 C C . GLY B 1 301 ? 25.280 3.278 -21.559 1.00 58.27 300 GLY B C 1
ATOM 5343 O O . GLY B 1 301 ? 25.835 4.194 -22.160 1.00 62.72 300 GLY B O 1
ATOM 5344 N N . GLY B 1 302 ? 25.963 2.372 -20.853 1.00 58.81 301 GLY B N 1
ATOM 5345 C CA . GLY B 1 302 ? 27.423 2.425 -20.698 1.00 61.56 301 GLY B CA 1
ATOM 5346 C C . GLY B 1 302 ? 27.895 2.072 -19.283 1.00 64.37 301 GLY B C 1
ATOM 5347 O O . GLY B 1 302 ? 27.137 1.535 -18.476 1.00 61.35 301 GLY B O 1
ATOM 5348 N N . THR B 1 303 ? 29.156 2.386 -18.990 1.00 68.35 302 THR B N 1
ATOM 5349 C CA . THR B 1 303 ? 29.789 1.992 -17.728 1.00 64.87 302 THR B CA 1
ATOM 5350 C C . THR B 1 303 ? 29.987 3.199 -16.827 1.00 63.01 302 THR B C 1
ATOM 5351 O O . THR B 1 303 ? 30.503 4.236 -17.270 1.00 61.60 302 THR B O 1
ATOM 5355 N N . VAL B 1 304 ? 29.537 3.058 -15.575 1.00 56.23 303 VAL B N 1
ATOM 5356 C CA . VAL B 1 304 ? 29.774 4.037 -14.535 1.00 56.59 303 VAL B CA 1
ATOM 5357 C C . VAL B 1 304 ? 31.059 3.605 -13.821 1.00 55.50 303 VAL B C 1
ATOM 5358 O O . VAL B 1 304 ? 31.122 2.523 -13.245 1.00 52.25 303 VAL B O 1
ATOM 5362 N N . ARG B 1 305 ? 32.065 4.468 -13.830 1.00 56.08 304 ARG B N 1
ATOM 5363 C CA . ARG B 1 305 ? 33.353 4.168 -13.175 1.00 58.39 304 ARG B CA 1
ATOM 5364 C C . ARG B 1 305 ? 33.269 4.429 -11.679 1.00 54.98 304 ARG B C 1
ATOM 5365 O O . ARG B 1 305 ? 32.449 5.233 -11.223 1.00 54.63 304 ARG B O 1
ATOM 5369 N N . ALA B 1 306 ? 34.141 3.762 -10.928 1.00 54.22 305 ALA B N 1
ATOM 5370 C CA . ALA B 1 306 ? 34.301 4.036 -9.502 1.00 54.36 305 ALA B CA 1
ATOM 5371 C C . ALA B 1 306 ? 34.537 5.532 -9.225 1.00 50.66 305 ALA B C 1
ATOM 5372 O O . ALA B 1 306 ? 35.414 6.128 -9.807 1.00 53.38 305 ALA B O 1
ATOM 5374 N N . GLY B 1 307 ? 33.736 6.125 -8.346 1.00 50.03 306 GLY B N 1
ATOM 5375 C CA . GLY B 1 307 ? 33.890 7.531 -7.946 1.00 50.47 306 GLY B CA 1
ATOM 5376 C C . GLY B 1 307 ? 32.855 8.469 -8.531 1.00 53.97 306 GLY B C 1
ATOM 5377 O O . GLY B 1 307 ? 32.657 9.558 -7.998 1.00 53.56 306 GLY B O 1
ATOM 5378 N N . GLU B 1 308 ? 32.163 8.030 -9.590 1.00 52.57 307 GLU B N 1
ATOM 5379 C CA . GLU B 1 308 ? 31.162 8.836 -10.277 1.00 52.84 307 GLU B CA 1
ATOM 5380 C C . GLU B 1 308 ? 29.779 8.720 -9.595 1.00 51.86 307 GLU B C 1
ATOM 5381 O O . GLU B 1 308 ? 29.409 7.656 -9.066 1.00 53.06 307 GLU B O 1
ATOM 5387 N N . GLY B 1 309 ? 29.023 9.816 -9.617 1.00 48.01 308 GLY B N 1
ATOM 5388 C CA . GLY B 1 309 ? 27.688 9.873 -9.023 1.00 45.30 308 GLY B CA 1
ATOM 5389 C C . GLY B 1 309 ? 26.582 9.543 -10.021 1.00 42.50 308 GLY B C 1
ATOM 5390 O O . GLY B 1 309 ? 26.691 9.856 -11.222 1.00 39.13 308 GLY B O 1
ATOM 5391 N N . VAL B 1 310 ? 25.521 8.921 -9.500 1.00 39.45 309 VAL B N 1
ATOM 5392 C CA . VAL B 1 310 ? 24.347 8.514 -10.264 1.00 36.83 309 VAL B CA 1
ATOM 5393 C C . VAL B 1 310 ? 23.073 8.904 -9.515 1.00 37.14 309 VAL B C 1
ATOM 5394 O O . VAL B 1 310 ? 22.878 8.492 -8.344 1.00 35.50 309 VAL B O 1
ATOM 5398 N N . VAL B 1 311 ? 22.200 9.654 -10.186 1.00 35.55 310 VAL B N 1
ATOM 5399 C CA . VAL B 1 311 ? 20.842 9.894 -9.692 1.00 35.96 310 VAL B CA 1
ATOM 5400 C C . VAL B 1 311 ? 19.794 9.029 -10.420 1.00 33.85 310 VAL B C 1
ATOM 5401 O O . VAL B 1 311 ? 19.862 8.845 -11.622 1.00 34.38 310 VAL B O 1
ATOM 5405 N N . ALA B 1 312 ? 18.859 8.476 -9.648 1.00 30.93 311 ALA B N 1
ATOM 5406 C CA . ALA B 1 312 ? 17.923 7.495 -10.139 1.00 31.88 311 ALA B CA 1
ATOM 5407 C C . ALA B 1 312 ? 16.637 7.545 -9.335 1.00 33.16 311 ALA B C 1
ATOM 5408 O O . ALA B 1 312 ? 16.617 7.134 -8.160 1.00 32.93 311 ALA B O 1
ATOM 5410 N N . ALA B 1 313 ? 15.550 7.984 -9.972 1.00 30.93 312 ALA B N 1
ATOM 5411 C CA . ALA B 1 313 ? 14.279 8.145 -9.259 1.00 31.35 312 ALA B CA 1
ATOM 5412 C C . ALA B 1 313 ? 13.383 6.989 -9.618 1.00 29.12 312 ALA B C 1
ATOM 5413 O O . ALA B 1 313 ? 13.249 6.659 -10.796 1.00 28.23 312 ALA B O 1
ATOM 5415 N N . ALA B 1 314 ? 12.732 6.413 -8.610 1.00 26.40 313 ALA B N 1
ATOM 5416 C CA . ALA B 1 314 ? 11.812 5.293 -8.815 1.00 26.10 313 ALA B CA 1
ATOM 5417 C C . ALA B 1 314 ? 10.651 5.671 -9.740 1.00 25.19 313 ALA B C 1
ATOM 5418 O O . ALA B 1 314 ? 10.163 4.839 -10.512 1.00 25.33 313 ALA B O 1
ATOM 5420 N N . VAL B 1 315 ? 10.203 6.913 -9.644 1.00 23.97 314 VAL B N 1
ATOM 5421 C CA . VAL B 1 315 ? 9.074 7.381 -10.457 1.00 26.63 314 VAL B CA 1
ATOM 5422 C C . VAL B 1 315 ? 9.359 7.172 -11.958 1.00 25.86 314 VAL B C 1
ATOM 5423 O O . VAL B 1 315 ? 8.464 6.800 -12.703 1.00 27.03 314 VAL B O 1
ATOM 5427 N N . ASN B 1 316 ? 10.597 7.338 -12.379 1.00 26.78 315 ASN B N 1
ATOM 5428 C CA . ASN B 1 316 ? 10.921 7.180 -13.794 1.00 31.00 315 ASN B CA 1
ATOM 5429 C C . ASN B 1 316 ? 11.052 5.734 -14.210 1.00 30.20 315 ASN B C 1
ATOM 5430 O O . ASN B 1 316 ? 10.559 5.350 -15.286 1.00 32.09 315 ASN B O 1
ATOM 5435 N N . ALA B 1 317 ? 11.669 4.917 -13.358 1.00 29.32 316 ALA B N 1
ATOM 5436 C CA . ALA B 1 317 ? 11.662 3.488 -13.550 1.00 26.28 316 ALA B CA 1
ATOM 5437 C C . ALA B 1 317 ? 10.217 2.958 -13.689 1.00 25.79 316 ALA B C 1
ATOM 5438 O O . ALA B 1 317 ? 9.960 2.074 -14.525 1.00 24.28 316 ALA B O 1
ATOM 5440 N N . ASN B 1 318 ? 9.283 3.470 -12.860 1.00 23.32 317 ASN B N 1
ATOM 5441 C CA . ASN B 1 318 ? 7.909 2.980 -12.858 1.00 23.22 317 ASN B CA 1
ATOM 5442 C C . ASN B 1 318 ? 7.071 3.365 -14.091 1.00 25.38 317 ASN B C 1
ATOM 5443 O O . ASN B 1 318 ? 5.944 2.866 -14.242 1.00 24.81 317 ASN B O 1
ATOM 5448 N N . ARG B 1 319 ? 7.590 4.263 -14.940 1.00 26.19 318 ARG B N 1
ATOM 5449 C CA . ARG B 1 319 ? 6.978 4.583 -16.214 1.00 27.90 318 ARG B CA 1
ATOM 5450 C C . ARG B 1 319 ? 7.754 3.980 -17.416 1.00 28.80 318 ARG B C 1
ATOM 5451 O O . ARG B 1 319 ? 7.480 4.323 -18.563 1.00 29.53 318 ARG B O 1
ATOM 5459 N N . ASP B 1 320 ? 8.718 3.096 -17.161 1.00 28.61 319 ASP B N 1
ATOM 5460 C CA . ASP B 1 320 ? 9.522 2.502 -18.240 1.00 29.11 319 ASP B CA 1
ATOM 5461 C C . ASP B 1 320 ? 8.686 1.422 -18.977 1.00 28.89 319 ASP B C 1
ATOM 5462 O O . ASP B 1 320 ? 8.284 0.398 -18.361 1.00 28.03 319 ASP B O 1
ATOM 5467 N N . PRO B 1 321 ? 8.398 1.643 -20.282 1.00 31.69 320 PRO B N 1
ATOM 5468 C CA . PRO B 1 321 ? 7.600 0.628 -21.004 1.00 32.38 320 PRO B CA 1
ATOM 5469 C C . PRO B 1 321 ? 8.295 -0.741 -21.170 1.00 32.33 320 PRO B C 1
ATOM 5470 O O . PRO B 1 321 ? 7.636 -1.719 -21.540 1.00 35.40 320 PRO B O 1
ATOM 5474 N N . ARG B 1 322 ? 9.593 -0.819 -20.870 1.00 31.12 321 ARG B N 1
ATOM 5475 C CA . ARG B 1 322 ? 10.281 -2.108 -20.786 1.00 32.12 321 ARG B CA 1
ATOM 5476 C C . ARG B 1 322 ? 9.808 -2.956 -19.609 1.00 31.54 321 ARG B C 1
ATOM 5477 O O . ARG B 1 322 ? 9.966 -4.157 -19.638 1.00 31.58 321 ARG B O 1
ATOM 5485 N N . ALA B 1 323 ? 9.226 -2.334 -18.582 1.00 30.32 322 ALA B N 1
ATOM 5486 C CA . ALA B 1 323 ? 8.757 -3.050 -17.378 1.00 30.08 322 ALA B CA 1
ATOM 5487 C C . ALA B 1 323 ? 7.241 -3.093 -17.190 1.00 29.94 322 ALA B C 1
ATOM 5488 O O . ALA B 1 323 ? 6.753 -3.952 -16.467 1.00 28.07 322 ALA B O 1
ATOM 5490 N N . PHE B 1 324 ? 6.500 -2.163 -17.797 1.00 29.85 323 PHE B N 1
ATOM 5491 C CA . PHE B 1 324 ? 5.050 -2.088 -17.628 1.00 28.62 323 PHE B CA 1
ATOM 5492 C C . PHE B 1 324 ? 4.434 -1.790 -18.989 1.00 32.57 323 PHE B C 1
ATOM 5493 O O . PHE B 1 324 ? 4.961 -0.987 -19.740 1.00 36.85 323 PHE B O 1
ATOM 5501 N N . ASP B 1 325 ? 3.340 -2.462 -19.312 1.00 33.67 324 ASP B N 1
ATOM 5502 C CA . ASP B 1 325 ? 2.584 -2.162 -20.496 1.00 34.38 324 ASP B CA 1
ATOM 5503 C C . ASP B 1 325 ? 1.862 -0.823 -20.370 1.00 32.95 324 ASP B C 1
ATOM 5504 O O . ASP B 1 325 ? 1.214 -0.579 -19.354 1.00 28.38 324 ASP B O 1
ATOM 5509 N N . ASP B 1 326 ? 1.963 0.023 -21.410 1.00 32.35 325 ASP B N 1
ATOM 5510 C CA . ASP B 1 326 ? 1.253 1.299 -21.483 1.00 30.66 325 ASP B CA 1
ATOM 5511 C C . ASP B 1 326 ? 1.401 2.053 -20.162 1.00 28.61 325 ASP B C 1
ATOM 5512 O O . ASP B 1 326 ? 0.424 2.345 -19.473 1.00 27.17 325 ASP B O 1
ATOM 5517 N N . PRO B 1 327 ? 2.649 2.306 -19.779 1.00 28.63 326 PRO B N 1
ATOM 5518 C CA . PRO B 1 327 ? 3.001 2.755 -18.425 1.00 27.01 326 PRO B CA 1
ATOM 5519 C C . PRO B 1 327 ? 2.445 4.093 -18.026 1.00 27.80 326 PRO B C 1
ATOM 5520 O O . PRO B 1 327 ? 2.331 4.354 -16.807 1.00 24.63 326 PRO B O 1
ATOM 5524 N N . ASP B 1 328 ? 2.093 4.945 -19.011 1.00 26.84 327 ASP B N 1
ATOM 5525 C CA . ASP B 1 328 ? 1.603 6.256 -18.675 1.00 28.84 327 ASP B CA 1
ATOM 5526 C C . ASP B 1 328 ? 0.104 6.297 -18.527 1.00 28.86 327 ASP B C 1
ATOM 5527 O O . ASP B 1 328 ? -0.432 7.341 -18.297 1.00 31.75 327 ASP B O 1
ATOM 5532 N N . ARG B 1 329 ? -0.579 5.162 -18.625 1.00 29.87 328 ARG B N 1
ATOM 5533 C CA . ARG B 1 329 ? -1.992 5.082 -18.340 1.00 30.22 328 ARG B CA 1
ATOM 5534 C C . ARG B 1 329 ? -2.210 4.361 -17.012 1.00 30.31 328 ARG B C 1
ATOM 5535 O O . ARG B 1 329 ? -1.703 3.245 -16.800 1.00 27.79 328 ARG B O 1
ATOM 5543 N N . LEU B 1 330 ? -2.992 4.977 -16.132 1.00 26.61 329 LEU B N 1
ATOM 5544 C CA . LEU B 1 330 ? -3.440 4.324 -14.907 1.00 27.87 329 LEU B CA 1
ATOM 5545 C C . LEU B 1 330 ? -4.332 3.130 -15.256 1.00 27.52 329 LEU B C 1
ATOM 5546 O O . LEU B 1 330 ? -5.317 3.303 -15.938 1.00 28.52 329 LEU B O 1
ATOM 5551 N N . ASP B 1 331 ? -3.955 1.926 -14.810 1.00 26.45 330 ASP B N 1
ATOM 5552 C CA . ASP B 1 331 ? -4.770 0.718 -14.975 1.00 25.30 330 ASP B CA 1
ATOM 5553 C C . ASP B 1 331 ? -4.767 -0.107 -13.670 1.00 24.07 330 ASP B C 1
ATOM 5554 O O . ASP B 1 331 ? -3.877 -0.927 -13.438 1.00 22.46 330 ASP B O 1
ATOM 5559 N N . ILE B 1 332 ? -5.784 0.093 -12.843 1.00 23.67 331 ILE B N 1
ATOM 5560 C CA . ILE B 1 332 ? -5.854 -0.552 -11.510 1.00 24.34 331 ILE B CA 1
ATOM 5561 C C . ILE B 1 332 ? -6.003 -2.075 -11.526 1.00 25.58 331 ILE B C 1
ATOM 5562 O O . ILE B 1 332 ? -5.919 -2.739 -10.472 1.00 26.40 331 ILE B O 1
ATOM 5567 N N . THR B 1 333 ? -6.256 -2.638 -12.700 1.00 26.25 332 THR B N 1
ATOM 5568 C CA . THR B 1 333 ? -6.357 -4.080 -12.834 1.00 27.65 332 THR B CA 1
ATOM 5569 C C . THR B 1 333 ? -5.004 -4.784 -12.991 1.00 28.66 332 THR B C 1
ATOM 5570 O O . THR B 1 333 ? -4.994 -6.012 -12.933 1.00 27.57 332 THR B O 1
ATOM 5574 N N . ARG B 1 334 ? -3.908 -4.042 -13.197 1.00 26.79 333 ARG B N 1
ATOM 5575 C CA . ARG B 1 334 ? -2.594 -4.622 -13.514 1.00 29.09 333 ARG B CA 1
ATOM 5576 C C . ARG B 1 334 ? -2.199 -5.653 -12.454 1.00 30.39 333 ARG B C 1
ATOM 5577 O O . ARG B 1 334 ? -2.209 -5.337 -11.260 1.00 28.54 333 ARG B O 1
ATOM 5585 N N . GLU B 1 335 ? -1.882 -6.872 -12.903 1.00 30.00 334 GLU B N 1
ATOM 5586 C CA . GLU B 1 335 ? -1.593 -8.025 -12.008 1.00 35.49 334 GLU B CA 1
ATOM 5587 C C . GLU B 1 335 ? -0.115 -8.163 -11.720 1.00 37.30 334 GLU B C 1
ATOM 5588 O O . GLU B 1 335 ? 0.282 -8.369 -10.596 1.00 41.02 334 GLU B O 1
ATOM 5594 N N . LYS B 1 336 ? 0.683 -8.034 -12.760 1.00 40.13 335 LYS B N 1
ATOM 5595 C CA . LYS B 1 336 ? 2.127 -8.063 -12.673 1.00 44.16 335 LYS B CA 1
ATOM 5596 C C . LYS B 1 336 ? 2.571 -6.616 -12.429 1.00 37.23 335 LYS B C 1
ATOM 5597 O O . LYS B 1 336 ? 2.491 -5.785 -13.329 1.00 35.80 335 LYS B O 1
ATOM 5603 N N . ASN B 1 337 ? 3.016 -6.318 -11.218 1.00 36.42 336 ASN B N 1
ATOM 5604 C CA . ASN B 1 337 ? 3.359 -4.936 -10.858 1.00 29.99 336 ASN B CA 1
ATOM 5605 C C . ASN B 1 337 ? 4.612 -4.864 -10.028 1.00 26.26 336 ASN B C 1
ATOM 5606 O O . ASN B 1 337 ? 4.546 -4.628 -8.841 1.00 26.32 336 ASN B O 1
ATOM 5611 N N . PRO B 1 338 ? 5.779 -5.024 -10.686 1.00 26.26 337 PRO B N 1
ATOM 5612 C CA . PRO B 1 338 ? 7.028 -5.016 -9.956 1.00 24.61 337 PRO B CA 1
ATOM 5613 C C . PRO B 1 338 ? 7.578 -3.586 -9.807 1.00 24.22 337 PRO B C 1
ATOM 5614 O O . PRO B 1 338 ? 8.751 -3.338 -10.096 1.00 24.62 337 PRO B O 1
ATOM 5618 N N . HIS B 1 339 ? 6.748 -2.670 -9.316 1.00 23.62 338 HIS B N 1
ATOM 5619 C CA . HIS B 1 339 ? 7.142 -1.244 -9.170 1.00 22.73 338 HIS B CA 1
ATOM 5620 C C . HIS B 1 339 ? 8.216 -1.127 -8.098 1.00 22.60 338 HIS B C 1
ATOM 5621 O O . HIS B 1 339 ? 8.386 -2.031 -7.259 1.00 19.62 338 HIS B O 1
ATOM 5628 N N . LEU B 1 340 ? 8.921 0.007 -8.135 1.00 23.17 339 LEU B N 1
ATOM 5629 C CA . LEU B 1 340 ? 9.990 0.315 -7.215 1.00 20.94 339 LEU B CA 1
ATOM 5630 C C . LEU B 1 340 ? 9.659 1.390 -6.167 1.00 20.30 339 LEU B C 1
ATOM 5631 O O . LEU B 1 340 ? 10.541 1.960 -5.591 1.00 19.44 339 LEU B O 1
ATOM 5636 N N . ALA B 1 341 ? 8.393 1.685 -5.968 1.00 20.83 340 ALA B N 1
ATOM 5637 C CA . ALA B 1 341 ? 7.917 2.678 -5.000 1.00 21.70 340 ALA B CA 1
ATOM 5638 C C . ALA B 1 341 ? 8.306 2.401 -3.552 1.00 20.90 340 ALA B C 1
ATOM 5639 O O . ALA B 1 341 ? 8.412 3.321 -2.796 1.00 21.47 340 ALA B O 1
ATOM 5641 N N . PHE B 1 342 ? 8.491 1.126 -3.188 1.00 21.31 341 PHE B N 1
ATOM 5642 C CA . PHE B 1 342 ? 9.107 0.752 -1.882 1.00 20.48 341 PHE B CA 1
ATOM 5643 C C . PHE B 1 342 ? 10.555 0.347 -1.982 1.00 20.84 341 PHE B C 1
ATOM 5644 O O . PHE B 1 342 ? 11.114 -0.147 -1.017 1.00 21.21 341 PHE B O 1
ATOM 5652 N N . GLY B 1 343 ? 11.168 0.568 -3.147 1.00 22.05 342 GLY B N 1
ATOM 5653 C CA . GLY B 1 343 ? 12.544 0.172 -3.407 1.00 22.97 342 GLY B CA 1
ATOM 5654 C C . GLY B 1 343 ? 12.704 -1.308 -3.727 1.00 24.96 342 GLY B C 1
ATOM 5655 O O . GLY B 1 343 ? 11.749 -1.984 -4.105 1.00 23.69 342 GLY B O 1
ATOM 5656 N N . HIS B 1 344 ? 13.926 -1.787 -3.560 1.00 26.91 343 HIS B N 1
ATOM 5657 C CA . HIS B 1 344 ? 14.327 -3.144 -3.930 1.00 28.77 343 HIS B CA 1
ATOM 5658 C C . HIS B 1 344 ? 15.661 -3.476 -3.266 1.00 26.41 343 HIS B C 1
ATOM 5659 O O . HIS B 1 344 ? 16.518 -2.646 -3.176 1.00 29.56 343 HIS B O 1
ATOM 5666 N N . GLY B 1 345 ? 15.844 -4.688 -2.810 1.00 27.32 344 GLY B N 1
ATOM 5667 C CA . GLY B 1 345 ? 17.107 -5.045 -2.179 1.00 28.94 344 GLY B CA 1
ATOM 5668 C C . GLY B 1 345 ? 17.188 -4.619 -0.713 1.00 25.39 344 GLY B C 1
ATOM 5669 O O . GLY B 1 345 ? 16.193 -4.592 -0.027 1.00 24.30 344 GLY B O 1
ATOM 5670 N N . ALA B 1 346 ? 18.390 -4.289 -0.259 1.00 25.54 345 ALA B N 1
ATOM 5671 C CA . ALA B 1 346 ? 18.695 -4.200 1.173 1.00 26.14 345 ALA B CA 1
ATOM 5672 C C . ALA B 1 346 ? 17.871 -3.144 1.932 1.00 25.67 345 ALA B C 1
ATOM 5673 O O . ALA B 1 346 ? 17.487 -3.355 3.104 1.00 22.90 345 ALA B O 1
ATOM 5675 N N . HIS B 1 347 ? 17.550 -2.045 1.238 1.00 23.85 346 HIS B N 1
ATOM 5676 C CA . HIS B 1 347 ? 16.892 -0.885 1.824 1.00 23.84 346 HIS B CA 1
ATOM 5677 C C . HIS B 1 347 ? 15.396 -0.915 1.635 1.00 23.91 346 HIS B C 1
ATOM 5678 O O . HIS B 1 347 ? 14.711 0.040 2.021 1.00 23.91 346 HIS B O 1
ATOM 5685 N N . TYR B 1 348 ? 14.881 -1.998 1.055 1.00 22.62 347 TYR B N 1
ATOM 5686 C CA . TYR B 1 348 ? 13.453 -2.130 0.838 1.00 22.42 347 TYR B CA 1
ATOM 5687 C C . TYR B 1 348 ? 12.603 -1.659 2.028 1.00 21.93 347 TYR B C 1
ATOM 5688 O O . TYR B 1 348 ? 12.843 -2.075 3.172 1.00 22.17 347 TYR B O 1
ATOM 5697 N N . CYS B 1 349 ? 11.614 -0.814 1.751 1.00 20.27 348 CYS B N 1
ATOM 5698 C CA . CYS B 1 349 ? 10.825 -0.166 2.794 1.00 20.39 348 CYS B CA 1
ATOM 5699 C C . CYS B 1 349 ? 10.500 -1.131 3.975 1.00 20.73 348 CYS B C 1
ATOM 5700 O O . CYS B 1 349 ? 9.789 -2.118 3.815 1.00 19.53 348 CYS B O 1
ATOM 5703 N N . LEU B 1 350 ? 10.971 -0.774 5.148 1.00 20.88 349 LEU B N 1
ATOM 5704 C CA . LEU B 1 350 ? 10.783 -1.590 6.339 1.00 23.51 349 LEU B CA 1
ATOM 5705 C C . LEU B 1 350 ? 9.329 -1.594 6.789 1.00 22.69 349 LEU B C 1
ATOM 5706 O O . LEU B 1 350 ? 8.871 -2.504 7.507 1.00 22.01 349 LEU B O 1
ATOM 5711 N N . GLY B 1 351 ? 8.602 -0.561 6.383 1.00 20.35 350 GLY B N 1
ATOM 5712 C CA . GLY B 1 351 ? 7.187 -0.471 6.667 1.00 19.69 350 GLY B CA 1
ATOM 5713 C C . GLY B 1 351 ? 6.202 -0.850 5.584 1.00 19.44 350 GLY B C 1
ATOM 5714 O O . GLY B 1 351 ? 5.030 -0.506 5.719 1.00 17.92 350 GLY B O 1
ATOM 5715 N N . ALA B 1 352 ? 6.624 -1.604 4.547 1.00 20.31 351 ALA B N 1
ATOM 5716 C CA . ALA B 1 352 ? 5.802 -1.723 3.317 1.00 19.27 351 ALA B CA 1
ATOM 5717 C C . ALA B 1 352 ? 4.472 -2.356 3.586 1.00 20.15 351 ALA B C 1
ATOM 5718 O O . ALA B 1 352 ? 3.455 -1.919 3.071 1.00 18.87 351 ALA B O 1
ATOM 5720 N N . GLN B 1 353 ? 4.473 -3.394 4.434 1.00 20.84 352 GLN B N 1
ATOM 5721 C CA . GLN B 1 353 ? 3.223 -4.047 4.809 1.00 21.62 352 GLN B CA 1
ATOM 5722 C C . GLN B 1 353 ? 2.235 -3.089 5.480 1.00 19.83 352 GLN B C 1
ATOM 5723 O O . GLN B 1 353 ? 1.046 -3.066 5.150 1.00 19.65 352 GLN B O 1
ATOM 5729 N N . LEU B 1 354 ? 2.726 -2.324 6.436 1.00 21.30 353 LEU B N 1
ATOM 5730 C CA . LEU B 1 354 ? 1.903 -1.343 7.140 1.00 20.49 353 LEU B CA 1
ATOM 5731 C C . LEU B 1 354 ? 1.419 -0.207 6.212 1.00 19.15 353 LEU B C 1
ATOM 5732 O O . LEU B 1 354 ? 0.257 0.229 6.265 1.00 20.01 353 LEU B O 1
ATOM 5737 N N . ALA B 1 355 ? 2.299 0.247 5.339 1.00 18.75 354 ALA B N 1
ATOM 5738 C CA . ALA B 1 355 ? 1.942 1.286 4.333 1.00 17.18 354 ALA B CA 1
ATOM 5739 C C . ALA B 1 355 ? 0.814 0.810 3.438 1.00 17.38 354 ALA B C 1
ATOM 5740 O O . ALA B 1 355 ? -0.158 1.522 3.196 1.00 17.15 354 ALA B O 1
ATOM 5742 N N . ARG B 1 356 ? 0.953 -0.419 2.932 1.00 17.77 355 ARG B N 1
ATOM 5743 C CA . ARG B 1 356 ? -0.093 -0.982 2.130 1.00 19.27 355 ARG B CA 1
ATOM 5744 C C . ARG B 1 356 ? -1.397 -1.082 2.889 1.00 19.11 355 ARG B C 1
ATOM 5745 O O . ARG B 1 356 ? -2.444 -0.802 2.343 1.00 19.73 355 ARG B O 1
ATOM 5753 N N . MET B 1 357 ? -1.350 -1.525 4.133 1.00 19.48 356 MET B N 1
ATOM 5754 C CA . MET B 1 357 ? -2.561 -1.591 4.964 1.00 20.91 356 MET B CA 1
ATOM 5755 C C . MET B 1 357 ? -3.180 -0.214 5.112 1.00 19.48 356 MET B C 1
ATOM 5756 O O . MET B 1 357 ? -4.390 -0.038 4.986 1.00 18.57 356 MET B O 1
ATOM 5761 N N . GLU B 1 358 ? -2.341 0.761 5.400 1.00 20.82 357 GLU B N 1
ATOM 5762 C CA . GLU B 1 358 ? -2.825 2.150 5.535 1.00 22.03 357 GLU B CA 1
ATOM 5763 C C . GLU B 1 358 ? -3.525 2.683 4.270 1.00 21.02 357 GLU B C 1
ATOM 5764 O O . GLU B 1 358 ? -4.603 3.294 4.370 1.00 19.46 357 GLU B O 1
ATOM 5770 N N . LEU B 1 359 ? -2.907 2.451 3.110 1.00 19.35 358 LEU B N 1
ATOM 5771 C CA . LEU B 1 359 ? -3.451 2.916 1.877 1.00 18.58 358 LEU B CA 1
ATOM 5772 C C . LEU B 1 359 ? -4.756 2.169 1.520 1.00 19.83 358 LEU B C 1
ATOM 5773 O O . LEU B 1 359 ? -5.716 2.790 1.097 1.00 18.38 358 LEU B O 1
ATOM 5778 N N . ARG B 1 360 ? -4.839 0.870 1.795 1.00 20.31 359 ARG B N 1
ATOM 5779 C CA . ARG B 1 360 ? -6.103 0.147 1.574 1.00 21.26 359 ARG B CA 1
ATOM 5780 C C . ARG B 1 360 ? -7.234 0.570 2.503 1.00 21.10 359 ARG B C 1
ATOM 5781 O O . ARG B 1 360 ? -8.398 0.710 2.084 1.00 19.44 359 ARG B O 1
ATOM 5789 N N . VAL B 1 361 ? -6.895 0.750 3.775 1.00 20.49 360 VAL B N 1
ATOM 5790 C CA . VAL B 1 361 ? -7.884 1.201 4.755 1.00 20.76 360 VAL B CA 1
ATOM 5791 C C . VAL B 1 361 ? -8.454 2.579 4.369 1.00 19.96 360 VAL B C 1
ATOM 5792 O O . VAL B 1 361 ? -9.660 2.784 4.347 1.00 19.49 360 VAL B O 1
ATOM 5796 N N . ALA B 1 362 ? -7.580 3.504 4.029 1.00 20.88 361 ALA B N 1
ATOM 5797 C CA . ALA B 1 362 ? -7.971 4.864 3.751 1.00 19.92 361 ALA B CA 1
ATOM 5798 C C . ALA B 1 362 ? -8.771 4.958 2.447 1.00 20.42 361 ALA B C 1
ATOM 5799 O O . ALA B 1 362 ? -9.869 5.516 2.432 1.00 18.42 361 ALA B O 1
ATOM 5801 N N . ILE B 1 363 ? -8.248 4.355 1.373 1.00 21.33 362 ILE B N 1
ATOM 5802 C CA . ILE B 1 363 ? -8.922 4.449 0.084 1.00 21.68 362 ILE B CA 1
ATOM 5803 C C . ILE B 1 363 ? -10.220 3.680 0.124 1.00 22.09 362 ILE B C 1
ATOM 5804 O O . ILE B 1 363 ? -11.273 4.207 -0.281 1.00 20.48 362 ILE B O 1
ATOM 5809 N N . GLY B 1 364 ? -10.171 2.460 0.684 1.00 24.36 363 GLY B N 1
ATOM 5810 C CA . GLY B 1 364 ? -11.380 1.620 0.820 1.00 23.99 363 GLY B CA 1
ATOM 5811 C C . GLY B 1 364 ? -12.413 2.319 1.712 1.00 23.98 363 GLY B C 1
ATOM 5812 O O . GLY B 1 364 ? -13.576 2.360 1.385 1.00 23.81 363 GLY B O 1
ATOM 5813 N N . GLY B 1 365 ? -11.970 2.892 2.820 1.00 20.69 364 GLY B N 1
ATOM 5814 C CA . GLY B 1 365 ? -12.878 3.628 3.747 1.00 21.40 364 GLY B CA 1
ATOM 5815 C C . GLY B 1 365 ? -13.547 4.841 3.115 1.00 21.18 364 GLY B C 1
ATOM 5816 O O . GLY B 1 365 ? -14.741 5.035 3.245 1.00 20.38 364 GLY B O 1
ATOM 5817 N N . LEU B 1 366 ? -12.760 5.602 2.366 1.00 21.63 365 LEU B N 1
ATOM 5818 C CA . LEU B 1 366 ? -13.238 6.798 1.639 1.00 22.49 365 LEU B CA 1
ATOM 5819 C C . LEU B 1 366 ? -14.313 6.454 0.596 1.00 23.62 365 LEU B C 1
ATOM 5820 O O . LEU B 1 366 ? -15.424 6.977 0.643 1.00 22.68 365 LEU B O 1
ATOM 5825 N N . LEU B 1 367 ? -14.015 5.491 -0.279 1.00 23.53 366 LEU B N 1
ATOM 5826 C CA . LEU B 1 367 ? -15.007 5.034 -1.276 1.00 26.93 366 LEU B CA 1
ATOM 5827 C C . LEU B 1 367 ? -16.274 4.422 -0.705 1.00 27.24 366 LEU B C 1
ATOM 5828 O O . LEU B 1 367 ? -17.344 4.657 -1.246 1.00 27.33 366 LEU B O 1
ATOM 5833 N N . GLU B 1 368 ? -16.176 3.662 0.384 1.00 27.04 367 GLU B N 1
ATOM 5834 C CA . GLU B 1 368 ? -17.381 3.088 0.972 1.00 28.74 367 GLU B CA 1
ATOM 5835 C C . GLU B 1 368 ? -18.240 4.158 1.649 1.00 27.10 367 GLU B C 1
ATOM 5836 O O . GLU B 1 368 ? -19.450 4.106 1.592 1.00 27.72 367 GLU B O 1
ATOM 5842 N N . ARG B 1 369 ? -17.629 5.119 2.318 1.00 24.70 368 ARG B N 1
ATOM 5843 C CA . ARG B 1 369 ? -18.416 6.161 3.028 1.00 26.02 368 ARG B CA 1
ATOM 5844 C C . ARG B 1 369 ? -19.065 7.144 2.059 1.00 26.33 368 ARG B C 1
ATOM 5845 O O . ARG B 1 369 ? -20.138 7.621 2.343 1.00 27.49 368 ARG B O 1
ATOM 5853 N N . PHE B 1 370 ? -18.405 7.433 0.936 1.00 25.69 369 PHE B N 1
ATOM 5854 C CA . PHE B 1 370 ? -18.812 8.514 0.052 1.00 25.92 369 PHE B CA 1
ATOM 5855 C C . PHE B 1 370 ? -18.940 8.049 -1.409 1.00 25.73 369 PHE B C 1
ATOM 5856 O O . PHE B 1 370 ? -18.020 8.247 -2.228 1.00 24.02 369 PHE B O 1
ATOM 5864 N N . PRO B 1 371 ? -20.077 7.429 -1.758 1.00 27.45 370 PRO B N 1
ATOM 5865 C CA . PRO B 1 371 ? -20.319 7.026 -3.161 1.00 29.32 370 PRO B CA 1
ATOM 5866 C C . PRO B 1 371 ? -20.222 8.194 -4.165 1.00 28.73 370 PRO B C 1
ATOM 5867 O O . PRO B 1 371 ? -19.697 8.024 -5.279 1.00 30.24 370 PRO B O 1
ATOM 5871 N N . GLY B 1 372 ? -20.659 9.368 -3.723 1.00 28.41 371 GLY B N 1
ATOM 5872 C CA . GLY B 1 372 ? -20.576 10.592 -4.512 1.00 30.03 371 GLY B CA 1
ATOM 5873 C C . GLY B 1 372 ? -19.265 11.358 -4.409 1.00 28.33 371 GLY B C 1
ATOM 5874 O O . GLY B 1 372 ? -19.190 12.492 -4.865 1.00 28.92 371 GLY B O 1
ATOM 5875 N N . LEU B 1 373 ? -18.219 10.755 -3.846 1.00 26.42 372 LEU B N 1
ATOM 5876 C CA . LEU B 1 373 ? -16.962 11.473 -3.661 1.00 24.61 372 LEU B CA 1
ATOM 5877 C C . LEU B 1 373 ? -16.467 12.167 -4.946 1.00 25.72 372 LEU B C 1
ATOM 5878 O O . LEU B 1 373 ? -16.437 11.561 -6.020 1.00 24.28 372 LEU B O 1
ATOM 5883 N N . ARG B 1 374 ? -16.072 13.425 -4.835 1.00 26.57 373 ARG B N 1
ATOM 5884 C CA . ARG B 1 374 ? -15.507 14.147 -5.998 1.00 28.47 373 ARG B CA 1
ATOM 5885 C C . ARG B 1 374 ? -14.651 15.279 -5.488 1.00 27.86 373 ARG B C 1
ATOM 5886 O O . ARG B 1 374 ? -14.757 15.666 -4.321 1.00 25.10 373 ARG B O 1
ATOM 5894 N N . LEU B 1 375 ? -13.801 15.820 -6.356 1.00 27.49 374 LEU B N 1
ATOM 5895 C CA . LEU B 1 375 ? -13.158 17.096 -6.049 1.00 27.30 374 LEU B CA 1
ATOM 5896 C C . LEU B 1 375 ? -14.239 18.134 -5.818 1.00 26.09 374 LEU B C 1
ATOM 5897 O O . LEU B 1 375 ? -15.231 18.156 -6.534 1.00 29.10 374 LEU B O 1
ATOM 5902 N N . ALA B 1 376 ? -14.070 18.982 -4.825 1.00 25.82 375 ALA B N 1
ATOM 5903 C CA . ALA B 1 376 ? -15.049 20.021 -4.545 1.00 28.90 375 ALA B CA 1
ATOM 5904 C C . ALA B 1 376 ? -14.886 21.237 -5.491 1.00 28.85 375 ALA B C 1
ATOM 5905 O O . ALA B 1 376 ? -15.755 22.045 -5.542 1.00 32.46 375 ALA B O 1
ATOM 5907 N N . VAL B 1 377 ? -13.760 21.331 -6.191 1.00 28.14 376 VAL B N 1
ATOM 5908 C CA . VAL B 1 377 ? -13.481 22.381 -7.178 1.00 28.82 376 VAL B CA 1
ATOM 5909 C C . VAL B 1 377 ? -12.863 21.730 -8.423 1.00 27.69 376 VAL B C 1
ATOM 5910 O O . VAL B 1 377 ? -12.279 20.642 -8.326 1.00 26.87 376 VAL B O 1
ATOM 5914 N N . PRO B 1 378 ? -12.935 22.393 -9.593 1.00 29.95 377 PRO B N 1
ATOM 5915 C CA . PRO B 1 378 ? -12.239 21.827 -10.753 1.00 27.93 377 PRO B CA 1
ATOM 5916 C C . PRO B 1 378 ? -10.763 21.618 -10.414 1.00 27.32 377 PRO B C 1
ATOM 5917 O O . PRO B 1 378 ? -10.220 22.316 -9.543 1.00 26.09 377 PRO B O 1
ATOM 5921 N N . ALA B 1 379 ? -10.125 20.688 -11.112 1.00 25.18 378 ALA B N 1
ATOM 5922 C CA . ALA B 1 379 ? -8.706 20.413 -10.935 1.00 24.85 378 ALA B CA 1
ATOM 5923 C C . ALA B 1 379 ? -7.789 21.594 -11.155 1.00 25.55 378 ALA B C 1
ATOM 5924 O O . ALA B 1 379 ? -6.750 21.680 -10.478 1.00 26.78 378 ALA B O 1
ATOM 5926 N N . ASP B 1 380 ? -8.139 22.493 -12.065 1.00 25.59 379 ASP B N 1
ATOM 5927 C CA . ASP B 1 380 ? -7.304 23.672 -12.318 1.00 28.40 379 ASP B CA 1
ATOM 5928 C C . ASP B 1 380 ? -7.359 24.678 -11.149 1.00 28.37 379 ASP B C 1
ATOM 5929 O O . ASP B 1 380 ? -6.636 25.664 -11.170 1.00 28.21 379 ASP B O 1
ATOM 5934 N N . GLN B 1 381 ? -8.167 24.398 -10.118 1.00 27.42 380 GLN B N 1
ATOM 5935 C CA . GLN B 1 381 ? -8.208 25.235 -8.910 1.00 27.42 380 GLN B CA 1
ATOM 5936 C C . GLN B 1 381 ? -7.466 24.645 -7.734 1.00 27.32 380 GLN B C 1
ATOM 5937 O O . GLN B 1 381 ? -7.416 25.276 -6.678 1.00 26.90 380 GLN B O 1
ATOM 5943 N N . VAL B 1 382 ? -6.822 23.487 -7.909 1.00 26.71 381 VAL B N 1
ATOM 5944 C CA . VAL B 1 382 ? -6.013 22.916 -6.865 1.00 25.66 381 VAL B CA 1
ATOM 5945 C C . VAL B 1 382 ? -4.647 23.583 -6.918 1.00 28.18 381 VAL B C 1
ATOM 5946 O O . VAL B 1 382 ? -4.045 23.622 -7.972 1.00 28.67 381 VAL B O 1
ATOM 5950 N N . GLU B 1 383 ? -4.198 24.167 -5.792 1.00 27.42 382 GLU B N 1
ATOM 5951 C CA A GLU B 1 383 ? -2.852 24.732 -5.679 0.51 29.71 382 GLU B CA 1
ATOM 5952 C CA B GLU B 1 383 ? -2.849 24.712 -5.712 0.49 29.23 382 GLU B CA 1
ATOM 5953 C C . GLU B 1 383 ? -1.889 23.648 -5.220 1.00 29.93 382 GLU B C 1
ATOM 5954 O O . GLU B 1 383 ? -2.173 22.941 -4.254 1.00 30.63 382 GLU B O 1
ATOM 5965 N N . TRP B 1 384 ? -0.761 23.521 -5.919 1.00 31.63 383 TRP B N 1
ATOM 5966 C CA . TRP B 1 384 ? 0.229 22.495 -5.642 1.00 32.55 383 TRP B CA 1
ATOM 5967 C C . TRP B 1 384 ? 1.413 23.122 -4.945 1.00 35.79 383 TRP B C 1
ATOM 5968 O O . TRP B 1 384 ? 1.737 24.263 -5.214 1.00 36.93 383 TRP B O 1
ATOM 5979 N N . LYS B 1 385 ? 2.045 22.367 -4.044 1.00 35.69 384 LYS B N 1
ATOM 5980 C CA . LYS B 1 385 ? 3.269 22.825 -3.381 1.00 39.53 384 LYS B CA 1
ATOM 5981 C C . LYS B 1 385 ? 4.345 23.092 -4.432 1.00 44.37 384 LYS B C 1
ATOM 5982 O O . LYS B 1 385 ? 4.346 22.477 -5.480 1.00 40.69 384 LYS B O 1
ATOM 5988 N N . THR B 1 386 ? 5.259 24.009 -4.151 1.00 52.70 385 THR B N 1
ATOM 5989 C CA . THR B 1 386 ? 6.345 24.335 -5.093 1.00 55.53 385 THR B CA 1
ATOM 5990 C C . THR B 1 386 ? 7.767 24.040 -4.583 1.00 57.88 385 THR B C 1
ATOM 5991 O O . THR B 1 386 ? 8.634 23.699 -5.380 1.00 69.18 385 THR B O 1
ATOM 5995 N N . GLY B 1 387 ? 8.007 24.158 -3.280 1.00 55.33 386 GLY B N 1
ATOM 5996 C CA . GLY B 1 387 ? 9.301 23.803 -2.701 1.00 56.34 386 GLY B CA 1
ATOM 5997 C C . GLY B 1 387 ? 9.218 22.476 -1.978 1.00 57.59 386 GLY B C 1
ATOM 5998 O O . GLY B 1 387 ? 8.185 21.812 -1.986 1.00 60.13 386 GLY B O 1
ATOM 5999 N N . GLY B 1 388 ? 10.324 22.093 -1.353 1.00 61.94 387 GLY B N 1
ATOM 6000 C CA . GLY B 1 388 ? 10.368 20.936 -0.466 1.00 56.54 387 GLY B CA 1
ATOM 6001 C C . GLY B 1 388 ? 10.512 19.627 -1.208 1.00 51.98 387 GLY B C 1
ATOM 6002 O O . GLY B 1 388 ? 10.485 19.574 -2.436 1.00 56.17 387 GLY B O 1
ATOM 6003 N N . LEU B 1 389 ? 10.652 18.571 -0.427 1.00 52.42 388 LEU B N 1
ATOM 6004 C CA . LEU B 1 389 ? 10.922 17.242 -0.926 1.00 53.61 388 LEU B CA 1
ATOM 6005 C C . LEU B 1 389 ? 9.749 16.564 -1.647 1.00 46.65 388 LEU B C 1
ATOM 6006 O O . LEU B 1 389 ? 9.980 15.644 -2.433 1.00 42.65 388 LEU B O 1
ATOM 6011 N N . PHE B 1 390 ? 8.517 17.006 -1.380 1.00 38.84 389 PHE B N 1
ATOM 6012 C CA . PHE B 1 390 ? 7.340 16.297 -1.846 1.00 35.53 389 PHE B CA 1
ATOM 6013 C C . PHE B 1 390 ? 6.495 17.092 -2.775 1.00 35.17 389 PHE B C 1
ATOM 6014 O O . PHE B 1 390 ? 6.299 18.299 -2.594 1.00 32.81 389 PHE B O 1
ATOM 6022 N N . ARG B 1 391 ? 5.963 16.400 -3.768 1.00 30.08 390 ARG B N 1
ATOM 6023 C CA . ARG B 1 391 ? 4.806 16.890 -4.457 1.00 32.94 390 ARG B CA 1
ATOM 6024 C C . ARG B 1 391 ? 3.590 16.635 -3.633 1.00 30.52 390 ARG B C 1
ATOM 6025 O O . ARG B 1 391 ? 3.501 15.613 -2.953 1.00 31.18 390 ARG B O 1
ATOM 6033 N N . GLY B 1 392 ? 2.650 17.567 -3.722 1.00 31.46 391 GLY B N 1
ATOM 6034 C CA . GLY B 1 392 ? 1.340 17.391 -3.164 1.00 30.44 391 GLY B CA 1
ATOM 6035 C C . GLY B 1 392 ? 0.514 18.658 -3.199 1.00 30.24 391 GLY B C 1
ATOM 6036 O O . GLY B 1 392 ? 1.052 19.770 -3.357 1.00 29.23 391 GLY B O 1
ATOM 6037 N N . PRO B 1 393 ? -0.807 18.501 -3.075 1.00 29.14 392 PRO B N 1
ATOM 6038 C CA . PRO B 1 393 ? -1.698 19.647 -3.070 1.00 29.38 392 PRO B CA 1
ATOM 6039 C C . PRO B 1 393 ? -1.533 20.398 -1.795 1.00 31.01 392 PRO B C 1
ATOM 6040 O O . PRO B 1 393 ? -1.307 19.769 -0.761 1.00 31.88 392 PRO B O 1
ATOM 6044 N N . GLN B 1 394 ? -1.625 21.719 -1.851 1.00 32.21 393 GLN B N 1
ATOM 6045 C CA . GLN B 1 394 ? -1.623 22.524 -0.618 1.00 34.91 393 GLN B CA 1
ATOM 6046 C C . GLN B 1 394 ? -2.840 22.169 0.217 1.00 33.08 393 GLN B C 1
ATOM 6047 O O . GLN B 1 394 ? -2.767 22.013 1.426 1.00 35.27 393 GLN B O 1
ATOM 6053 N N . ARG B 1 395 ? -3.967 22.055 -0.466 1.00 30.07 394 ARG B N 1
ATOM 6054 C CA . ARG B 1 395 ? -5.217 21.643 0.109 1.00 30.35 394 ARG B CA 1
ATOM 6055 C C . ARG B 1 395 ? -5.883 20.829 -1.002 1.00 28.60 394 ARG B C 1
ATOM 6056 O O . ARG B 1 395 ? -5.721 21.150 -2.163 1.00 28.90 394 ARG B O 1
ATOM 6064 N N . LEU B 1 396 ? -6.622 19.797 -0.644 1.00 26.28 395 LEU B N 1
ATOM 6065 C CA . LEU B 1 396 ? -7.329 18.958 -1.602 1.00 26.11 395 LEU B CA 1
ATOM 6066 C C . LEU B 1 396 ? -8.766 18.836 -1.154 1.00 25.74 395 LEU B C 1
ATOM 6067 O O . LEU B 1 396 ? -9.105 17.896 -0.417 1.00 24.64 395 LEU B O 1
ATOM 6072 N N . PRO B 1 397 ? -9.630 19.766 -1.613 1.00 27.34 396 PRO B N 1
ATOM 6073 C CA . PRO B 1 397 ? -11.004 19.744 -1.137 1.00 28.26 396 PRO B CA 1
ATOM 6074 C C . PRO B 1 397 ? -11.844 18.714 -1.869 1.00 26.83 396 PRO B C 1
ATOM 6075 O O . PRO B 1 397 ? -11.726 18.547 -3.101 1.00 25.83 396 PRO B O 1
ATOM 6079 N N . ILE B 1 398 ? -12.667 18.010 -1.095 1.00 24.81 397 ILE B N 1
ATOM 6080 C CA . ILE B 1 398 ? -13.567 17.032 -1.612 1.00 25.23 397 ILE B CA 1
ATOM 6081 C C . ILE B 1 398 ? -14.964 17.352 -1.180 1.00 25.88 397 ILE B C 1
ATOM 6082 O O . ILE B 1 398 ? -15.183 18.017 -0.164 1.00 27.28 397 ILE B O 1
ATOM 6087 N N . ALA B 1 399 ? -15.915 16.849 -1.963 1.00 25.55 398 ALA B N 1
ATOM 6088 C CA . ALA B 1 399 ? -17.322 16.884 -1.595 1.00 25.71 398 ALA B CA 1
ATOM 6089 C C . ALA B 1 399 ? -17.870 15.481 -1.882 1.00 23.66 398 ALA B C 1
ATOM 6090 O O . ALA B 1 399 ? -17.172 14.629 -2.437 1.00 23.03 398 ALA B O 1
ATOM 6092 N N . TRP B 1 400 ? -19.105 15.234 -1.493 1.00 25.59 399 TRP B N 1
ATOM 6093 C CA . TRP B 1 400 ? -19.709 13.914 -1.644 1.00 28.46 399 TRP B CA 1
ATOM 6094 C C . TRP B 1 400 ? -21.217 13.991 -1.621 1.00 32.21 399 TRP B C 1
ATOM 6095 O O . TRP B 1 400 ? -21.780 15.049 -1.295 1.00 35.37 399 TRP B O 1
#

Solvent-accessible surface area: 34781 Å² total; per-residue (Å²): 107,28,98,29,91,18,166,55,109,60,104,8,16,89,35,29,51,62,8,27,47,1,9,86,41,17,23,16,0,73,0,135,6,69,85,30,30,78,1,49,3,1,1,40,20,92,4,0,88,24,2,31,31,30,108,87,14,1,25,58,64,84,41,90,79,8,2,68,71,86,127,111,41,20,89,42,40,22,76,100,100,3,57,59,18,51,121,0,4,47,91,0,16,45,71,218,114,17,29,81,8,68,84,75,0,88,93,24,5,36,40,42,4,50,27,10,81,189,120,28,93,78,6,3,2,14,122,59,3,1,18,30,0,1,2,1,0,5,1,105,10,1,24,9,55,166,129,18,53,49,125,0,40,94,40,0,40,7,38,24,17,91,98,73,67,53,76,133,87,30,106,68,6,39,56,37,0,74,62,46,2,29,106,19,2,70,44,15,94,92,52,114,63,121,35,15,2,0,18,1,11,57,8,104,32,138,138,45,107,6,68,81,99,47,1,16,18,17,0,19,13,13,0,48,47,14,2,9,44,14,6,18,14,5,2,0,0,4,24,0,4,21,55,61,129,121,29,15,44,43,4,68,131,89,83,140,8,30,62,80,0,0,29,0,0,10,1,19,7,0,42,25,76,8,10,50,104,4,28,18,2,105,100,63,1,147,20,69,36,31,40,0,131,57,54,52,5,0,1,7,12,31,22,2,0,3,15,1,70,126,30,6,123,58,13,46,145,3,43,0,50,28,154,156,27,46,18,11,42,23,30,82,41,55,33,77,46,32,19,6,64,9,17,50,12,5,6,76,14,0,1,20,21,5,19,137,57,3,103,35,10,124,27,39,51,93,42,105,120,13,126,38,57,142,28,23,114,21,30,0,4,88,120,0,14,0,5,68,119,47,125,29,87,19,160,56,109,59,99,8,17,115,36,28,97,64,8,44,100,3,8,85,108,41,20,16,0,75,0,39,6,69,86,30,32,82,1,50,3,0,1,40,19,92,4,0,88,23,2,31,34,28,109,85,14,0,30,46,120,109,42,89,78,11,2,74,72,86,130,110,40,20,91,40,38,20,75,102,98,3,57,59,18,52,118,0,4,48,92,0,16,45,70,218,114,16,30,82,7,68,82,72,0,86,93,23,5,36,16,42,3,50,4,10,82,92,110,27,100,78,6,2,2,13,117,56,3,1,15,30,0,1,2,1,0,5,1,105,10,1,23,9,51,70,70,18,54,49,66,0,36,94,40,0,30,6,32,21,19,87,102,74,65,53,75,133,86,30,105,66,6,41,56,36,0,77,62,47,1,28,107,19,2,72,46,15,93,91,32,115,63,121,35,15,2,0,19,1,11,55,8,104,31,137,138,44,107,6,66,77,110,48,2,16,26,17,0,18,13,13,0,49,47,15,2,6,44,14,6,17,14,5,2,0,0,3,23,0,4,22,57,61,131,119,28,15,43,44,4,70,129,89,82,140,8,32,60,80,0,0,28,0,0,10,1,17,6,0,42,25,73,9,9,50,111,7,28,32,2,90,93,85,1,147,21,68,36,31,59,0,84,62,49,51,6,0,1,7,12,31,23,1,0,3,15,1,70,127,31,7,123,81,12,89,129,4,32,0,49,29,149,156,27,45,18,10,42,24,30,82,43,56,34,77,45,32,19,6,63,8,16,51,10,4,6,73,15,0,0,22,21,4,18,139,58,3,104,40,11,133,22,29,50,92,39,125,120,12,130,36,58,142,27,24,114,22,31,1,3,86,123,0,14,0,3,81

Radius of gyration: 32.69 Å; Cα contacts (8 Å, |Δi|>4): 1320; chains: 2; bounding box: 72×49×100 Å

Foldseek 3Di:
DAEPPHPDDDPFQDDDCVLVVCQVPPQFNWYAEPFAAIFTEHQALVQLQCQQAPLLWAQQPDDRNAHDHDPLDLSRHHPPVNVVLVVLLCLLLDPVNLVVCLVVLLVLQVVLVVVDVVVADWDWLQPSHLQLSQLVVLCQQLVNDPVCSVVLSVLLCALFFPVPHDPVSVVVSLVVLLVVSLVSLVVLCVDQDDHSLSSQSVGDDPPDHDDSSSSSSVSSVCSVLGRVQLSQLLQSLVVVLQVVVVQVVVCLVPVVLLLLLLLLSLLAGDWFDFWAGWIARCAWDADPNGIDGHGGTYTHDQNSNSQRCVQDPPSNDRDSNDDRRPGQSQGDHSNRNSCPSNSSSNSSSNVVVVCVVCVPKHFPDPPVPFDWDDDGGTTHTPTTIIHD/DAEPPDPDDDPAQDDDCVLVVCQVPPQFNWYAYPFAAIFTEHQALVQLQCQQAPLQWAQQPDDRNAHDHDPLDLSRHHPPVNVVLVVLLCLLLDCVNLVVCLVVLLVQQVVLVVVDVVVADWDWLQPSHLQLSQLVVLCQQLVNDPVCSVVLSVLLCQLFFPVPHDPVSVVVSLVVLLVVSLVSLVVLVVDQDDRSLSSQSVGDDPPDHADSSSSSSVSSVCSVQGRVQLSQLLQSLVVVCQVVVVQVVVCLVPVVLLLLLLLLSLLAGDWFDFWDGWIAGCAWDADPNGIDGHGGIYTHDLNSNSQNCVQDPPSNDRDSNDDRRPGQSQRDHSNRNSCPSNSSSNSSSNVVVVCVVCVPKHFPDPPVPFDWDDDGGTTHTPTTIIHD